Protein AF-A0A7Y3N8P9-F1 (afdb_monomer_lite)

Secondary structure (DSSP, 8-state):
-HHHHHHHHHHHHHHHHHHHHHHHHTSBPPBPPPP-TTEEEEEGGG-SEE-S-SSPEE-TTSTTSEEEEEEESPPPTT---EEEEEEEEESS-EEEEEEEEEPPPPPSSTTS--SS--EEEEETT---EEE-GGGEEEEEE-SSS-EEEEESSPEEE-SEEEEEEEEE-S--TTTS-EEEEEEEEEEEETTPPPPGGG--TTS-S-TT--TTSS----HHHHHHHHHH-TT--HHHHHHHHHHHHTT-HHHHHHHHHHHHTT-TT-HHHHHHHHHHHHHTT-HHHHHHHHHHHHHH-TT-HHHHHHHHHHHHHTT-HHHHHHHHHHHHHHSTT-HHHHHHHHHHHHHTT-HHHHHHHHHHHHHT-TT-HHHHHHHHHHHHHTT-HHHHHHHHHHHHHHSTTBHHHHHHHHHHHHHTT-HHHHHHHHHHHHHHBPP-HHHHHHHHHHHHHHHHHHHHHHHHHHHHHH-TT-HHHHHHHHHHHHHTT-HHHHHHHHHHHHHHHHHHHHHHHHHHTHHHHHHHHHHHHHHHHHHHHHHHHHHHHHHHHHHHHHHHHHHHHHHHHHTS-TTS--HHHHHHHHHHHHHHHHHHHHHHHHHHHHHHHHHHHHHHHHHHHHS--HHHHHHHHHHHHHHHHHHHGGGT----HHHHHHHHHHHHHTT-HHHHHHHHHHHHHHT----PPPGGGS-HHHHHHHHHHHHHH-----SS--TT--TTHHHHHHHHHHHH--PPPPTT--SSHHHHHHHHHHHHHHHHHHHHHHHHHHHHHHHHHHHHHHHHHHHHHHHHHHHTHHHHHHHHHHHHHTT-HHHHHHHHHHHHHH-TT-HHHHHHHHHHHHHTT-HHHHHHHHHHHHHH-TTGGGHHHHHHHHHHHS--EEEEEEEEEE-SSEEEEEEEEEEEEE--S-----------------SSS--EEEEEEEEEEE-TTS-EEEEEEEEEEEEE--SS----------------SSEEEEEEEEEEE---SS-TT-PPPEEEEEEEEEEEEEE-TT-TTEEEEEEEEEEEEEEETTS-EEEEEEEEEEEEEEEETTTTEEEEEEEEEEEEEESSPPPPPTTS--SS---SSEEEEEEEEEEEEEEEEETTEEEEEEEEEEEEEEEEEEETTEEEEEEEEEEEEEEEEE-SSEEEEEEEEEEEE--TTS--EEEEEEEEEEEEPPPGGG---

Sequence (1193 aa):
MVKHSVKAWTLIGLVSLASSLSAQQNRLEPIFPPATPGLVYWEAENAVVTNFARQAILDYSASGQRELQLNTATVLPDQEKYFADYVVRVPESGQWTFWWGGTPPGPQDELAPSYASPFSISVDGGPALPIYREGINVVSSYSPLLFWNRVKEPLKLTAGIHKIRLEVLAKRRYDGRYFLYLDAFFLHRQGYQVPPETQSSVFPKDMNDRSLDTPYLSISDYQYQIHQNPQLLAPYWELAQVYTLLTDYGDALKILAAARLQAPDNPDLLLWMAKDNLWAGEVDDALRYYQIYLQRFPKSVQIWAEVAKEMAWLGRYQEALSLYDQGLAANPGNLNLQINKALTLLWAGQGDQGQNLMDQVQQHLGEKRSSWLSAAQIYNVNGYPDHAETILHQAISRFPRDVQFRLTLLEILTSNGQTADAERVRQEILAEYQPSERLKGILNAFEEEQGVRHAALEDDRAKLEQNPDNLVLRHTYIDALFWNGKKAEAVRQYEALLVDRLYRKVKEEKNASADIYRQWDEAALLTAALEKTSTALTDSSPKLSLAYAQWQQAESSVQTWAKLDPKKLTPAQKQLSQADGQKLQQAQSALALAVQTAQELSQNTERMSAQVVSVLSSSLISQEQQKAESDFTKLAGPLHWHFDRDGTFQDLDTASASGLVLADEVKLLLESLMGGVKTFPNLSSLGDEGQSVIFETKLWQNPTLPSQWPPAYLAYLPLLQEKVKEWTSVGHPAEGWASSIPASALLLLKTLPTQATLAHESAQKMGKQASQLRQLLWTKMKIQLFAYDQETVQERYQLGEYLIDLPDLPGALRQLGRVTQLDPWNHSALFRLGNVAEMLGDWSRAMSLYRKVYETDPKYANAQNLFNRLARAHPWKLSAHDQDFLDSLRYQRTTDLNVEKDFSPWFSGLADYGTMSAGLHDHHGGYEQTHAGLTLAFHPFSPQLTLSAKAGGAYWSNVWRQSVTSDAKLASQLTWSVWNLGASYDWSVLPDSQLDEGPTLQTGTAEGTASFYLPLPNSGTVRSFAGRSYGEFQNLSDGNSILTASQELSTLFHVADAPWTSFVLIGSAVWQSSAHPAPINAEGDSRYYAPAADFTVKFSPEVVSWIGLGGKTVLGLTARGAWGPYWQNFSLATQEQYWVNEVEFRAELDWGEWSAWADLYYSTTPIANQSSYWSSQATIGIKAALPDSLVSR

Foldseek 3Di:
DVVVVVVVVVVVVVVVVVVVVVLLVQFFAFDEDDDPLQKWKDWQQPFLAWDQDLHWDQQLLFPLSTKRWHKFLDDPVPPQWTKTKDKTARQAWAWWKKKFKWAQAAAPDPPFAFLAFWKWKDKQPDDTHTHHLVQWAFAAHSDLRITIIIGPGTDGDGRGMMMMMIIGNAAGPPNGIHTMMTTMIMIGGPPDDGPPVRPPPNDDPDPPHRPCSPVAHDLVVLVVVCVVPVQDLPSLQSNLSSCVSVVNLVVSLVSLVSSCVNVVQDLSSLQSNLVSCVSLQVNVSNVVSLVSNCVVVVVPLSSLLVNLVSCLVLVVLVVSLVSLVSSCVSPPLDLSSQLSSLVSCVSVVVPVSSVVSLVVLLVPLPPDLVSLVVNLSSCLSVVNNVSSLVSLVVSCVNCVSHCVSLVVNLVSCQQQVVVVVSVVSVVVCVSRHNDDPVNVSVVVSVVVSVVSSVVVLVVLVVVCVVPVPPVVSLLSSLSSCSSSNVLVVSLLSLLVSLLVLLLVLLVVLCVVCVVLLVLLLVLLLLLVLLLVLLVVLVVLLVQLVVLLVQLVVLVVQLVVVVVDDPVPDDPVRVVVNVVSVVSNVVSLVSNLLSLLQLVLSLVLLVVSLVVLVVSDDPVVLVVLLVVLVVVCCVQQVVLVDDDPLVLLLVSLVVSVVVVPLSSLQSNLQLCLLVVHDDDQDDPVSHDLSSLVSVVSSCCNVPVDDDPDDDPSDDDCVVVVVVSSCSSNDRDDDDPDDRPCSSVSSVVSSVCSNVSSVSSNVSSVSSNVVSNSSSSSSSSSSRVSVSVSLVVCLVSLCVSLVSCVVVVVLVSNLSSLVSNCSNVVQPLSSLQSNLVSCVVVVVLVSNLVSLVSNCVVPVSPPSSVVSNVVSCVVPPWDWDKDWDWDDDPWKTKIKIKIKTKDFDDDDDDDDDDDDDDDDDDDDPQAKDKDWDWAWDWDCDPPDRITITMIMIMIMIGHDDDDDDDDDWWFDDDDDDDPQKDKGKTKGKDWDDDPDDDPDDTKIKIKIKIKIKGKAADPPPQWWGIKMKMKMKMWMAIPVGKIKIKIKIKIKTWTFDDVAPTKIKIKIKMKIKMAMPDQADQPPVRDRPDGGFNMKIWIKIKIKMWDWHDPDDQKIKIKIKMKIKTKIWTNDDPPDTDIWMKIKIKIKIKIDPDQKIKMKMKIKIWTDDPPDDIDIDIDMDIDMGGRDDPPPPDD

Structure (mmCIF, N/CA/C/O backbone):
data_AF-A0A7Y3N8P9-F1
#
_entry.id   AF-A0A7Y3N8P9-F1
#
loop_
_atom_site.group_PDB
_atom_site.id
_atom_site.type_symbol
_atom_site.label_atom_id
_atom_site.label_alt_id
_atom_site.label_comp_id
_atom_site.label_asym_id
_atom_site.label_entity_id
_atom_site.label_seq_id
_atom_site.pdbx_PDB_ins_code
_atom_site.Cartn_x
_atom_site.Cartn_y
_atom_site.Cartn_z
_atom_site.occupancy
_atom_site.B_iso_or_equiv
_atom_site.auth_seq_id
_atom_site.auth_comp_id
_atom_site.auth_asym_id
_atom_site.auth_atom_id
_atom_site.pdbx_PDB_model_num
ATOM 1 N N . MET A 1 1 ? 50.488 62.067 2.621 1.00 44.03 1 MET A N 1
ATOM 2 C CA . MET A 1 1 ? 49.625 60.885 2.859 1.00 44.03 1 MET A CA 1
ATOM 3 C C . MET A 1 1 ? 48.745 60.508 1.661 1.00 44.03 1 MET A C 1
ATOM 5 O O . MET A 1 1 ? 48.666 59.326 1.370 1.00 44.03 1 MET A O 1
ATOM 9 N N . VAL A 1 2 ? 48.191 61.448 0.880 1.00 46.06 2 VAL A N 1
ATOM 10 C CA . VAL A 1 2 ? 47.304 61.130 -0.272 1.00 46.06 2 VAL A CA 1
ATOM 11 C C . VAL A 1 2 ? 48.015 60.481 -1.486 1.00 46.06 2 VAL A C 1
ATOM 13 O O . VAL A 1 2 ? 47.418 59.691 -2.205 1.00 46.06 2 VAL A O 1
ATOM 16 N N . LYS A 1 3 ? 49.320 60.717 -1.703 1.00 43.12 3 LYS A N 1
ATOM 17 C CA . LYS A 1 3 ? 50.083 60.099 -2.819 1.00 43.12 3 LYS A CA 1
ATOM 18 C C . LYS A 1 3 ? 50.548 58.651 -2.573 1.00 43.12 3 LYS A C 1
ATOM 20 O O . LYS A 1 3 ? 50.997 58.001 -3.514 1.00 43.12 3 LYS A O 1
ATOM 25 N N . HIS A 1 4 ? 50.472 58.146 -1.339 1.00 47.38 4 HIS A N 1
ATOM 26 C CA . HIS A 1 4 ? 50.859 56.763 -1.010 1.00 47.38 4 HIS A CA 1
ATOM 27 C C . HIS A 1 4 ? 49.650 55.829 -0.896 1.00 47.38 4 HIS A C 1
ATOM 29 O O . HIS A 1 4 ? 49.758 54.670 -1.281 1.00 47.38 4 HIS A O 1
ATOM 35 N N . SER A 1 5 ? 48.479 56.343 -0.511 1.00 44.66 5 SER A N 1
ATOM 36 C CA . SER A 1 5 ? 47.224 55.588 -0.563 1.00 44.66 5 SER A CA 1
ATOM 37 C C . SER A 1 5 ? 46.794 55.294 -2.003 1.00 44.66 5 SER A C 1
ATOM 39 O O . SER A 1 5 ? 46.486 54.151 -2.312 1.00 44.66 5 SER A O 1
ATOM 41 N N . VAL A 1 6 ? 46.872 56.261 -2.925 1.00 48.69 6 VAL A N 1
ATOM 42 C CA . VAL A 1 6 ? 46.488 56.030 -4.334 1.00 48.69 6 VAL A CA 1
ATOM 43 C C . VAL A 1 6 ? 47.363 54.963 -5.002 1.00 48.69 6 VAL A C 1
ATOM 45 O O . VAL A 1 6 ? 46.836 54.146 -5.750 1.00 48.69 6 VAL A O 1
ATOM 48 N N . LYS A 1 7 ? 48.668 54.904 -4.688 1.00 48.94 7 LYS A N 1
ATOM 49 C CA . LYS A 1 7 ? 49.581 53.853 -5.178 1.00 48.94 7 LYS A CA 1
ATOM 50 C C . LYS A 1 7 ? 49.308 52.484 -4.553 1.00 48.94 7 LYS A C 1
ATOM 52 O O . LYS A 1 7 ? 49.415 51.492 -5.254 1.00 48.94 7 LYS A O 1
ATOM 57 N N . ALA A 1 8 ? 48.921 52.419 -3.279 1.00 48.94 8 ALA A N 1
ATOM 58 C CA . ALA A 1 8 ? 48.543 51.161 -2.636 1.00 48.94 8 ALA A CA 1
ATOM 59 C C . ALA A 1 8 ? 47.215 50.612 -3.187 1.00 48.94 8 ALA A C 1
ATOM 61 O O . ALA A 1 8 ? 47.134 49.428 -3.482 1.00 48.94 8 ALA A O 1
ATOM 62 N N . TRP A 1 9 ? 46.213 51.465 -3.426 1.00 50.03 9 TRP A N 1
ATOM 63 C CA . TRP A 1 9 ? 44.938 51.058 -4.031 1.00 50.03 9 TRP A CA 1
ATOM 64 C C . TRP A 1 9 ? 45.063 50.710 -5.520 1.00 50.03 9 TRP A C 1
ATOM 66 O O . TRP A 1 9 ? 44.403 49.782 -5.974 1.00 50.03 9 TRP A O 1
ATOM 76 N N . THR A 1 10 ? 45.946 51.374 -6.278 1.00 54.72 10 THR A N 1
ATOM 77 C CA . THR A 1 10 ? 46.253 50.956 -7.662 1.00 54.72 10 THR A CA 1
ATOM 78 C C . THR A 1 10 ? 47.104 49.694 -7.718 1.00 54.72 10 THR A C 1
ATOM 80 O O . THR A 1 10 ? 46.897 48.907 -8.628 1.00 54.72 10 THR A O 1
ATOM 83 N N . LEU A 1 11 ? 48.009 49.448 -6.763 1.00 52.16 11 LEU A N 1
ATOM 84 C CA . LEU A 1 11 ? 48.773 48.197 -6.700 1.00 52.16 11 LEU A CA 1
ATOM 85 C C . LEU A 1 11 ? 47.896 47.025 -6.237 1.00 52.16 11 LEU A C 1
ATOM 87 O O . LEU A 1 11 ? 47.980 45.960 -6.823 1.00 52.16 11 LEU A O 1
ATOM 91 N N . ILE A 1 12 ? 47.013 47.222 -5.251 1.00 56.56 12 ILE A N 1
ATOM 92 C CA . ILE A 1 12 ? 46.014 46.222 -4.841 1.00 56.56 12 ILE A CA 1
ATOM 93 C C . ILE A 1 12 ? 45.023 45.981 -5.980 1.00 56.56 12 ILE A C 1
ATOM 95 O O . ILE A 1 12 ? 44.731 44.831 -6.268 1.00 56.56 12 ILE A O 1
ATOM 99 N N . GLY A 1 13 ? 44.583 47.037 -6.673 1.00 50.72 13 GLY A N 1
ATOM 100 C CA . GLY A 1 13 ? 43.746 46.950 -7.869 1.00 50.72 13 GLY A CA 1
ATOM 101 C C . GLY A 1 13 ? 44.431 46.241 -9.038 1.00 50.72 13 GLY A C 1
ATOM 102 O O . GLY A 1 13 ? 43.805 45.431 -9.698 1.00 50.72 13 GLY A O 1
ATOM 103 N N . LEU A 1 14 ? 45.723 46.482 -9.280 1.00 54.59 14 LEU A N 1
ATOM 104 C CA . LEU A 1 14 ? 46.506 45.806 -10.321 1.00 54.59 14 LEU A CA 1
ATOM 105 C C . LEU A 1 14 ? 46.879 44.377 -9.937 1.00 54.59 14 LEU A C 1
ATOM 107 O O . LEU A 1 14 ? 46.971 43.544 -10.823 1.00 54.59 14 LEU A O 1
ATOM 111 N N . VAL A 1 15 ? 47.077 44.072 -8.654 1.00 54.75 15 VAL A N 1
ATOM 112 C CA . VAL A 1 15 ? 47.324 42.710 -8.163 1.00 54.75 15 VAL A CA 1
ATOM 113 C C . VAL A 1 15 ? 46.027 41.911 -8.145 1.00 54.75 15 VAL A C 1
ATOM 115 O O . VAL A 1 15 ? 46.068 40.743 -8.506 1.00 54.75 15 VAL A O 1
ATOM 118 N N . SER A 1 16 ? 44.874 42.509 -7.827 1.00 50.50 16 SER A N 1
ATOM 119 C CA . SER A 1 16 ? 43.558 41.869 -7.952 1.00 50.50 16 SER A CA 1
ATOM 120 C C . SER A 1 16 ? 43.119 41.727 -9.412 1.00 50.50 16 SER A C 1
ATOM 122 O O . SER A 1 16 ? 42.583 40.685 -9.778 1.00 50.50 16 SER A O 1
ATOM 124 N N . LEU A 1 17 ? 43.430 42.694 -10.286 1.00 48.81 17 LEU A N 1
ATOM 125 C CA . LEU A 1 17 ? 43.295 42.540 -11.740 1.00 48.81 17 LEU A CA 1
ATOM 126 C C . LEU A 1 17 ? 44.261 41.483 -12.284 1.00 48.81 17 LEU A C 1
ATOM 128 O O . LEU A 1 17 ? 43.836 40.642 -13.054 1.00 48.81 17 LEU A O 1
ATOM 132 N N . ALA A 1 18 ? 45.527 41.452 -11.866 1.00 50.31 18 ALA A N 1
ATOM 133 C CA . ALA A 1 18 ? 46.502 40.465 -12.336 1.00 50.31 18 ALA A CA 1
ATOM 134 C C . ALA A 1 18 ? 46.227 39.051 -11.804 1.00 50.31 18 ALA A C 1
ATOM 136 O O . ALA A 1 18 ? 46.486 38.089 -12.515 1.00 50.31 18 ALA A O 1
ATOM 137 N N . SER A 1 19 ? 45.677 38.910 -10.594 1.00 49.75 19 SER A N 1
ATOM 138 C CA . SER A 1 19 ? 45.253 37.613 -10.044 1.00 49.75 19 SER A CA 1
ATOM 139 C C . SER A 1 19 ? 43.895 37.162 -10.577 1.00 49.75 19 SER A C 1
ATOM 141 O O . SER A 1 19 ? 43.706 35.966 -10.754 1.00 49.75 19 SER A O 1
ATOM 143 N N . SER A 1 20 ? 42.981 38.072 -10.934 1.00 47.41 20 SER A N 1
ATOM 144 C CA . SER A 1 20 ? 41.774 37.712 -11.697 1.00 47.41 20 SER A CA 1
ATOM 145 C C . SER A 1 20 ? 42.090 37.384 -13.159 1.00 47.41 20 SER A C 1
ATOM 147 O O . SER A 1 20 ? 41.539 36.419 -13.674 1.00 47.41 20 SER A O 1
ATOM 149 N N . LEU A 1 21 ? 43.040 38.082 -13.795 1.00 45.91 21 LEU A N 1
ATOM 150 C CA . LEU A 1 21 ? 43.566 37.766 -15.131 1.00 45.91 21 LEU A CA 1
ATOM 151 C C . LEU A 1 21 ? 44.379 36.459 -15.144 1.00 45.91 21 LEU A C 1
ATOM 153 O O . LEU A 1 21 ? 44.239 35.686 -16.089 1.00 45.91 21 LEU A O 1
ATOM 157 N N . SER A 1 22 ? 45.173 36.158 -14.105 1.00 46.81 22 SER A N 1
ATOM 158 C CA . SER A 1 22 ? 45.884 34.870 -14.002 1.00 46.81 22 SER A CA 1
ATOM 159 C C . SER A 1 22 ? 44.957 33.713 -13.604 1.00 46.81 22 SER A C 1
ATOM 161 O O . SER A 1 22 ? 45.131 32.600 -14.096 1.00 46.81 22 SER A O 1
ATOM 163 N N . ALA A 1 23 ? 43.917 33.967 -12.798 1.00 49.81 23 ALA A N 1
ATOM 164 C CA . ALA A 1 23 ? 42.854 32.997 -12.528 1.00 49.81 23 ALA A CA 1
ATOM 165 C C . ALA A 1 23 ? 41.984 32.734 -13.769 1.00 49.81 23 ALA A C 1
ATOM 167 O O . ALA A 1 23 ? 41.549 31.604 -13.966 1.00 49.81 23 ALA A O 1
ATOM 168 N N . GLN A 1 24 ? 41.772 33.729 -14.641 1.00 50.06 24 GLN A N 1
ATOM 169 C CA . GLN A 1 24 ? 41.142 33.533 -15.953 1.00 50.06 24 GLN A CA 1
ATOM 170 C C . GLN A 1 24 ? 42.033 32.732 -16.914 1.00 50.06 24 GLN A C 1
ATOM 172 O O . GLN A 1 24 ? 41.507 31.941 -17.693 1.00 50.06 24 GLN A O 1
ATOM 177 N N . GLN A 1 25 ? 43.363 32.885 -16.839 1.00 52.56 25 GLN A N 1
ATOM 178 C CA . GLN A 1 25 ? 44.320 32.138 -17.671 1.00 52.56 25 GLN A CA 1
ATOM 179 C C . GLN A 1 25 ? 44.423 30.642 -17.331 1.00 52.56 25 GLN A C 1
ATOM 181 O O . GLN A 1 25 ? 44.834 29.870 -18.193 1.00 52.56 25 GLN A O 1
ATOM 186 N N . ASN A 1 26 ? 44.025 30.219 -16.125 1.00 67.75 26 ASN A N 1
ATOM 187 C CA . ASN A 1 26 ? 44.072 28.813 -15.696 1.00 67.75 26 ASN A CA 1
ATOM 188 C C . ASN A 1 26 ? 42.754 28.039 -15.889 1.00 67.75 26 ASN A C 1
ATOM 190 O O . ASN A 1 26 ? 42.709 26.847 -15.585 1.00 67.75 26 ASN A O 1
ATOM 194 N N . ARG A 1 27 ? 41.685 28.677 -16.387 1.00 84.44 27 ARG A N 1
ATOM 195 C CA . ARG A 1 27 ? 40.411 27.993 -16.664 1.00 84.44 27 ARG A CA 1
ATOM 196 C C . ARG A 1 27 ? 40.480 27.178 -17.952 1.00 84.44 27 ARG A C 1
ATOM 198 O O . ARG A 1 27 ? 41.093 27.596 -18.937 1.00 84.44 27 ARG A O 1
ATOM 205 N N . LEU A 1 28 ? 39.809 26.031 -17.958 1.00 89.06 28 LEU A N 1
ATOM 206 C CA . LEU A 1 28 ? 39.755 25.115 -19.091 1.00 89.06 28 LEU A CA 1
ATOM 207 C C . LEU A 1 28 ? 38.882 25.686 -20.212 1.00 89.06 28 LEU A C 1
ATOM 209 O O . LEU A 1 28 ? 37.785 26.184 -19.970 1.00 89.06 28 LEU A O 1
ATOM 213 N N . GLU A 1 29 ? 39.346 25.588 -21.454 1.00 89.44 29 GLU A N 1
ATOM 214 C CA . GLU A 1 29 ? 38.503 25.862 -22.617 1.00 89.44 29 GLU A CA 1
ATOM 215 C C . GLU A 1 29 ? 37.474 24.722 -22.768 1.00 89.44 29 GLU A C 1
ATOM 217 O O . GLU A 1 29 ? 37.888 23.564 -22.907 1.00 89.44 29 GLU A O 1
ATOM 222 N N . PRO A 1 30 ? 36.157 25.008 -22.689 1.00 90.38 30 PRO A N 1
ATOM 223 C CA . PRO A 1 30 ? 35.130 23.974 -22.739 1.00 90.38 30 PRO A CA 1
ATOM 224 C C . PRO A 1 30 ? 34.989 23.400 -24.151 1.00 90.38 30 PRO A C 1
ATOM 226 O O . PRO A 1 30 ? 34.739 24.121 -25.118 1.00 90.38 30 PRO A O 1
ATOM 229 N N . ILE A 1 31 ? 35.072 22.077 -24.258 1.00 89.25 31 ILE A N 1
ATOM 230 C CA . ILE A 1 31 ? 34.694 21.328 -25.453 1.00 89.25 31 ILE A CA 1
ATOM 231 C C . ILE A 1 31 ? 33.211 20.996 -25.325 1.00 89.25 31 ILE A C 1
ATOM 233 O O . ILE A 1 31 ? 32.802 20.251 -24.437 1.00 89.25 31 ILE A O 1
ATOM 237 N N . PHE A 1 32 ? 32.410 21.571 -26.216 1.00 82.75 32 PHE A N 1
ATOM 238 C CA . PHE A 1 32 ? 30.980 21.297 -26.305 1.00 82.75 32 PHE A CA 1
ATOM 239 C C . PHE A 1 32 ? 30.693 20.142 -27.267 1.00 82.75 32 PHE A C 1
ATOM 241 O O . PHE A 1 32 ? 31.473 19.918 -28.198 1.00 82.75 32 PHE A O 1
ATOM 248 N N . PRO A 1 33 ? 29.527 19.483 -27.142 1.00 71.31 33 PRO A N 1
ATOM 249 C CA . PRO A 1 33 ? 29.027 18.632 -28.214 1.00 71.31 33 PRO A CA 1
ATOM 250 C C . PRO A 1 33 ? 28.919 19.417 -29.542 1.00 71.31 33 PRO A C 1
ATOM 252 O O . PRO A 1 33 ? 28.737 20.646 -29.527 1.00 71.31 33 PRO A O 1
ATOM 255 N N . PRO A 1 34 ? 29.033 18.743 -30.702 1.00 69.31 34 PRO A N 1
ATOM 256 C CA . PRO A 1 34 ? 28.862 19.382 -32.006 1.00 69.31 34 PRO A CA 1
ATOM 257 C C . PRO A 1 34 ? 27.523 20.131 -32.061 1.00 69.31 34 PRO A C 1
ATOM 259 O O . PRO A 1 34 ? 26.496 19.620 -31.625 1.00 69.31 34 PRO A O 1
ATOM 262 N N . ALA A 1 35 ? 27.547 21.385 -32.518 1.00 63.44 35 ALA A N 1
ATOM 263 C CA . ALA A 1 35 ? 26.340 22.201 -32.606 1.00 63.44 35 ALA A CA 1
ATOM 264 C C . ALA A 1 35 ? 25.550 21.833 -33.867 1.00 63.44 35 ALA A C 1
ATOM 266 O O . ALA A 1 35 ? 26.106 21.841 -34.963 1.00 63.44 35 ALA A O 1
ATOM 267 N N . THR A 1 36 ? 24.250 21.587 -33.721 1.00 71.94 36 THR A N 1
ATOM 268 C CA . THR A 1 36 ? 23.309 21.390 -34.832 1.00 71.94 36 THR A CA 1
ATOM 269 C C . THR A 1 36 ? 22.329 22.564 -34.875 1.00 71.94 36 THR A C 1
ATOM 271 O O . THR A 1 36 ? 21.200 22.430 -34.419 1.00 71.94 36 THR A O 1
ATOM 274 N N . PRO A 1 37 ? 22.735 23.750 -35.364 1.00 69.56 37 PRO A N 1
ATOM 275 C CA . PRO A 1 37 ? 21.959 24.983 -35.205 1.00 69.56 37 PRO A CA 1
ATOM 276 C C . PRO A 1 37 ? 20.542 24.934 -35.792 1.00 69.56 37 PRO A C 1
ATOM 278 O O . PRO A 1 37 ? 19.688 25.663 -35.308 1.00 69.56 37 PRO A O 1
ATOM 281 N N . GLY A 1 38 ? 20.260 24.060 -36.766 1.00 83.81 38 GLY A N 1
ATOM 282 C CA . GLY A 1 38 ? 18.909 23.857 -37.303 1.00 83.81 38 GLY A CA 1
ATOM 283 C C . GLY A 1 38 ? 18.130 22.672 -36.721 1.00 83.81 38 GLY A C 1
ATOM 284 O O . GLY A 1 38 ? 17.118 22.286 -37.308 1.00 83.81 38 GLY A O 1
ATOM 285 N N . LEU A 1 39 ? 18.586 22.092 -35.606 1.00 86.44 39 LEU A N 1
ATOM 286 C CA . LEU A 1 39 ? 17.895 21.035 -34.867 1.00 86.44 39 LEU A CA 1
ATOM 287 C C . LEU A 1 39 ? 17.887 21.329 -33.365 1.00 86.44 39 LEU A C 1
ATOM 289 O O . LEU A 1 39 ? 18.937 21.557 -32.764 1.00 86.44 39 LEU A O 1
ATOM 293 N N . VAL A 1 40 ? 16.708 21.251 -32.756 1.00 87.19 40 VAL A N 1
ATOM 294 C CA . VAL A 1 40 ? 16.534 21.253 -31.296 1.00 87.19 40 VAL A CA 1
ATOM 295 C C . VAL A 1 40 ? 15.846 19.953 -30.919 1.00 87.19 40 VAL A C 1
ATOM 297 O O . VAL A 1 40 ? 14.808 19.668 -31.495 1.00 87.19 40 VAL A O 1
ATOM 300 N N . TYR A 1 41 ? 16.407 19.176 -29.997 1.00 86.12 41 TYR A N 1
ATOM 301 C CA . TYR A 1 41 ? 15.896 17.864 -29.587 1.00 86.12 41 TYR A CA 1
ATOM 302 C C . TYR A 1 41 ? 15.642 17.847 -28.081 1.00 86.12 41 TYR A C 1
ATOM 304 O O . TYR A 1 41 ? 16.441 18.416 -27.333 1.00 86.12 41 TYR A O 1
ATOM 312 N N . TRP A 1 42 ? 14.562 17.199 -27.656 1.00 87.81 42 TRP A N 1
ATOM 313 C CA . TRP A 1 42 ? 14.289 16.896 -26.254 1.00 87.81 42 TRP A CA 1
ATOM 314 C C . TRP A 1 42 ? 13.398 15.656 -26.137 1.00 87.81 42 TRP A C 1
ATOM 316 O O . TRP A 1 42 ? 12.627 15.353 -27.047 1.00 87.81 42 TRP A O 1
ATOM 326 N N . GLU A 1 43 ? 13.503 14.955 -25.013 1.00 87.50 43 GLU A N 1
ATOM 327 C CA . GLU A 1 43 ? 12.681 13.778 -24.714 1.00 87.50 43 GLU A CA 1
ATOM 328 C C . GLU A 1 43 ? 11.285 14.192 -24.215 1.00 87.50 43 GLU A C 1
ATOM 330 O O . GLU A 1 43 ? 11.119 15.247 -23.587 1.00 87.50 43 GLU A O 1
ATOM 335 N N . ALA A 1 44 ? 10.264 13.381 -24.485 1.00 89.88 44 ALA A N 1
ATOM 336 C CA . ALA A 1 44 ? 8.885 13.683 -24.112 1.00 89.88 44 ALA A CA 1
ATOM 337 C C . ALA A 1 44 ? 8.626 13.521 -22.613 1.00 89.88 44 ALA A C 1
ATOM 339 O O . ALA A 1 44 ? 7.773 14.223 -22.063 1.00 89.88 44 ALA A O 1
ATOM 340 N N . GLU A 1 45 ? 9.378 12.658 -21.936 1.00 86.06 45 GLU A N 1
ATOM 341 C CA . GLU A 1 45 ? 9.345 12.501 -20.485 1.00 86.06 45 GLU A CA 1
ATOM 342 C C . GLU A 1 45 ? 9.955 13.683 -19.723 1.00 86.06 45 GLU A C 1
ATOM 344 O O . GLU A 1 45 ? 9.698 13.831 -18.530 1.00 86.06 45 GLU A O 1
ATOM 349 N N . ASN A 1 46 ? 10.685 14.577 -20.399 1.00 83.56 46 ASN A N 1
ATOM 350 C CA . ASN A 1 46 ? 11.271 15.774 -19.789 1.00 83.56 46 ASN A CA 1
ATOM 351 C C . ASN A 1 46 ? 10.267 16.936 -19.662 1.00 83.56 46 ASN A C 1
ATOM 353 O O . ASN A 1 46 ? 10.656 18.106 -19.620 1.00 83.56 46 ASN A O 1
ATOM 357 N N . ALA A 1 47 ? 8.967 16.638 -19.579 1.00 86.19 47 ALA A N 1
ATOM 358 C CA . ALA A 1 47 ? 7.943 17.640 -19.310 1.00 86.19 47 ALA A CA 1
ATOM 359 C C . ALA A 1 47 ? 8.231 18.379 -17.986 1.00 86.19 47 ALA A C 1
ATOM 361 O O . ALA A 1 47 ? 8.673 17.798 -16.991 1.00 86.19 47 ALA A O 1
ATOM 362 N N . VAL A 1 48 ? 7.983 19.686 -17.974 1.00 80.69 48 VAL A N 1
ATOM 363 C CA . VAL A 1 48 ? 8.045 20.547 -16.785 1.00 80.69 48 VAL A CA 1
ATOM 364 C C . VAL A 1 48 ? 6.909 20.191 -15.829 1.00 80.69 48 VAL A C 1
ATOM 366 O O . VAL A 1 48 ? 7.129 19.993 -14.635 1.00 80.69 48 VAL A O 1
ATOM 369 N N . VAL A 1 49 ? 5.696 20.091 -16.370 1.00 80.19 49 VAL A N 1
ATOM 370 C CA . VAL A 1 49 ? 4.488 19.670 -15.658 1.00 80.19 49 VAL A CA 1
ATOM 371 C C . VAL A 1 49 ? 3.632 18.865 -16.624 1.00 80.19 49 VAL A C 1
ATOM 373 O O . VAL A 1 49 ? 3.467 19.249 -17.782 1.00 80.19 49 VAL A O 1
ATOM 376 N N . THR A 1 50 ? 3.078 17.750 -16.163 1.00 85.94 50 THR A N 1
ATOM 377 C CA . THR A 1 50 ? 2.130 16.951 -16.938 1.00 85.94 50 THR A CA 1
ATOM 378 C C . THR A 1 50 ? 1.196 16.176 -16.016 1.00 85.94 50 THR A C 1
ATOM 380 O O . THR A 1 50 ? 1.536 15.896 -14.870 1.00 85.94 50 THR A O 1
ATOM 383 N N . ASN A 1 51 ? 0.022 15.825 -16.537 1.00 81.06 51 ASN A N 1
ATOM 384 C CA . ASN A 1 51 ? -0.946 14.929 -15.903 1.00 81.06 51 ASN A CA 1
ATOM 385 C C . ASN A 1 51 ? -1.268 13.694 -16.779 1.00 81.06 51 ASN A C 1
ATOM 387 O O . ASN A 1 51 ? -2.323 13.087 -16.615 1.00 81.06 51 ASN A O 1
ATOM 391 N N . PHE A 1 52 ? -0.398 13.341 -17.741 1.00 84.50 52 PHE A N 1
ATOM 392 C CA . PHE A 1 52 ? -0.599 12.209 -18.668 1.00 84.50 52 PHE A CA 1
ATOM 393 C C . PHE A 1 52 ? -0.490 10.839 -17.981 1.00 84.50 52 PHE A C 1
ATOM 395 O O . PHE A 1 52 ? -1.393 10.008 -18.075 1.00 84.50 52 PHE A O 1
ATOM 402 N N . ALA A 1 53 ? 0.621 10.632 -17.280 1.00 76.38 53 ALA A N 1
ATOM 403 C CA . ALA A 1 53 ? 0.903 9.495 -16.406 1.00 76.38 53 ALA A CA 1
ATOM 404 C C . ALA A 1 53 ? 1.482 10.039 -15.094 1.00 76.38 53 ALA A C 1
ATOM 406 O O . ALA A 1 53 ? 1.575 11.249 -14.945 1.00 76.38 53 ALA A O 1
ATOM 407 N N . ARG A 1 54 ? 1.869 9.185 -14.140 1.00 70.00 54 ARG A N 1
ATOM 408 C CA . ARG A 1 54 ? 2.536 9.616 -12.888 1.00 70.00 54 ARG A CA 1
ATOM 409 C C . ARG A 1 54 ? 4.056 9.688 -13.006 1.00 70.00 54 ARG A C 1
ATOM 411 O O . ARG A 1 54 ? 4.707 10.419 -12.276 1.00 70.00 54 ARG A O 1
ATOM 418 N N . GLN A 1 55 ? 4.608 8.881 -13.901 1.00 72.31 55 GLN A N 1
ATOM 419 C CA . GLN A 1 55 ? 6.017 8.858 -14.250 1.00 72.31 55 GLN A CA 1
ATOM 420 C C . GLN A 1 55 ? 6.151 8.399 -15.696 1.00 72.31 55 GLN A C 1
ATOM 422 O O . GLN A 1 55 ? 5.211 7.839 -16.272 1.00 72.31 55 GLN A O 1
ATOM 427 N N . ALA A 1 56 ? 7.330 8.616 -16.262 1.00 80.69 56 ALA A N 1
ATOM 428 C CA . ALA A 1 56 ? 7.672 8.091 -17.568 1.00 80.69 56 ALA A CA 1
ATOM 429 C C . ALA A 1 56 ? 7.614 6.559 -17.541 1.00 80.69 56 ALA A C 1
ATOM 431 O O . ALA A 1 56 ? 8.094 5.928 -16.593 1.00 80.69 56 ALA A O 1
ATOM 432 N N . ILE A 1 57 ? 7.014 5.965 -18.565 1.00 79.69 57 ILE A N 1
ATOM 433 C CA . ILE A 1 57 ? 6.892 4.516 -18.683 1.00 79.69 57 ILE A CA 1
ATOM 434 C C . ILE A 1 57 ? 8.120 4.006 -19.415 1.00 79.69 57 ILE A C 1
ATOM 436 O O . ILE A 1 57 ? 8.512 4.565 -20.429 1.00 79.69 57 ILE A O 1
ATOM 440 N N . LEU A 1 58 ? 8.763 2.974 -18.877 1.00 72.56 58 LEU A N 1
ATOM 441 C CA . LEU A 1 58 ? 9.946 2.405 -19.508 1.00 72.56 58 LEU A CA 1
ATOM 442 C C . LEU A 1 58 ? 9.548 1.660 -20.789 1.00 72.56 58 LEU A C 1
ATOM 444 O O . LEU A 1 58 ? 8.767 0.713 -20.732 1.00 72.56 58 LEU A O 1
ATOM 448 N N . ASP A 1 59 ? 10.146 2.052 -21.908 1.00 75.31 59 ASP A N 1
ATOM 449 C CA . ASP A 1 59 ? 10.049 1.378 -23.203 1.00 75.31 59 ASP A CA 1
ATOM 450 C C . ASP A 1 59 ? 11.456 1.321 -23.808 1.00 75.31 59 ASP A C 1
ATOM 452 O O . ASP A 1 59 ? 12.027 2.338 -24.181 1.00 75.31 59 ASP A O 1
ATOM 456 N N . TYR A 1 60 ? 12.054 0.133 -23.923 1.00 70.31 60 TYR A N 1
ATOM 457 C CA . TYR A 1 60 ? 13.414 0.001 -24.467 1.00 70.31 60 TYR A CA 1
ATOM 458 C C . TYR A 1 60 ? 13.516 0.257 -25.961 1.00 70.31 60 TYR A C 1
ATOM 460 O O . TYR A 1 60 ? 14.634 0.337 -26.474 1.00 70.31 60 TYR A O 1
ATOM 468 N N . SER A 1 61 ? 12.391 0.362 -26.661 1.00 69.81 61 SER A N 1
ATOM 469 C CA . SER A 1 61 ? 12.353 0.769 -28.059 1.00 69.81 61 SER A CA 1
ATOM 470 C C . SER A 1 61 ? 12.362 2.293 -28.244 1.00 69.81 61 SER A C 1
ATOM 472 O O . SER A 1 61 ? 12.631 2.745 -29.356 1.00 69.81 61 SER A O 1
ATOM 474 N N . ALA A 1 62 ? 12.166 3.059 -27.164 1.00 79.12 62 ALA A N 1
ATOM 475 C CA . ALA A 1 62 ? 12.209 4.521 -27.120 1.00 79.12 62 ALA A CA 1
ATOM 476 C C . ALA A 1 62 ? 13.634 5.100 -26.949 1.00 79.12 62 ALA A C 1
ATOM 478 O O . ALA A 1 62 ? 14.564 4.410 -26.511 1.00 79.12 62 ALA A O 1
ATOM 479 N N . SER A 1 63 ? 13.825 6.380 -27.287 1.00 76.00 63 SER A N 1
ATOM 480 C CA . SER A 1 63 ? 15.135 7.052 -27.376 1.00 76.00 63 SER A CA 1
ATOM 481 C C . SER A 1 63 ? 15.816 7.264 -26.035 1.00 76.00 63 SER A C 1
ATOM 483 O O . SER A 1 63 ? 17.034 7.081 -25.929 1.00 76.00 63 SER A O 1
ATOM 485 N N . GLY A 1 64 ? 15.023 7.575 -25.011 1.00 74.31 64 GLY A N 1
ATOM 486 C CA . GLY A 1 64 ? 15.430 7.660 -23.608 1.00 74.31 64 GLY A CA 1
ATOM 487 C C . GLY A 1 64 ? 15.239 6.355 -22.829 1.00 74.31 64 GLY A C 1
ATOM 488 O O . GLY A 1 64 ? 15.465 6.315 -21.619 1.00 74.31 64 GLY A O 1
ATOM 489 N N . GLN A 1 65 ? 14.824 5.275 -23.507 1.00 77.25 65 GLN A N 1
ATOM 490 C CA . GLN A 1 65 ? 14.283 4.046 -22.903 1.00 77.25 65 GLN A CA 1
ATOM 491 C C . GLN A 1 65 ? 13.038 4.291 -22.029 1.00 77.25 65 GLN A C 1
ATOM 493 O O . GLN A 1 65 ? 12.716 3.496 -21.138 1.00 77.25 65 GLN A O 1
ATOM 498 N N . ARG A 1 66 ? 12.373 5.425 -22.243 1.00 82.75 66 ARG A N 1
ATOM 499 C CA . ARG A 1 66 ? 11.213 5.916 -21.513 1.00 82.75 66 ARG A CA 1
ATOM 500 C C . ARG A 1 66 ? 10.315 6.650 -22.495 1.00 82.75 66 ARG A C 1
ATOM 502 O O . ARG A 1 66 ? 10.812 7.236 -23.438 1.00 82.75 66 ARG A O 1
ATOM 509 N N . GLU A 1 67 ? 9.018 6.626 -22.249 1.00 87.75 67 GLU A N 1
ATOM 510 C CA . GLU A 1 67 ? 8.042 7.400 -23.000 1.00 87.75 67 GLU A CA 1
ATOM 511 C C . GLU A 1 67 ? 6.974 7.979 -22.064 1.00 87.75 67 GLU A C 1
ATOM 513 O O . GLU A 1 67 ? 6.687 7.464 -20.975 1.00 87.75 67 GLU A O 1
ATOM 518 N N . LEU A 1 68 ? 6.366 9.078 -22.491 1.00 90.81 68 LEU A N 1
ATOM 519 C CA . LEU A 1 68 ? 5.218 9.685 -21.846 1.00 90.81 68 LEU A CA 1
ATOM 520 C C . LEU A 1 68 ? 3.933 9.112 -22.454 1.00 90.81 68 LEU A C 1
ATOM 522 O O . LEU A 1 68 ? 3.594 9.375 -23.609 1.00 90.81 68 LEU A O 1
ATOM 526 N N . GLN A 1 69 ? 3.184 8.358 -21.654 1.00 90.75 69 GLN A N 1
ATOM 527 C CA . GLN A 1 69 ? 1.937 7.733 -22.086 1.00 90.75 69 GLN A CA 1
ATOM 528 C C . GLN A 1 69 ? 0.713 8.390 -21.446 1.00 90.75 69 GLN A C 1
ATOM 530 O O . GLN A 1 69 ? 0.688 8.660 -20.250 1.00 90.75 69 GLN A O 1
ATOM 535 N N . LEU A 1 70 ? -0.347 8.551 -22.231 1.00 90.19 70 LEU A N 1
ATOM 536 C CA . LEU A 1 70 ? -1.706 8.798 -21.766 1.00 90.19 70 LEU A CA 1
ATOM 537 C C . LEU A 1 70 ? -2.584 7.633 -22.225 1.00 90.19 70 LEU A C 1
ATOM 539 O O . LEU A 1 70 ? -2.725 7.422 -23.426 1.00 90.19 70 LEU A O 1
ATOM 543 N N . ASN A 1 71 ? -3.180 6.888 -21.293 1.00 87.62 71 ASN A N 1
ATOM 544 C CA . ASN A 1 71 ? -4.130 5.812 -21.597 1.00 87.62 71 ASN A CA 1
ATOM 545 C C . ASN A 1 71 ? -5.147 5.632 -20.460 1.00 87.62 71 ASN A C 1
ATOM 547 O O . ASN A 1 71 ? -4.919 4.876 -19.518 1.00 87.62 71 ASN A O 1
ATOM 551 N N . THR A 1 72 ? -6.293 6.307 -20.547 1.00 80.81 72 THR A N 1
ATOM 552 C CA . THR A 1 72 ? -7.315 6.280 -19.485 1.00 80.81 72 THR A CA 1
ATOM 553 C C . THR A 1 72 ? -8.734 6.473 -20.021 1.00 80.81 72 THR A C 1
ATOM 555 O O . THR A 1 72 ? -8.965 7.203 -20.985 1.00 80.81 72 THR A O 1
ATOM 558 N N . ALA A 1 73 ? -9.707 5.793 -19.408 1.00 68.38 73 ALA A N 1
ATOM 559 C CA . ALA A 1 73 ? -11.132 5.916 -19.736 1.00 68.38 73 ALA A CA 1
ATOM 560 C C . ALA A 1 73 ? -11.832 7.031 -18.936 1.00 68.38 73 ALA A C 1
ATOM 562 O O . ALA A 1 73 ? -12.813 7.627 -19.404 1.00 68.38 73 ALA A O 1
ATOM 563 N N . THR A 1 74 ? -11.319 7.311 -17.739 1.00 60.38 74 THR A N 1
ATOM 564 C CA . THR A 1 74 ? -11.848 8.269 -16.771 1.00 60.38 74 THR A CA 1
ATOM 565 C C . THR A 1 74 ? -11.107 9.590 -16.864 1.00 60.38 74 THR A C 1
ATOM 567 O O . THR A 1 74 ? -9.885 9.626 -16.959 1.00 60.38 74 THR A O 1
ATOM 570 N N . VAL A 1 75 ? -11.881 10.667 -16.804 1.00 58.88 75 VAL A N 1
ATOM 571 C CA . VAL A 1 75 ? -11.409 12.014 -16.485 1.00 58.88 75 VAL A CA 1
ATOM 572 C C . VAL A 1 75 ? -11.681 12.200 -14.998 1.00 58.88 75 VAL A C 1
ATOM 574 O O . VAL A 1 75 ? -12.744 11.769 -14.538 1.00 58.88 75 VAL A O 1
ATOM 577 N N . LEU A 1 76 ? -10.751 12.779 -14.236 1.00 53.72 76 LEU A N 1
ATOM 578 C CA . LEU A 1 76 ? -11.059 13.132 -12.849 1.00 53.72 76 LEU A CA 1
ATOM 579 C C . LEU A 1 76 ? -12.267 14.090 -12.843 1.00 53.72 76 LEU A C 1
ATOM 581 O O . LEU A 1 76 ? -12.363 14.929 -13.744 1.00 53.72 76 LEU A O 1
ATOM 585 N N . PRO A 1 77 ? -13.202 13.975 -11.882 1.00 40.59 77 PRO A N 1
ATOM 586 C CA . PRO A 1 77 ? -14.277 14.954 -11.735 1.00 40.59 77 PRO A CA 1
ATOM 587 C C . PRO A 1 77 ? -13.655 16.359 -11.716 1.00 40.59 77 PRO A C 1
ATOM 589 O O . PRO A 1 77 ? -12.735 16.586 -10.946 1.00 40.59 77 PRO A O 1
ATOM 592 N N . ASP A 1 78 ? -14.082 17.234 -12.629 1.00 46.31 78 ASP A N 1
ATOM 593 C CA . ASP A 1 78 ? -13.627 18.623 -12.847 1.00 46.31 78 ASP A CA 1
ATOM 594 C C . ASP A 1 78 ? -12.215 18.859 -13.446 1.00 46.31 78 ASP A C 1
ATOM 596 O O . ASP A 1 78 ? -11.772 20.004 -13.550 1.00 46.31 78 ASP A O 1
ATOM 600 N N . GLN A 1 79 ? -11.528 17.824 -13.947 1.00 58.22 79 GLN A N 1
ATOM 601 C CA . GLN A 1 79 ? -10.360 17.993 -14.827 1.00 58.22 79 GLN A CA 1
ATOM 602 C C . GLN A 1 79 ? -10.832 18.196 -16.277 1.00 58.22 79 GLN A C 1
ATOM 604 O O . GLN A 1 79 ? -11.342 17.276 -16.899 1.00 58.22 79 GLN A O 1
ATOM 609 N N . GLU A 1 80 ? -10.673 19.384 -16.866 1.00 56.34 80 GLU A N 1
ATOM 610 C CA . GLU A 1 80 ? -11.194 19.611 -18.229 1.00 56.34 80 GLU A CA 1
ATOM 611 C C . GLU A 1 80 ? -10.344 18.944 -19.331 1.00 56.34 80 GLU A C 1
ATOM 613 O O . GLU A 1 80 ? -10.880 18.592 -20.385 1.00 56.34 80 GLU A O 1
ATOM 618 N N . LYS A 1 81 ? -9.021 18.789 -19.126 1.00 77.56 81 LYS A N 1
ATOM 619 C CA . LYS A 1 81 ? -8.064 18.342 -20.162 1.00 77.56 81 LYS A CA 1
ATOM 620 C C . LYS A 1 81 ? -6.816 17.650 -19.594 1.00 77.56 81 LYS A C 1
ATOM 622 O O . LYS A 1 81 ? -6.371 17.944 -18.481 1.00 77.56 81 LYS A O 1
ATOM 627 N N . TYR A 1 82 ? -6.196 16.804 -20.416 1.00 87.19 82 TYR A N 1
ATOM 628 C CA . TYR A 1 82 ? -4.825 16.328 -20.198 1.00 87.19 82 TYR A CA 1
ATOM 629 C C . TYR A 1 82 ? -3.827 17.263 -20.873 1.00 87.19 82 TYR A C 1
ATOM 631 O O . TYR A 1 82 ? -4.084 17.713 -21.990 1.00 87.19 82 TYR A O 1
ATOM 639 N N . PHE A 1 83 ? -2.690 17.535 -20.234 1.00 89.38 83 PHE A N 1
ATOM 640 C CA . PHE A 1 83 ? -1.644 18.385 -20.789 1.00 89.38 83 PHE A CA 1
ATOM 641 C C . PHE A 1 83 ? -0.220 17.943 -20.423 1.00 89.38 83 PHE A C 1
ATOM 643 O O . PHE A 1 83 ? 0.006 17.198 -19.465 1.00 89.38 83 PHE A O 1
ATOM 650 N N . ALA A 1 84 ? 0.743 18.435 -21.197 1.00 90.88 84 ALA A N 1
ATOM 651 C CA . ALA A 1 84 ? 2.169 18.357 -20.911 1.00 90.88 84 ALA A CA 1
ATOM 652 C C . ALA A 1 84 ? 2.852 19.662 -21.345 1.00 90.88 84 ALA A C 1
ATOM 654 O O . ALA A 1 84 ? 2.706 20.093 -22.492 1.00 90.88 84 ALA A O 1
ATOM 655 N N . ASP A 1 85 ? 3.574 20.287 -20.419 1.00 88.31 85 ASP A N 1
ATOM 656 C CA . ASP A 1 85 ? 4.284 21.547 -20.625 1.00 88.31 85 ASP A CA 1
ATOM 657 C C . ASP A 1 85 ? 5.780 21.307 -20.786 1.00 88.31 85 ASP A C 1
ATOM 659 O O . ASP A 1 85 ? 6.396 20.600 -19.995 1.00 88.31 85 ASP A O 1
ATOM 663 N N . TYR A 1 86 ? 6.378 21.958 -21.775 1.00 89.12 86 TYR A N 1
ATOM 664 C CA . TYR A 1 86 ? 7.793 21.859 -22.107 1.00 89.12 86 TYR A CA 1
ATOM 665 C C . TYR A 1 86 ? 8.421 23.245 -22.182 1.00 89.12 86 TYR A C 1
ATOM 667 O O . TYR A 1 86 ? 7.777 24.224 -22.570 1.00 89.12 86 TYR A O 1
ATOM 675 N N . VAL A 1 87 ? 9.709 23.320 -21.858 1.00 86.31 87 VAL A N 1
ATOM 676 C CA . VAL A 1 87 ? 10.534 24.516 -22.041 1.00 86.31 87 VAL A CA 1
ATOM 677 C C . VAL A 1 87 ? 11.618 24.176 -23.050 1.00 86.31 87 VAL A C 1
ATOM 679 O O . VAL A 1 87 ? 12.389 23.243 -22.856 1.00 86.31 87 VAL A O 1
ATOM 682 N N . VAL A 1 88 ? 11.660 24.920 -24.153 1.00 87.19 88 VAL A N 1
ATOM 683 C CA . VAL A 1 88 ? 12.552 24.634 -25.279 1.00 87.19 88 VAL A CA 1
ATOM 684 C C . VAL A 1 88 ? 13.348 25.879 -25.636 1.00 87.19 88 VAL A C 1
ATOM 686 O O . VAL A 1 88 ? 12.790 26.957 -25.838 1.00 87.19 88 VAL A O 1
ATOM 689 N N . ARG A 1 89 ? 14.672 25.734 -25.756 1.00 85.06 89 ARG A N 1
ATOM 690 C CA . ARG A 1 89 ? 15.553 26.815 -26.204 1.00 85.06 89 ARG A CA 1
ATOM 691 C C . ARG A 1 89 ? 15.776 26.755 -27.708 1.00 85.06 89 ARG A C 1
ATOM 693 O O . ARG A 1 89 ? 16.398 25.832 -28.227 1.00 85.06 89 ARG A O 1
ATOM 700 N N . VAL A 1 90 ? 15.373 27.818 -28.385 1.00 87.69 90 VAL A N 1
ATOM 701 C CA . VAL A 1 90 ? 15.587 28.028 -29.812 1.00 87.69 90 VAL A CA 1
ATOM 702 C C . VAL A 1 90 ? 16.827 28.911 -30.008 1.00 87.69 90 VAL A C 1
ATOM 704 O O . VAL A 1 90 ? 16.868 30.039 -29.511 1.00 87.69 90 VAL A O 1
ATOM 707 N N . PRO A 1 91 ? 17.873 28.433 -30.708 1.00 81.88 91 PRO A N 1
ATOM 708 C CA . PRO A 1 91 ? 19.138 29.161 -30.820 1.00 81.88 91 PRO A CA 1
ATOM 709 C C . PRO A 1 91 ? 19.046 30.406 -31.711 1.00 81.88 91 PRO A C 1
ATOM 711 O O . PRO A 1 91 ? 19.847 31.326 -31.557 1.00 81.88 91 PRO A O 1
ATOM 714 N N . GLU A 1 92 ? 18.091 30.441 -32.639 1.00 85.44 92 GLU A N 1
ATOM 715 C CA . GLU A 1 92 ? 17.949 31.504 -33.630 1.00 85.44 92 GLU A CA 1
ATOM 716 C C . GLU A 1 92 ? 16.500 31.661 -34.110 1.00 85.44 92 GLU A C 1
ATOM 718 O O . GLU A 1 92 ? 15.758 30.688 -34.249 1.00 85.44 92 GLU A O 1
ATOM 723 N N . SER A 1 93 ? 16.103 32.898 -34.416 1.00 91.19 93 SER A N 1
ATOM 724 C CA . SER A 1 93 ? 14.764 33.185 -34.931 1.00 91.19 93 SER A CA 1
ATOM 725 C C . SER A 1 93 ? 14.549 32.547 -36.309 1.00 91.19 93 SER A C 1
ATOM 727 O O . SER A 1 93 ? 15.414 32.618 -37.191 1.00 91.19 93 SER A O 1
ATOM 729 N N . GLY A 1 94 ? 13.375 31.960 -36.538 1.00 93.44 94 GLY A N 1
ATOM 730 C CA . GLY A 1 94 ? 13.063 31.331 -37.818 1.00 93.44 94 GLY A CA 1
ATOM 731 C C . GLY A 1 94 ? 11.731 30.591 -37.868 1.00 93.44 94 GLY A C 1
ATOM 732 O O . GLY A 1 94 ? 10.918 30.653 -36.947 1.00 93.44 94 GLY A O 1
ATOM 733 N N . GLN A 1 95 ? 11.521 29.892 -38.986 1.00 95.00 95 GLN A N 1
ATOM 734 C CA . GLN A 1 95 ? 10.430 28.937 -39.153 1.00 95.00 95 GLN A CA 1
ATOM 735 C C . GLN A 1 95 ? 10.925 27.535 -38.810 1.00 95.00 95 GLN A C 1
ATOM 737 O O . GLN A 1 95 ? 11.864 27.024 -39.427 1.00 95.00 95 GLN A O 1
ATOM 742 N N . TRP A 1 96 ? 10.277 26.933 -37.824 1.00 95.00 96 TRP A N 1
ATOM 743 C CA . TRP A 1 96 ? 10.651 25.663 -37.227 1.00 95.00 96 TRP A CA 1
ATOM 744 C C . TRP A 1 96 ? 9.507 24.678 -37.379 1.00 95.00 96 TRP A C 1
ATOM 746 O O . TRP A 1 96 ? 8.376 24.952 -36.994 1.00 95.00 96 TRP A O 1
ATOM 756 N N . THR A 1 97 ? 9.793 23.522 -37.951 1.00 94.38 97 THR A N 1
ATOM 757 C CA . THR A 1 97 ? 8.801 22.461 -38.087 1.00 94.38 97 THR A CA 1
ATOM 758 C C . THR A 1 97 ? 8.828 21.609 -36.829 1.00 94.38 97 THR A C 1
ATOM 760 O O . THR A 1 97 ? 9.909 21.186 -36.419 1.00 94.38 97 THR A O 1
ATOM 763 N 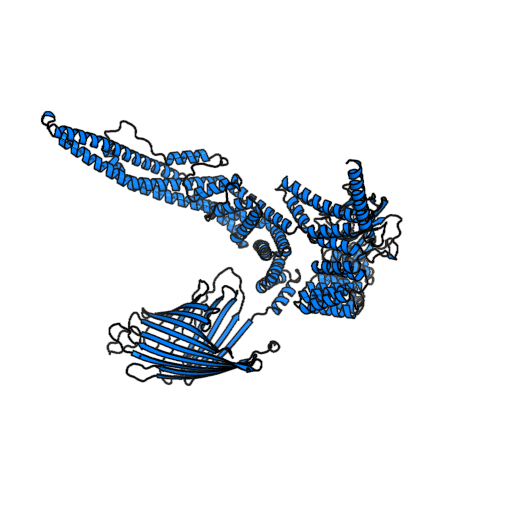N . PHE A 1 98 ? 7.665 21.374 -36.222 1.00 95.19 98 PHE A N 1
ATOM 764 C CA . PHE A 1 98 ? 7.534 20.542 -35.028 1.00 95.19 98 PHE A CA 1
ATOM 765 C C . PHE A 1 98 ? 7.410 19.069 -35.409 1.00 95.19 98 PHE A C 1
ATOM 767 O O . PHE A 1 98 ? 6.555 18.706 -36.226 1.00 95.19 98 PHE A O 1
ATOM 774 N N . TRP A 1 99 ? 8.258 18.240 -34.812 1.00 94.25 99 TRP A N 1
ATOM 775 C CA . TRP A 1 99 ? 8.280 16.797 -34.986 1.00 94.25 99 TRP A CA 1
ATOM 776 C C . TRP A 1 99 ? 8.143 16.087 -33.650 1.00 94.25 99 TRP A C 1
ATOM 778 O O . TRP A 1 99 ? 8.659 16.566 -32.638 1.00 94.25 99 TRP A O 1
ATOM 788 N N . TRP A 1 100 ? 7.510 14.917 -33.675 1.00 94.12 100 TRP A N 1
ATOM 789 C CA . TRP A 1 100 ? 7.484 14.023 -32.526 1.00 94.12 100 TRP A CA 1
ATOM 790 C C . TRP A 1 100 ? 7.497 12.552 -32.929 1.00 94.12 100 TRP A C 1
ATOM 792 O O . TRP A 1 100 ? 6.919 12.165 -33.949 1.00 94.12 100 TRP A O 1
ATOM 802 N N . GLY A 1 101 ? 8.160 11.749 -32.107 1.00 92.50 101 GLY A N 1
ATOM 803 C CA . GLY A 1 101 ? 8.088 10.300 -32.090 1.00 92.50 101 GLY A CA 1
ATOM 804 C C . GLY A 1 101 ? 6.912 9.921 -31.207 1.00 92.50 101 GLY A C 1
ATOM 805 O O . GLY A 1 101 ? 6.869 10.297 -30.037 1.00 92.50 101 GLY A O 1
ATOM 806 N N . GLY A 1 102 ? 5.905 9.266 -31.769 1.00 92.69 102 GLY A N 1
ATOM 807 C CA . GLY A 1 102 ? 4.698 8.959 -31.013 1.00 92.69 102 GLY A CA 1
ATOM 808 C C . GLY A 1 102 ? 3.571 8.389 -31.852 1.00 92.69 102 GLY A C 1
ATOM 809 O O . GLY A 1 102 ? 3.693 8.197 -33.066 1.00 92.69 102 GLY A O 1
ATOM 810 N N . THR A 1 103 ? 2.431 8.162 -31.211 1.00 92.75 103 THR A N 1
ATOM 811 C CA . THR A 1 103 ? 1.222 7.719 -31.910 1.00 92.75 103 THR A CA 1
ATOM 812 C C . THR A 1 103 ? 0.682 8.843 -32.808 1.00 92.75 103 THR A C 1
ATOM 814 O O . THR A 1 103 ? 0.515 9.970 -32.329 1.00 92.75 103 THR A O 1
ATOM 817 N N . PRO A 1 104 ? 0.363 8.572 -34.088 1.00 92.38 104 PRO A N 1
ATOM 818 C CA . PRO A 1 104 ? -0.280 9.546 -34.964 1.00 92.38 104 PRO A CA 1
ATOM 819 C C . PRO A 1 104 ? -1.647 9.964 -34.392 1.00 92.38 104 PRO A C 1
ATOM 821 O O . PRO A 1 104 ? -2.441 9.089 -34.034 1.00 92.38 104 PRO A O 1
ATOM 824 N N . PRO A 1 105 ? -1.990 11.264 -34.360 1.00 92.81 105 PRO A N 1
ATOM 825 C CA . PRO A 1 105 ? -3.141 11.771 -33.623 1.00 92.81 105 PRO A CA 1
ATOM 826 C C . PRO A 1 105 ? -4.454 11.326 -34.267 1.00 92.81 105 PRO A C 1
ATOM 828 O O . PRO A 1 105 ? -4.478 10.880 -35.421 1.00 92.81 105 PRO A O 1
ATOM 831 N N . GLY A 1 106 ? -5.551 11.463 -33.524 1.00 91.56 106 GLY A N 1
ATOM 832 C CA . GLY A 1 106 ? -6.895 11.192 -34.034 1.00 91.56 106 GLY A CA 1
ATOM 833 C C . GLY A 1 106 ? -7.252 12.049 -35.263 1.00 91.56 106 GLY A C 1
ATOM 834 O O . GLY A 1 106 ? -6.760 13.176 -35.383 1.00 91.56 106 GLY A O 1
ATOM 835 N N . PRO A 1 107 ? -8.094 11.549 -36.188 1.00 91.75 107 PRO A N 1
ATOM 836 C CA . PRO A 1 107 ? -8.522 12.320 -37.351 1.00 91.75 107 PRO A CA 1
ATOM 837 C C . PRO A 1 107 ? -9.566 13.380 -36.995 1.00 91.75 107 PRO A C 1
ATOM 839 O O . PRO A 1 107 ? -10.361 13.190 -36.064 1.00 91.75 107 PRO A O 1
ATOM 842 N N . GLN A 1 108 ? -9.600 14.453 -37.783 1.00 91.19 108 GLN A N 1
ATOM 843 C CA . GLN A 1 108 ? -10.660 15.456 -37.757 1.00 91.19 108 GLN A CA 1
ATOM 844 C C . GLN A 1 108 ? -11.954 14.901 -38.358 1.00 91.19 108 GLN A C 1
ATOM 846 O O . GLN A 1 108 ? -13.028 15.178 -37.830 1.00 91.19 108 GLN A O 1
ATOM 851 N N . ASP A 1 109 ? -11.853 14.106 -39.428 1.00 88.81 109 ASP A N 1
ATOM 852 C CA . ASP A 1 109 ? -13.009 13.454 -40.044 1.00 88.81 109 ASP A CA 1
ATOM 853 C C . ASP A 1 109 ? -13.628 12.425 -39.087 1.00 88.81 109 ASP A C 1
ATOM 855 O O . ASP A 1 109 ? -12.986 11.448 -38.695 1.00 88.81 109 ASP A O 1
ATOM 859 N N . GLU A 1 110 ? -14.889 12.637 -38.711 1.00 84.50 110 GLU A N 1
ATOM 860 C CA . GLU A 1 110 ? -15.634 11.765 -37.801 1.00 84.50 110 GLU A CA 1
ATOM 861 C C . GLU A 1 110 ? -15.798 10.339 -38.339 1.00 84.50 110 GLU A C 1
ATOM 863 O O . GLU A 1 110 ? -15.864 9.401 -37.544 1.00 84.50 110 GLU A O 1
ATOM 868 N N . LEU A 1 111 ? -15.812 10.170 -39.666 1.00 83.94 111 LEU A N 1
ATOM 869 C CA . LEU A 1 111 ? -15.955 8.874 -40.331 1.00 83.94 111 LEU A CA 1
ATOM 870 C C . LEU A 1 111 ? -14.622 8.127 -40.471 1.00 83.94 111 LEU A C 1
ATOM 872 O O . LEU A 1 111 ? -14.620 6.931 -40.764 1.00 83.94 111 LEU A O 1
ATOM 876 N N . ALA A 1 112 ? -13.492 8.805 -40.257 1.00 85.12 112 ALA A N 1
ATOM 877 C CA . ALA A 1 112 ? -12.178 8.189 -40.351 1.00 85.12 112 ALA A CA 1
ATOM 878 C C . ALA A 1 112 ? -11.826 7.379 -39.080 1.00 85.12 112 ALA A C 1
ATOM 880 O O . ALA A 1 112 ? -12.172 7.790 -37.962 1.00 85.12 112 ALA A O 1
ATOM 881 N N . PRO A 1 113 ? -11.083 6.260 -39.214 1.00 84.81 113 PRO A N 1
ATOM 882 C CA . PRO A 1 113 ? -10.662 5.431 -38.083 1.00 84.81 113 PRO A CA 1
ATOM 883 C C . PRO A 1 113 ? -9.839 6.207 -37.045 1.00 84.81 113 PRO A C 1
ATOM 885 O O . PRO A 1 113 ? -8.829 6.834 -37.369 1.00 84.81 113 PRO A O 1
ATOM 888 N N . SER A 1 114 ? -10.243 6.141 -35.774 1.00 88.94 114 SER A N 1
ATOM 889 C CA . SER A 1 114 ? -9.623 6.879 -34.664 1.00 88.94 114 SER A CA 1
ATOM 890 C C . SER A 1 114 ? -9.087 5.927 -33.596 1.00 88.94 114 SER A C 1
ATOM 892 O O . SER A 1 114 ? -9.820 5.503 -32.705 1.00 88.94 114 SER A O 1
ATOM 894 N N . TYR A 1 115 ? -7.788 5.628 -33.670 1.00 90.19 115 TYR A N 1
ATOM 895 C CA . TYR A 1 115 ? -7.097 4.734 -32.724 1.00 90.19 115 TYR A CA 1
ATOM 896 C C . TYR A 1 115 ? -6.275 5.474 -31.650 1.00 90.19 115 TYR A C 1
ATOM 898 O O . TYR A 1 115 ? -5.853 4.864 -30.669 1.00 90.19 115 TYR A O 1
ATOM 906 N N . ALA A 1 116 ? -6.112 6.793 -31.793 1.00 92.19 116 ALA A N 1
ATOM 907 C CA . ALA A 1 116 ? -5.478 7.686 -30.822 1.00 92.19 116 ALA A CA 1
ATOM 908 C C . ALA A 1 116 ? -6.268 9.000 -30.694 1.00 92.19 116 ALA A C 1
ATOM 910 O O . ALA A 1 116 ? -7.073 9.346 -31.568 1.00 92.19 116 ALA A O 1
ATOM 911 N N . SER A 1 117 ? -6.040 9.724 -29.603 1.00 93.50 117 SER A N 1
ATOM 912 C CA . SER A 1 117 ? -6.637 11.027 -29.323 1.00 93.50 117 SER A CA 1
ATOM 913 C C . SER A 1 117 ? -6.004 12.139 -30.173 1.00 93.50 117 SER A C 1
ATOM 915 O O . SER A 1 117 ? -4.799 12.112 -30.432 1.00 93.50 117 SER A O 1
ATOM 917 N N . PRO A 1 118 ? -6.780 13.140 -30.627 1.00 93.56 118 PRO A N 1
ATOM 918 C CA . PRO A 1 118 ? -6.221 14.383 -31.147 1.00 93.56 118 PRO A CA 1
ATOM 919 C C . PRO A 1 118 ? -5.720 15.271 -29.999 1.00 93.56 118 PRO A C 1
ATOM 921 O O . PRO A 1 118 ? -6.226 15.209 -28.873 1.00 93.56 118 PRO A O 1
ATOM 924 N N . PHE A 1 119 ? -4.754 16.135 -30.292 1.00 94.94 119 PHE A N 1
ATOM 925 C CA . PHE A 1 119 ? -4.196 17.080 -29.323 1.00 94.94 119 PHE A CA 1
ATOM 926 C C . PHE A 1 119 ? -3.984 18.453 -29.963 1.00 94.94 119 PHE A C 1
ATOM 928 O O . PHE A 1 119 ? -4.164 18.612 -31.165 1.00 94.94 119 PHE A O 1
ATOM 935 N N . SER A 1 120 ? -3.621 19.463 -29.183 1.00 94.75 120 SER A N 1
ATOM 936 C CA . SER A 1 120 ? -3.220 20.780 -29.681 1.00 94.75 120 SER A CA 1
ATOM 937 C C . SER A 1 120 ? -1.884 21.219 -29.117 1.00 94.75 120 SER A C 1
ATOM 939 O O . SER A 1 120 ? -1.520 20.816 -28.017 1.00 94.75 120 SER A O 1
ATOM 941 N N . ILE A 1 121 ? -1.196 22.084 -29.859 1.00 94.81 121 ILE A N 1
ATOM 942 C CA . ILE A 1 121 ? 0.074 22.697 -29.469 1.00 94.81 121 ILE A CA 1
ATOM 943 C C . ILE A 1 121 ? -0.149 24.195 -29.278 1.00 94.81 121 ILE A C 1
ATOM 945 O O . ILE A 1 121 ? -0.633 24.859 -30.192 1.00 94.81 121 ILE A O 1
ATOM 949 N N . SER A 1 122 ? 0.235 24.757 -28.138 1.00 94.25 122 SER A N 1
ATOM 950 C CA . SER A 1 122 ? 0.356 26.209 -27.965 1.00 94.25 122 SER A CA 1
ATOM 951 C C . SER A 1 122 ? 1.791 26.589 -27.613 1.00 94.25 122 SER A C 1
ATOM 953 O O . SER A 1 122 ? 2.519 25.822 -26.986 1.00 94.25 122 SER A O 1
ATOM 955 N N . VAL A 1 123 ? 2.212 27.771 -28.065 1.00 94.12 123 VAL A N 1
ATOM 956 C CA . VAL A 1 123 ? 3.556 28.313 -27.830 1.00 94.12 123 VAL A CA 1
ATOM 957 C C . VAL A 1 123 ? 3.422 29.643 -27.099 1.00 94.12 123 VAL A C 1
ATOM 959 O O . VAL A 1 123 ? 2.663 30.504 -27.540 1.00 94.12 123 VAL A O 1
ATOM 962 N N . ASP A 1 124 ? 4.130 29.798 -25.982 1.00 91.25 124 ASP A N 1
ATOM 963 C CA . ASP A 1 124 ? 4.172 30.997 -25.129 1.00 91.25 124 ASP A CA 1
ATOM 964 C C . ASP A 1 124 ? 2.793 31.530 -24.707 1.00 91.25 124 ASP A C 1
ATOM 966 O O . ASP A 1 124 ? 2.574 32.737 -24.610 1.00 91.25 124 ASP A O 1
ATOM 970 N N . GLY A 1 125 ? 1.830 30.629 -24.481 1.00 86.31 125 GLY A N 1
ATOM 971 C CA . GLY A 1 125 ? 0.449 31.000 -24.147 1.00 86.31 125 GLY A CA 1
ATOM 972 C C . GLY A 1 125 ? -0.336 31.620 -25.311 1.00 86.31 125 GLY A C 1
ATOM 973 O O . GLY A 1 125 ? -1.411 32.180 -25.102 1.00 86.31 125 GLY A O 1
ATOM 974 N N . GLY A 1 126 ? 0.190 31.532 -26.535 1.00 91.44 126 GLY A N 1
ATOM 975 C CA . GLY A 1 126 ? -0.510 31.891 -27.762 1.00 91.44 126 GLY A CA 1
ATOM 976 C C . GLY A 1 126 ? -1.679 30.949 -28.092 1.00 91.44 126 GLY A C 1
ATOM 977 O O . GLY A 1 126 ? -1.956 29.997 -27.359 1.00 91.44 126 GLY A O 1
ATOM 978 N N . PRO A 1 127 ? -2.386 31.192 -29.211 1.00 91.25 127 PRO A N 1
ATOM 979 C CA . PRO A 1 127 ? -3.523 30.370 -29.614 1.00 91.25 127 PRO A CA 1
ATOM 980 C C . PRO A 1 127 ? -3.106 28.912 -29.844 1.00 91.25 127 PRO A C 1
ATOM 982 O O . PRO A 1 127 ? -2.078 28.641 -30.466 1.00 91.25 127 PRO A O 1
ATOM 985 N N . ALA A 1 128 ? -3.925 27.978 -29.359 1.00 90.94 128 ALA A N 1
ATOM 986 C CA . ALA A 1 128 ? -3.700 26.552 -29.546 1.00 90.94 128 ALA A CA 1
ATOM 987 C C . ALA A 1 128 ? -3.931 26.149 -31.012 1.00 90.94 128 ALA A C 1
ATOM 989 O O . ALA A 1 128 ? -4.997 26.397 -31.578 1.00 90.94 128 ALA A O 1
ATOM 990 N N . LEU A 1 129 ? -2.931 25.509 -31.614 1.00 92.81 129 LEU A N 1
ATOM 991 C CA . LEU A 1 129 ? -2.991 24.893 -32.933 1.00 92.81 129 LEU A CA 1
ATOM 992 C C . LEU A 1 129 ? -3.503 23.452 -32.779 1.00 92.81 129 LEU A C 1
ATOM 994 O O . LEU A 1 129 ? -2.776 22.622 -32.227 1.00 92.81 129 LEU A O 1
ATOM 998 N N . PRO A 1 130 ? -4.727 23.122 -33.228 1.00 93.81 130 PRO A N 1
ATOM 999 C CA . PRO A 1 130 ? -5.225 21.756 -33.161 1.00 93.81 130 PRO A CA 1
ATOM 1000 C C . PRO A 1 130 ? -4.478 20.857 -34.152 1.00 93.81 130 PRO A C 1
ATOM 1002 O O . PRO A 1 130 ? -4.330 21.187 -35.329 1.00 93.81 130 PRO A O 1
ATOM 1005 N N . ILE A 1 131 ? -4.029 19.704 -33.670 1.00 94.12 131 ILE A N 1
ATOM 1006 C CA . ILE A 1 131 ? -3.282 18.702 -34.421 1.00 94.12 131 ILE A CA 1
ATOM 1007 C C . ILE A 1 131 ? -4.159 17.463 -34.597 1.00 94.12 131 ILE A C 1
ATOM 1009 O O . ILE A 1 131 ? -4.349 16.652 -33.687 1.00 94.12 131 ILE A O 1
ATOM 1013 N N . TYR A 1 132 ? -4.664 17.321 -35.816 1.00 93.56 132 TYR A N 1
ATOM 1014 C CA . TYR A 1 132 ? -5.351 16.129 -36.297 1.00 93.56 132 TYR A CA 1
ATOM 1015 C C . TYR A 1 132 ? -4.471 15.366 -37.283 1.00 93.56 132 TYR A C 1
ATOM 1017 O O . TYR A 1 132 ? -3.480 15.901 -37.793 1.00 93.56 132 TYR A O 1
ATOM 1025 N N . ARG A 1 133 ? -4.855 14.125 -37.594 1.00 91.06 133 ARG A N 1
ATOM 1026 C CA . ARG A 1 133 ? -4.165 13.278 -38.580 1.00 91.06 133 ARG A CA 1
ATOM 1027 C C . ARG A 1 133 ? -3.914 13.999 -39.910 1.00 91.06 133 ARG A C 1
ATOM 1029 O O . ARG A 1 133 ? -2.839 13.895 -40.488 1.00 91.06 133 ARG A O 1
ATOM 1036 N N . GLU A 1 134 ? -4.890 14.760 -40.382 1.00 91.12 134 GLU A N 1
ATOM 1037 C CA . GLU A 1 134 ? -4.876 15.474 -41.656 1.00 91.12 134 GLU A CA 1
ATOM 1038 C C . GLU A 1 134 ? -3.905 16.667 -41.647 1.00 91.12 134 GLU A C 1
ATOM 1040 O O . GLU A 1 134 ? -3.440 17.098 -42.705 1.00 91.12 134 GLU A O 1
ATOM 1045 N N . GLY A 1 135 ? -3.557 17.187 -40.466 1.00 91.38 135 GLY A N 1
ATOM 1046 C CA . GLY A 1 135 ? -2.639 18.313 -40.278 1.00 91.38 135 GLY A CA 1
ATOM 1047 C C . GLY A 1 135 ? -1.158 17.927 -40.269 1.00 91.38 135 GLY A C 1
ATOM 1048 O O . GLY A 1 135 ? -0.299 18.806 -40.157 1.00 91.38 135 GLY A O 1
ATOM 1049 N N . ILE A 1 136 ? -0.836 16.633 -40.382 1.00 93.75 136 ILE A N 1
ATOM 1050 C CA . ILE A 1 136 ? 0.526 16.122 -40.185 1.00 93.75 136 ILE A CA 1
ATOM 1051 C C . ILE A 1 136 ? 1.002 15.254 -41.350 1.00 93.75 136 ILE A C 1
ATOM 1053 O O . ILE A 1 136 ? 0.225 14.853 -42.218 1.00 93.75 136 ILE A O 1
ATOM 1057 N N . ASN A 1 137 ? 2.303 14.985 -41.368 1.00 93.75 137 ASN A N 1
ATOM 1058 C CA . ASN A 1 137 ? 2.921 13.944 -42.173 1.00 93.75 137 ASN A CA 1
ATOM 1059 C C . ASN A 1 137 ? 3.442 12.838 -41.275 1.00 93.75 137 ASN A C 1
ATOM 1061 O O . ASN A 1 137 ? 4.072 13.130 -40.259 1.00 93.75 137 ASN A O 1
ATOM 1065 N N . VAL A 1 138 ? 3.195 11.598 -41.679 1.00 92.06 138 VAL A N 1
ATOM 1066 C CA . VAL A 1 138 ? 3.720 10.410 -41.007 1.00 92.06 138 VAL A CA 1
ATOM 1067 C C . VAL A 1 138 ? 4.847 9.893 -41.883 1.00 92.06 138 VAL A C 1
ATOM 1069 O O . VAL A 1 138 ? 4.625 9.494 -43.025 1.00 92.06 138 VAL A O 1
ATOM 1072 N N . VAL A 1 139 ? 6.070 10.015 -41.377 1.00 90.06 139 VAL A N 1
ATOM 1073 C CA . VAL A 1 139 ? 7.278 9.940 -42.202 1.00 90.06 139 VAL A CA 1
ATOM 1074 C C . VAL A 1 139 ? 7.847 8.532 -42.204 1.00 90.06 139 VAL A C 1
ATOM 1076 O O . VAL A 1 139 ? 7.994 7.933 -43.259 1.00 90.06 139 VAL A O 1
ATOM 1079 N N . SER A 1 140 ? 8.122 7.974 -41.028 1.00 86.81 140 SER A N 1
ATOM 1080 C CA . SER A 1 140 ? 8.638 6.613 -40.900 1.00 86.81 140 SER A CA 1
ATOM 1081 C C . SER A 1 140 ? 8.176 5.976 -39.596 1.00 86.81 140 SER A C 1
ATOM 1083 O O . SER A 1 140 ? 7.960 6.678 -38.603 1.00 86.81 140 SER A O 1
ATOM 1085 N N . SER A 1 141 ? 8.095 4.647 -39.567 1.00 80.06 141 SER A N 1
ATOM 1086 C CA . SER A 1 141 ? 7.994 3.904 -38.310 1.00 80.06 141 SER A CA 1
ATOM 1087 C C . SER A 1 141 ? 9.232 4.176 -37.457 1.00 80.06 141 SER A C 1
ATOM 1089 O O . SER A 1 141 ? 10.357 4.197 -37.962 1.00 80.06 141 SER A O 1
ATOM 1091 N N . TYR A 1 142 ? 9.003 4.434 -36.178 1.00 73.31 142 TYR A N 1
ATOM 1092 C CA . TYR A 1 142 ? 10.035 4.734 -35.196 1.00 73.31 142 TYR A CA 1
ATOM 1093 C C . TYR A 1 142 ? 10.263 3.530 -34.278 1.00 73.31 142 TYR A C 1
ATOM 1095 O O . TYR A 1 142 ? 11.372 3.009 -34.188 1.00 73.31 142 TYR A O 1
ATOM 1103 N N . SER A 1 143 ? 9.172 3.024 -33.709 1.00 72.56 143 SER A N 1
ATOM 1104 C CA . SER A 1 143 ? 9.084 1.744 -33.016 1.00 72.56 143 SER A CA 1
ATOM 1105 C C . SER A 1 143 ? 7.797 1.033 -33.476 1.00 72.56 143 SER A C 1
ATOM 1107 O O . SER A 1 143 ? 7.046 1.606 -34.269 1.00 72.56 143 SER A O 1
ATOM 1109 N N . PRO A 1 144 ? 7.516 -0.207 -33.041 1.00 67.69 144 PRO A N 1
ATOM 1110 C CA . PRO A 1 144 ? 6.330 -0.947 -33.475 1.00 67.69 144 PRO A CA 1
ATOM 1111 C C . PRO A 1 144 ? 5.004 -0.153 -33.371 1.00 67.69 144 PRO A C 1
ATOM 1113 O O . PRO A 1 144 ? 4.170 -0.255 -34.263 1.00 67.69 144 PRO A O 1
ATOM 1116 N N . LEU A 1 145 ? 4.816 0.680 -32.338 1.00 73.44 145 LEU A N 1
ATOM 1117 C CA . LEU A 1 145 ? 3.589 1.479 -32.137 1.00 73.44 145 LEU A CA 1
ATOM 1118 C C . LEU A 1 145 ? 3.771 2.989 -32.364 1.00 73.44 145 LEU A C 1
ATOM 1120 O O . LEU A 1 145 ? 2.795 3.746 -32.348 1.00 73.44 145 LEU A O 1
ATOM 1124 N N . LEU A 1 146 ? 5.008 3.439 -32.569 1.00 86.19 146 LEU A N 1
ATOM 1125 C CA . LEU A 1 146 ? 5.364 4.852 -32.614 1.00 86.19 146 LEU A CA 1
ATOM 1126 C C . LEU A 1 146 ? 5.886 5.231 -33.997 1.00 86.19 146 LEU A C 1
ATOM 1128 O O . LEU A 1 146 ? 6.600 4.479 -34.661 1.00 86.19 146 LEU A O 1
ATOM 1132 N N . PHE A 1 147 ? 5.564 6.445 -34.421 1.00 89.62 147 PHE A N 1
ATOM 1133 C CA . PHE A 1 147 ? 5.916 6.972 -35.730 1.00 89.62 147 PHE A CA 1
ATOM 1134 C C . PHE A 1 147 ? 6.619 8.309 -35.576 1.00 89.62 147 PHE A C 1
ATOM 1136 O O . PHE A 1 147 ? 6.324 9.070 -34.655 1.00 89.62 147 PHE A O 1
ATOM 1143 N N . TRP A 1 148 ? 7.496 8.629 -36.522 1.00 92.38 148 TRP A N 1
ATOM 1144 C CA . TRP A 1 148 ? 7.936 10.003 -36.702 1.00 92.38 148 TRP A CA 1
ATOM 1145 C C . TRP A 1 148 ? 6.846 10.795 -37.411 1.00 92.38 148 TRP A C 1
ATOM 1147 O O . TRP A 1 148 ? 6.553 10.580 -38.590 1.00 92.38 148 TRP A O 1
ATOM 1157 N N . ASN A 1 149 ? 6.262 11.732 -36.676 1.00 93.75 149 ASN A N 1
ATOM 1158 C CA . ASN A 1 149 ? 5.211 12.617 -37.139 1.00 93.75 149 ASN A CA 1
ATOM 1159 C C . ASN A 1 149 ? 5.749 14.042 -37.260 1.00 93.75 149 ASN A C 1
ATOM 1161 O O . ASN A 1 149 ? 6.567 14.486 -36.452 1.00 93.75 149 ASN A O 1
ATOM 1165 N N . ARG A 1 150 ? 5.252 14.783 -38.250 1.00 93.38 150 ARG A N 1
ATOM 1166 C CA . ARG A 1 150 ? 5.634 16.174 -38.501 1.00 93.38 150 ARG A CA 1
ATOM 1167 C C . ARG A 1 150 ? 4.422 17.047 -38.763 1.00 93.38 150 ARG A C 1
ATOM 1169 O O . ARG A 1 150 ? 3.639 16.753 -39.663 1.00 93.38 150 ARG A O 1
ATOM 1176 N N . VAL A 1 151 ? 4.319 18.175 -38.069 1.00 95.00 151 VAL A N 1
ATOM 1177 C CA . VAL A 1 151 ? 3.281 19.181 -38.338 1.00 95.00 151 VAL A CA 1
ATOM 1178 C C . VAL A 1 151 ? 3.528 19.836 -39.704 1.00 95.00 151 VAL A C 1
ATOM 1180 O O . VAL A 1 151 ? 4.652 20.229 -40.014 1.00 95.00 151 VAL A O 1
ATOM 1183 N N . LYS A 1 152 ? 2.491 19.950 -40.548 1.00 92.31 152 LYS A N 1
ATOM 1184 C CA . LYS A 1 152 ? 2.613 20.566 -41.886 1.00 92.31 152 LYS A CA 1
ATOM 1185 C C . LYS A 1 152 ? 2.916 22.062 -41.818 1.00 92.31 152 LYS A C 1
ATOM 1187 O O . LYS A 1 152 ? 3.668 22.578 -42.644 1.00 92.31 152 LYS A O 1
ATOM 1192 N N . GLU A 1 153 ? 2.325 22.752 -40.849 1.00 89.88 153 GLU A N 1
ATOM 1193 C CA . GLU A 1 153 ? 2.514 24.186 -40.644 1.00 89.88 153 GLU A CA 1
ATOM 1194 C C . GLU A 1 153 ? 3.706 24.452 -39.706 1.00 89.88 153 GLU A C 1
ATOM 1196 O O . GLU A 1 153 ? 3.732 23.936 -38.587 1.00 89.88 153 GLU A O 1
ATOM 1201 N N . PRO A 1 154 ? 4.712 25.243 -40.127 1.00 91.62 154 PRO A N 1
ATOM 1202 C CA . PRO A 1 154 ? 5.853 25.556 -39.277 1.00 91.62 154 PRO A CA 1
ATOM 1203 C C . PRO A 1 154 ? 5.492 26.589 -38.202 1.00 91.62 154 PRO A C 1
ATOM 1205 O O . PRO A 1 154 ? 4.817 27.588 -38.462 1.00 91.62 154 PRO A O 1
ATOM 1208 N N . LEU A 1 155 ? 6.055 26.407 -37.013 1.00 93.06 155 LEU A N 1
ATOM 1209 C CA . LEU A 1 155 ? 6.015 27.359 -35.912 1.00 93.06 155 LEU A CA 1
ATOM 1210 C C . LEU A 1 155 ? 6.981 28.519 -36.188 1.00 93.06 155 LEU A C 1
ATOM 1212 O O . LEU A 1 155 ? 8.123 28.319 -36.610 1.00 93.06 155 LEU A O 1
ATOM 1216 N N . LYS A 1 156 ? 6.541 29.756 -35.947 1.00 93.25 156 LYS A N 1
ATOM 1217 C CA . LYS A 1 156 ? 7.415 30.938 -35.984 1.00 93.25 156 LYS A CA 1
ATOM 1218 C C . LYS A 1 156 ? 7.958 31.180 -34.584 1.00 93.25 156 LYS A C 1
ATOM 1220 O O . LYS A 1 156 ? 7.206 31.615 -33.720 1.00 93.25 156 LYS A O 1
ATOM 1225 N N . LEU A 1 157 ? 9.245 30.911 -34.382 1.00 94.06 157 LEU A N 1
ATOM 1226 C CA . LEU A 1 157 ? 9.905 31.031 -33.081 1.00 94.06 157 LEU A CA 1
ATOM 1227 C C . LEU A 1 157 ? 11.026 32.067 -33.157 1.00 94.06 157 LEU A C 1
ATOM 1229 O O . LEU A 1 157 ? 11.685 32.216 -34.192 1.00 94.06 157 LEU A O 1
ATOM 1233 N N . THR A 1 158 ? 11.229 32.799 -32.069 1.00 92.75 158 THR A N 1
ATOM 1234 C CA . THR A 1 158 ? 12.336 33.748 -31.918 1.00 92.75 158 THR A CA 1
ATOM 1235 C C . THR A 1 158 ? 13.558 33.058 -31.313 1.00 92.75 158 THR A C 1
ATOM 1237 O O . THR A 1 158 ? 13.463 31.970 -30.765 1.00 92.75 158 THR A O 1
ATOM 1240 N N . ALA A 1 159 ? 14.736 33.670 -31.408 1.00 87.88 159 ALA A N 1
ATOM 1241 C CA . ALA A 1 159 ? 15.883 33.223 -30.626 1.00 87.88 159 ALA A CA 1
ATOM 1242 C C . ALA A 1 159 ? 15.582 33.436 -29.135 1.00 87.88 159 ALA A C 1
ATOM 1244 O O . ALA A 1 159 ? 15.285 34.562 -28.734 1.00 87.88 159 ALA A O 1
ATOM 1245 N N . GLY A 1 160 ? 15.666 32.387 -28.323 1.00 83.25 160 GLY A N 1
ATOM 1246 C CA . GLY A 1 160 ? 15.320 32.457 -26.907 1.00 83.25 160 GLY A CA 1
ATOM 1247 C C . GLY A 1 160 ? 14.635 31.197 -26.402 1.00 83.25 160 GLY A C 1
ATOM 1248 O O . GLY A 1 160 ? 14.707 30.139 -27.023 1.00 83.25 160 GLY A O 1
ATOM 1249 N N . ILE A 1 161 ? 14.012 31.314 -25.238 1.00 84.38 161 ILE A N 1
ATOM 1250 C CA . ILE A 1 161 ? 13.315 30.220 -24.569 1.00 84.38 161 ILE A CA 1
ATOM 1251 C C . ILE A 1 161 ? 11.820 30.352 -24.833 1.00 84.38 161 ILE A C 1
ATOM 1253 O O . ILE A 1 161 ? 11.265 31.446 -24.752 1.00 84.38 161 ILE A O 1
ATOM 1257 N N . HIS A 1 162 ? 11.202 29.228 -25.177 1.00 88.12 162 HIS A N 1
ATOM 1258 C CA . HIS A 1 162 ? 9.796 29.115 -25.526 1.00 88.12 162 HIS A CA 1
ATOM 1259 C C . HIS A 1 162 ? 9.120 28.066 -24.643 1.00 88.12 162 HIS A C 1
ATOM 1261 O O . HIS A 1 162 ? 9.682 26.993 -24.406 1.00 88.12 162 HIS A O 1
ATOM 1267 N N . LYS A 1 163 ? 7.902 28.357 -24.182 1.00 88.69 163 LYS A N 1
ATOM 1268 C CA . LYS A 1 163 ? 7.037 27.388 -23.500 1.00 88.69 163 LYS A CA 1
ATOM 1269 C C . LYS A 1 163 ? 6.135 26.721 -24.526 1.00 88.69 163 LYS A C 1
ATOM 1271 O O . LYS A 1 163 ? 5.400 27.414 -25.223 1.00 88.69 163 LYS A O 1
ATOM 1276 N N . ILE A 1 164 ? 6.173 25.398 -24.614 1.00 92.19 164 ILE A N 1
ATOM 1277 C CA . ILE A 1 164 ? 5.321 24.617 -25.513 1.00 92.19 164 ILE A CA 1
ATOM 1278 C C . ILE A 1 164 ? 4.373 23.783 -24.660 1.00 92.19 164 ILE A C 1
ATOM 1280 O O . ILE A 1 164 ? 4.831 22.980 -23.855 1.00 92.19 164 ILE A O 1
ATOM 1284 N N . ARG A 1 165 ? 3.065 23.952 -24.846 1.00 92.31 165 ARG A N 1
ATOM 1285 C CA . ARG A 1 165 ? 2.042 23.144 -24.177 1.00 92.31 165 ARG A CA 1
ATOM 1286 C C . ARG A 1 165 ? 1.366 22.221 -25.179 1.00 92.31 165 ARG A C 1
ATOM 1288 O O . ARG A 1 165 ? 0.896 22.675 -26.222 1.00 92.31 165 ARG A O 1
ATOM 1295 N N . LEU A 1 166 ? 1.281 20.944 -24.825 1.00 94.88 166 LEU A N 1
ATOM 1296 C CA . LEU A 1 166 ? 0.439 19.953 -25.486 1.00 94.88 166 LEU A CA 1
ATOM 1297 C C . LEU A 1 166 ? -0.842 19.771 -24.677 1.00 94.88 166 LEU A C 1
ATOM 1299 O O . LEU A 1 166 ? -0.757 19.565 -23.473 1.00 94.88 166 LEU A O 1
ATOM 1303 N N . GLU A 1 167 ? -2.012 19.813 -25.314 1.00 93.25 167 GLU A N 1
ATOM 1304 C CA . GLU A 1 167 ? -3.301 19.523 -24.662 1.00 93.25 167 GLU A CA 1
ATOM 1305 C C . GLU A 1 167 ? -4.063 18.448 -25.432 1.00 93.25 167 GLU A C 1
ATOM 1307 O O . GLU A 1 167 ? -4.271 18.585 -26.635 1.00 93.25 167 GLU A O 1
ATOM 1312 N N . VAL A 1 168 ? -4.525 17.396 -24.759 1.00 93.12 168 VAL A N 1
ATOM 1313 C CA . VAL A 1 168 ? -5.342 16.347 -25.382 1.00 93.12 168 VAL A CA 1
ATOM 1314 C C . VAL A 1 168 ? -6.809 16.729 -25.271 1.00 93.12 168 VAL A C 1
ATOM 1316 O O . VAL A 1 168 ? -7.373 16.812 -24.180 1.00 93.12 168 VAL A O 1
ATOM 1319 N N . LEU A 1 169 ? -7.415 16.989 -26.428 1.00 78.06 169 LEU A N 1
ATOM 1320 C CA . LEU A 1 169 ? -8.699 17.684 -26.529 1.00 78.06 169 LEU A CA 1
ATOM 1321 C C . LEU A 1 169 ? -9.903 16.745 -26.491 1.00 78.06 169 LEU A C 1
ATOM 1323 O O . LEU A 1 169 ? -10.999 17.164 -26.128 1.00 78.06 169 LEU A O 1
ATOM 1327 N N . ALA A 1 170 ? -9.719 15.491 -26.900 1.00 87.94 170 ALA A N 1
ATOM 1328 C CA . ALA A 1 170 ? -10.810 14.538 -27.014 1.00 87.94 170 ALA A CA 1
ATOM 1329 C C . ALA A 1 170 ? -10.342 13.097 -26.810 1.00 87.94 170 ALA A C 1
ATOM 1331 O O . ALA A 1 170 ? -9.183 12.736 -27.031 1.00 87.94 170 ALA A O 1
ATOM 1332 N N . LYS A 1 171 ? -11.299 12.254 -26.438 1.00 88.69 171 LYS A N 1
ATOM 1333 C CA . LYS A 1 171 ? -11.155 10.800 -26.439 1.00 88.69 171 LYS A CA 1
ATOM 1334 C C . LYS A 1 171 ? -10.990 10.292 -27.875 1.00 88.69 171 LYS A C 1
ATOM 1336 O O . LYS A 1 171 ? -11.579 10.852 -28.803 1.00 88.69 171 LYS A O 1
ATOM 1341 N N . ARG A 1 172 ? -10.229 9.213 -28.067 1.00 89.81 172 ARG A N 1
ATOM 1342 C CA . ARG A 1 172 ? -10.263 8.455 -29.323 1.00 89.81 172 ARG A CA 1
ATOM 1343 C C . ARG A 1 172 ? -11.676 7.912 -29.532 1.00 89.81 172 ARG A C 1
ATOM 1345 O O . ARG A 1 172 ? -12.322 7.467 -28.580 1.00 89.81 172 ARG A O 1
ATOM 1352 N N . ARG A 1 173 ? -12.175 7.958 -30.768 1.00 86.25 173 ARG A N 1
ATOM 1353 C CA . ARG A 1 173 ? -13.588 7.644 -31.048 1.00 86.25 173 ARG A CA 1
ATOM 1354 C C . ARG A 1 173 ? -13.912 6.151 -30.991 1.00 86.25 173 ARG A C 1
ATOM 1356 O O . ARG A 1 173 ? -15.083 5.815 -30.889 1.00 86.25 173 ARG A O 1
ATOM 1363 N N . TYR A 1 174 ? -12.907 5.276 -31.040 1.00 85.06 174 TYR A N 1
ATOM 1364 C CA . TYR A 1 174 ? -13.134 3.831 -31.078 1.00 85.06 174 TYR A CA 1
ATOM 1365 C C . TYR A 1 174 ? -13.772 3.278 -29.791 1.00 85.06 174 TYR A C 1
ATOM 1367 O O . TYR A 1 174 ? -14.784 2.591 -29.860 1.00 85.06 174 TYR A O 1
ATOM 1375 N N . ASP A 1 175 ? -13.213 3.596 -28.621 1.00 82.94 175 ASP A N 1
ATOM 1376 C CA . ASP A 1 175 ? -13.663 3.077 -27.316 1.00 82.94 175 ASP A CA 1
ATOM 1377 C C . ASP A 1 175 ? -13.875 4.171 -26.252 1.00 82.94 175 ASP A C 1
ATOM 1379 O O . ASP A 1 175 ? -14.145 3.875 -25.089 1.00 82.94 175 ASP A O 1
ATOM 1383 N N . GLY A 1 176 ? -13.748 5.449 -26.625 1.00 84.38 176 GLY A N 1
ATOM 1384 C CA . GLY A 1 176 ? -13.973 6.562 -25.707 1.00 84.38 176 GLY A CA 1
ATOM 1385 C C . GLY A 1 176 ? -12.889 6.732 -24.634 1.00 84.38 176 GLY A C 1
ATOM 1386 O O . GLY A 1 176 ? -13.183 7.268 -23.559 1.00 84.38 176 GLY A O 1
ATOM 1387 N N . ARG A 1 177 ? -11.645 6.315 -24.902 1.00 87.69 177 ARG A N 1
ATOM 1388 C CA . ARG A 1 177 ? -10.481 6.543 -24.022 1.00 87.69 177 ARG A CA 1
ATOM 1389 C C . ARG A 1 177 ? -9.643 7.743 -24.461 1.00 87.69 177 ARG A C 1
ATOM 1391 O O . ARG A 1 177 ? -9.561 8.051 -25.645 1.00 87.69 177 ARG A O 1
ATOM 1398 N N . TYR A 1 178 ? -8.986 8.412 -23.523 1.00 89.38 178 TYR A N 1
ATOM 1399 C CA . TYR A 1 178 ? -7.854 9.283 -23.840 1.00 89.38 178 TYR A CA 1
ATOM 1400 C C . TYR A 1 178 ? -6.640 8.403 -24.116 1.00 89.38 178 TYR A C 1
ATOM 1402 O O . TYR A 1 178 ? -6.295 7.581 -23.268 1.00 89.38 178 TYR A O 1
ATOM 1410 N N . PHE A 1 179 ? -6.037 8.544 -25.298 1.00 91.56 179 PHE A N 1
ATOM 1411 C CA . PHE A 1 179 ? -4.928 7.694 -25.732 1.00 91.56 179 PHE A CA 1
ATOM 1412 C C . PHE A 1 179 ? -3.899 8.482 -26.552 1.00 91.56 179 PHE A C 1
ATOM 1414 O O . PHE A 1 179 ? -4.217 8.919 -27.659 1.00 91.56 179 PHE A O 1
ATOM 1421 N N . LEU A 1 180 ? -2.683 8.666 -26.040 1.00 92.56 180 LEU A N 1
ATOM 1422 C CA . LEU A 1 180 ? -1.585 9.333 -26.750 1.00 92.56 180 LEU A CA 1
ATOM 1423 C C . LEU A 1 180 ? -0.238 8.918 -26.148 1.00 92.56 180 LEU A C 1
ATOM 1425 O O . LEU A 1 180 ? -0.018 9.171 -24.966 1.00 92.56 180 LEU A O 1
ATOM 1429 N N . TYR A 1 181 ? 0.656 8.323 -26.942 1.00 92.69 181 TYR A N 1
ATOM 1430 C CA . TYR A 1 181 ? 2.023 7.979 -26.514 1.00 92.69 181 TYR A CA 1
ATOM 1431 C C . TYR A 1 181 ? 3.041 8.866 -27.229 1.00 92.69 181 TYR A C 1
ATOM 1433 O O . TYR A 1 181 ? 2.910 9.127 -28.433 1.00 92.69 181 TYR A O 1
ATOM 1441 N N . LEU A 1 182 ? 4.020 9.358 -26.472 1.00 93.31 182 LEU A N 1
ATOM 1442 C CA . LEU A 1 182 ? 5.028 10.325 -26.892 1.00 93.31 182 LEU A CA 1
ATOM 1443 C C . LEU A 1 182 ? 6.391 9.875 -26.369 1.00 93.31 182 LEU A C 1
ATOM 1445 O O . LEU A 1 182 ? 6.545 9.714 -25.165 1.00 93.31 182 LEU A O 1
ATOM 1449 N N . ASP A 1 183 ? 7.373 9.735 -27.250 1.00 90.94 183 ASP A N 1
ATOM 1450 C CA . ASP A 1 183 ? 8.744 9.372 -26.871 1.00 90.94 183 ASP A CA 1
ATOM 1451 C C . ASP A 1 183 ? 9.680 10.579 -26.940 1.00 90.94 183 ASP A C 1
ATOM 1453 O O . ASP A 1 183 ? 10.202 11.031 -25.932 1.00 90.94 183 ASP A O 1
ATOM 1457 N N . ALA A 1 184 ? 9.813 11.192 -28.115 1.00 91.50 184 ALA A N 1
ATOM 1458 C CA . ALA A 1 184 ? 10.758 12.285 -28.308 1.00 91.50 184 ALA A CA 1
ATOM 1459 C C . ALA A 1 184 ? 10.219 13.385 -29.206 1.00 91.50 184 ALA A C 1
ATOM 1461 O O . ALA A 1 184 ? 9.333 13.181 -30.037 1.00 91.50 184 ALA A O 1
ATOM 1462 N N . PHE A 1 185 ? 10.822 14.561 -29.087 1.00 92.69 185 PHE A N 1
ATOM 1463 C CA . PHE A 1 185 ? 10.494 15.735 -29.870 1.00 92.69 185 PHE A CA 1
ATOM 1464 C C . PHE A 1 185 ? 11.725 16.328 -30.532 1.00 92.69 185 PHE A C 1
ATOM 1466 O O . PHE A 1 185 ? 12.830 16.333 -29.983 1.00 92.69 185 PHE A O 1
ATOM 1473 N N . PHE A 1 186 ? 11.517 16.922 -31.706 1.00 91.75 186 PHE A N 1
ATOM 1474 C CA . PHE A 1 186 ? 12.497 17.855 -32.231 1.00 91.75 186 PHE A CA 1
ATOM 1475 C C . PHE A 1 186 ? 11.889 18.975 -33.075 1.00 91.75 186 PHE A C 1
ATOM 1477 O O . PHE A 1 186 ? 10.854 18.834 -33.725 1.00 91.75 186 PHE A O 1
ATOM 1484 N N . LEU A 1 187 ? 12.576 20.116 -33.094 1.00 92.94 187 LEU A N 1
ATOM 1485 C CA . LEU A 1 187 ? 12.324 21.214 -34.016 1.00 92.94 187 LEU A CA 1
ATOM 1486 C C . LEU A 1 187 ? 13.349 21.168 -35.139 1.00 92.94 187 LEU A C 1
ATOM 1488 O O . LEU A 1 187 ? 14.554 21.145 -34.892 1.00 92.94 187 LEU A O 1
ATOM 1492 N N . HIS A 1 188 ? 12.869 21.223 -36.378 1.00 91.94 188 HIS A N 1
ATOM 1493 C CA . HIS A 1 188 ? 13.712 21.272 -37.570 1.00 91.94 188 HIS A CA 1
ATOM 1494 C C . HIS A 1 188 ? 13.541 22.602 -38.299 1.00 91.94 188 HIS A C 1
ATOM 1496 O O . HIS A 1 188 ? 12.434 22.958 -38.717 1.00 91.94 188 HIS A O 1
ATOM 1502 N N . ARG A 1 189 ? 14.634 23.358 -38.444 1.00 91.69 189 ARG A N 1
ATOM 1503 C CA . ARG A 1 189 ? 14.609 24.661 -39.115 1.00 91.69 189 ARG A CA 1
ATOM 1504 C C . ARG A 1 189 ? 14.385 24.474 -40.611 1.00 91.69 189 ARG A C 1
ATOM 1506 O O . ARG A 1 189 ? 15.125 23.747 -41.276 1.00 91.69 189 ARG A O 1
ATOM 1513 N N . GLN A 1 190 ? 13.405 25.182 -41.167 1.00 89.44 190 GLN A N 1
ATOM 1514 C CA . GLN A 1 190 ? 13.166 25.132 -42.606 1.00 89.44 190 GLN A CA 1
ATOM 1515 C C . GLN A 1 190 ? 14.407 25.570 -43.396 1.00 89.44 190 GLN A C 1
ATOM 1517 O O . GLN A 1 190 ? 15.029 26.587 -43.096 1.00 89.44 190 GLN A O 1
ATOM 1522 N N . GLY A 1 191 ? 14.761 24.781 -44.414 1.00 83.62 191 GLY A N 1
ATOM 1523 C CA . GLY A 1 191 ? 15.936 25.010 -45.258 1.00 83.62 191 GLY A CA 1
ATOM 1524 C C . GLY A 1 191 ? 17.263 24.514 -44.674 1.00 83.62 191 GLY A C 1
ATOM 1525 O O . GLY A 1 191 ? 18.265 24.533 -45.384 1.00 83.62 191 GLY A O 1
ATOM 1526 N N . TYR A 1 192 ? 17.291 24.032 -43.427 1.00 85.00 192 TYR A N 1
ATOM 1527 C CA . TYR A 1 192 ? 18.484 23.414 -42.851 1.00 85.00 192 TYR A CA 1
ATOM 1528 C C . TYR A 1 192 ? 18.572 21.938 -43.248 1.00 85.00 192 TYR A C 1
ATOM 1530 O O . TYR A 1 192 ? 17.666 21.154 -42.966 1.00 85.00 192 TYR A O 1
ATOM 1538 N N . GLN A 1 193 ? 19.670 21.540 -43.883 1.00 80.00 193 GLN A N 1
ATOM 1539 C CA . GLN A 1 193 ? 19.968 20.128 -44.114 1.00 80.00 193 GLN A CA 1
ATOM 1540 C C . GLN A 1 193 ? 20.733 19.584 -42.916 1.00 80.00 193 GLN A C 1
ATOM 1542 O O . GLN A 1 193 ? 21.767 20.136 -42.551 1.00 80.00 193 GLN A O 1
ATOM 1547 N N . VAL A 1 194 ? 20.218 18.515 -42.311 1.00 74.31 194 VAL A N 1
ATOM 1548 C CA . VAL A 1 194 ? 20.890 17.822 -41.211 1.00 74.31 194 VAL A CA 1
ATOM 1549 C C . VAL A 1 194 ? 22.112 17.099 -41.784 1.00 74.31 194 VAL A C 1
ATOM 1551 O O . VAL A 1 194 ? 21.932 16.231 -42.640 1.00 74.31 194 VAL A O 1
ATOM 1554 N N . PRO A 1 195 ? 23.346 17.443 -41.371 1.00 70.88 195 PRO A N 1
ATOM 1555 C CA . PRO A 1 195 ? 24.528 16.717 -41.820 1.00 70.88 195 PRO A CA 1
ATOM 1556 C C . PRO A 1 195 ? 24.415 15.226 -41.457 1.00 70.88 195 PRO A C 1
ATOM 1558 O O . PRO A 1 195 ? 24.102 14.932 -40.296 1.00 70.88 195 PRO A O 1
ATOM 1561 N N . PRO A 1 196 ? 24.703 14.288 -42.380 1.00 65.88 196 PRO A N 1
ATOM 1562 C CA . PRO A 1 196 ? 24.613 12.852 -42.111 1.00 65.88 196 PRO A CA 1
ATOM 1563 C C . PRO A 1 196 ? 25.436 12.412 -40.892 1.00 65.88 196 PRO A C 1
ATOM 1565 O O . PRO A 1 196 ? 24.972 11.599 -40.101 1.00 65.88 196 PRO A O 1
ATOM 1568 N N . GLU A 1 197 ? 26.620 12.999 -40.676 1.00 59.03 197 GLU A N 1
ATOM 1569 C CA . GLU A 1 197 ? 27.457 12.738 -39.492 1.00 59.03 197 GLU A CA 1
ATOM 1570 C C . GLU A 1 197 ? 26.856 13.202 -38.149 1.00 59.03 197 GLU A C 1
ATOM 1572 O O . GLU A 1 197 ? 27.317 12.776 -37.091 1.00 59.03 197 GLU A O 1
ATOM 1577 N N . THR A 1 198 ? 25.841 14.070 -38.177 1.00 55.47 198 THR A N 1
ATOM 1578 C CA . THR A 1 198 ? 25.124 14.576 -36.988 1.00 55.47 198 THR A CA 1
ATOM 1579 C C . THR A 1 198 ? 23.723 13.988 -36.829 1.00 55.47 198 THR A C 1
ATOM 1581 O O . THR A 1 198 ? 23.087 14.194 -35.794 1.00 55.47 198 THR A O 1
ATOM 1584 N N . GLN A 1 199 ? 23.239 13.248 -37.830 1.00 59.81 199 GLN A N 1
ATOM 1585 C CA . GLN A 1 199 ? 21.950 12.572 -37.794 1.00 59.81 199 GLN A CA 1
ATOM 1586 C C . GLN A 1 199 ? 22.090 11.332 -36.909 1.00 59.81 199 GLN A C 1
ATOM 1588 O O . GLN A 1 199 ? 22.479 10.251 -37.349 1.00 59.81 199 GLN A O 1
ATOM 1593 N N . SER A 1 200 ? 21.843 11.528 -35.614 1.00 61.94 200 SER A N 1
ATOM 1594 C CA . SER A 1 200 ? 21.763 10.442 -34.641 1.00 61.94 200 SER A CA 1
ATOM 1595 C C . SER A 1 200 ? 20.762 9.373 -35.096 1.00 61.94 200 SER A C 1
ATOM 1597 O O . SER A 1 200 ? 19.817 9.678 -35.825 1.00 61.94 200 SER A O 1
ATOM 1599 N N . SER A 1 201 ? 20.926 8.134 -34.619 1.00 62.31 201 SER A N 1
ATOM 1600 C CA . SER A 1 201 ? 20.008 7.017 -34.896 1.00 62.31 201 SER A CA 1
ATOM 1601 C C . SER A 1 201 ? 18.561 7.293 -34.489 1.00 62.31 201 SER A C 1
ATOM 1603 O O . SER A 1 201 ? 17.670 6.573 -34.922 1.00 62.31 201 SER A O 1
ATOM 1605 N N . VAL A 1 202 ? 18.343 8.318 -33.664 1.00 67.94 202 VAL A N 1
ATOM 1606 C CA . VAL A 1 202 ? 17.021 8.745 -33.219 1.00 67.94 202 VAL A CA 1
ATOM 1607 C C . VAL A 1 202 ? 16.225 9.437 -34.325 1.00 67.94 202 VAL A C 1
ATOM 1609 O O . VAL A 1 202 ? 15.017 9.285 -34.377 1.00 67.94 202 VAL A O 1
ATOM 1612 N N . PHE A 1 203 ? 16.855 10.163 -35.253 1.00 79.69 203 PHE A N 1
ATOM 1613 C CA . PHE A 1 203 ? 16.116 10.908 -36.281 1.00 79.69 203 PHE A CA 1
ATOM 1614 C C . PHE A 1 203 ? 15.626 10.001 -37.427 1.00 79.69 203 PHE A C 1
ATOM 1616 O O . PHE A 1 203 ? 16.284 9.005 -37.747 1.00 79.69 203 PHE A O 1
ATOM 1623 N N . PRO A 1 204 ? 14.525 10.362 -38.121 1.00 82.75 204 PRO A N 1
ATOM 1624 C CA . PRO A 1 204 ? 14.099 9.646 -39.320 1.00 82.75 204 PRO A CA 1
ATOM 1625 C C . PRO A 1 204 ? 15.230 9.619 -40.349 1.00 82.75 204 PRO A C 1
ATOM 1627 O O . PRO A 1 204 ? 15.829 10.660 -40.621 1.00 82.75 204 PRO A O 1
ATOM 1630 N N . LYS A 1 205 ? 15.510 8.450 -40.942 1.00 78.62 205 LYS A N 1
ATOM 1631 C CA . LYS A 1 205 ? 16.567 8.297 -41.962 1.00 78.62 205 LYS A CA 1
AT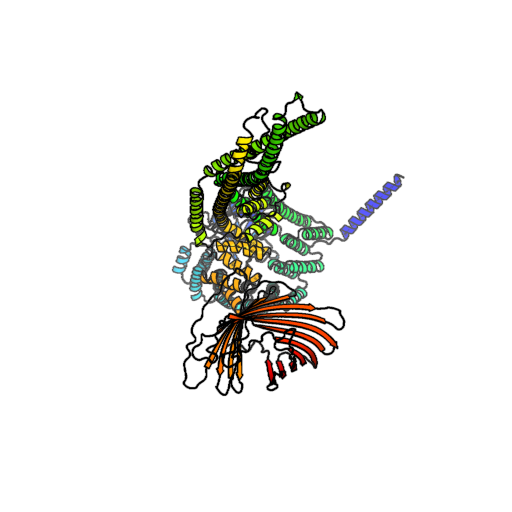OM 1632 C C . LYS A 1 205 ? 16.302 9.174 -43.184 1.00 78.62 205 LYS A C 1
ATOM 1634 O O . LYS A 1 205 ? 17.212 9.845 -43.662 1.00 78.62 205 LYS A O 1
ATOM 1639 N N . ASP A 1 206 ? 15.055 9.182 -43.648 1.00 85.00 206 ASP A N 1
ATOM 1640 C CA . ASP A 1 206 ? 14.568 10.086 -44.684 1.00 85.00 206 ASP A CA 1
ATOM 1641 C C . ASP A 1 206 ? 13.486 10.995 -44.098 1.00 85.00 206 ASP A C 1
ATOM 1643 O O . ASP A 1 206 ? 12.366 10.571 -43.832 1.00 85.00 206 ASP A O 1
ATOM 1647 N N . MET A 1 207 ? 13.823 12.269 -43.898 1.00 83.25 207 MET A N 1
ATOM 1648 C CA . MET A 1 207 ? 12.897 13.273 -43.362 1.00 83.25 207 MET A CA 1
ATOM 1649 C C . MET A 1 207 ? 11.819 13.715 -44.372 1.00 83.25 207 MET A C 1
ATOM 1651 O O . MET A 1 207 ? 10.951 14.525 -44.034 1.00 83.25 207 MET A O 1
ATOM 1655 N N . ASN A 1 208 ? 11.887 13.238 -45.617 1.00 83.50 208 ASN A N 1
ATOM 1656 C CA . ASN A 1 208 ? 10.937 13.548 -46.681 1.00 83.50 208 ASN A CA 1
ATOM 1657 C C . ASN A 1 208 ? 10.062 12.356 -47.077 1.00 83.50 208 ASN A C 1
ATOM 1659 O O . ASN A 1 208 ? 9.275 12.506 -48.013 1.00 83.50 208 ASN A O 1
ATOM 1663 N N . ASP A 1 209 ? 10.169 11.214 -46.395 1.00 84.19 209 ASP A N 1
ATOM 1664 C CA . ASP A 1 209 ? 9.289 10.074 -46.640 1.00 84.19 209 ASP A CA 1
ATOM 1665 C C . ASP A 1 209 ? 7.826 10.451 -46.334 1.00 84.19 209 ASP A C 1
ATOM 1667 O O . ASP A 1 209 ? 7.517 11.197 -45.401 1.00 84.19 209 ASP A O 1
ATOM 1671 N N . ARG A 1 210 ? 6.927 10.006 -47.211 1.00 83.31 210 ARG A N 1
ATOM 1672 C CA . ARG A 1 210 ? 5.478 10.264 -47.193 1.00 83.31 210 ARG A CA 1
ATOM 1673 C C . ARG A 1 210 ? 4.674 8.999 -47.491 1.00 83.31 210 ARG A C 1
ATOM 1675 O O . ARG A 1 210 ? 3.474 9.086 -47.738 1.00 83.31 210 ARG A O 1
ATOM 1682 N N . SER A 1 211 ? 5.326 7.837 -47.505 1.00 81.94 211 SER A N 1
ATOM 1683 C CA . SER A 1 211 ? 4.707 6.546 -47.816 1.00 81.94 211 SER A CA 1
ATOM 1684 C C . SER A 1 211 ? 3.682 6.099 -46.766 1.00 81.94 211 SER A C 1
ATOM 1686 O O . SER A 1 211 ? 2.791 5.320 -47.095 1.00 81.94 211 SER A O 1
ATOM 1688 N N . LEU A 1 212 ? 3.762 6.636 -45.541 1.00 82.00 212 LEU A N 1
ATOM 1689 C CA . LEU A 1 212 ? 2.936 6.257 -44.391 1.00 82.00 212 LEU A CA 1
ATOM 1690 C C . LEU A 1 212 ? 1.897 7.310 -43.975 1.00 82.00 212 LEU A C 1
ATOM 1692 O O . LEU A 1 212 ? 1.286 7.137 -42.926 1.00 82.00 212 LEU A O 1
ATOM 1696 N N . ASP A 1 213 ? 1.664 8.381 -44.755 1.00 82.56 213 ASP A N 1
ATOM 1697 C CA . ASP A 1 213 ? 0.762 9.503 -44.391 1.00 82.56 213 ASP A CA 1
ATOM 1698 C C . ASP A 1 213 ? -0.635 9.038 -43.890 1.00 82.56 213 ASP A C 1
ATOM 1700 O O . ASP A 1 213 ? -1.276 9.730 -43.096 1.00 82.56 213 ASP A O 1
ATOM 1704 N N . THR A 1 214 ? -1.088 7.848 -44.301 1.00 76.38 214 THR A N 1
ATOM 1705 C CA . THR A 1 214 ? -2.250 7.128 -43.753 1.00 76.38 214 THR A CA 1
ATOM 1706 C C . THR A 1 214 ? -1.816 5.829 -43.052 1.00 76.38 214 THR A C 1
ATOM 1708 O O . THR A 1 214 ? -1.941 4.760 -43.648 1.00 76.38 214 THR A O 1
ATOM 1711 N N . PRO A 1 215 ? -1.320 5.880 -41.800 1.00 74.69 215 PRO A N 1
ATOM 1712 C CA . PRO A 1 215 ? -0.684 4.721 -41.167 1.00 74.69 215 PRO A CA 1
ATOM 1713 C C . PRO A 1 215 ? -1.676 3.650 -40.700 1.00 74.69 215 PRO A C 1
ATOM 1715 O O . PRO A 1 215 ? -1.265 2.533 -40.418 1.00 74.69 215 PRO A O 1
ATOM 1718 N N . TYR A 1 216 ? -2.971 3.982 -40.601 1.00 84.94 216 TYR A N 1
ATOM 1719 C CA . TYR A 1 216 ? -4.008 3.044 -40.170 1.00 84.94 216 TYR A CA 1
ATOM 1720 C C . TYR A 1 216 ? -5.246 3.136 -41.063 1.00 84.94 216 TYR A C 1
ATOM 1722 O O . TYR A 1 216 ? -5.775 4.232 -41.275 1.00 84.94 216 TYR A O 1
ATOM 1730 N N . LEU A 1 217 ? -5.737 1.986 -41.521 1.00 88.50 217 LEU A N 1
ATOM 1731 C CA . LEU A 1 217 ? -7.041 1.821 -42.171 1.00 88.50 217 LEU A CA 1
ATOM 1732 C C . LEU A 1 217 ? -8.120 1.393 -41.163 1.00 88.50 217 LEU A C 1
ATOM 1734 O O . LEU A 1 217 ? -7.841 1.154 -39.981 1.00 88.50 217 LEU A O 1
ATOM 1738 N N . SER A 1 218 ? -9.380 1.311 -41.604 1.00 89.50 218 SER A N 1
ATOM 1739 C CA . SER A 1 218 ? -10.419 0.716 -40.761 1.00 89.50 218 SER A CA 1
ATOM 1740 C C . SER A 1 218 ? -10.165 -0.786 -40.607 1.00 89.50 218 SER A C 1
ATOM 1742 O O . SER A 1 218 ? -9.615 -1.428 -41.504 1.00 89.50 218 SER A O 1
ATOM 1744 N N . ILE A 1 219 ? -10.594 -1.369 -39.485 1.00 91.81 219 ILE A N 1
ATOM 1745 C CA . ILE A 1 219 ? -10.533 -2.826 -39.282 1.00 91.81 219 ILE A CA 1
ATOM 1746 C C . ILE A 1 219 ? -11.201 -3.560 -40.458 1.00 91.81 219 ILE A C 1
ATOM 1748 O O . ILE A 1 219 ? -10.656 -4.538 -40.965 1.00 91.81 219 ILE A O 1
ATOM 1752 N N . SER A 1 220 ? -12.339 -3.054 -40.945 1.00 91.50 220 SER A N 1
ATOM 1753 C CA . SER A 1 220 ? -13.052 -3.625 -42.091 1.00 91.50 220 SER A CA 1
ATOM 1754 C C . SER A 1 220 ? -12.274 -3.514 -43.403 1.00 91.50 220 SER A C 1
ATOM 1756 O O . SER A 1 220 ? -12.311 -4.450 -44.199 1.00 91.50 220 SER A O 1
ATOM 1758 N N . ASP A 1 221 ? -11.539 -2.424 -43.629 1.00 92.81 221 ASP A N 1
ATOM 1759 C CA . ASP A 1 221 ? -10.691 -2.272 -44.817 1.00 92.81 221 ASP A CA 1
ATOM 1760 C C . ASP A 1 221 ? -9.503 -3.232 -44.780 1.00 92.81 221 ASP A C 1
ATOM 1762 O O . ASP A 1 221 ? -9.185 -3.851 -45.795 1.00 92.81 221 ASP A O 1
ATOM 1766 N N . TYR A 1 222 ? -8.877 -3.414 -43.613 1.00 93.94 222 TYR A N 1
ATOM 1767 C CA . TYR A 1 222 ? -7.823 -4.413 -43.444 1.00 93.94 222 TYR A CA 1
ATOM 1768 C C . TYR A 1 222 ? -8.344 -5.826 -43.683 1.00 93.94 222 TYR A C 1
ATOM 1770 O O . TYR A 1 222 ? -7.764 -6.572 -44.470 1.00 93.94 222 TYR A O 1
ATOM 1778 N N . GLN A 1 223 ? -9.477 -6.178 -43.071 1.00 93.31 223 GLN A N 1
ATOM 1779 C CA . GLN A 1 223 ? -10.140 -7.459 -43.306 1.00 93.31 223 GLN A CA 1
ATOM 1780 C C . GLN A 1 223 ? -10.471 -7.642 -44.791 1.00 93.31 223 GLN A C 1
ATOM 1782 O O . GLN A 1 223 ? -10.210 -8.703 -45.352 1.00 93.31 223 GLN A O 1
ATOM 1787 N N . TYR A 1 224 ? -10.978 -6.605 -45.461 1.00 95.00 224 TYR A N 1
ATOM 1788 C CA . TYR A 1 224 ? -11.246 -6.639 -46.895 1.00 95.00 224 TYR A CA 1
ATOM 1789 C C . TYR A 1 224 ? -9.970 -6.870 -47.715 1.00 95.00 224 TYR A C 1
ATOM 1791 O O . TYR A 1 224 ? -9.970 -7.739 -48.584 1.00 95.00 224 TYR A O 1
ATOM 1799 N N . GLN A 1 225 ? -8.870 -6.164 -47.436 1.00 94.50 225 GLN A N 1
ATOM 1800 C CA . GLN A 1 225 ? -7.594 -6.371 -48.133 1.00 94.50 225 GLN A CA 1
ATOM 1801 C C . GLN A 1 225 ? -7.054 -7.789 -47.937 1.00 94.50 225 GLN A C 1
ATOM 1803 O O . GLN A 1 225 ? -6.634 -8.419 -48.908 1.00 94.50 225 GLN A O 1
ATOM 1808 N N . ILE A 1 226 ? -7.138 -8.311 -46.711 1.00 92.62 226 ILE A N 1
ATOM 1809 C CA . ILE A 1 226 ? -6.789 -9.695 -46.381 1.00 92.62 226 ILE A CA 1
ATOM 1810 C C . ILE A 1 226 ? -7.669 -10.673 -47.169 1.00 92.62 226 ILE A C 1
ATOM 1812 O O . ILE A 1 226 ? -7.163 -11.633 -47.741 1.00 92.62 226 ILE A O 1
ATOM 1816 N N . HIS A 1 227 ? -8.977 -10.426 -47.262 1.00 92.94 227 HIS A N 1
ATOM 1817 C CA . HIS A 1 227 ? -9.887 -11.265 -48.043 1.00 92.94 227 HIS A CA 1
ATOM 1818 C C . HIS A 1 227 ? -9.604 -11.217 -49.552 1.00 92.94 227 HIS A C 1
ATOM 1820 O O . HIS A 1 227 ? -9.689 -12.251 -50.213 1.00 92.94 227 HIS A O 1
ATOM 1826 N N . GLN A 1 228 ? -9.272 -10.044 -50.103 1.00 95.06 228 GLN A N 1
ATOM 1827 C CA . GLN A 1 228 ? -8.972 -9.871 -51.529 1.00 95.06 228 GLN A CA 1
ATOM 1828 C C . GLN A 1 228 ? -7.633 -10.493 -51.922 1.00 95.06 228 GLN A C 1
ATOM 1830 O O . GLN A 1 228 ? -7.518 -11.102 -52.985 1.00 95.06 228 GLN A O 1
ATOM 1835 N N . ASN A 1 229 ? -6.617 -10.341 -51.075 1.00 91.75 229 ASN A N 1
ATOM 1836 C CA . ASN A 1 229 ? -5.307 -10.926 -51.295 1.00 91.75 229 ASN A CA 1
ATOM 1837 C C . ASN A 1 229 ? -4.749 -11.512 -49.993 1.00 91.75 229 ASN A C 1
ATOM 1839 O O . ASN A 1 229 ? -3.940 -10.865 -49.323 1.00 91.75 229 ASN A O 1
ATOM 1843 N N . PRO A 1 230 ? -5.107 -12.768 -49.667 1.00 88.56 230 PRO A N 1
ATOM 1844 C CA . PRO A 1 230 ? -4.653 -13.402 -48.439 1.00 88.56 230 PRO A CA 1
ATOM 1845 C C . PRO A 1 230 ? -3.137 -13.523 -48.324 1.00 88.56 230 PRO A C 1
ATOM 1847 O O . PRO A 1 230 ? -2.684 -13.650 -47.196 1.00 88.56 230 PRO A O 1
ATOM 1850 N N . GLN A 1 231 ? -2.389 -13.479 -49.439 1.00 86.12 231 GLN A N 1
ATOM 1851 C CA . GLN A 1 231 ? -0.921 -13.579 -49.482 1.00 86.12 231 GLN A CA 1
ATOM 1852 C C . GLN A 1 231 ? -0.196 -12.265 -49.172 1.00 86.12 231 GLN A C 1
ATOM 1854 O O . GLN A 1 231 ? 1.022 -12.256 -48.980 1.00 86.12 231 GLN A O 1
ATOM 1859 N N . LEU A 1 232 ? -0.913 -11.140 -49.158 1.00 88.56 232 LEU A N 1
ATOM 1860 C CA . LEU A 1 232 ? -0.333 -9.854 -48.806 1.00 88.56 232 LEU A CA 1
ATOM 1861 C C . LEU A 1 232 ? -0.190 -9.779 -47.281 1.00 88.56 232 LEU A C 1
ATOM 1863 O O . LEU A 1 232 ? -1.186 -9.699 -46.572 1.00 88.56 232 LEU A O 1
ATOM 1867 N N . LEU A 1 233 ? 1.047 -9.804 -46.777 1.00 86.44 233 LEU A N 1
ATOM 1868 C CA . LEU A 1 233 ? 1.315 -9.863 -45.332 1.00 86.44 233 LEU A CA 1
ATOM 1869 C C . LEU A 1 233 ? 1.094 -8.529 -44.606 1.00 86.44 233 LEU A C 1
ATOM 1871 O O . LEU A 1 233 ? 0.715 -8.545 -43.439 1.00 86.44 233 LEU A O 1
ATOM 1875 N N . ALA A 1 234 ? 1.305 -7.395 -45.285 1.00 85.94 234 ALA A N 1
ATOM 1876 C CA . ALA A 1 234 ? 1.260 -6.074 -44.653 1.00 85.94 234 ALA A CA 1
ATOM 1877 C C . ALA A 1 234 ? -0.063 -5.771 -43.914 1.00 85.94 234 ALA A C 1
ATOM 1879 O O . ALA A 1 234 ? -0.009 -5.430 -42.733 1.00 85.94 234 ALA A O 1
ATOM 1880 N N . PRO A 1 235 ? -1.248 -6.028 -44.507 1.00 90.19 235 PRO A N 1
ATOM 1881 C CA . PRO A 1 235 ? -2.528 -5.869 -43.820 1.00 90.19 235 PRO A CA 1
ATOM 1882 C C . PRO A 1 235 ? -2.666 -6.661 -42.518 1.00 90.19 235 PRO A C 1
ATOM 1884 O O . PRO A 1 235 ? -3.404 -6.235 -41.638 1.00 90.19 235 PRO A O 1
ATOM 1887 N N . TYR A 1 236 ? -1.987 -7.803 -42.369 1.00 89.00 236 TYR A N 1
ATOM 1888 C CA . TYR A 1 236 ? -2.108 -8.610 -41.156 1.00 89.00 236 TYR A CA 1
ATOM 1889 C C . TYR A 1 236 ? -1.381 -7.977 -39.971 1.00 89.00 236 TYR A C 1
ATOM 1891 O O . TYR A 1 236 ? -1.972 -7.849 -38.904 1.00 89.00 236 TYR A O 1
ATOM 1899 N N . TRP A 1 237 ? -0.114 -7.576 -40.120 1.00 85.12 237 TRP A N 1
ATOM 1900 C CA . TRP A 1 237 ? 0.593 -6.950 -38.997 1.00 85.12 237 TRP A CA 1
ATOM 1901 C C . TRP A 1 237 ? 0.104 -5.523 -38.732 1.00 85.12 237 TRP A C 1
ATOM 1903 O O . TRP A 1 237 ? 0.175 -5.074 -37.595 1.00 85.12 237 TRP A O 1
ATOM 1913 N N . GLU A 1 238 ? -0.402 -4.806 -39.742 1.00 87.81 238 GLU A N 1
ATOM 1914 C CA . GLU A 1 238 ? -0.996 -3.476 -39.550 1.00 87.81 238 GLU A CA 1
ATOM 1915 C C . GLU A 1 238 ? -2.333 -3.577 -38.806 1.00 87.81 238 GLU A C 1
ATOM 1917 O O . GLU A 1 238 ? -2.615 -2.785 -37.909 1.00 87.81 238 GLU A O 1
ATOM 1922 N N . LEU A 1 239 ? -3.134 -4.602 -39.109 1.00 90.88 239 LEU A N 1
ATOM 1923 C CA . LEU A 1 239 ? -4.331 -4.906 -38.333 1.00 90.88 239 LEU A CA 1
ATOM 1924 C C . LEU A 1 239 ? -3.987 -5.368 -36.911 1.00 90.88 239 LEU A C 1
ATOM 1926 O O . LEU A 1 239 ? -4.658 -4.965 -35.965 1.00 90.88 239 LEU A O 1
ATOM 1930 N N . ALA A 1 240 ? -2.934 -6.172 -36.741 1.00 89.50 240 ALA A N 1
ATOM 1931 C CA . ALA A 1 240 ? -2.452 -6.558 -35.418 1.00 89.50 240 ALA A CA 1
ATOM 1932 C C . ALA A 1 240 ? -2.018 -5.334 -34.600 1.00 89.50 240 ALA A C 1
ATOM 1934 O O . ALA A 1 240 ? -2.499 -5.172 -33.489 1.00 89.50 240 ALA A O 1
ATOM 1935 N N . GLN A 1 241 ? -1.244 -4.414 -35.187 1.00 87.25 241 GLN A N 1
ATOM 1936 C CA . GLN A 1 241 ? -0.901 -3.114 -34.594 1.00 87.25 241 GLN A CA 1
ATOM 1937 C C . GLN A 1 241 ? -2.131 -2.340 -34.119 1.00 87.25 241 GLN A C 1
ATOM 1939 O O . GLN A 1 241 ? -2.143 -1.809 -33.009 1.00 87.25 241 GLN A O 1
ATOM 1944 N N . VAL A 1 242 ? -3.180 -2.283 -34.946 1.00 90.00 242 VAL A N 1
ATOM 1945 C CA . VAL A 1 242 ? -4.449 -1.652 -34.566 1.00 90.00 242 VAL A CA 1
ATOM 1946 C C . VAL A 1 242 ? -5.057 -2.350 -33.350 1.00 90.00 242 VAL A C 1
ATOM 1948 O O . VAL A 1 242 ? -5.416 -1.673 -32.390 1.00 90.00 242 VAL A O 1
ATOM 1951 N N . TYR A 1 243 ? -5.134 -3.680 -33.340 1.00 89.25 243 TYR A N 1
ATOM 1952 C CA . TYR A 1 243 ? -5.628 -4.426 -32.181 1.00 89.25 243 TYR A CA 1
ATOM 1953 C C . TYR A 1 243 ? -4.766 -4.208 -30.925 1.00 89.25 243 TYR A C 1
ATOM 1955 O O . TYR A 1 243 ? -5.314 -3.987 -29.846 1.00 89.25 243 TYR A O 1
ATOM 1963 N N . THR A 1 244 ? -3.441 -4.139 -31.056 1.00 86.38 244 THR A N 1
ATOM 1964 C CA . THR A 1 244 ? -2.517 -3.803 -29.965 1.00 86.38 244 THR A CA 1
ATOM 1965 C C . THR A 1 244 ? -2.778 -2.400 -29.404 1.00 86.38 244 THR A C 1
ATOM 1967 O O . THR A 1 244 ? -2.862 -2.237 -28.187 1.00 86.38 244 THR A O 1
ATOM 1970 N N . LEU A 1 245 ? -2.975 -1.378 -30.252 1.00 85.69 245 LEU A N 1
ATOM 1971 C CA . LEU A 1 245 ? -3.356 -0.022 -29.809 1.00 85.69 245 LEU A CA 1
ATOM 1972 C C . LEU A 1 245 ? -4.685 -0.027 -29.050 1.00 85.69 245 LEU A C 1
ATOM 1974 O O . LEU A 1 245 ? -4.897 0.756 -28.121 1.00 85.69 245 LEU A O 1
ATOM 1978 N N . LEU A 1 246 ? -5.594 -0.912 -29.447 1.00 85.88 246 LEU A N 1
ATOM 1979 C CA . LEU A 1 246 ? -6.875 -1.135 -28.787 1.00 85.88 246 LEU A CA 1
ATOM 1980 C C . LEU A 1 246 ? -6.762 -1.996 -27.525 1.00 85.88 246 LEU A C 1
ATOM 1982 O O . LEU A 1 246 ? -7.770 -2.209 -26.857 1.00 85.88 246 LEU A O 1
ATOM 1986 N N . THR A 1 247 ? -5.554 -2.435 -27.160 1.00 82.25 247 THR A N 1
ATOM 1987 C CA . THR A 1 247 ? -5.268 -3.360 -26.052 1.00 82.25 247 THR A CA 1
ATOM 1988 C C . THR A 1 247 ? -5.960 -4.724 -26.195 1.00 82.25 247 THR A C 1
ATOM 1990 O O . THR A 1 247 ? -6.127 -5.449 -25.218 1.00 82.25 247 THR A O 1
ATOM 1993 N N . ASP A 1 248 ? -6.340 -5.097 -27.422 1.00 83.31 248 ASP A N 1
ATOM 1994 C CA . ASP A 1 248 ? -6.915 -6.397 -27.773 1.00 83.31 248 ASP A CA 1
ATOM 1995 C C . ASP A 1 248 ? -5.826 -7.337 -28.305 1.00 83.31 248 ASP A C 1
ATOM 1997 O O . ASP A 1 248 ? -5.745 -7.675 -29.488 1.00 83.31 248 ASP A O 1
ATOM 2001 N N . TYR A 1 249 ? -4.943 -7.760 -27.403 1.00 83.50 249 TYR A N 1
ATOM 2002 C CA . TYR A 1 249 ? -3.837 -8.655 -27.749 1.00 83.50 249 TYR A CA 1
ATOM 2003 C C . TYR A 1 249 ? -4.328 -10.019 -28.262 1.00 83.50 249 TYR A C 1
ATOM 2005 O O . TYR A 1 249 ? -3.633 -10.696 -29.017 1.00 83.50 249 TYR A O 1
ATOM 2013 N N . GLY A 1 250 ? -5.542 -10.434 -27.881 1.00 80.62 250 GLY A N 1
ATOM 2014 C CA . GLY A 1 250 ? -6.126 -11.701 -28.310 1.00 80.62 250 GLY A CA 1
ATOM 2015 C C . GLY A 1 250 ? -6.407 -11.726 -29.809 1.00 80.62 250 GLY A C 1
ATOM 2016 O O . GLY A 1 250 ? -6.001 -12.668 -30.495 1.00 80.62 250 GLY A O 1
ATOM 2017 N N . ASP A 1 251 ? -7.079 -10.699 -30.328 1.00 85.88 251 ASP A N 1
ATOM 2018 C CA . ASP A 1 251 ? -7.328 -10.588 -31.765 1.00 85.88 251 ASP A CA 1
ATOM 2019 C C . ASP A 1 251 ? -6.054 -10.238 -32.546 1.00 85.88 251 ASP A C 1
ATOM 2021 O O . ASP A 1 251 ? -5.840 -10.814 -33.618 1.00 85.88 251 ASP A O 1
ATOM 2025 N N . ALA A 1 252 ? -5.145 -9.431 -31.981 1.00 89.56 252 ALA A N 1
ATOM 2026 C CA . ALA A 1 252 ? -3.822 -9.192 -32.569 1.00 89.56 252 ALA A CA 1
ATOM 2027 C C . ALA A 1 252 ? -3.078 -10.516 -32.842 1.00 89.56 252 ALA A C 1
ATOM 2029 O O . ALA A 1 252 ? -2.685 -10.805 -33.978 1.00 89.56 252 ALA A O 1
ATOM 2030 N N . LEU A 1 253 ? -2.991 -11.393 -31.834 1.00 88.25 253 LEU A N 1
ATOM 2031 C CA . LEU A 1 253 ? -2.328 -12.693 -31.947 1.00 88.25 253 LEU A CA 1
ATOM 2032 C C . LEU A 1 253 ? -3.014 -13.642 -32.937 1.00 88.25 253 LEU A C 1
ATOM 2034 O O . LEU A 1 253 ? -2.321 -14.378 -33.645 1.00 88.25 253 LEU A O 1
ATOM 2038 N N . LYS A 1 254 ? -4.350 -13.626 -33.040 1.00 87.00 254 LYS A N 1
ATOM 2039 C CA . LYS A 1 254 ? -5.079 -14.431 -34.041 1.00 87.00 254 LYS A CA 1
ATOM 2040 C C . LYS A 1 254 ? -4.713 -14.018 -35.465 1.00 87.00 254 LYS A C 1
ATOM 2042 O O . LYS A 1 254 ? -4.460 -14.884 -36.306 1.00 87.00 254 LYS A O 1
ATOM 2047 N N . ILE A 1 255 ? -4.670 -12.713 -35.735 1.00 92.50 255 ILE A N 1
ATOM 2048 C CA . ILE A 1 255 ? -4.319 -12.182 -37.056 1.00 92.50 255 ILE A CA 1
ATOM 2049 C C . ILE A 1 255 ? -2.857 -12.494 -37.393 1.00 92.50 255 ILE A C 1
ATOM 2051 O O . ILE A 1 255 ? -2.570 -12.992 -38.485 1.00 92.50 255 ILE A O 1
ATOM 2055 N N . LEU A 1 256 ? -1.937 -12.296 -36.446 1.00 90.69 256 LEU A N 1
ATOM 2056 C CA . LEU A 1 256 ? -0.522 -12.631 -36.631 1.00 90.69 256 LEU A CA 1
ATOM 2057 C C . LEU A 1 256 ? -0.308 -14.131 -36.867 1.00 90.69 256 LEU A C 1
ATOM 2059 O O . LEU A 1 256 ? 0.474 -14.514 -37.739 1.00 90.69 256 LEU A O 1
ATOM 2063 N N . ALA A 1 257 ? -1.034 -14.994 -36.149 1.00 89.88 257 ALA A N 1
ATOM 2064 C CA . ALA A 1 257 ? -0.979 -16.438 -36.354 1.00 89.88 257 ALA A CA 1
ATOM 2065 C C . ALA A 1 257 ? -1.428 -16.834 -37.771 1.00 89.88 257 ALA A C 1
ATOM 2067 O O . ALA A 1 257 ? -0.784 -17.677 -38.399 1.00 89.88 257 ALA A O 1
ATOM 2068 N N . ALA A 1 258 ? -2.476 -16.197 -38.306 1.00 88.88 258 ALA A N 1
ATOM 2069 C CA . ALA A 1 258 ? -2.936 -16.427 -39.674 1.00 88.88 258 ALA A CA 1
ATOM 2070 C C . ALA A 1 258 ? -1.883 -16.015 -40.721 1.00 88.88 258 ALA A C 1
ATOM 2072 O O . ALA A 1 258 ? -1.608 -16.780 -41.647 1.00 88.88 258 ALA A O 1
ATOM 2073 N N . ALA A 1 259 ? -1.243 -14.855 -40.545 1.00 90.75 259 ALA A N 1
ATOM 2074 C CA . ALA A 1 259 ? -0.167 -14.387 -41.422 1.00 90.75 259 ALA A CA 1
ATOM 2075 C C . ALA A 1 259 ? 1.054 -15.315 -41.385 1.00 90.75 259 ALA A C 1
ATOM 2077 O O . ALA A 1 259 ? 1.670 -15.627 -42.409 1.00 90.75 259 ALA A O 1
ATOM 2078 N N . ARG A 1 260 ? 1.387 -15.814 -40.192 1.00 88.62 260 ARG A N 1
ATOM 2079 C CA . ARG A 1 260 ? 2.545 -16.678 -39.982 1.00 88.62 260 ARG A CA 1
ATOM 2080 C C . ARG A 1 260 ? 2.410 -18.042 -40.654 1.00 88.62 260 ARG A C 1
ATOM 2082 O O . ARG A 1 260 ? 3.425 -18.617 -41.032 1.00 88.62 260 ARG A O 1
ATOM 2089 N N . LEU A 1 261 ? 1.195 -18.550 -40.878 1.00 87.44 261 LEU A N 1
ATOM 2090 C CA . LEU A 1 261 ? 1.001 -19.768 -41.682 1.00 87.44 261 LEU A CA 1
ATOM 2091 C C . LEU A 1 261 ? 1.573 -19.629 -43.102 1.00 87.44 261 LEU A C 1
ATOM 2093 O O . LEU A 1 261 ? 1.935 -20.627 -43.718 1.00 87.44 261 LEU A O 1
ATOM 2097 N N . GLN A 1 262 ? 1.661 -18.401 -43.612 1.00 86.56 262 GLN A N 1
ATOM 2098 C CA . GLN A 1 262 ? 2.127 -18.101 -44.963 1.00 86.56 262 GLN A CA 1
ATOM 2099 C C . GLN A 1 262 ? 3.585 -17.643 -44.987 1.00 86.56 262 GLN A C 1
ATOM 2101 O O . GLN A 1 262 ? 4.324 -17.974 -45.913 1.00 86.56 262 GLN A O 1
ATOM 2106 N N . ALA A 1 263 ? 4.008 -16.916 -43.951 1.00 86.81 263 ALA A N 1
ATOM 2107 C CA . ALA A 1 263 ? 5.388 -16.496 -43.758 1.00 86.81 263 ALA A CA 1
ATOM 2108 C C . ALA A 1 263 ? 5.875 -16.848 -42.342 1.00 86.81 263 ALA A C 1
ATOM 2110 O O . ALA A 1 263 ? 5.976 -15.963 -41.489 1.00 86.81 263 ALA A O 1
ATOM 2111 N N . PRO A 1 264 ? 6.219 -18.128 -42.087 1.00 84.69 264 PRO A N 1
ATOM 2112 C CA . PRO A 1 264 ? 6.585 -18.631 -40.753 1.00 84.69 264 PRO A CA 1
ATOM 2113 C C . PRO A 1 264 ? 7.772 -17.919 -40.096 1.00 84.69 264 PRO A C 1
ATOM 2115 O O . PRO A 1 264 ? 7.940 -17.965 -38.874 1.00 84.69 264 PRO A O 1
ATOM 2118 N N . ASP A 1 265 ? 8.567 -17.272 -40.945 1.00 82.50 265 ASP A N 1
ATOM 2119 C CA . ASP A 1 265 ? 9.934 -16.832 -40.720 1.00 82.50 265 ASP A CA 1
ATOM 2120 C C . ASP A 1 265 ? 10.107 -15.313 -40.872 1.00 82.50 265 ASP A C 1
ATOM 2122 O O . ASP A 1 265 ? 11.230 -14.810 -40.805 1.00 82.50 265 ASP A O 1
ATOM 2126 N N . ASN A 1 266 ? 9.014 -14.582 -41.120 1.00 85.69 266 ASN A N 1
ATOM 2127 C CA . ASN A 1 266 ? 9.063 -13.133 -41.266 1.00 85.69 266 ASN A CA 1
ATOM 2128 C C . ASN A 1 266 ? 9.458 -12.477 -39.918 1.00 85.69 266 ASN A C 1
ATOM 2130 O O . ASN A 1 266 ? 8.829 -12.780 -38.899 1.00 85.69 266 ASN A O 1
ATOM 2134 N N . PRO A 1 267 ? 10.485 -11.602 -39.895 1.00 83.31 267 PRO A N 1
ATOM 2135 C CA . PRO A 1 267 ? 10.993 -10.991 -38.665 1.00 83.31 267 PRO A CA 1
ATOM 2136 C C . PRO A 1 267 ? 9.940 -10.171 -37.924 1.00 83.31 267 PRO A C 1
ATOM 2138 O O . PRO A 1 267 ? 9.827 -10.299 -36.707 1.00 83.31 267 PRO A O 1
ATOM 2141 N N . ASP A 1 268 ? 9.163 -9.369 -38.651 1.00 80.31 268 ASP A N 1
ATOM 2142 C CA . ASP A 1 268 ? 8.174 -8.467 -38.070 1.00 80.31 268 ASP A CA 1
ATOM 2143 C C . ASP A 1 268 ? 7.049 -9.271 -37.414 1.00 80.31 268 ASP A C 1
ATOM 2145 O O . ASP A 1 268 ? 6.701 -9.011 -36.268 1.00 80.31 268 ASP A O 1
ATOM 2149 N N . LEU A 1 269 ? 6.550 -10.322 -38.078 1.00 86.56 269 LEU A N 1
ATOM 2150 C CA . LEU A 1 269 ? 5.535 -11.213 -37.501 1.00 86.56 269 LEU A CA 1
ATOM 2151 C C . LEU A 1 269 ? 6.023 -11.893 -36.219 1.00 86.56 269 LEU A C 1
ATOM 2153 O O . LEU A 1 269 ? 5.282 -11.957 -35.243 1.00 86.56 269 LEU A O 1
ATOM 2157 N N . LEU A 1 270 ? 7.260 -12.399 -36.201 1.00 88.06 270 LEU A N 1
ATOM 2158 C CA . LEU A 1 270 ? 7.824 -13.044 -35.012 1.00 88.06 270 LEU A CA 1
ATOM 2159 C C . LEU A 1 270 ? 7.974 -12.059 -33.850 1.00 88.06 270 LEU A C 1
ATOM 2161 O O . LEU A 1 270 ? 7.662 -12.414 -32.715 1.00 88.06 270 LEU A O 1
ATOM 2165 N N . LEU A 1 271 ? 8.427 -10.835 -34.131 1.00 86.19 271 LEU A N 1
ATOM 2166 C CA . LEU A 1 271 ? 8.608 -9.804 -33.116 1.00 86.19 271 LEU A CA 1
ATOM 2167 C C . LEU A 1 271 ? 7.264 -9.303 -32.567 1.00 86.19 271 LEU A C 1
ATOM 2169 O O . LEU A 1 271 ? 7.116 -9.187 -31.355 1.00 86.19 271 LEU A O 1
ATOM 2173 N N . TRP A 1 272 ? 6.270 -9.079 -33.432 1.00 86.50 272 TRP A N 1
ATOM 2174 C CA . TRP A 1 272 ? 4.910 -8.714 -33.025 1.00 86.50 272 TRP A CA 1
ATOM 2175 C C . TRP A 1 272 ? 4.246 -9.806 -32.196 1.00 86.50 272 TRP A C 1
ATOM 2177 O O . TRP A 1 272 ? 3.707 -9.523 -31.133 1.00 86.50 272 TRP A O 1
ATOM 2187 N N . MET A 1 273 ? 4.360 -11.071 -32.617 1.00 89.44 273 MET A N 1
ATOM 2188 C CA . MET A 1 273 ? 3.855 -12.183 -31.816 1.00 89.44 273 MET A CA 1
ATOM 2189 C C . MET A 1 273 ? 4.545 -12.241 -30.455 1.00 89.44 273 MET A C 1
ATOM 2191 O O . MET A 1 273 ? 3.874 -12.495 -29.463 1.00 89.44 273 MET A O 1
ATOM 2195 N N . ALA A 1 274 ? 5.856 -12.006 -30.383 1.00 90.19 274 ALA A N 1
ATOM 2196 C CA . ALA A 1 274 ? 6.565 -11.988 -29.111 1.00 90.19 274 ALA A CA 1
ATOM 2197 C C . ALA A 1 274 ? 6.044 -10.880 -28.178 1.00 90.19 274 ALA A C 1
ATOM 2199 O O . ALA A 1 274 ? 5.666 -11.170 -27.044 1.00 90.19 274 ALA A O 1
ATOM 2200 N N . LYS A 1 275 ? 5.947 -9.643 -28.681 1.00 86.75 275 LYS A N 1
ATOM 2201 C CA . LYS A 1 275 ? 5.477 -8.472 -27.925 1.00 86.75 275 LYS A CA 1
ATOM 2202 C C . LYS A 1 275 ? 4.018 -8.591 -27.490 1.00 86.75 275 LYS A C 1
ATOM 2204 O O . LYS A 1 275 ? 3.726 -8.401 -26.316 1.00 86.75 275 LYS A O 1
ATOM 2209 N N . ASP A 1 276 ? 3.113 -8.982 -28.386 1.00 85.44 276 ASP A N 1
ATOM 2210 C CA . ASP A 1 276 ? 1.694 -9.141 -28.044 1.00 85.44 276 ASP A CA 1
ATOM 2211 C C . ASP A 1 276 ? 1.461 -10.306 -27.074 1.00 85.44 276 ASP A C 1
ATOM 2213 O O . ASP A 1 276 ? 0.620 -10.186 -26.189 1.00 85.44 276 ASP A O 1
ATOM 2217 N N . ASN A 1 277 ? 2.216 -11.414 -27.174 1.00 83.31 277 ASN A N 1
ATOM 2218 C CA . ASN A 1 277 ? 2.159 -12.468 -26.152 1.00 83.31 277 ASN A CA 1
ATOM 2219 C C . ASN A 1 277 ? 2.646 -11.939 -24.802 1.00 83.31 277 ASN A C 1
ATOM 2221 O O . ASN A 1 277 ? 2.029 -12.226 -23.781 1.00 83.31 277 ASN A O 1
ATOM 2225 N N . LEU A 1 278 ? 3.709 -11.132 -24.785 1.00 82.69 278 LEU A N 1
ATOM 2226 C CA . LEU A 1 278 ? 4.224 -10.558 -23.548 1.00 82.69 278 LEU A CA 1
ATOM 2227 C C . LEU A 1 278 ? 3.212 -9.603 -22.906 1.00 82.69 278 LEU A C 1
ATOM 2229 O O . LEU A 1 278 ? 2.922 -9.734 -21.719 1.00 82.69 278 LEU A O 1
ATOM 2233 N N . TRP A 1 279 ? 2.644 -8.679 -23.684 1.00 77.88 279 TRP A N 1
ATOM 2234 C CA . TRP A 1 279 ? 1.622 -7.744 -23.212 1.00 77.88 279 TRP A CA 1
ATOM 2235 C C . TRP A 1 279 ? 0.309 -8.442 -22.833 1.00 77.88 279 TRP A C 1
ATOM 2237 O O . TRP A 1 279 ? -0.381 -7.984 -21.925 1.00 77.88 279 TRP A O 1
ATOM 2247 N N . ALA A 1 280 ? -0.005 -9.584 -23.453 1.00 72.56 280 ALA A N 1
ATOM 2248 C CA . ALA A 1 280 ? -1.104 -10.461 -23.047 1.00 72.56 280 ALA A CA 1
ATOM 2249 C C . ALA A 1 280 ? -0.827 -11.257 -21.755 1.00 72.56 280 ALA A C 1
ATOM 2251 O O . ALA A 1 280 ? -1.739 -11.919 -21.257 1.00 72.56 280 ALA A O 1
ATOM 2252 N N . GLY A 1 281 ? 0.404 -11.222 -21.230 1.00 73.19 281 GLY A N 1
ATOM 2253 C CA . GLY A 1 281 ? 0.842 -11.990 -20.060 1.00 73.19 281 GLY A CA 1
ATOM 2254 C C . GLY A 1 281 ? 1.310 -13.421 -20.365 1.00 73.19 281 GLY A C 1
ATOM 2255 O O . GLY A 1 281 ? 1.707 -14.143 -19.454 1.00 73.19 281 GLY A O 1
ATOM 2256 N N . GLU A 1 282 ? 1.328 -13.833 -21.632 1.00 79.62 282 GLU A N 1
ATOM 2257 C CA . GLU A 1 282 ? 1.738 -15.163 -22.105 1.00 79.62 282 GLU A CA 1
ATOM 2258 C C . GLU A 1 282 ? 3.273 -15.233 -22.271 1.00 79.62 282 GLU A C 1
ATOM 2260 O O . GLU A 1 282 ? 3.826 -15.370 -23.367 1.00 79.62 282 GLU A O 1
ATOM 2265 N N . VAL A 1 283 ? 3.991 -15.094 -21.152 1.00 79.81 283 VAL A N 1
ATOM 2266 C CA . VAL A 1 283 ? 5.452 -14.878 -21.117 1.00 79.81 283 VAL A CA 1
ATOM 2267 C C . VAL A 1 283 ? 6.251 -16.000 -21.797 1.00 79.81 283 VAL A C 1
ATOM 2269 O O . VAL A 1 283 ? 7.241 -15.728 -22.475 1.00 79.81 283 VAL A O 1
ATOM 2272 N N . ASP A 1 284 ? 5.853 -17.263 -21.632 1.00 82.56 284 ASP A N 1
ATOM 2273 C CA . ASP A 1 284 ? 6.575 -18.399 -22.227 1.00 82.56 284 ASP A CA 1
ATOM 2274 C C . ASP A 1 284 ? 6.466 -18.421 -23.755 1.00 82.56 284 ASP A C 1
ATOM 2276 O O . ASP A 1 284 ? 7.447 -18.694 -24.456 1.00 82.56 284 ASP A O 1
ATOM 2280 N N . ASP A 1 285 ? 5.291 -18.081 -24.285 1.00 83.56 285 ASP A N 1
ATOM 2281 C CA . ASP A 1 285 ? 5.086 -17.959 -25.724 1.00 83.56 285 ASP A CA 1
ATOM 2282 C C . ASP A 1 285 ? 5.839 -16.759 -26.292 1.00 83.56 285 ASP A C 1
ATOM 2284 O O . ASP A 1 285 ? 6.488 -16.887 -27.337 1.00 83.56 285 ASP A O 1
ATOM 2288 N N . ALA A 1 286 ? 5.838 -15.634 -25.572 1.00 88.25 286 ALA A N 1
ATOM 2289 C CA . ALA A 1 286 ? 6.648 -14.471 -25.911 1.00 88.25 286 ALA A CA 1
ATOM 2290 C C . ALA A 1 286 ? 8.134 -14.836 -26.014 1.00 88.25 286 ALA A C 1
ATOM 2292 O O . ALA A 1 286 ? 8.767 -14.608 -27.048 1.00 88.25 286 ALA A O 1
ATOM 2293 N N . LEU A 1 287 ? 8.679 -15.481 -24.977 1.00 90.25 287 LEU A N 1
ATOM 2294 C CA . LEU A 1 287 ? 10.080 -15.888 -24.926 1.00 90.25 287 LEU A CA 1
ATOM 2295 C C . LEU A 1 287 ? 10.433 -16.857 -26.059 1.00 90.25 287 LEU A C 1
ATOM 2297 O O . LEU A 1 287 ? 11.478 -16.708 -26.694 1.00 90.25 287 LEU A O 1
ATOM 2301 N N . ARG A 1 288 ? 9.554 -17.815 -26.370 1.00 90.81 288 ARG A N 1
ATOM 2302 C CA . ARG A 1 288 ? 9.735 -18.726 -27.507 1.00 90.81 288 ARG A CA 1
ATOM 2303 C C . ARG A 1 288 ? 9.840 -17.962 -28.828 1.00 90.81 288 ARG A C 1
ATOM 2305 O O . ARG A 1 288 ? 10.719 -18.266 -29.637 1.00 90.81 288 ARG A O 1
ATOM 2312 N N . TYR A 1 289 ? 8.976 -16.975 -29.064 1.00 91.62 289 TYR A N 1
ATOM 2313 C CA . TYR A 1 289 ? 9.032 -16.169 -30.287 1.00 91.62 289 TYR A CA 1
ATOM 2314 C C . TYR A 1 289 ? 10.268 -15.280 -30.354 1.00 91.62 289 TYR A C 1
ATOM 2316 O O . TYR A 1 289 ? 10.929 -15.245 -31.396 1.00 91.62 289 TYR A O 1
ATOM 2324 N N . TYR A 1 290 ? 10.651 -14.665 -29.236 1.00 93.25 290 TYR A N 1
ATOM 2325 C CA . TYR A 1 290 ? 11.902 -13.927 -29.133 1.00 93.25 290 TYR A CA 1
ATOM 2326 C C . TYR A 1 290 ? 13.122 -14.806 -29.419 1.00 93.25 290 TYR A C 1
ATOM 2328 O O . TYR A 1 290 ? 14.000 -14.398 -30.174 1.00 93.25 290 TYR A O 1
ATOM 2336 N N . GLN A 1 291 ? 13.171 -16.037 -28.908 1.00 91.94 291 GLN A N 1
ATOM 2337 C CA . GLN A 1 291 ? 14.261 -16.974 -29.195 1.00 91.94 291 GLN A CA 1
ATOM 2338 C C . GLN A 1 291 ? 14.336 -17.333 -30.685 1.00 91.94 291 GLN A C 1
ATOM 2340 O O . GLN A 1 291 ? 15.425 -17.321 -31.260 1.00 91.94 291 GLN A O 1
ATOM 2345 N N . ILE A 1 292 ? 13.198 -17.605 -31.337 1.00 91.38 292 ILE A N 1
ATOM 2346 C CA . ILE A 1 292 ? 13.160 -17.884 -32.785 1.00 91.38 292 ILE A CA 1
ATOM 2347 C C . ILE A 1 292 ? 13.670 -16.673 -33.579 1.00 91.38 292 ILE A C 1
ATOM 2349 O O . ILE A 1 292 ? 14.445 -16.841 -34.525 1.00 91.38 292 ILE A O 1
ATOM 2353 N N . TYR A 1 293 ? 13.258 -15.462 -33.195 1.00 92.25 293 TYR A N 1
ATOM 2354 C CA . TYR A 1 293 ? 13.725 -14.223 -33.811 1.00 92.25 293 TYR A CA 1
ATOM 2355 C C . TYR A 1 293 ? 15.242 -14.052 -33.626 1.00 92.25 293 TYR A C 1
ATOM 2357 O O . TYR A 1 293 ? 15.985 -13.912 -34.598 1.00 92.25 293 TYR A O 1
ATOM 2365 N N . LEU A 1 294 ? 15.731 -14.136 -32.390 1.00 92.88 294 LEU A N 1
ATOM 2366 C CA . LEU A 1 294 ? 17.125 -13.871 -32.033 1.00 92.88 294 LEU A CA 1
ATOM 2367 C C . LEU A 1 294 ? 18.107 -14.925 -32.571 1.00 92.88 294 LEU A C 1
ATOM 2369 O O . LEU A 1 294 ? 19.250 -14.588 -32.876 1.00 92.88 294 LEU A O 1
ATOM 2373 N N . GLN A 1 295 ? 17.669 -16.170 -32.787 1.00 90.00 295 GLN A N 1
ATOM 2374 C CA . GLN A 1 295 ? 18.458 -17.185 -33.501 1.00 90.00 295 GLN A CA 1
ATOM 2375 C C . GLN A 1 295 ? 18.748 -16.791 -34.957 1.00 90.00 295 GLN A C 1
ATOM 2377 O O . GLN A 1 295 ? 19.806 -17.119 -35.494 1.00 90.00 295 GLN A O 1
ATOM 2382 N N . ARG A 1 296 ? 17.816 -16.085 -35.606 1.00 87.88 296 ARG A N 1
ATOM 2383 C CA . ARG A 1 296 ? 17.925 -15.656 -37.011 1.00 87.88 296 ARG A CA 1
ATOM 2384 C C . ARG A 1 296 ? 18.579 -14.287 -37.145 1.00 87.88 296 ARG A C 1
ATOM 2386 O O . ARG A 1 296 ? 19.313 -14.046 -38.102 1.00 87.88 296 ARG A O 1
ATOM 2393 N N . PHE A 1 297 ? 18.345 -13.415 -36.167 1.00 87.50 297 PHE A N 1
ATOM 2394 C CA . PHE A 1 297 ? 18.835 -12.040 -36.129 1.00 87.50 297 PHE A CA 1
ATOM 2395 C C . PHE A 1 297 ? 19.721 -11.793 -34.892 1.00 87.50 297 PHE A C 1
ATOM 2397 O O . PHE A 1 297 ? 19.442 -10.903 -34.089 1.00 87.50 297 PHE A O 1
ATOM 2404 N N . PRO A 1 298 ? 20.842 -12.526 -34.729 1.00 88.94 298 PRO A N 1
ATOM 2405 C CA . PRO A 1 298 ? 21.649 -12.483 -33.503 1.00 88.94 298 PRO A CA 1
ATOM 2406 C C . PRO A 1 298 ? 22.322 -11.125 -33.247 1.00 88.94 298 PRO A C 1
ATOM 2408 O O . PRO A 1 298 ? 22.745 -10.842 -32.127 1.00 88.94 298 PRO A O 1
ATOM 2411 N N . LYS A 1 299 ? 22.403 -10.260 -34.266 1.00 85.56 299 LYS A N 1
ATOM 2412 C CA . LYS A 1 299 ? 22.967 -8.903 -34.169 1.00 85.56 299 LYS A CA 1
ATOM 2413 C C . LYS A 1 299 ? 21.968 -7.846 -33.682 1.00 85.56 299 LYS A C 1
ATOM 2415 O O . LYS A 1 299 ? 22.340 -6.683 -33.550 1.00 85.56 299 LYS A O 1
ATOM 2420 N N . SER A 1 300 ? 20.711 -8.210 -33.423 1.00 83.44 300 SER A N 1
ATOM 2421 C CA . SER A 1 300 ? 19.688 -7.296 -32.903 1.00 83.44 300 SER A CA 1
ATOM 2422 C C . SER A 1 300 ? 19.881 -7.047 -31.404 1.00 83.44 300 SER A C 1
ATOM 2424 O O . SER A 1 300 ? 19.109 -7.526 -30.579 1.00 83.44 300 SER A O 1
ATOM 2426 N N . VAL A 1 301 ? 20.930 -6.299 -31.045 1.00 84.44 301 VAL A N 1
ATOM 2427 C CA . VAL A 1 301 ? 21.334 -6.068 -29.643 1.00 84.44 301 VAL A CA 1
ATOM 2428 C C . VAL A 1 301 ? 20.216 -5.487 -28.786 1.00 84.44 301 VAL A C 1
ATOM 2430 O O . VAL A 1 301 ? 20.072 -5.866 -27.628 1.00 84.44 301 VAL A O 1
ATOM 2433 N N . GLN A 1 302 ? 19.415 -4.592 -29.363 1.00 80.38 302 GLN A N 1
ATOM 2434 C CA . GLN A 1 302 ? 18.304 -3.958 -28.662 1.00 80.38 302 GLN A CA 1
ATOM 2435 C C . GLN A 1 302 ? 17.249 -4.977 -28.231 1.00 80.38 302 GLN A C 1
ATOM 2437 O O . GLN A 1 302 ? 16.808 -4.929 -27.092 1.00 80.38 302 GLN A O 1
ATOM 2442 N N . ILE A 1 303 ? 16.955 -5.966 -29.081 1.00 87.38 303 ILE A N 1
ATOM 2443 C CA . ILE A 1 303 ? 16.007 -7.039 -28.761 1.00 87.38 303 ILE A CA 1
ATOM 2444 C C . ILE A 1 303 ? 16.593 -7.991 -27.708 1.00 87.38 303 ILE A C 1
ATOM 2446 O O . ILE A 1 303 ? 15.884 -8.397 -26.798 1.00 87.38 303 ILE A O 1
ATOM 2450 N N . TRP A 1 304 ? 17.895 -8.307 -27.753 1.00 91.12 304 TRP A N 1
ATOM 2451 C CA . TRP A 1 304 ? 18.532 -9.072 -26.667 1.00 91.12 304 TRP A CA 1
ATOM 2452 C C . TRP A 1 304 ? 18.392 -8.373 -25.310 1.00 91.12 304 TRP A C 1
ATOM 2454 O O . TRP A 1 304 ? 18.084 -9.028 -24.317 1.00 91.12 304 TRP A O 1
ATOM 2464 N N . ALA A 1 305 ? 18.628 -7.057 -25.272 1.00 86.56 305 ALA A N 1
ATOM 2465 C CA . ALA A 1 305 ? 18.534 -6.264 -24.051 1.00 86.56 305 ALA A CA 1
ATOM 2466 C C . ALA A 1 305 ? 17.086 -6.156 -23.551 1.00 86.56 305 ALA A C 1
ATOM 2468 O O . ALA A 1 305 ? 16.851 -6.351 -22.363 1.00 86.56 305 ALA A O 1
ATOM 2469 N N . GLU A 1 306 ? 16.140 -5.890 -24.456 1.00 85.94 306 GLU A N 1
ATOM 2470 C CA . GLU A 1 306 ? 14.702 -5.794 -24.179 1.00 85.94 306 GLU A CA 1
ATOM 2471 C C . GLU A 1 306 ? 14.187 -7.079 -23.518 1.00 85.94 306 GLU A C 1
ATOM 2473 O O . GLU A 1 306 ? 13.778 -7.053 -22.360 1.00 85.94 306 GLU A O 1
ATOM 2478 N N . VAL A 1 307 ? 14.344 -8.229 -24.180 1.00 90.12 307 VAL A N 1
ATOM 2479 C CA . VAL A 1 307 ? 13.793 -9.509 -23.702 1.00 90.12 307 VAL A CA 1
ATOM 2480 C C . VAL A 1 307 ? 14.449 -9.958 -22.401 1.00 90.12 307 VAL A C 1
ATOM 2482 O O . VAL A 1 307 ? 13.767 -10.393 -21.475 1.00 90.12 307 VAL A O 1
ATOM 2485 N N . ALA A 1 308 ? 15.779 -9.856 -22.297 1.00 92.06 308 ALA A N 1
ATOM 2486 C CA . ALA A 1 308 ? 16.487 -10.242 -21.079 1.00 92.06 308 ALA A CA 1
ATOM 2487 C C . ALA A 1 308 ? 16.015 -9.418 -19.874 1.00 92.06 308 ALA A C 1
ATOM 2489 O O . ALA A 1 308 ? 15.867 -9.940 -18.769 1.00 92.06 308 ALA A O 1
ATOM 2490 N N . LYS A 1 309 ? 15.736 -8.133 -20.085 1.00 85.56 309 LYS A N 1
ATOM 2491 C CA . LYS A 1 309 ? 15.289 -7.235 -19.029 1.00 85.56 309 LYS A CA 1
ATOM 2492 C C . LYS A 1 309 ? 13.828 -7.422 -18.661 1.00 85.56 309 LYS A C 1
ATOM 2494 O O . LYS A 1 309 ? 13.516 -7.437 -17.474 1.00 85.56 309 LYS A O 1
ATOM 2499 N N . GLU A 1 310 ? 12.962 -7.647 -19.642 1.00 83.88 310 GLU A N 1
ATOM 2500 C CA . GLU A 1 310 ? 11.575 -8.048 -19.406 1.00 83.88 310 GLU A CA 1
ATOM 2501 C C . GLU A 1 310 ? 11.523 -9.319 -18.550 1.00 83.88 310 GLU A C 1
ATOM 2503 O O . GLU A 1 310 ? 10.819 -9.358 -17.543 1.00 83.88 310 GLU A O 1
ATOM 2508 N N . MET A 1 311 ? 12.353 -10.325 -18.857 1.00 87.75 311 MET A N 1
ATOM 2509 C CA . MET A 1 311 ? 12.467 -11.521 -18.015 1.00 87.75 311 MET A CA 1
ATOM 2510 C C . MET A 1 311 ? 12.950 -11.190 -16.596 1.00 87.75 311 MET A C 1
ATOM 2512 O O . MET A 1 311 ? 12.434 -11.756 -15.631 1.00 87.75 311 MET A O 1
ATOM 2516 N N . ALA A 1 312 ? 13.905 -10.267 -16.439 1.00 82.00 312 ALA A N 1
ATOM 2517 C CA . ALA A 1 312 ? 14.387 -9.844 -15.125 1.00 82.00 312 ALA A CA 1
ATOM 2518 C C . ALA A 1 312 ? 13.281 -9.168 -14.296 1.00 82.00 312 ALA A C 1
ATOM 2520 O O . ALA A 1 312 ? 13.104 -9.510 -13.130 1.00 82.00 312 ALA A O 1
ATOM 2521 N N . TRP A 1 313 ? 12.491 -8.273 -14.895 1.00 74.94 313 TRP A N 1
ATOM 2522 C CA . TRP A 1 313 ? 11.356 -7.615 -14.233 1.00 74.94 313 TRP A CA 1
ATOM 2523 C C . TRP A 1 313 ? 10.224 -8.564 -13.869 1.00 74.94 313 TRP A C 1
ATOM 2525 O O . TRP A 1 313 ? 9.574 -8.390 -12.843 1.00 74.94 313 TRP A O 1
ATOM 2535 N N . LEU A 1 314 ? 10.028 -9.610 -14.667 1.00 72.38 314 LEU A N 1
ATOM 2536 C CA . LEU A 1 314 ? 9.100 -10.693 -14.355 1.00 72.38 314 LEU A CA 1
ATOM 2537 C C . LEU A 1 314 ? 9.660 -11.665 -13.295 1.00 72.38 314 LEU A C 1
ATOM 2539 O O . LEU A 1 314 ? 9.024 -12.673 -12.988 1.00 72.38 314 LEU A O 1
ATOM 2543 N N . GLY A 1 315 ? 10.848 -11.392 -12.740 1.00 74.88 315 GLY A N 1
ATOM 2544 C CA . GLY A 1 315 ? 11.508 -12.201 -11.715 1.00 74.88 315 GLY A CA 1
ATOM 2545 C C . GLY A 1 315 ? 12.158 -13.485 -12.240 1.00 74.88 315 GLY A C 1
ATOM 2546 O O . GLY A 1 315 ? 12.615 -14.311 -11.447 1.00 74.88 315 GLY A O 1
ATOM 2547 N N . ARG A 1 316 ? 12.226 -13.678 -13.564 1.00 81.44 316 ARG A N 1
ATOM 2548 C CA . ARG A 1 316 ? 12.839 -14.839 -14.235 1.00 81.44 316 ARG A CA 1
ATOM 2549 C C . ARG A 1 316 ? 14.341 -14.622 -14.425 1.00 81.44 316 ARG A C 1
ATOM 2551 O O . ARG A 1 316 ? 14.868 -14.664 -15.536 1.00 81.44 316 ARG A O 1
ATOM 2558 N N . TYR A 1 317 ? 15.050 -14.387 -13.321 1.00 85.25 317 TYR A N 1
ATOM 2559 C CA . TYR A 1 317 ? 16.447 -13.945 -13.348 1.00 85.25 317 TYR A CA 1
ATOM 2560 C C . TYR A 1 317 ? 17.391 -14.904 -14.076 1.00 85.25 317 TYR A C 1
ATOM 2562 O O . TYR A 1 317 ? 18.261 -14.454 -14.808 1.00 85.25 317 TYR A O 1
ATOM 2570 N N . GLN A 1 318 ? 17.224 -16.220 -13.932 1.00 87.56 318 GLN A N 1
ATOM 2571 C CA . GLN A 1 318 ? 18.107 -17.180 -14.610 1.00 87.56 318 GLN A CA 1
ATOM 2572 C C . GLN A 1 318 ? 17.975 -17.123 -16.135 1.00 87.56 318 GLN A C 1
ATOM 2574 O O . GLN A 1 318 ? 18.964 -17.209 -16.861 1.00 87.56 318 GLN A O 1
ATOM 2579 N N . GLU A 1 319 ? 16.757 -16.929 -16.629 1.00 89.56 319 GLU A N 1
ATOM 2580 C CA . GLU A 1 319 ? 16.494 -16.810 -18.061 1.00 89.56 319 GLU A CA 1
ATOM 2581 C C . GLU A 1 319 ? 16.991 -15.473 -18.593 1.00 89.56 319 GLU A C 1
ATOM 2583 O O . GLU A 1 319 ? 17.649 -15.441 -19.629 1.00 89.56 319 GLU A O 1
ATOM 2588 N N . ALA A 1 320 ? 16.779 -14.394 -17.834 1.00 94.00 320 ALA A N 1
ATOM 2589 C CA . ALA A 1 320 ? 17.374 -13.093 -18.108 1.00 94.00 320 ALA A CA 1
ATOM 2590 C C . ALA A 1 320 ? 18.904 -13.180 -18.231 1.00 94.00 320 ALA A C 1
ATOM 2592 O O . ALA A 1 320 ? 19.471 -12.749 -19.231 1.00 94.00 320 ALA A O 1
ATOM 2593 N N . LEU A 1 321 ? 19.579 -13.793 -17.252 1.00 95.62 321 LEU A N 1
ATOM 2594 C CA . LEU A 1 321 ? 21.034 -13.971 -17.257 1.00 95.62 321 LEU A CA 1
ATOM 2595 C C . LEU A 1 321 ? 21.504 -14.803 -18.456 1.00 95.62 321 LEU A C 1
ATOM 2597 O O . LEU A 1 321 ? 22.466 -14.414 -19.117 1.00 95.62 321 LEU A O 1
ATOM 2601 N N . SER A 1 322 ? 20.790 -15.881 -18.797 1.00 94.94 322 SER A N 1
ATOM 2602 C CA . SER A 1 322 ? 21.086 -16.682 -19.989 1.00 94.94 322 SER A CA 1
ATOM 2603 C C . SER A 1 322 ? 20.933 -15.882 -21.285 1.00 94.94 322 SER A C 1
ATOM 2605 O O . SER A 1 322 ? 21.780 -15.980 -22.173 1.00 94.94 322 SER A O 1
ATOM 2607 N N . LEU A 1 323 ? 19.882 -15.066 -21.403 1.00 94.69 323 LEU A N 1
ATOM 2608 C CA . LEU A 1 323 ? 19.674 -14.190 -22.555 1.00 94.69 323 LEU A CA 1
ATOM 2609 C C . LEU A 1 323 ? 20.768 -13.123 -22.654 1.00 94.69 323 LEU A C 1
ATOM 2611 O O . LEU A 1 323 ? 21.268 -12.877 -23.751 1.00 94.69 323 LEU A O 1
ATOM 2615 N N . TYR A 1 324 ? 21.197 -12.536 -21.531 1.00 95.56 324 TYR A N 1
ATOM 2616 C CA . TYR A 1 324 ? 22.341 -11.624 -21.523 1.00 95.56 324 TYR A CA 1
ATOM 2617 C C . TYR A 1 324 ? 23.624 -12.324 -21.975 1.00 95.56 324 TYR A C 1
ATOM 2619 O O . TYR A 1 324 ? 24.362 -11.761 -22.780 1.00 95.56 324 TYR A O 1
ATOM 2627 N N . ASP A 1 325 ? 23.885 -13.551 -21.518 1.00 95.38 325 ASP A N 1
ATOM 2628 C CA . ASP A 1 325 ? 25.057 -14.328 -21.936 1.00 95.38 325 ASP A CA 1
ATOM 2629 C C . ASP A 1 325 ? 25.051 -14.638 -23.434 1.00 95.38 325 ASP A C 1
ATOM 2631 O O . ASP A 1 325 ? 26.056 -14.434 -24.119 1.00 95.38 325 ASP A O 1
ATOM 2635 N N . GLN A 1 326 ? 23.907 -15.063 -23.968 1.00 94.19 326 GLN A N 1
ATOM 2636 C CA . GLN A 1 326 ? 23.734 -15.313 -25.400 1.00 94.19 326 GLN A CA 1
ATOM 2637 C C . GLN A 1 326 ? 23.877 -14.024 -26.222 1.00 94.19 326 GLN A C 1
ATOM 2639 O O . GLN A 1 326 ? 24.593 -13.998 -27.227 1.00 94.19 326 GLN A O 1
ATOM 2644 N N . GLY A 1 327 ? 23.260 -12.933 -25.765 1.00 94.12 327 GLY A N 1
ATOM 2645 C CA . GLY A 1 327 ? 23.362 -11.621 -26.394 1.00 94.12 327 GLY A CA 1
ATOM 2646 C C . GLY A 1 327 ? 24.793 -11.085 -26.407 1.00 94.12 327 GLY A C 1
ATOM 2647 O O . GLY A 1 327 ? 25.230 -10.550 -27.428 1.00 94.12 327 GLY A O 1
ATOM 2648 N N . LEU A 1 328 ? 25.545 -11.276 -25.318 1.00 94.12 328 LEU A N 1
ATOM 2649 C CA . LEU A 1 328 ? 26.957 -10.895 -25.198 1.00 94.12 328 LEU A CA 1
ATOM 2650 C C . LEU A 1 328 ? 27.877 -11.782 -26.039 1.00 94.12 328 LEU A C 1
ATOM 2652 O O . LEU A 1 328 ? 28.851 -11.277 -26.594 1.00 94.12 328 LEU A O 1
ATOM 2656 N N . ALA A 1 329 ? 27.566 -13.071 -26.187 1.00 93.56 329 ALA A N 1
ATOM 2657 C CA . ALA A 1 329 ? 28.289 -13.955 -27.097 1.00 93.56 329 ALA A CA 1
ATOM 2658 C C . ALA A 1 329 ? 28.114 -13.520 -28.563 1.00 93.56 329 ALA A C 1
ATOM 2660 O O . ALA A 1 329 ? 29.076 -13.522 -29.332 1.00 93.56 329 ALA A O 1
ATOM 2661 N N . ALA A 1 330 ? 26.903 -13.100 -28.943 1.00 89.94 330 ALA A N 1
ATOM 2662 C CA . ALA A 1 330 ? 26.617 -12.579 -30.278 1.00 89.94 330 ALA A CA 1
ATOM 2663 C C . ALA A 1 330 ? 27.138 -11.145 -30.495 1.00 89.94 330 ALA A C 1
ATOM 2665 O O . ALA A 1 330 ? 27.466 -10.774 -31.624 1.00 89.94 330 ALA A O 1
ATOM 2666 N N . ASN A 1 331 ? 27.231 -10.344 -29.427 1.00 89.62 331 ASN A N 1
ATOM 2667 C CA . ASN A 1 331 ? 27.601 -8.927 -29.470 1.00 89.62 331 ASN A CA 1
ATOM 2668 C C . ASN A 1 331 ? 28.614 -8.577 -28.359 1.00 89.62 331 ASN A C 1
ATOM 2670 O O . ASN A 1 331 ? 28.265 -7.891 -27.389 1.00 89.62 331 ASN A O 1
ATOM 2674 N N . PRO A 1 332 ? 29.879 -9.028 -28.488 1.00 87.94 332 PRO A N 1
ATOM 2675 C CA . PRO A 1 332 ? 30.884 -8.847 -27.445 1.00 87.94 332 PRO A CA 1
ATOM 2676 C C . PRO A 1 332 ? 31.145 -7.368 -27.132 1.00 87.94 332 PRO A C 1
ATOM 2678 O O . PRO A 1 332 ? 31.355 -6.560 -28.037 1.00 87.94 332 PRO A O 1
ATOM 2681 N N . GLY A 1 333 ? 31.169 -7.016 -25.842 1.00 84.75 333 GLY A N 1
ATOM 2682 C CA . GLY A 1 333 ? 31.505 -5.665 -25.369 1.00 84.75 333 GLY A CA 1
ATOM 2683 C C . GLY A 1 333 ? 30.366 -4.641 -25.430 1.00 84.75 333 GLY A C 1
ATOM 2684 O O . GLY A 1 333 ? 30.617 -3.442 -25.317 1.00 84.75 333 GLY A O 1
ATOM 2685 N N . ASN A 1 334 ? 29.116 -5.074 -25.618 1.00 89.31 334 ASN A N 1
ATOM 2686 C CA . ASN A 1 334 ? 27.976 -4.168 -25.529 1.00 89.31 334 ASN A CA 1
ATOM 2687 C C . ASN A 1 334 ? 27.691 -3.767 -24.066 1.00 89.31 334 ASN A C 1
ATOM 2689 O O . ASN A 1 334 ? 27.249 -4.592 -23.268 1.00 89.31 334 ASN A O 1
ATOM 2693 N N . LEU A 1 335 ? 27.898 -2.487 -23.738 1.00 88.88 335 LEU A N 1
ATOM 2694 C CA . LEU A 1 335 ? 27.732 -1.958 -22.376 1.00 88.88 335 LEU A CA 1
ATOM 2695 C C . LEU A 1 335 ? 26.306 -2.107 -21.835 1.00 88.88 335 LEU A C 1
ATOM 2697 O O . LEU A 1 335 ? 26.138 -2.379 -20.652 1.00 88.88 335 LEU A O 1
ATOM 2701 N N . ASN A 1 336 ? 25.288 -1.963 -22.688 1.00 86.88 336 ASN A N 1
ATOM 2702 C CA . ASN A 1 336 ? 23.889 -2.098 -22.283 1.00 86.88 336 ASN A CA 1
ATOM 2703 C C . ASN A 1 336 ? 23.608 -3.525 -21.779 1.00 86.88 336 ASN A C 1
ATOM 2705 O O . ASN A 1 336 ? 23.097 -3.694 -20.673 1.00 86.88 336 ASN A O 1
ATOM 2709 N N . LEU A 1 337 ? 24.049 -4.550 -22.513 1.00 91.62 337 LEU A N 1
ATOM 2710 C CA . LEU A 1 337 ? 23.924 -5.941 -22.070 1.00 91.62 337 LEU A CA 1
ATOM 2711 C C . LEU A 1 337 ? 24.765 -6.244 -20.818 1.00 91.62 337 LEU A C 1
ATOM 2713 O O . LEU A 1 337 ? 24.280 -6.916 -19.913 1.00 91.62 337 LEU A O 1
ATOM 2717 N N . GLN A 1 338 ? 26.006 -5.750 -20.732 1.00 93.75 338 GLN A N 1
ATOM 2718 C CA . GLN A 1 338 ? 26.881 -6.021 -19.580 1.00 93.75 338 GLN A CA 1
ATOM 2719 C C . GLN A 1 338 ? 26.361 -5.386 -18.285 1.00 93.75 338 GLN A C 1
ATOM 2721 O O . GLN A 1 338 ? 26.301 -6.058 -17.256 1.00 93.75 338 GLN A O 1
ATOM 2726 N N . ILE A 1 339 ? 25.966 -4.110 -18.339 1.00 93.25 339 ILE A N 1
ATOM 2727 C CA . ILE A 1 339 ? 25.461 -3.381 -17.172 1.00 93.25 339 ILE A CA 1
ATOM 2728 C C . ILE A 1 339 ? 24.129 -3.976 -16.724 1.00 93.25 339 ILE A C 1
ATOM 2730 O O . ILE A 1 339 ? 23.990 -4.316 -15.554 1.00 93.25 339 ILE A O 1
ATOM 2734 N N . ASN A 1 340 ? 23.165 -4.181 -17.629 1.00 91.38 340 ASN A N 1
ATOM 2735 C CA . ASN A 1 340 ? 21.876 -4.750 -17.226 1.00 91.38 340 ASN A CA 1
ATOM 2736 C C . ASN A 1 340 ? 22.002 -6.200 -16.726 1.00 91.38 340 ASN A C 1
ATOM 2738 O O . ASN A 1 340 ? 21.275 -6.579 -15.807 1.00 91.38 340 ASN A O 1
ATOM 2742 N N . LYS A 1 341 ? 22.967 -6.989 -17.224 1.00 95.56 341 LYS A N 1
ATOM 2743 C CA . LYS A 1 341 ? 23.318 -8.283 -16.618 1.00 95.56 341 LYS A CA 1
ATOM 2744 C C . LYS A 1 341 ? 23.812 -8.117 -15.180 1.00 95.56 341 LYS A C 1
ATOM 2746 O O . LYS A 1 341 ? 23.360 -8.842 -14.299 1.00 95.56 341 LYS A O 1
ATOM 2751 N N . ALA A 1 342 ? 24.713 -7.168 -14.934 1.00 94.00 342 ALA A N 1
ATOM 2752 C CA . ALA A 1 342 ? 25.245 -6.902 -13.600 1.00 94.00 342 ALA A CA 1
ATOM 2753 C C . ALA A 1 342 ? 24.147 -6.463 -12.618 1.00 94.00 342 ALA A C 1
ATOM 2755 O O . ALA A 1 342 ? 24.066 -6.985 -11.510 1.00 94.00 342 ALA A O 1
ATOM 2756 N N . LEU A 1 343 ? 23.247 -5.579 -13.056 1.00 90.62 343 LEU A N 1
ATOM 2757 C CA . LEU A 1 343 ? 22.079 -5.151 -12.281 1.00 90.62 343 LEU A CA 1
ATOM 2758 C C . LEU A 1 343 ? 21.128 -6.321 -11.999 1.00 90.62 343 LEU A C 1
ATOM 2760 O O . LEU A 1 343 ? 20.667 -6.492 -10.875 1.00 90.62 343 LEU A O 1
ATOM 2764 N N . THR A 1 344 ? 20.907 -7.189 -12.990 1.00 89.25 344 THR A N 1
ATOM 2765 C CA . THR A 1 344 ? 20.088 -8.399 -12.824 1.00 89.25 344 THR A CA 1
ATOM 2766 C C . THR A 1 344 ? 20.709 -9.372 -11.818 1.00 89.25 344 THR A C 1
ATOM 2768 O O . THR A 1 344 ? 19.979 -9.991 -11.052 1.00 89.25 344 THR A O 1
ATOM 2771 N N . LEU A 1 345 ? 22.042 -9.493 -11.762 1.00 88.69 345 LEU A N 1
ATOM 2772 C CA . LEU A 1 345 ? 22.726 -10.287 -10.731 1.00 88.69 345 LEU A CA 1
ATOM 2773 C C . LEU A 1 345 ? 22.479 -9.725 -9.325 1.00 88.69 345 LEU A C 1
ATOM 2775 O O . LEU A 1 345 ? 22.244 -10.507 -8.404 1.00 88.69 345 LEU A O 1
ATOM 2779 N N . LEU A 1 346 ? 22.461 -8.396 -9.163 1.00 82.00 346 LEU A N 1
ATOM 2780 C CA . LEU A 1 346 ? 22.090 -7.769 -7.890 1.00 82.00 346 LEU A CA 1
ATOM 2781 C C . LEU A 1 346 ? 20.637 -8.094 -7.514 1.00 82.00 346 LEU A C 1
ATOM 2783 O O . LEU A 1 346 ? 20.386 -8.545 -6.398 1.00 82.00 346 LEU A O 1
ATOM 2787 N N . TRP A 1 347 ? 19.692 -7.939 -8.450 1.00 78.44 347 TRP A N 1
ATOM 2788 C CA . TRP A 1 347 ? 18.276 -8.285 -8.235 1.00 78.44 347 TRP A CA 1
ATOM 2789 C C . TRP A 1 347 ? 18.057 -9.773 -7.935 1.00 78.44 347 TRP A C 1
ATOM 2791 O O . TRP A 1 347 ? 17.152 -10.129 -7.185 1.00 78.44 347 TRP A O 1
ATOM 2801 N N . ALA A 1 348 ? 18.912 -10.644 -8.471 1.00 78.12 348 ALA A N 1
ATOM 2802 C CA . ALA A 1 348 ? 18.900 -12.081 -8.215 1.00 78.12 348 ALA A CA 1
ATOM 2803 C C . ALA A 1 348 ? 19.546 -12.485 -6.873 1.00 78.12 348 ALA A C 1
ATOM 2805 O O . ALA A 1 348 ? 19.699 -13.681 -6.618 1.00 78.12 348 ALA A O 1
ATOM 2806 N N . GLY A 1 349 ? 19.974 -11.526 -6.041 1.00 76.69 349 GLY A N 1
ATOM 2807 C CA . GLY A 1 349 ? 20.649 -11.778 -4.762 1.00 76.69 349 GLY A CA 1
ATOM 2808 C C . GLY A 1 349 ? 22.119 -12.198 -4.890 1.00 76.69 349 GLY A C 1
ATOM 2809 O O . GLY A 1 349 ? 22.747 -12.564 -3.900 1.00 76.69 349 GLY A O 1
ATOM 2810 N N . GLN A 1 350 ? 22.699 -12.135 -6.091 1.00 83.94 350 GLN A N 1
ATOM 2811 C CA . GLN A 1 350 ? 24.091 -12.499 -6.375 1.00 83.94 350 GLN A CA 1
ATOM 2812 C C . GLN A 1 350 ? 24.988 -11.253 -6.340 1.00 83.94 350 GLN A C 1
ATOM 2814 O O . GLN A 1 350 ? 25.665 -10.923 -7.318 1.00 83.94 350 GLN A O 1
ATOM 2819 N N . GLY A 1 351 ? 24.974 -10.560 -5.196 1.00 82.62 351 GLY A N 1
ATOM 2820 C CA . GLY A 1 351 ? 25.619 -9.259 -4.988 1.00 82.62 351 GLY A CA 1
ATOM 2821 C C . GLY A 1 351 ? 27.085 -9.219 -5.422 1.00 82.62 351 GLY A C 1
ATOM 2822 O O . GLY A 1 351 ? 27.465 -8.380 -6.234 1.00 82.62 351 GLY A O 1
ATOM 2823 N N . ASP A 1 352 ? 27.884 -10.187 -4.967 1.00 84.62 352 ASP A N 1
ATOM 2824 C CA . ASP A 1 352 ? 29.319 -10.244 -5.269 1.00 84.62 352 ASP A CA 1
ATOM 2825 C C . ASP A 1 352 ? 29.598 -10.393 -6.771 1.00 84.62 352 ASP A C 1
ATOM 2827 O O . ASP A 1 352 ? 30.525 -9.788 -7.305 1.00 84.62 352 ASP A O 1
ATOM 2831 N N . GLN A 1 353 ? 28.800 -11.192 -7.486 1.00 88.75 353 GLN A N 1
ATOM 2832 C CA . GLN A 1 353 ? 28.975 -11.376 -8.929 1.00 88.75 353 GLN A CA 1
ATOM 2833 C C . GLN A 1 353 ? 28.535 -10.138 -9.708 1.00 88.75 353 GLN A C 1
ATOM 2835 O O . GLN A 1 353 ? 29.214 -9.739 -10.656 1.00 88.75 353 GLN A O 1
ATOM 2840 N N . GLY A 1 354 ? 27.417 -9.529 -9.300 1.00 90.25 354 GLY A N 1
ATOM 2841 C CA . GLY A 1 354 ? 26.928 -8.282 -9.878 1.00 90.25 354 GLY A CA 1
ATOM 2842 C C . GLY A 1 354 ? 27.955 -7.166 -9.729 1.00 90.25 354 GLY A C 1
ATOM 2843 O O . GLY A 1 354 ? 28.346 -6.574 -10.733 1.00 90.25 354 GLY A O 1
ATOM 2844 N N . GLN A 1 355 ? 28.471 -6.956 -8.516 1.00 87.31 355 GLN A N 1
ATOM 2845 C CA . GLN A 1 355 ? 29.482 -5.934 -8.245 1.00 87.31 355 GLN A CA 1
ATOM 2846 C C . GLN A 1 355 ? 30.765 -6.177 -9.043 1.00 87.31 355 GLN A C 1
ATOM 2848 O O . GLN A 1 355 ? 31.241 -5.277 -9.729 1.00 87.31 355 GLN A O 1
ATOM 2853 N N . ASN A 1 356 ? 31.278 -7.412 -9.050 1.00 91.31 356 ASN A N 1
ATOM 2854 C CA . ASN A 1 356 ? 32.462 -7.752 -9.838 1.00 91.31 356 ASN A CA 1
ATOM 2855 C C . ASN A 1 356 ? 32.270 -7.458 -11.336 1.00 91.31 356 ASN A C 1
ATOM 2857 O O . ASN A 1 356 ? 33.199 -6.996 -11.998 1.00 91.31 356 ASN A O 1
ATOM 2861 N N . LEU A 1 357 ? 31.081 -7.719 -11.891 1.00 92.06 357 LEU A N 1
ATOM 2862 C CA . LEU A 1 357 ? 30.796 -7.419 -13.293 1.00 92.06 357 LEU A CA 1
ATOM 2863 C C . LEU A 1 357 ? 30.698 -5.907 -13.549 1.00 92.06 357 LEU A C 1
ATOM 2865 O O . LEU A 1 357 ? 31.180 -5.443 -14.581 1.00 92.06 357 LEU A O 1
ATOM 2869 N N . MET A 1 358 ? 30.134 -5.128 -12.621 1.00 91.00 358 MET A N 1
ATOM 2870 C CA . MET A 1 358 ? 30.135 -3.661 -12.715 1.00 91.00 358 MET A CA 1
ATOM 2871 C C . MET A 1 358 ? 31.555 -3.097 -12.698 1.00 91.00 358 MET A C 1
ATOM 2873 O O . MET A 1 358 ? 31.897 -2.285 -13.561 1.00 91.00 358 MET A O 1
ATOM 2877 N N . ASP A 1 359 ? 32.399 -3.586 -11.788 1.00 88.94 359 ASP A N 1
ATOM 2878 C CA . ASP A 1 359 ? 33.801 -3.180 -11.679 1.00 88.94 359 ASP A CA 1
ATOM 2879 C C . ASP A 1 359 ? 34.571 -3.511 -12.972 1.00 88.94 359 ASP A C 1
ATOM 2881 O O . ASP A 1 359 ? 35.365 -2.703 -13.459 1.00 88.94 359 ASP A O 1
ATOM 2885 N N . GLN A 1 360 ? 34.301 -4.669 -13.588 1.00 88.75 360 GLN A N 1
ATOM 2886 C CA . GLN A 1 360 ? 34.872 -5.042 -14.888 1.00 88.75 360 GLN A CA 1
ATOM 2887 C C . GLN A 1 360 ? 34.423 -4.103 -16.010 1.00 88.75 360 GLN A C 1
ATOM 2889 O O . GLN A 1 360 ? 35.255 -3.641 -16.793 1.00 88.75 360 GLN A O 1
ATOM 2894 N N . VAL A 1 361 ? 33.122 -3.800 -16.098 1.00 89.12 361 VAL A N 1
ATOM 2895 C CA . VAL A 1 361 ? 32.600 -2.846 -17.090 1.00 89.12 361 VAL A CA 1
ATOM 2896 C C . VAL A 1 361 ? 33.312 -1.507 -16.941 1.00 89.12 361 VAL A C 1
ATOM 2898 O O . VAL A 1 361 ? 33.800 -0.955 -17.927 1.00 89.12 361 VAL A O 1
ATOM 2901 N N . GLN A 1 362 ? 33.433 -1.025 -15.706 1.00 85.88 362 GLN A N 1
ATOM 2902 C CA . GLN A 1 362 ? 34.068 0.241 -15.370 1.00 85.88 362 GLN A CA 1
ATOM 2903 C C . GLN A 1 362 ? 35.553 0.280 -15.758 1.00 85.88 362 GLN A C 1
ATOM 2905 O O . GLN A 1 362 ? 35.999 1.244 -16.382 1.00 85.88 362 GLN A O 1
ATOM 2910 N N . GLN A 1 363 ? 36.313 -0.781 -15.474 1.00 83.69 363 GLN A N 1
ATOM 2911 C CA . GLN A 1 363 ? 37.727 -0.895 -15.860 1.00 83.69 363 GLN A CA 1
ATOM 2912 C C . GLN A 1 363 ? 37.937 -0.888 -17.385 1.00 83.69 363 GLN A C 1
ATOM 2914 O O . GLN A 1 363 ? 39.006 -0.500 -17.865 1.00 83.69 363 GLN A O 1
ATOM 2919 N N . HIS A 1 364 ? 36.922 -1.284 -18.157 1.00 82.62 364 HIS A N 1
ATOM 2920 C CA . HIS A 1 364 ? 37.004 -1.459 -19.606 1.00 82.62 364 HIS A CA 1
ATOM 2921 C C . HIS A 1 364 ? 36.241 -0.412 -20.436 1.00 82.62 364 HIS A C 1
ATOM 2923 O O . HIS A 1 364 ? 36.189 -0.542 -21.661 1.00 82.62 364 HIS A O 1
ATOM 2929 N N . LEU A 1 365 ? 35.732 0.673 -19.833 1.00 85.69 365 LEU A N 1
ATOM 2930 C CA . LEU A 1 365 ? 35.085 1.774 -20.576 1.00 85.69 365 LEU A CA 1
ATOM 2931 C C . LEU A 1 365 ? 36.018 2.437 -21.615 1.00 85.69 365 LEU A C 1
ATOM 2933 O O . LEU A 1 365 ? 35.552 2.969 -22.629 1.00 85.69 365 LEU A O 1
ATOM 2937 N N . GLY A 1 366 ? 37.338 2.343 -21.410 1.00 77.50 366 GLY A N 1
ATOM 2938 C CA . GLY A 1 366 ? 38.366 2.757 -22.367 1.00 77.50 366 GLY A CA 1
ATOM 2939 C C . GLY A 1 366 ? 38.456 4.275 -22.575 1.00 77.50 366 GLY A C 1
ATOM 2940 O O . GLY A 1 366 ? 37.982 5.071 -21.766 1.00 77.50 366 GLY A O 1
ATOM 2941 N N . GLU A 1 367 ? 39.086 4.701 -23.676 1.00 80.06 367 GLU A N 1
ATOM 2942 C CA . GLU A 1 367 ? 39.300 6.128 -23.999 1.00 80.06 367 GLU A CA 1
ATOM 2943 C C . GLU A 1 367 ? 38.146 6.775 -24.787 1.00 80.06 367 GLU A C 1
ATOM 2945 O O . GLU A 1 367 ? 38.193 7.960 -25.118 1.00 80.06 367 GLU A O 1
ATOM 2950 N N . LYS A 1 368 ? 37.093 6.016 -25.114 1.00 84.56 368 LYS A N 1
ATOM 2951 C CA . LYS A 1 368 ? 35.971 6.523 -25.912 1.00 84.56 368 LYS A CA 1
ATOM 2952 C C . LYS A 1 368 ? 34.992 7.296 -25.031 1.00 84.56 368 LYS A C 1
ATOM 2954 O O . LYS A 1 368 ? 34.271 6.697 -24.241 1.00 84.56 368 LYS A O 1
ATOM 2959 N N . ARG A 1 369 ? 34.886 8.609 -25.254 1.00 86.25 369 ARG A N 1
ATOM 2960 C CA . ARG A 1 369 ? 33.898 9.505 -24.618 1.00 86.25 369 ARG A CA 1
ATOM 2961 C C . ARG A 1 369 ? 32.480 8.916 -24.559 1.00 86.25 369 ARG A C 1
ATOM 2963 O O . ARG A 1 369 ? 31.835 8.982 -23.519 1.00 86.25 369 ARG A O 1
ATOM 2970 N N . SER A 1 370 ? 31.994 8.347 -25.666 1.00 84.31 370 SER A N 1
ATOM 2971 C CA . SER A 1 370 ? 30.626 7.818 -25.771 1.00 84.31 370 SER A CA 1
ATOM 2972 C C . SER A 1 370 ? 30.345 6.684 -24.783 1.00 84.31 370 SER A C 1
ATOM 2974 O O . SER A 1 370 ? 29.246 6.623 -24.253 1.00 84.31 370 SER A O 1
ATOM 2976 N N . SER A 1 371 ? 31.333 5.832 -24.485 1.00 89.19 371 SER A N 1
ATOM 2977 C CA . SER A 1 371 ? 31.181 4.714 -23.544 1.00 89.19 371 SER A CA 1
ATOM 2978 C C . SER A 1 371 ? 30.822 5.190 -22.135 1.00 89.19 371 SER A C 1
ATOM 2980 O O . SER A 1 371 ? 29.954 4.609 -21.492 1.00 89.19 371 SER A O 1
ATOM 2982 N N . TRP A 1 372 ? 31.463 6.268 -21.675 1.00 92.50 372 TRP A N 1
ATOM 2983 C CA . TRP A 1 372 ? 31.244 6.843 -20.347 1.00 92.50 372 TRP A CA 1
ATOM 2984 C C . TRP A 1 372 ? 29.856 7.476 -20.217 1.00 92.50 372 TRP A C 1
ATOM 2986 O O . TRP A 1 372 ? 29.156 7.214 -19.243 1.00 92.50 372 TRP A O 1
ATOM 2996 N N . LEU A 1 373 ? 29.431 8.255 -21.222 1.00 87.88 373 LEU A N 1
ATOM 2997 C CA . LEU A 1 373 ? 28.086 8.844 -21.248 1.00 87.88 373 LEU A CA 1
ATOM 2998 C C . LEU A 1 373 ? 27.004 7.762 -21.300 1.00 87.88 373 LEU A C 1
ATOM 3000 O O . LEU A 1 373 ? 26.056 7.817 -20.523 1.00 87.88 373 LEU A O 1
ATOM 3004 N N . SER A 1 374 ? 27.175 6.752 -22.159 1.00 88.00 374 SER A N 1
ATOM 3005 C CA . SER A 1 374 ? 26.225 5.643 -22.253 1.00 88.00 374 SER A CA 1
ATOM 3006 C C . SER A 1 374 ? 26.135 4.860 -20.945 1.00 88.00 374 SER A C 1
ATOM 3008 O O . SER A 1 374 ? 25.031 4.551 -20.515 1.00 88.00 374 SER A O 1
ATOM 3010 N N . ALA A 1 375 ? 27.256 4.567 -20.279 1.00 91.19 375 ALA A N 1
ATOM 3011 C CA . ALA A 1 375 ? 27.238 3.867 -18.996 1.00 91.19 375 ALA A CA 1
ATOM 3012 C C . ALA A 1 375 ? 26.489 4.666 -17.916 1.00 91.19 375 ALA A C 1
ATOM 3014 O O . ALA A 1 375 ? 25.617 4.110 -17.251 1.00 91.19 375 ALA A O 1
ATOM 3015 N N . ALA A 1 376 ? 26.771 5.968 -17.787 1.00 91.81 376 ALA A N 1
ATOM 3016 C CA . ALA A 1 376 ? 26.070 6.835 -16.842 1.00 91.81 376 ALA A CA 1
ATOM 3017 C C . ALA A 1 376 ? 24.557 6.884 -17.118 1.00 91.81 376 ALA A C 1
ATOM 3019 O O . ALA A 1 376 ? 23.758 6.717 -16.200 1.00 91.81 376 ALA A O 1
ATOM 3020 N N . GLN A 1 377 ? 24.157 7.030 -18.385 1.00 86.31 377 GLN A N 1
ATOM 3021 C CA . GLN A 1 377 ? 22.747 7.013 -18.783 1.00 86.31 377 GLN A CA 1
ATOM 3022 C C . GLN A 1 377 ? 22.074 5.672 -18.469 1.00 86.31 377 GLN A C 1
ATOM 3024 O O . GLN A 1 377 ? 20.995 5.663 -17.885 1.00 86.31 377 GLN A O 1
ATOM 3029 N N . ILE A 1 378 ? 22.717 4.542 -18.789 1.00 87.44 378 ILE A N 1
ATOM 3030 C CA . ILE A 1 378 ? 22.166 3.207 -18.513 1.00 87.44 378 ILE A CA 1
ATOM 3031 C C . ILE A 1 378 ? 21.965 3.009 -17.006 1.00 87.44 378 ILE A C 1
ATOM 3033 O O . ILE A 1 378 ? 20.907 2.527 -16.607 1.00 87.44 378 ILE A O 1
ATOM 3037 N N . TYR A 1 379 ? 22.932 3.388 -16.163 1.00 89.38 379 TYR A N 1
ATOM 3038 C CA . TYR A 1 379 ? 22.772 3.303 -14.707 1.00 89.38 379 TYR A CA 1
ATOM 3039 C C . TYR A 1 379 ? 21.636 4.202 -14.200 1.00 89.38 379 TYR A C 1
ATOM 3041 O O . TYR A 1 379 ? 20.798 3.742 -13.425 1.00 89.38 379 TYR A O 1
ATOM 3049 N N . ASN A 1 380 ? 21.550 5.444 -14.684 1.00 86.50 380 ASN A N 1
ATOM 3050 C CA . ASN A 1 380 ? 20.513 6.387 -14.265 1.00 86.50 380 ASN A CA 1
ATOM 3051 C C . ASN A 1 380 ? 19.101 5.915 -14.647 1.00 86.50 380 ASN A C 1
ATOM 3053 O O . ASN A 1 380 ? 18.207 5.875 -13.803 1.00 86.50 380 ASN A O 1
ATOM 3057 N N . VAL A 1 381 ? 18.904 5.489 -15.900 1.00 80.56 381 VAL A N 1
ATOM 3058 C CA . VAL A 1 381 ? 17.609 4.984 -16.391 1.00 80.56 381 VAL A CA 1
ATOM 3059 C C . VAL A 1 381 ? 17.133 3.787 -15.570 1.00 80.56 381 VAL A C 1
ATOM 3061 O O . VAL A 1 381 ? 15.937 3.669 -15.299 1.00 80.56 381 VAL A O 1
ATOM 3064 N N . ASN A 1 382 ? 18.068 2.939 -15.138 1.00 81.12 382 ASN A N 1
ATOM 3065 C CA . ASN A 1 382 ? 17.811 1.759 -14.319 1.00 81.12 382 ASN A CA 1
ATOM 3066 C C . ASN A 1 382 ? 17.554 2.039 -12.832 1.00 81.12 382 ASN A C 1
ATOM 3068 O O . ASN A 1 382 ? 17.345 1.089 -12.082 1.00 81.12 382 ASN A O 1
ATOM 3072 N N . GLY A 1 383 ? 17.584 3.299 -12.391 1.00 81.50 383 GLY A N 1
ATOM 3073 C CA . GLY A 1 383 ? 17.378 3.648 -10.984 1.00 81.50 383 GLY A CA 1
ATOM 3074 C C . GLY A 1 383 ? 18.621 3.471 -10.109 1.00 81.50 383 GLY A C 1
ATOM 3075 O O . GLY A 1 383 ? 18.491 3.332 -8.898 1.00 81.50 383 GLY A O 1
ATOM 3076 N N . TYR A 1 384 ? 19.821 3.506 -10.698 1.00 86.00 384 TYR A N 1
ATOM 3077 C CA . TYR A 1 384 ? 21.105 3.469 -9.986 1.00 86.00 384 TYR A CA 1
ATOM 3078 C C . TYR A 1 384 ? 21.876 4.790 -10.168 1.00 86.00 384 TYR A C 1
ATOM 3080 O O . TYR A 1 384 ? 22.979 4.793 -10.728 1.00 86.00 384 TYR A O 1
ATOM 3088 N N . PRO A 1 385 ? 21.315 5.935 -9.732 1.00 85.56 385 PRO A N 1
ATOM 3089 C CA . PRO A 1 385 ? 21.912 7.247 -9.966 1.00 85.56 385 PRO A CA 1
ATOM 3090 C C . PRO A 1 385 ? 23.272 7.425 -9.285 1.00 85.56 385 PRO A C 1
ATOM 3092 O O . PRO A 1 385 ? 24.146 8.059 -9.865 1.00 85.56 385 PRO A O 1
ATOM 3095 N N . ASP A 1 386 ? 23.508 6.792 -8.135 1.00 88.31 386 ASP A N 1
ATOM 3096 C CA . ASP A 1 386 ? 24.799 6.859 -7.431 1.00 88.31 386 ASP A CA 1
ATOM 3097 C C . ASP A 1 386 ? 25.940 6.244 -8.262 1.00 88.31 386 ASP A C 1
ATOM 3099 O O . ASP A 1 386 ? 27.072 6.741 -8.304 1.00 88.31 386 ASP A O 1
ATOM 3103 N N . HIS A 1 387 ? 25.636 5.160 -8.986 1.00 89.31 387 HIS A N 1
ATOM 3104 C CA . HIS A 1 387 ? 26.586 4.544 -9.912 1.00 89.31 387 HIS A CA 1
ATOM 3105 C C . HIS A 1 387 ? 26.794 5.440 -11.135 1.00 89.31 387 HIS A C 1
ATOM 3107 O O . HIS A 1 387 ? 27.929 5.612 -11.580 1.00 89.31 387 HIS A O 1
ATOM 3113 N N . ALA A 1 388 ? 25.729 6.064 -11.650 1.00 92.56 388 ALA A N 1
ATOM 3114 C CA . ALA A 1 388 ? 25.838 7.037 -12.733 1.00 92.56 388 ALA A CA 1
ATOM 3115 C C . ALA A 1 388 ? 26.721 8.235 -12.339 1.00 92.56 388 ALA A C 1
ATOM 3117 O O . ALA A 1 388 ? 27.618 8.602 -13.097 1.00 92.56 388 ALA A O 1
ATOM 3118 N N . GLU A 1 389 ? 26.535 8.791 -11.140 1.00 93.75 389 GLU A N 1
ATOM 3119 C CA . GLU A 1 389 ? 27.365 9.862 -10.585 1.00 93.75 389 GLU A CA 1
ATOM 3120 C C . GLU A 1 389 ? 28.834 9.431 -10.474 1.00 93.75 389 GLU A C 1
ATOM 3122 O O . GLU A 1 389 ? 29.730 10.148 -10.926 1.00 93.75 389 GLU A O 1
ATOM 3127 N N . THR A 1 390 ? 29.093 8.232 -9.944 1.00 92.12 390 THR A N 1
ATOM 3128 C CA . THR A 1 390 ? 30.454 7.685 -9.818 1.00 92.12 390 THR A CA 1
ATOM 3129 C C . THR A 1 390 ? 31.153 7.601 -11.178 1.00 92.12 390 THR A C 1
ATOM 3131 O O . THR A 1 390 ? 32.300 8.037 -11.325 1.00 92.12 390 THR A O 1
ATOM 3134 N N . ILE A 1 391 ? 30.452 7.089 -12.196 1.00 93.75 391 ILE A N 1
ATOM 3135 C CA . ILE A 1 391 ? 30.952 7.032 -13.576 1.00 93.75 391 ILE A CA 1
ATOM 3136 C C . ILE A 1 391 ? 31.228 8.441 -14.119 1.00 93.75 391 ILE A C 1
ATOM 3138 O O . ILE A 1 391 ? 32.254 8.654 -14.769 1.00 93.75 391 ILE A O 1
ATOM 3142 N N . LEU A 1 392 ? 30.364 9.418 -13.835 1.00 95.12 392 LEU A N 1
ATOM 3143 C CA . LEU A 1 392 ? 30.532 10.796 -14.300 1.00 95.12 392 LEU A CA 1
ATOM 3144 C C . LEU A 1 392 ? 31.714 11.507 -13.635 1.00 95.12 392 LEU A C 1
ATOM 3146 O O . LEU A 1 392 ? 32.497 12.127 -14.350 1.00 95.12 392 LEU A O 1
ATOM 3150 N N . HIS A 1 393 ? 31.931 11.376 -12.324 1.00 94.62 393 HIS A N 1
ATOM 3151 C CA . HIS A 1 393 ? 33.105 11.961 -11.647 1.00 94.62 393 HIS A CA 1
ATOM 3152 C C . HIS A 1 393 ? 34.429 11.434 -12.208 1.00 94.62 393 HIS A C 1
ATOM 3154 O O . HIS A 1 393 ? 35.396 12.181 -12.410 1.00 94.62 393 HIS A O 1
ATOM 3160 N N . GLN A 1 394 ? 34.473 10.142 -12.523 1.00 91.69 394 GLN A N 1
ATOM 3161 C CA . GLN A 1 394 ? 35.633 9.534 -13.167 1.00 91.69 394 GLN A CA 1
ATOM 3162 C C . GLN A 1 394 ? 35.808 10.022 -14.606 1.00 91.69 394 GLN A C 1
ATOM 3164 O O . GLN A 1 394 ? 36.926 10.355 -15.013 1.00 91.69 394 GLN A O 1
ATOM 3169 N N . ALA A 1 395 ? 34.713 10.135 -15.362 1.00 93.50 395 ALA A N 1
ATOM 3170 C CA . ALA A 1 395 ? 34.740 10.690 -16.708 1.00 93.50 395 ALA A CA 1
ATOM 3171 C C . ALA A 1 395 ? 35.224 12.149 -16.715 1.00 93.50 395 ALA A C 1
ATOM 3173 O O . ALA A 1 395 ? 36.057 12.501 -17.547 1.00 93.50 395 ALA A O 1
ATOM 3174 N N . ILE A 1 396 ? 34.791 12.974 -15.755 1.00 94.19 396 ILE A N 1
ATOM 3175 C CA . ILE A 1 396 ? 35.250 14.361 -15.567 1.00 94.19 396 ILE A CA 1
ATOM 3176 C C . ILE A 1 396 ? 36.758 14.395 -15.310 1.00 94.19 396 ILE A C 1
ATOM 3178 O O . ILE A 1 396 ? 37.476 15.177 -15.930 1.00 94.19 396 ILE A O 1
ATOM 3182 N N . SER A 1 397 ? 37.265 13.501 -14.457 1.00 91.69 397 SER A N 1
ATOM 3183 C CA . SER A 1 397 ? 38.703 13.397 -14.175 1.00 91.69 397 SER A CA 1
ATOM 3184 C C . SER A 1 397 ? 39.514 13.012 -15.419 1.00 91.69 397 SER A C 1
ATOM 3186 O O . SER A 1 397 ? 40.641 13.474 -15.607 1.00 91.69 397 SER A O 1
ATOM 3188 N N . ARG A 1 398 ? 38.945 12.170 -16.293 1.00 90.50 398 ARG A N 1
ATOM 3189 C CA . ARG A 1 398 ? 39.601 11.686 -17.517 1.00 90.50 398 ARG A CA 1
ATOM 3190 C C . ARG A 1 398 ? 39.512 12.670 -18.684 1.00 90.50 398 ARG A C 1
ATOM 3192 O O . ARG A 1 398 ? 40.475 12.796 -19.442 1.00 90.50 398 ARG A O 1
ATOM 3199 N N . PHE A 1 399 ? 38.381 13.354 -18.822 1.00 91.75 399 PHE A N 1
ATOM 3200 C CA . PHE A 1 399 ? 38.056 14.295 -19.894 1.00 91.75 399 PHE A CA 1
ATOM 3201 C C . PHE A 1 399 ? 37.716 15.681 -19.319 1.00 91.75 399 PHE A C 1
ATOM 3203 O O . PHE A 1 399 ? 36.628 16.202 -19.564 1.00 91.75 399 PHE A O 1
ATOM 3210 N N . PRO A 1 400 ? 38.643 16.340 -18.600 1.00 91.12 400 PRO A N 1
ATOM 3211 C CA . PRO A 1 400 ? 38.328 17.538 -17.815 1.00 91.12 400 PRO A CA 1
ATOM 3212 C C . PRO A 1 400 ? 37.840 18.722 -18.659 1.00 91.12 400 PRO A C 1
ATOM 3214 O O . PRO A 1 400 ? 37.135 19.595 -18.164 1.00 91.12 400 PRO A O 1
ATOM 3217 N N . ARG A 1 401 ? 38.180 18.762 -19.953 1.00 90.88 401 ARG A N 1
ATOM 3218 C CA . ARG A 1 401 ? 37.728 19.817 -20.876 1.00 90.88 401 ARG A CA 1
ATOM 3219 C C . ARG A 1 401 ? 36.340 19.571 -21.470 1.00 90.88 401 ARG A C 1
ATOM 3221 O O . ARG A 1 401 ? 35.774 20.497 -22.040 1.00 90.88 401 ARG A O 1
ATOM 3228 N N . ASP A 1 402 ? 35.805 18.359 -21.377 1.00 91.56 402 ASP A N 1
ATOM 3229 C CA . ASP A 1 402 ? 34.502 18.016 -21.941 1.00 91.56 402 ASP A CA 1
ATOM 3230 C C . ASP A 1 402 ? 33.394 18.387 -20.961 1.00 91.56 402 ASP A C 1
ATOM 3232 O O . ASP A 1 402 ? 33.155 17.712 -19.959 1.00 91.56 402 ASP A O 1
ATOM 3236 N N . VAL A 1 403 ? 32.716 19.493 -21.254 1.00 91.56 403 VAL A N 1
ATOM 3237 C CA . VAL A 1 403 ? 31.718 20.057 -20.342 1.00 91.56 403 VAL A CA 1
ATOM 3238 C C . VAL A 1 403 ? 30.470 19.173 -20.231 1.00 91.56 403 VAL A C 1
ATOM 3240 O O . VAL A 1 403 ? 29.734 19.280 -19.251 1.00 91.56 403 VAL A O 1
ATOM 3243 N N . GLN A 1 404 ? 30.237 18.262 -21.188 1.00 89.94 404 GLN A N 1
ATOM 3244 C CA . GLN A 1 404 ? 29.039 17.423 -21.204 1.00 89.94 404 GLN A CA 1
ATOM 3245 C C . GLN A 1 404 ? 28.928 16.543 -19.960 1.00 89.94 404 GLN A C 1
ATOM 3247 O O . GLN A 1 404 ? 27.826 16.378 -19.456 1.00 89.94 404 GLN A O 1
ATOM 3252 N N . PHE A 1 405 ? 30.031 15.999 -19.439 1.00 94.06 405 PHE A N 1
ATOM 3253 C CA . PHE A 1 405 ? 29.964 15.123 -18.264 1.00 94.06 405 PHE A CA 1
ATOM 3254 C C . PHE A 1 405 ? 29.448 15.857 -17.024 1.00 94.06 405 PHE A C 1
ATOM 3256 O O . PHE A 1 405 ? 28.639 15.310 -16.280 1.00 94.06 405 PHE A O 1
ATOM 3263 N N . ARG A 1 406 ? 29.851 17.120 -16.834 1.00 93.81 406 ARG A N 1
ATOM 3264 C CA . ARG A 1 406 ? 29.338 17.955 -15.740 1.00 93.81 406 ARG A CA 1
ATOM 3265 C C . ARG A 1 406 ? 27.905 18.411 -15.979 1.00 93.81 406 ARG A C 1
ATOM 3267 O O . ARG A 1 406 ? 27.153 18.496 -15.020 1.00 93.81 406 ARG A O 1
ATOM 3274 N N . LEU A 1 407 ? 27.518 18.674 -17.230 1.00 90.94 407 LEU A N 1
ATOM 3275 C CA . LEU A 1 407 ? 26.127 18.994 -17.569 1.00 90.94 407 LEU A CA 1
ATOM 3276 C C . LEU A 1 407 ? 25.196 17.797 -17.336 1.00 90.94 407 LEU A C 1
ATOM 3278 O O . LEU A 1 407 ? 24.139 17.967 -16.747 1.00 90.94 407 LEU A O 1
ATOM 3282 N N . THR A 1 408 ? 25.606 16.588 -17.722 1.00 91.38 408 THR A N 1
ATOM 3283 C CA . THR A 1 408 ? 24.848 15.360 -17.446 1.00 91.38 408 THR A CA 1
ATOM 3284 C C . THR A 1 408 ? 24.810 15.050 -15.949 1.00 91.38 408 THR A C 1
ATOM 3286 O O . THR A 1 408 ? 23.779 14.620 -15.449 1.00 91.38 408 THR A O 1
ATOM 3289 N N . LEU A 1 409 ? 25.890 15.316 -15.204 1.00 94.44 409 LEU A N 1
ATOM 3290 C CA . LEU A 1 409 ? 25.868 15.206 -13.743 1.00 94.44 409 LEU A CA 1
ATOM 3291 C C . LEU A 1 409 ? 24.880 16.206 -13.129 1.00 94.44 409 LEU A C 1
ATOM 3293 O O . LEU A 1 409 ? 24.055 15.820 -12.312 1.00 94.44 409 LEU A O 1
ATOM 3297 N N . LEU A 1 410 ? 24.925 17.468 -13.560 1.00 92.06 410 LEU A N 1
ATOM 3298 C CA . LEU A 1 410 ? 23.990 18.509 -13.133 1.00 92.06 410 LEU A CA 1
ATOM 3299 C C . LEU A 1 410 ? 22.527 18.103 -13.388 1.00 92.06 410 LEU A C 1
ATOM 3301 O O . LEU A 1 410 ? 21.684 18.271 -12.508 1.00 92.06 410 LEU A O 1
ATOM 3305 N N . GLU A 1 411 ? 22.240 17.542 -14.564 1.00 86.75 411 GLU A N 1
ATOM 3306 C CA . GLU A 1 411 ? 20.919 17.036 -14.950 1.00 86.75 411 GLU A CA 1
ATOM 3307 C C . GLU A 1 411 ? 20.457 15.886 -14.043 1.00 86.75 411 GLU A C 1
ATOM 3309 O O . GLU A 1 411 ? 19.375 15.978 -13.468 1.00 86.75 411 GLU A O 1
ATOM 3314 N N . ILE A 1 412 ? 21.296 14.862 -13.833 1.00 87.69 412 ILE A N 1
ATOM 3315 C CA . ILE A 1 412 ? 20.983 13.702 -12.977 1.00 87.69 412 ILE A CA 1
ATOM 3316 C C . ILE A 1 412 ? 20.742 14.123 -11.522 1.00 87.69 412 ILE A C 1
ATOM 3318 O O . ILE A 1 412 ? 19.752 13.714 -10.914 1.00 87.69 412 ILE A O 1
ATOM 3322 N N . LEU A 1 413 ? 21.616 14.959 -10.954 1.00 87.69 413 LEU A N 1
ATOM 3323 C CA . LEU A 1 413 ? 21.461 15.452 -9.579 1.00 87.69 413 LEU A CA 1
ATOM 3324 C C . LEU A 1 413 ? 20.142 16.223 -9.426 1.00 87.69 413 LEU A C 1
ATOM 3326 O O . LEU A 1 413 ? 19.422 16.061 -8.442 1.00 87.69 413 LEU A O 1
ATOM 3330 N N . THR A 1 414 ? 19.787 17.020 -10.433 1.00 82.38 414 THR A N 1
ATOM 3331 C CA . THR A 1 414 ? 18.552 17.810 -10.425 1.00 82.38 414 THR A CA 1
ATOM 3332 C C . THR A 1 414 ? 17.311 16.937 -10.577 1.00 82.38 414 THR A C 1
ATOM 3334 O O . THR A 1 414 ? 16.374 17.094 -9.795 1.00 82.38 414 THR A O 1
ATOM 3337 N N . SER A 1 415 ? 17.308 15.968 -11.501 1.00 75.56 415 SER A N 1
ATOM 3338 C CA . SER A 1 415 ? 16.185 15.034 -11.672 1.00 75.56 415 SER A CA 1
ATOM 3339 C C . SER A 1 415 ? 15.951 14.159 -10.438 1.00 75.56 415 SER A C 1
ATOM 3341 O O . SER A 1 415 ? 14.825 13.742 -10.182 1.00 75.56 415 SER A O 1
ATOM 3343 N N . ASN A 1 416 ? 16.999 13.914 -9.645 1.00 75.69 416 ASN A N 1
ATOM 3344 C CA . ASN A 1 416 ? 16.926 13.155 -8.396 1.00 75.69 416 ASN A CA 1
ATOM 3345 C C . ASN A 1 416 ? 16.643 14.031 -7.161 1.00 75.69 416 ASN A C 1
ATOM 3347 O O . ASN A 1 416 ? 16.681 13.539 -6.034 1.00 75.69 416 ASN A O 1
ATOM 3351 N N . GLY A 1 417 ? 16.370 15.328 -7.344 1.00 75.06 417 GLY A N 1
ATOM 3352 C CA . GLY A 1 417 ? 16.036 16.258 -6.261 1.00 75.06 417 GLY A CA 1
ATOM 3353 C C . GLY A 1 417 ? 17.227 16.727 -5.413 1.00 75.06 417 GLY A C 1
ATOM 3354 O O . GLY A 1 417 ? 17.036 17.467 -4.445 1.00 75.06 417 GLY A O 1
ATOM 3355 N N . GLN A 1 418 ? 18.463 16.370 -5.777 1.00 83.19 418 GLN A N 1
ATOM 3356 C CA . GLN A 1 418 ? 19.702 16.747 -5.083 1.00 83.19 418 GLN A CA 1
ATOM 3357 C C . GLN A 1 418 ? 20.129 18.180 -5.450 1.00 83.19 418 GLN A C 1
ATOM 3359 O O . GLN A 1 418 ? 21.204 18.439 -5.988 1.00 83.19 418 GLN A O 1
ATOM 3364 N N . THR A 1 419 ? 19.260 19.145 -5.139 1.00 80.31 419 THR A N 1
ATOM 3365 C CA . THR A 1 419 ? 19.367 20.550 -5.584 1.00 80.31 419 THR A CA 1
ATOM 3366 C C . THR A 1 419 ? 20.643 21.240 -5.084 1.00 80.31 419 THR A C 1
ATOM 3368 O O . THR A 1 419 ? 21.240 22.044 -5.797 1.00 80.31 419 THR A O 1
ATOM 3371 N N . ALA A 1 420 ? 21.091 20.922 -3.865 1.00 84.94 420 ALA A N 1
ATOM 3372 C CA . ALA A 1 420 ? 22.308 21.503 -3.297 1.00 84.94 420 ALA A CA 1
ATOM 3373 C C . ALA A 1 420 ? 23.575 21.027 -4.030 1.00 84.94 420 ALA A C 1
ATOM 3375 O O . ALA A 1 420 ? 24.459 21.834 -4.324 1.00 84.94 420 ALA A O 1
ATOM 3376 N N . ASP A 1 421 ? 23.646 19.736 -4.362 1.00 88.69 421 ASP A N 1
ATOM 3377 C CA . ASP A 1 421 ? 24.755 19.172 -5.131 1.00 88.69 421 ASP A CA 1
ATOM 3378 C C . ASP A 1 421 ? 24.720 19.617 -6.590 1.00 88.69 421 ASP A C 1
ATOM 3380 O O . ASP A 1 421 ? 25.766 19.943 -7.152 1.00 88.69 421 ASP A O 1
ATOM 3384 N N . ALA A 1 422 ? 23.529 19.725 -7.182 1.00 89.25 422 ALA A N 1
ATOM 3385 C CA . ALA A 1 422 ? 23.347 20.321 -8.499 1.00 89.25 422 ALA A CA 1
ATOM 3386 C C . ALA A 1 422 ? 23.910 21.754 -8.544 1.00 89.25 422 ALA A C 1
ATOM 3388 O O . ALA A 1 422 ? 24.733 22.073 -9.405 1.00 89.25 422 ALA A O 1
ATOM 3389 N N . GLU A 1 423 ? 23.561 22.606 -7.575 1.00 89.94 423 GLU A N 1
ATOM 3390 C CA . GLU A 1 423 ? 24.092 23.972 -7.524 1.00 89.94 423 GLU A CA 1
ATOM 3391 C C . GLU A 1 423 ? 25.609 23.990 -7.299 1.00 89.94 423 GLU A C 1
ATOM 3393 O O . GLU A 1 423 ? 26.319 24.772 -7.931 1.00 89.94 423 GLU A O 1
ATOM 3398 N N . ARG A 1 424 ? 26.146 23.084 -6.474 1.00 93.06 424 ARG A N 1
ATOM 3399 C CA . ARG A 1 424 ? 27.598 22.928 -6.316 1.00 93.06 424 ARG A CA 1
ATOM 3400 C C . ARG A 1 424 ? 28.274 22.592 -7.648 1.00 93.06 424 ARG A C 1
ATOM 3402 O O . ARG A 1 424 ? 29.226 23.276 -8.022 1.00 93.06 424 ARG A O 1
ATOM 3409 N N . VAL A 1 425 ? 27.770 21.608 -8.393 1.00 94.38 425 VAL A N 1
ATOM 3410 C CA . VAL A 1 425 ? 28.304 21.236 -9.716 1.00 94.38 425 VAL A CA 1
ATOM 3411 C C . VAL A 1 425 ? 28.199 22.402 -10.699 1.00 94.38 425 VAL A C 1
ATOM 3413 O O . VAL A 1 425 ? 29.134 22.655 -11.460 1.00 94.38 425 VAL A O 1
ATOM 3416 N N . ARG A 1 426 ? 27.113 23.178 -10.661 1.00 93.19 426 ARG A N 1
ATOM 3417 C CA . ARG A 1 426 ? 26.980 24.398 -11.467 1.00 93.19 426 ARG A CA 1
ATOM 3418 C C . ARG A 1 426 ? 28.055 25.432 -11.121 1.00 93.19 426 ARG A C 1
ATOM 3420 O O . ARG A 1 426 ? 28.677 25.991 -12.029 1.00 93.19 426 ARG A O 1
ATOM 3427 N N . GLN A 1 427 ? 28.315 25.670 -9.837 1.00 92.94 427 GLN A N 1
ATOM 3428 C CA . GLN A 1 427 ? 29.385 26.572 -9.400 1.00 92.94 427 GLN A CA 1
ATOM 3429 C C . GLN A 1 427 ? 30.769 26.063 -9.822 1.00 92.94 427 GLN A C 1
ATOM 3431 O O . GLN A 1 427 ? 31.601 26.856 -10.266 1.00 92.94 427 GLN A O 1
ATOM 3436 N N . GLU A 1 428 ? 31.004 24.750 -9.778 1.00 93.00 428 GLU A N 1
ATOM 3437 C CA . GLU A 1 428 ? 32.226 24.131 -10.305 1.00 93.00 428 GLU A CA 1
ATOM 3438 C C . GLU A 1 428 ? 32.382 24.381 -11.814 1.00 93.00 428 GLU A C 1
ATOM 3440 O O . GLU A 1 428 ? 33.457 24.789 -12.256 1.00 93.00 428 GLU A O 1
ATOM 3445 N N . ILE A 1 429 ? 31.310 24.248 -12.610 1.00 93.56 429 ILE A N 1
ATOM 3446 C CA . ILE A 1 429 ? 31.334 24.578 -14.046 1.00 93.56 429 ILE A CA 1
ATOM 3447 C C . ILE A 1 429 ? 31.739 26.050 -14.257 1.00 93.56 429 ILE A C 1
ATOM 3449 O O . ILE A 1 429 ? 32.597 26.354 -15.090 1.00 93.56 429 ILE A O 1
ATOM 3453 N N . LEU A 1 430 ? 31.154 26.979 -13.497 1.00 91.31 430 LEU A N 1
ATOM 3454 C CA . LEU A 1 430 ? 31.452 28.413 -13.609 1.00 91.31 430 LEU A CA 1
ATOM 3455 C C . LEU A 1 430 ? 32.865 28.785 -13.128 1.00 91.31 430 LEU A C 1
ATOM 3457 O O . LEU A 1 430 ? 33.426 29.791 -13.584 1.00 91.31 430 LEU A O 1
ATOM 3461 N N . ALA A 1 431 ? 33.436 28.009 -12.206 1.00 90.00 431 ALA A N 1
ATOM 3462 C CA . ALA A 1 431 ? 34.776 28.216 -11.668 1.00 90.00 431 ALA A CA 1
ATOM 3463 C C . ALA A 1 431 ? 35.871 27.643 -12.581 1.00 90.00 431 ALA A C 1
ATOM 3465 O O . ALA A 1 431 ? 36.894 28.301 -12.786 1.00 90.00 431 ALA A O 1
ATOM 3466 N N . GLU A 1 432 ? 35.655 26.449 -13.137 1.00 90.69 432 GLU A N 1
ATOM 3467 C CA . GLU A 1 432 ? 36.675 25.689 -13.863 1.00 90.69 432 GLU A CA 1
ATOM 3468 C C . GLU A 1 432 ? 36.753 26.010 -15.357 1.00 90.69 432 GLU A C 1
ATOM 3470 O O . GLU A 1 432 ? 37.855 26.004 -15.913 1.00 90.69 432 GLU A O 1
ATOM 3475 N N . TYR A 1 433 ? 35.631 26.319 -16.019 1.00 92.69 433 TYR A N 1
ATOM 3476 C CA . TYR A 1 433 ? 35.620 26.592 -17.461 1.00 92.69 433 TYR A CA 1
ATOM 3477 C C . TYR A 1 433 ? 35.696 28.080 -17.791 1.00 92.69 433 TYR A C 1
ATOM 3479 O O . TYR A 1 433 ? 35.213 28.958 -17.067 1.00 92.69 433 TYR A O 1
ATOM 3487 N N . GLN A 1 434 ? 36.297 28.377 -18.942 1.00 90.50 434 GLN A N 1
ATOM 3488 C CA . GLN A 1 434 ? 36.293 29.719 -19.506 1.00 90.50 434 GLN A CA 1
ATOM 3489 C C . GLN A 1 434 ? 34.854 30.142 -19.856 1.00 90.50 434 GLN A C 1
ATOM 3491 O O . GLN A 1 434 ? 34.144 29.397 -20.541 1.00 90.50 434 GLN A O 1
ATOM 3496 N N . PRO A 1 435 ? 34.408 31.337 -19.423 1.00 87.44 435 PRO A N 1
ATOM 3497 C CA . PRO A 1 435 ? 33.096 31.853 -19.791 1.00 87.44 435 PRO A CA 1
ATOM 3498 C C . PRO A 1 435 ? 32.958 31.995 -21.311 1.00 87.44 435 PRO A C 1
ATOM 3500 O O . PRO A 1 435 ? 33.825 32.558 -21.975 1.00 87.44 435 PRO A O 1
ATOM 3503 N N . SER A 1 436 ? 31.840 31.526 -21.860 1.00 85.75 436 SER A N 1
ATOM 3504 C CA . SER A 1 436 ? 31.456 31.732 -23.259 1.00 85.75 436 SER A CA 1
ATOM 3505 C C . SER A 1 436 ? 29.951 31.969 -23.349 1.00 85.75 436 SER A C 1
ATOM 3507 O O . SER A 1 436 ? 29.198 31.481 -22.504 1.00 85.75 436 SER A O 1
ATOM 3509 N N . GLU A 1 437 ? 29.495 32.672 -24.389 1.00 81.38 437 GLU A N 1
ATOM 3510 C CA . GLU A 1 437 ? 28.057 32.891 -24.624 1.00 81.38 437 GLU A CA 1
ATOM 3511 C C . GLU A 1 437 ? 27.290 31.568 -24.753 1.00 81.38 437 GLU A C 1
ATOM 3513 O O . GLU A 1 437 ? 26.152 31.454 -24.300 1.00 81.38 437 GLU A O 1
ATOM 3518 N N . ARG A 1 438 ? 27.936 30.527 -25.295 1.00 81.88 438 ARG A N 1
ATOM 3519 C CA . ARG A 1 438 ? 27.356 29.184 -25.387 1.00 81.88 438 ARG A CA 1
ATOM 3520 C C . ARG A 1 438 ? 27.185 28.530 -24.013 1.00 81.88 438 ARG A C 1
ATOM 3522 O O . ARG A 1 438 ? 26.097 28.036 -23.738 1.00 81.88 438 ARG A O 1
ATOM 3529 N N . LEU A 1 439 ? 28.213 28.545 -23.153 1.00 85.81 439 LEU A N 1
ATOM 3530 C CA . LEU A 1 439 ? 28.125 27.969 -21.800 1.00 85.81 439 LEU A CA 1
ATOM 3531 C C . LEU A 1 439 ? 27.089 28.707 -20.954 1.00 85.81 439 LEU A C 1
ATOM 3533 O O . LEU A 1 439 ? 26.230 28.083 -20.339 1.00 85.81 439 LEU A O 1
ATOM 3537 N N . LYS A 1 440 ? 27.148 30.041 -20.975 1.00 84.50 440 LYS A N 1
ATOM 3538 C CA . LYS A 1 440 ? 26.200 30.905 -20.274 1.00 84.50 440 LYS A CA 1
ATOM 3539 C C . LYS A 1 440 ? 24.771 30.646 -20.748 1.00 84.50 440 LYS A C 1
ATOM 3541 O O . LYS A 1 440 ? 23.878 30.506 -19.930 1.00 84.50 440 LYS A O 1
ATOM 3546 N N . GLY A 1 441 ? 24.563 30.519 -22.059 1.00 77.94 441 GLY A N 1
ATOM 3547 C CA . GLY A 1 441 ? 23.257 30.202 -22.629 1.00 77.94 441 GLY A CA 1
ATOM 3548 C C . GLY A 1 441 ? 22.700 28.843 -22.193 1.00 77.94 441 GLY A C 1
ATOM 3549 O O . GLY A 1 441 ? 21.500 28.754 -21.971 1.00 77.94 441 GLY A O 1
ATOM 3550 N N . ILE A 1 442 ? 23.543 27.811 -22.059 1.00 81.81 442 ILE A N 1
ATOM 3551 C CA . ILE A 1 442 ? 23.128 26.478 -21.581 1.00 81.81 442 ILE A CA 1
ATOM 3552 C C . ILE A 1 442 ? 22.751 26.527 -20.096 1.00 81.81 442 ILE A C 1
ATOM 3554 O O . ILE A 1 442 ? 21.678 26.061 -19.730 1.00 81.81 442 ILE A O 1
ATOM 3558 N N . LEU A 1 443 ? 23.597 27.129 -19.254 1.00 86.56 443 LEU A N 1
ATOM 3559 C CA . LEU A 1 443 ? 23.335 27.222 -17.814 1.00 86.56 443 LEU A CA 1
ATOM 3560 C C . LEU A 1 443 ? 22.118 28.102 -17.505 1.00 86.56 443 LEU A C 1
ATOM 3562 O O . LEU A 1 443 ? 21.309 27.729 -16.666 1.00 86.56 443 LEU A O 1
ATOM 3566 N N . ASN A 1 444 ? 21.944 29.217 -18.221 1.00 82.88 444 ASN A N 1
ATOM 3567 C CA . ASN A 1 444 ? 20.753 30.053 -18.084 1.00 82.88 444 ASN A CA 1
ATOM 3568 C C . ASN A 1 444 ? 19.482 29.297 -18.491 1.00 82.88 444 ASN A C 1
ATOM 3570 O O . ASN A 1 444 ? 18.461 29.437 -17.834 1.00 82.88 444 ASN A O 1
ATOM 3574 N N . ALA A 1 445 ? 19.532 28.499 -19.564 1.00 74.88 445 ALA A N 1
ATOM 3575 C CA . ALA A 1 445 ? 18.380 27.707 -19.993 1.00 74.88 445 ALA A CA 1
ATOM 3576 C C . ALA A 1 445 ? 17.990 26.660 -18.954 1.00 74.88 445 ALA A C 1
ATOM 3578 O O . ALA A 1 445 ? 16.810 26.489 -18.670 1.00 74.88 445 ALA A O 1
ATOM 3579 N N . PHE A 1 446 ? 18.994 26.021 -18.357 1.00 81.25 446 PHE A N 1
ATOM 3580 C CA . PHE A 1 446 ? 18.799 25.103 -17.249 1.00 81.25 446 PHE A CA 1
ATOM 3581 C C . PHE A 1 446 ? 18.156 25.804 -16.041 1.00 81.25 446 PHE A C 1
ATOM 3583 O O . PHE A 1 446 ? 17.170 25.318 -15.498 1.00 81.25 446 PHE A O 1
ATOM 3590 N N . GLU A 1 447 ? 18.652 26.984 -15.650 1.00 81.69 447 GLU A N 1
ATOM 3591 C CA . GLU A 1 447 ? 18.068 27.784 -14.562 1.00 81.69 447 GLU A CA 1
ATOM 3592 C C . GLU A 1 447 ? 16.639 28.241 -14.858 1.00 81.69 447 GLU A C 1
ATOM 3594 O O . GLU A 1 447 ? 15.788 28.198 -13.973 1.00 81.69 447 GLU A O 1
ATOM 3599 N N . GLU A 1 448 ? 16.356 28.673 -16.086 1.00 78.00 448 GLU A N 1
ATOM 3600 C CA . GLU A 1 448 ? 15.006 29.056 -16.494 1.00 78.00 448 GLU A CA 1
ATOM 3601 C C . GLU A 1 448 ? 14.056 27.860 -16.461 1.00 78.00 448 GLU A C 1
ATOM 3603 O O . GLU A 1 448 ? 12.937 28.002 -15.979 1.00 78.00 448 GLU A O 1
ATOM 3608 N N . GLU A 1 449 ? 14.490 26.674 -16.891 1.00 77.94 449 GLU A N 1
ATOM 3609 C CA . GLU A 1 449 ? 13.691 25.453 -16.780 1.00 77.94 449 GLU A CA 1
ATOM 3610 C C . GLU A 1 449 ? 13.352 25.135 -15.317 1.00 77.94 449 GLU A C 1
ATOM 3612 O O . GLU A 1 449 ? 12.180 24.947 -14.983 1.00 77.94 449 GLU A O 1
ATOM 3617 N N . GLN A 1 450 ? 14.348 25.158 -14.423 1.00 79.75 450 GLN A N 1
ATOM 3618 C CA . GLN A 1 450 ? 14.123 24.956 -12.987 1.00 79.75 450 GLN A CA 1
ATOM 3619 C C . GLN A 1 450 ? 13.231 26.051 -12.389 1.00 79.75 450 GLN A C 1
ATOM 3621 O O . GLN A 1 450 ? 12.348 25.769 -11.578 1.00 79.75 450 GLN A O 1
ATOM 3626 N N . GLY A 1 451 ? 13.404 27.296 -12.833 1.00 82.75 451 GLY A N 1
ATOM 3627 C CA . GLY A 1 451 ? 12.559 28.421 -12.456 1.00 82.75 451 GLY A CA 1
ATOM 3628 C C . GLY A 1 451 ? 11.109 28.242 -12.905 1.00 82.75 451 GLY A C 1
ATOM 3629 O O . GLY A 1 451 ? 10.201 28.546 -12.139 1.00 82.75 451 GLY A O 1
ATOM 3630 N N . VAL A 1 452 ? 10.866 27.707 -14.106 1.00 78.62 452 VAL A N 1
ATOM 3631 C CA . VAL A 1 452 ? 9.514 27.416 -14.607 1.00 78.62 452 VAL A CA 1
ATOM 3632 C C . VAL A 1 452 ? 8.886 26.246 -13.848 1.00 78.62 452 VAL A C 1
ATOM 3634 O O . VAL A 1 452 ? 7.721 26.362 -13.472 1.00 78.62 452 VAL A O 1
ATOM 3637 N N . ARG A 1 453 ? 9.640 25.173 -13.559 1.00 79.44 453 ARG A N 1
ATOM 3638 C CA . ARG A 1 453 ? 9.180 24.057 -12.706 1.00 79.44 453 ARG A CA 1
ATOM 3639 C C . ARG A 1 453 ? 8.772 24.565 -11.323 1.00 79.44 453 ARG A C 1
ATOM 3641 O O . ARG A 1 453 ? 7.666 24.299 -10.861 1.00 79.44 453 ARG A O 1
ATOM 3648 N N . HIS A 1 454 ? 9.624 25.372 -10.692 1.00 81.38 454 HIS A N 1
ATOM 3649 C CA . HIS A 1 454 ? 9.336 25.965 -9.388 1.00 81.38 454 HIS A CA 1
ATOM 3650 C C . HIS A 1 454 ? 8.149 26.935 -9.442 1.00 81.38 454 HIS A C 1
ATOM 3652 O O . HIS A 1 454 ? 7.300 26.909 -8.556 1.00 81.38 454 HIS A O 1
ATOM 3658 N N . ALA A 1 455 ? 8.071 27.795 -10.458 1.00 82.75 455 ALA A N 1
ATOM 3659 C CA . ALA A 1 455 ? 6.983 28.757 -10.596 1.00 82.75 455 ALA A CA 1
ATOM 3660 C C . ALA A 1 455 ? 5.632 28.069 -10.823 1.00 82.75 455 ALA A C 1
ATOM 3662 O O . ALA A 1 455 ? 4.638 28.529 -10.277 1.00 82.75 455 ALA A O 1
ATOM 3663 N N . ALA A 1 456 ? 5.595 26.974 -11.589 1.00 76.88 456 ALA A N 1
ATOM 3664 C CA . ALA A 1 456 ? 4.374 26.204 -11.800 1.00 76.88 456 ALA A CA 1
ATOM 3665 C C . ALA A 1 456 ? 3.874 25.569 -10.492 1.00 76.88 456 ALA A C 1
ATOM 3667 O O . ALA A 1 456 ? 2.706 25.718 -10.148 1.00 76.88 456 ALA A O 1
ATOM 3668 N N . LEU A 1 457 ? 4.775 24.954 -9.717 1.00 83.69 457 LEU A N 1
ATOM 3669 C CA . LEU A 1 457 ? 4.432 24.391 -8.408 1.00 83.69 457 LEU A CA 1
ATOM 3670 C C . LEU A 1 457 ? 3.976 25.471 -7.413 1.00 83.69 457 LEU A C 1
ATOM 3672 O O . LEU A 1 457 ? 3.013 25.262 -6.684 1.00 83.69 457 LEU A O 1
ATOM 3676 N N . GLU A 1 458 ? 4.630 26.635 -7.384 1.00 85.31 458 GLU A N 1
ATOM 3677 C CA . GLU A 1 458 ? 4.217 27.736 -6.502 1.00 85.31 458 GLU A CA 1
ATOM 3678 C C . GLU A 1 458 ? 2.896 28.380 -6.927 1.00 85.31 458 GLU A C 1
ATOM 3680 O O . GLU A 1 458 ? 2.134 28.799 -6.063 1.00 85.31 458 GLU A O 1
ATOM 3685 N N . ASP A 1 459 ? 2.602 28.455 -8.226 1.00 83.06 459 ASP A N 1
ATOM 3686 C CA . ASP A 1 459 ? 1.314 28.944 -8.726 1.00 83.06 459 ASP A CA 1
ATOM 3687 C C . ASP A 1 459 ? 0.174 28.005 -8.307 1.00 83.06 459 ASP A C 1
ATOM 3689 O O . ASP A 1 459 ? -0.831 28.460 -7.757 1.00 83.06 459 ASP A O 1
ATOM 3693 N N . ASP A 1 460 ? 0.351 26.692 -8.472 1.00 81.94 460 ASP A N 1
ATOM 3694 C CA . ASP A 1 460 ? -0.619 25.695 -8.009 1.00 81.94 460 ASP A CA 1
ATOM 3695 C C . ASP A 1 460 ? -0.784 25.728 -6.484 1.00 81.94 460 ASP A C 1
ATOM 3697 O O . ASP A 1 460 ? -1.913 25.738 -5.982 1.00 81.94 460 ASP A O 1
ATOM 3701 N N . ARG A 1 461 ? 0.319 25.853 -5.734 1.00 86.94 461 ARG A N 1
ATOM 3702 C CA . ARG A 1 461 ? 0.285 26.039 -4.278 1.00 86.94 461 ARG A CA 1
ATOM 3703 C C . ARG A 1 461 ? -0.455 27.320 -3.883 1.00 86.94 461 ARG A C 1
ATOM 3705 O O . ARG A 1 461 ? -1.317 27.269 -3.012 1.00 86.94 461 ARG A O 1
ATOM 3712 N N . ALA A 1 462 ? -0.170 28.456 -4.517 1.00 86.50 462 ALA A N 1
ATOM 3713 C CA . ALA A 1 462 ? -0.808 29.737 -4.210 1.00 86.50 462 ALA A CA 1
ATOM 3714 C C . ALA A 1 462 ? -2.310 29.727 -4.536 1.00 86.50 462 ALA A C 1
ATOM 3716 O O . ALA A 1 462 ? -3.120 30.280 -3.789 1.00 86.50 462 ALA A O 1
ATOM 3717 N N . LYS A 1 463 ? -2.710 29.068 -5.628 1.00 82.31 463 LYS A N 1
ATOM 3718 C CA . LYS A 1 463 ? -4.123 28.844 -5.957 1.00 82.31 463 LYS A CA 1
ATOM 3719 C C . LYS A 1 463 ? -4.807 27.941 -4.924 1.00 82.31 463 LYS A C 1
ATOM 3721 O O . LYS A 1 463 ? -5.958 28.200 -4.578 1.00 82.31 463 LYS A O 1
ATOM 3726 N N . LEU A 1 464 ? -4.110 26.931 -4.394 1.00 80.19 464 LEU A N 1
ATOM 3727 C CA . LEU A 1 464 ? -4.610 26.105 -3.289 1.00 80.19 464 LEU A CA 1
ATOM 3728 C C . LEU A 1 464 ? -4.688 26.875 -1.974 1.00 80.19 464 LEU A C 1
ATOM 3730 O O . LEU A 1 464 ? -5.626 26.669 -1.223 1.00 80.19 464 LEU A O 1
ATOM 3734 N N . GLU A 1 465 ? -3.769 27.792 -1.689 1.00 80.12 465 GLU A N 1
ATOM 3735 C CA . GLU A 1 465 ? -3.876 28.664 -0.511 1.00 80.12 465 GLU A CA 1
ATOM 3736 C C . GLU A 1 465 ? -5.126 29.565 -0.592 1.00 80.12 465 GLU A C 1
ATOM 3738 O O . GLU A 1 465 ? -5.771 29.824 0.422 1.00 80.12 465 GLU A O 1
ATOM 3743 N N . GLN A 1 466 ? -5.507 30.007 -1.798 1.00 78.25 466 GLN A N 1
ATOM 3744 C CA . GLN A 1 466 ? -6.724 30.799 -2.032 1.00 78.25 466 GLN A CA 1
ATOM 3745 C C . GLN A 1 466 ? -8.006 29.961 -2.023 1.00 78.25 466 GLN A C 1
ATOM 3747 O O . GLN A 1 466 ? -9.061 30.456 -1.625 1.00 78.25 466 GLN A O 1
ATOM 3752 N N . ASN A 1 467 ? -7.930 28.711 -2.481 1.00 74.00 467 ASN A N 1
ATOM 3753 C CA . ASN A 1 467 ? -9.044 27.772 -2.493 1.00 74.00 467 ASN A CA 1
ATOM 3754 C C . ASN A 1 467 ? -8.585 26.379 -2.014 1.00 74.00 467 ASN A C 1
ATOM 3756 O O . ASN A 1 467 ? -8.409 25.477 -2.842 1.00 74.00 467 ASN A O 1
ATOM 3760 N N . PRO A 1 468 ? -8.397 26.188 -0.689 1.00 70.56 468 PRO A N 1
ATOM 3761 C CA . PRO A 1 468 ? -7.870 24.939 -0.116 1.00 70.56 468 PRO A CA 1
ATOM 3762 C C . PRO A 1 468 ? -8.739 23.715 -0.407 1.00 70.56 468 PRO A C 1
ATOM 3764 O O . PRO A 1 468 ? -8.248 22.582 -0.399 1.00 70.56 468 PRO A O 1
ATOM 3767 N N . ASP A 1 469 ? -10.005 23.985 -0.711 1.00 65.94 469 ASP A N 1
ATOM 3768 C CA . ASP A 1 469 ? -11.080 23.040 -0.965 1.00 65.94 469 ASP A CA 1
ATOM 3769 C C . ASP A 1 469 ? -11.151 22.587 -2.429 1.00 65.94 469 ASP A C 1
ATOM 3771 O O . ASP A 1 469 ? -11.979 21.743 -2.777 1.00 65.94 469 ASP A O 1
ATOM 3775 N N . ASN A 1 470 ? -10.300 23.133 -3.305 1.00 76.19 470 ASN A N 1
ATOM 3776 C CA . ASN A 1 470 ? -10.227 22.724 -4.702 1.00 76.19 470 ASN A CA 1
ATOM 3777 C C . ASN A 1 470 ? -9.485 21.383 -4.832 1.00 76.19 470 ASN A C 1
ATOM 3779 O O . ASN A 1 470 ? -8.275 21.335 -5.063 1.00 76.19 470 ASN A O 1
ATOM 3783 N N . LEU A 1 471 ? -10.229 20.285 -4.681 1.00 73.69 471 LEU A N 1
ATOM 3784 C CA . LEU A 1 471 ? -9.687 18.922 -4.708 1.00 73.69 471 LEU A CA 1
ATOM 3785 C C . LEU A 1 471 ? -9.007 18.590 -6.047 1.00 73.69 471 LEU A C 1
ATOM 3787 O O . LEU A 1 471 ? -7.987 17.905 -6.059 1.00 73.69 471 LEU A O 1
ATOM 3791 N N . VAL A 1 472 ? -9.513 19.119 -7.166 1.00 72.62 472 VAL A N 1
ATOM 3792 C CA . VAL A 1 472 ? -8.924 18.910 -8.502 1.00 72.62 472 VAL A CA 1
ATOM 3793 C C . VAL A 1 472 ? -7.571 19.577 -8.635 1.00 72.62 472 VAL A C 1
ATOM 3795 O O . VAL A 1 472 ? -6.606 18.968 -9.101 1.00 72.62 472 VAL A O 1
ATOM 3798 N N . LEU A 1 473 ? -7.484 20.830 -8.195 1.00 77.75 473 LEU A N 1
ATOM 3799 C CA . LEU A 1 473 ? -6.219 21.541 -8.161 1.00 77.75 473 LEU A CA 1
ATOM 3800 C C . LEU A 1 473 ? -5.237 20.845 -7.213 1.00 77.75 473 LEU A C 1
ATOM 3802 O O . LEU A 1 473 ? -4.055 20.758 -7.528 1.00 77.75 473 LEU A O 1
ATOM 3806 N N . ARG A 1 474 ? -5.719 20.288 -6.094 1.00 83.31 474 ARG A N 1
ATOM 3807 C CA . ARG A 1 474 ? -4.876 19.556 -5.142 1.00 83.31 474 ARG A CA 1
ATOM 3808 C C . ARG A 1 474 ? -4.315 18.282 -5.764 1.00 83.31 474 ARG A C 1
ATOM 3810 O O . ARG A 1 474 ? -3.123 18.038 -5.634 1.00 83.31 474 ARG A O 1
ATOM 3817 N N . HIS A 1 475 ? -5.133 17.524 -6.490 1.00 77.19 475 HIS A N 1
ATOM 3818 C CA . HIS A 1 475 ? -4.674 16.374 -7.271 1.00 77.19 475 HIS A CA 1
ATOM 3819 C C . HIS A 1 475 ? -3.651 16.761 -8.338 1.00 77.19 475 HIS A C 1
ATOM 3821 O O . HIS A 1 475 ? -2.591 16.151 -8.420 1.00 77.19 475 HIS A O 1
ATOM 3827 N N . THR A 1 476 ? -3.929 17.815 -9.106 1.00 76.69 476 THR A N 1
ATOM 3828 C CA . THR A 1 476 ? -2.998 18.304 -10.136 1.00 76.69 476 THR A CA 1
ATOM 3829 C C . THR A 1 476 ? -1.663 18.719 -9.515 1.00 76.69 476 THR A C 1
ATOM 3831 O O . THR A 1 476 ? -0.603 18.367 -10.029 1.00 76.69 476 THR A O 1
ATOM 3834 N N . TYR A 1 477 ? -1.706 19.400 -8.367 1.00 84.38 477 TYR A N 1
ATOM 3835 C CA . TYR A 1 477 ? -0.519 19.783 -7.611 1.00 84.38 477 TYR A CA 1
ATOM 3836 C C . TYR A 1 477 ? 0.255 18.563 -7.097 1.00 84.38 477 TYR A C 1
ATOM 3838 O O . TYR A 1 477 ? 1.476 18.526 -7.205 1.00 84.38 477 TYR A O 1
ATOM 3846 N N . ILE A 1 478 ? -0.433 17.540 -6.584 1.00 84.94 478 ILE A N 1
ATOM 3847 C CA . ILE A 1 478 ? 0.171 16.271 -6.153 1.00 84.94 478 ILE A CA 1
ATOM 3848 C C . ILE A 1 478 ? 0.910 15.583 -7.307 1.00 84.94 478 ILE A C 1
ATOM 3850 O O . ILE A 1 478 ? 2.061 15.173 -7.136 1.00 84.94 478 ILE A O 1
ATOM 3854 N N . ASP A 1 479 ? 0.276 15.473 -8.476 1.00 78.56 479 ASP A N 1
ATOM 3855 C CA . ASP A 1 479 ? 0.886 14.866 -9.661 1.00 78.56 479 ASP A CA 1
ATOM 3856 C C . ASP A 1 479 ? 2.109 15.673 -10.109 1.00 78.56 479 ASP A C 1
ATOM 3858 O O . ASP A 1 479 ? 3.181 15.109 -10.339 1.00 78.56 479 ASP A O 1
ATOM 3862 N N . ALA A 1 480 ? 1.995 17.004 -10.139 1.00 80.19 480 ALA A N 1
ATOM 3863 C CA . ALA A 1 480 ? 3.098 17.896 -10.475 1.00 80.19 480 ALA A CA 1
ATOM 3864 C C . ALA A 1 480 ? 4.268 17.783 -9.481 1.00 80.19 480 ALA A C 1
ATOM 3866 O O . ALA A 1 480 ? 5.429 17.743 -9.900 1.00 80.19 480 ALA A O 1
ATOM 3867 N N . LEU A 1 481 ? 3.990 17.701 -8.175 1.00 83.88 481 LEU A N 1
ATOM 3868 C CA . LEU A 1 481 ? 4.999 17.486 -7.135 1.00 83.88 481 LEU A CA 1
ATOM 3869 C C . LEU A 1 481 ? 5.742 16.170 -7.358 1.00 83.88 481 LEU A C 1
ATOM 3871 O O . LEU A 1 481 ? 6.970 16.132 -7.277 1.00 83.88 481 LEU A O 1
ATOM 3875 N N . PHE A 1 482 ? 5.011 15.101 -7.661 1.00 78.75 482 PHE A N 1
ATOM 3876 C CA . PHE A 1 482 ? 5.594 13.785 -7.875 1.00 78.75 482 PHE A CA 1
ATOM 3877 C C . PHE A 1 482 ? 6.478 13.735 -9.126 1.00 78.75 482 PHE A C 1
ATOM 3879 O O . PHE A 1 482 ? 7.628 13.302 -9.032 1.00 78.75 482 PHE A O 1
ATOM 3886 N N . TRP A 1 483 ? 5.996 14.264 -10.258 1.00 77.38 483 TRP A N 1
ATOM 3887 C CA . TRP A 1 483 ? 6.769 14.390 -11.502 1.00 77.38 483 TRP A CA 1
ATOM 3888 C C . TRP A 1 483 ? 8.060 15.189 -11.342 1.00 77.38 483 TRP A C 1
ATOM 3890 O O . TRP A 1 483 ? 9.047 14.914 -12.016 1.00 77.38 483 TRP A O 1
ATOM 3900 N N . ASN A 1 484 ? 8.068 16.163 -10.433 1.00 78.31 484 ASN A N 1
ATOM 3901 C CA . ASN A 1 484 ? 9.241 16.980 -10.135 1.00 78.31 484 ASN A CA 1
ATOM 3902 C C . ASN A 1 484 ? 10.069 16.428 -8.957 1.00 78.31 484 ASN A C 1
ATOM 3904 O O . ASN A 1 484 ? 10.817 17.168 -8.320 1.00 78.31 484 ASN A O 1
ATOM 3908 N N . GLY A 1 485 ? 9.925 15.138 -8.629 1.00 76.19 485 GLY A N 1
ATOM 3909 C CA . GLY A 1 485 ? 10.735 14.444 -7.622 1.00 76.19 485 GLY A CA 1
ATOM 3910 C C . GLY A 1 485 ? 10.402 14.791 -6.165 1.00 76.19 485 GLY A C 1
ATOM 3911 O O . GLY A 1 485 ? 10.981 14.211 -5.246 1.00 76.19 485 GLY A O 1
ATOM 3912 N N . LYS A 1 486 ? 9.425 15.670 -5.905 1.00 81.81 486 LYS A N 1
ATOM 3913 C CA . LYS A 1 486 ? 8.975 16.067 -4.557 1.00 81.81 486 LYS A CA 1
ATOM 3914 C C . LYS A 1 486 ? 7.983 15.056 -3.962 1.00 81.81 486 LYS A C 1
ATOM 3916 O O . LYS A 1 486 ? 6.940 15.421 -3.419 1.00 81.81 486 LYS A O 1
ATOM 3921 N N . LYS A 1 487 ? 8.324 13.766 -4.029 1.00 82.06 487 LYS A N 1
ATOM 3922 C CA . LYS A 1 487 ? 7.451 12.636 -3.655 1.00 82.06 487 LYS A CA 1
ATOM 3923 C C . LYS A 1 487 ? 6.904 12.733 -2.224 1.00 82.06 487 LYS A C 1
ATOM 3925 O O . LYS A 1 487 ? 5.715 12.529 -2.005 1.00 82.06 487 LYS A O 1
ATOM 3930 N N . ALA A 1 488 ? 7.744 13.112 -1.258 1.00 84.25 488 ALA A N 1
ATOM 3931 C CA . ALA A 1 488 ? 7.328 13.267 0.140 1.00 84.25 488 ALA A CA 1
ATOM 3932 C C . ALA A 1 488 ? 6.304 14.394 0.336 1.00 84.25 488 ALA A C 1
ATOM 3934 O O . ALA A 1 488 ? 5.417 14.292 1.178 1.00 84.25 488 ALA A O 1
ATOM 3935 N N . GLU A 1 489 ? 6.410 15.476 -0.437 1.00 86.25 489 GLU A N 1
ATOM 3936 C CA . GLU A 1 489 ? 5.419 16.550 -0.401 1.00 86.25 489 GLU A CA 1
ATOM 3937 C C . GLU A 1 489 ? 4.108 16.112 -1.058 1.00 86.25 489 GLU A C 1
ATOM 3939 O O . GLU A 1 489 ? 3.045 16.390 -0.511 1.00 86.25 489 GLU A O 1
ATOM 3944 N N . ALA A 1 490 ? 4.178 15.361 -2.163 1.00 87.62 490 ALA A N 1
ATOM 3945 C CA . ALA A 1 490 ? 3.005 14.783 -2.816 1.00 87.62 490 ALA A CA 1
ATOM 3946 C C . ALA A 1 490 ? 2.205 13.878 -1.857 1.00 87.62 490 ALA A C 1
ATOM 3948 O O . ALA A 1 490 ? 0.987 14.013 -1.757 1.00 87.62 490 ALA A O 1
ATOM 3949 N N . VAL A 1 491 ? 2.887 13.022 -1.084 1.00 88.75 491 VAL A N 1
ATOM 3950 C CA . VAL A 1 491 ? 2.251 12.183 -0.051 1.00 88.75 491 VAL A CA 1
ATOM 3951 C C . VAL A 1 491 ? 1.586 13.023 1.039 1.00 88.75 491 VAL A C 1
ATOM 3953 O O . VAL A 1 491 ? 0.411 12.802 1.326 1.00 88.75 491 VAL A O 1
ATOM 3956 N N . ARG A 1 492 ? 2.262 14.053 1.570 1.00 86.12 492 ARG A N 1
ATOM 3957 C CA . ARG A 1 492 ? 1.650 14.965 2.558 1.00 86.12 492 ARG A CA 1
ATOM 3958 C C . ARG A 1 492 ? 0.388 15.646 2.026 1.00 86.12 492 ARG A C 1
ATOM 3960 O O . ARG A 1 492 ? -0.568 15.849 2.769 1.00 86.12 492 ARG A O 1
ATOM 3967 N N . GLN A 1 493 ? 0.367 16.014 0.745 1.00 87.31 493 GLN A N 1
ATOM 3968 C CA . GLN A 1 493 ? -0.811 16.621 0.123 1.00 87.31 493 GLN A CA 1
ATOM 3969 C C . GLN A 1 493 ? -1.963 15.617 -0.063 1.00 87.31 493 GLN A C 1
ATOM 3971 O O . GLN A 1 493 ? -3.122 16.005 0.091 1.00 87.31 493 GLN A O 1
ATOM 3976 N N . TYR A 1 494 ? -1.670 14.337 -0.326 1.00 87.88 494 TYR A N 1
ATOM 3977 C CA . TYR A 1 494 ? -2.673 13.264 -0.313 1.00 87.88 494 TYR A CA 1
ATOM 3978 C C . TYR A 1 494 ? -3.247 13.025 1.089 1.00 87.88 494 TYR A C 1
ATOM 3980 O O . TYR A 1 494 ? -4.460 12.905 1.244 1.00 87.88 494 TYR A O 1
ATOM 3988 N N . GLU A 1 495 ? -2.403 12.993 2.121 1.00 87.25 495 GLU A N 1
ATOM 3989 C CA . GLU A 1 495 ? -2.854 12.876 3.513 1.00 87.25 495 GLU A CA 1
ATOM 3990 C C . GLU A 1 495 ? -3.755 14.058 3.896 1.00 87.25 495 GLU A C 1
ATOM 3992 O O . GLU A 1 495 ? -4.842 13.862 4.438 1.00 87.25 495 GLU A O 1
ATOM 3997 N N . ALA A 1 496 ? -3.363 15.281 3.524 1.00 84.94 496 ALA A N 1
ATOM 3998 C CA . ALA A 1 496 ? -4.171 16.482 3.721 1.00 84.94 496 ALA A CA 1
ATOM 3999 C C . ALA A 1 496 ? -5.545 16.386 3.036 1.00 84.94 496 ALA A C 1
ATOM 4001 O O . ALA A 1 496 ? -6.558 16.749 3.631 1.00 84.94 496 ALA A O 1
ATOM 4002 N N . LEU A 1 497 ? -5.587 15.870 1.802 1.00 86.56 497 LEU A N 1
ATOM 4003 C CA . LEU A 1 497 ? -6.822 15.645 1.046 1.00 86.56 497 LEU A CA 1
ATOM 4004 C C . LEU A 1 497 ? -7.756 14.658 1.767 1.00 86.56 497 LEU A C 1
ATOM 4006 O O . LEU A 1 497 ? -8.959 14.902 1.880 1.00 86.56 497 LEU A O 1
ATOM 4010 N N . LEU A 1 498 ? -7.204 13.549 2.270 1.00 89.25 498 LEU A N 1
ATOM 4011 C CA . LEU A 1 498 ? -7.962 12.541 3.009 1.00 89.25 498 LEU A CA 1
ATOM 4012 C C . LEU A 1 498 ? -8.502 13.088 4.336 1.00 89.25 498 LEU A C 1
ATOM 4014 O O . LEU A 1 498 ? -9.642 12.775 4.688 1.00 89.25 498 LEU A O 1
ATOM 4018 N N . VAL A 1 499 ? -7.724 13.907 5.050 1.00 89.19 499 VAL A N 1
ATOM 4019 C CA . VAL A 1 499 ? -8.157 14.560 6.296 1.00 89.19 499 VAL A CA 1
ATOM 4020 C C . VAL A 1 499 ? -9.247 15.595 6.035 1.00 89.19 499 VAL A C 1
ATOM 4022 O O . VAL A 1 499 ? -10.229 15.610 6.772 1.00 89.19 499 VAL A O 1
ATOM 4025 N N . ASP A 1 500 ? -9.131 16.412 4.984 1.00 85.38 500 ASP A N 1
ATOM 4026 C CA . ASP A 1 500 ? -10.158 17.405 4.637 1.00 85.38 500 ASP A CA 1
ATOM 4027 C C . ASP A 1 500 ? -11.510 16.739 4.339 1.00 85.38 500 ASP A C 1
ATOM 4029 O O . ASP A 1 500 ? -12.541 17.106 4.907 1.00 85.38 500 ASP A O 1
ATOM 4033 N N . ARG A 1 501 ? -11.508 15.678 3.520 1.00 87.62 501 ARG A N 1
ATOM 4034 C CA . ARG A 1 501 ? -12.720 14.894 3.235 1.00 87.62 501 ARG A CA 1
ATOM 4035 C C . ARG A 1 501 ? -13.328 14.292 4.503 1.00 87.62 501 ARG A C 1
ATOM 4037 O O . ARG A 1 501 ? -14.545 14.348 4.682 1.00 87.62 501 ARG A O 1
ATOM 4044 N N . LEU A 1 502 ? -12.498 13.741 5.389 1.00 91.94 502 LEU A N 1
ATOM 4045 C CA . LEU A 1 502 ? -12.971 13.175 6.650 1.00 91.94 502 LEU A CA 1
ATOM 4046 C C . LEU A 1 502 ? -13.570 14.255 7.557 1.00 91.94 502 LEU A C 1
ATOM 4048 O O . LEU A 1 502 ? -14.658 14.070 8.101 1.00 91.94 502 LEU A O 1
ATOM 4052 N N . TYR A 1 503 ? -12.897 15.399 7.677 1.00 88.56 503 TYR A N 1
ATOM 4053 C CA . TYR A 1 503 ? -13.376 16.542 8.445 1.00 88.56 503 TYR A CA 1
ATOM 4054 C C . TYR A 1 503 ? -14.742 17.022 7.945 1.00 88.56 503 TYR A C 1
ATOM 4056 O O . TYR A 1 503 ? -15.649 17.213 8.755 1.00 88.56 503 TYR A O 1
ATOM 4064 N N . ARG A 1 504 ? -14.947 17.121 6.623 1.00 87.69 504 ARG A N 1
ATOM 4065 C CA . ARG A 1 504 ? -16.255 17.467 6.040 1.00 87.69 504 ARG A CA 1
ATOM 4066 C C . ARG A 1 504 ? -17.347 16.484 6.442 1.00 87.69 504 ARG A C 1
ATOM 4068 O O . ARG A 1 504 ? -18.388 16.926 6.913 1.00 87.69 504 ARG A O 1
ATOM 4075 N N . LYS A 1 505 ? -17.104 15.174 6.338 1.00 92.56 505 LYS A N 1
ATOM 4076 C CA . LYS A 1 505 ? -18.081 14.139 6.733 1.00 92.56 505 LYS A CA 1
ATOM 4077 C C . LYS A 1 505 ? -18.437 14.215 8.211 1.00 92.56 505 LYS A C 1
ATOM 4079 O O . LYS A 1 505 ? -19.606 14.157 8.589 1.00 92.56 505 LYS A O 1
ATOM 4084 N N . VAL A 1 506 ? -17.424 14.403 9.049 1.00 91.12 506 VAL A N 1
ATOM 4085 C CA . VAL A 1 506 ? -17.592 14.561 10.494 1.00 91.12 506 VAL A CA 1
ATOM 4086 C C . VAL A 1 506 ? -18.396 15.826 10.820 1.00 91.12 506 VAL A C 1
ATOM 4088 O O . VAL A 1 506 ? -19.300 15.789 11.657 1.00 91.12 506 VAL A O 1
ATOM 4091 N N . LYS A 1 507 ? -18.122 16.935 10.128 1.00 87.50 507 LYS A N 1
ATOM 4092 C CA . LYS A 1 507 ? -18.824 18.212 10.295 1.00 87.50 507 LYS A CA 1
ATOM 4093 C C . LYS A 1 507 ? -20.267 18.166 9.797 1.00 87.50 507 LYS A C 1
ATOM 4095 O O . LYS A 1 507 ? -21.166 18.660 10.475 1.00 87.50 507 LYS A O 1
ATOM 4100 N N . GLU A 1 508 ? -20.503 17.559 8.637 1.00 90.25 508 GLU A N 1
ATOM 4101 C CA . GLU A 1 508 ? -21.837 17.315 8.082 1.00 90.25 508 GLU A CA 1
ATOM 4102 C C . GLU A 1 508 ? -22.702 16.533 9.074 1.00 90.25 508 GLU A C 1
ATOM 4104 O O . GLU A 1 508 ? -23.832 16.939 9.353 1.00 90.25 508 GLU A O 1
ATOM 4109 N N . GLU A 1 509 ? -22.153 15.482 9.688 1.00 92.94 509 GLU A N 1
ATOM 4110 C CA . GLU A 1 509 ? -22.860 14.701 10.704 1.00 92.94 509 GLU A CA 1
ATOM 4111 C C . GLU A 1 509 ? -23.114 15.488 11.986 1.00 92.94 509 GLU A C 1
ATOM 4113 O O . GLU A 1 509 ? -24.224 15.455 12.520 1.00 92.94 509 GLU A O 1
ATOM 4118 N N . LYS A 1 510 ? -22.115 16.235 12.477 1.00 87.56 510 LYS A N 1
ATOM 4119 C CA . LYS A 1 510 ? -22.278 17.073 13.672 1.00 87.56 510 LYS A CA 1
ATOM 4120 C C . LYS A 1 510 ? -23.401 18.096 13.475 1.00 87.56 510 LYS A C 1
ATOM 4122 O O . LYS A 1 510 ? -24.226 18.275 14.371 1.00 87.56 510 LYS A O 1
ATOM 4127 N N . ASN A 1 511 ? -23.488 18.699 12.290 1.00 87.94 511 ASN A N 1
ATOM 4128 C CA . ASN A 1 511 ? -24.561 19.625 11.932 1.00 87.94 511 ASN A CA 1
ATOM 4129 C C . ASN A 1 511 ? -25.920 18.922 11.790 1.00 87.94 511 ASN A C 1
ATOM 4131 O O . ASN A 1 511 ? -26.918 19.414 12.317 1.00 87.94 511 ASN A O 1
ATOM 4135 N N . ALA A 1 512 ? -25.970 17.764 11.125 1.00 89.69 512 ALA A N 1
ATOM 4136 C CA . ALA A 1 512 ? -27.199 16.985 10.951 1.00 89.69 512 ALA A CA 1
ATOM 4137 C C . ALA A 1 512 ? -27.766 16.461 12.283 1.00 89.69 512 ALA A C 1
ATOM 4139 O O . ALA A 1 512 ? -28.982 16.328 12.435 1.00 89.69 512 ALA A O 1
ATOM 4140 N N . SER A 1 513 ? -26.893 16.201 13.259 1.00 90.00 513 SER A N 1
ATOM 4141 C CA . SER A 1 513 ? -27.234 15.676 14.582 1.00 90.00 513 SER A CA 1
ATOM 4142 C C . SER A 1 513 ? -27.166 16.728 15.702 1.00 90.00 513 SER A C 1
ATOM 4144 O O . SER A 1 513 ? -27.160 16.365 16.881 1.00 90.00 513 SER A O 1
ATOM 4146 N N . ALA A 1 514 ? -27.164 18.027 15.373 1.00 86.50 514 ALA A N 1
ATOM 4147 C CA . ALA A 1 514 ? -26.982 19.120 16.338 1.00 86.50 514 ALA A CA 1
ATOM 4148 C C . ALA A 1 514 ? -27.965 19.071 17.527 1.00 86.50 514 ALA A C 1
ATOM 4150 O O . ALA A 1 514 ? -27.574 19.278 18.677 1.00 86.50 514 ALA A O 1
ATOM 4151 N N . ASP A 1 515 ? -29.233 18.725 17.280 1.00 83.31 515 ASP A N 1
ATOM 4152 C CA . ASP A 1 515 ? -30.242 18.580 18.339 1.00 83.31 515 ASP A CA 1
ATOM 4153 C C . ASP A 1 515 ? -29.977 17.398 19.283 1.00 83.31 515 ASP A C 1
ATOM 4155 O O . ASP A 1 515 ? -30.355 17.451 20.455 1.00 83.31 515 ASP A O 1
ATOM 4159 N N . ILE A 1 516 ? -29.341 16.330 18.795 1.00 87.44 516 ILE A N 1
ATOM 4160 C CA . ILE A 1 516 ? -28.987 15.148 19.594 1.00 87.44 516 ILE A CA 1
ATOM 4161 C C . ILE A 1 516 ? -27.774 15.471 20.476 1.00 87.44 516 ILE A C 1
ATOM 4163 O O . ILE A 1 516 ? -27.787 15.133 21.660 1.00 87.44 516 ILE A O 1
ATOM 4167 N N . TYR A 1 517 ? -26.776 16.185 19.940 1.00 86.44 517 TYR A N 1
ATOM 4168 C CA . TYR A 1 517 ? -25.649 16.708 20.724 1.00 86.44 517 TYR A CA 1
ATOM 4169 C C . TYR A 1 517 ? -26.132 17.618 21.861 1.00 86.44 517 TYR A C 1
ATOM 4171 O O . TYR A 1 517 ? -25.811 17.3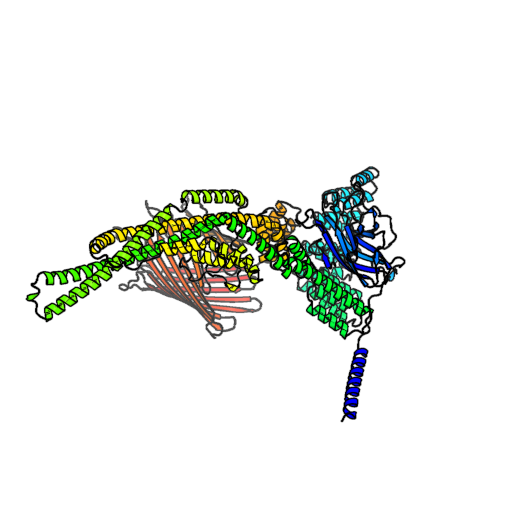61 23.018 1.00 86.44 517 TYR A O 1
ATOM 4179 N N . ARG A 1 518 ? -27.019 18.583 21.568 1.00 83.69 518 ARG A N 1
ATOM 4180 C CA . ARG A 1 518 ? -27.615 19.462 22.591 1.00 83.69 518 ARG A CA 1
ATOM 4181 C C . ARG A 1 518 ? -28.296 18.677 23.717 1.00 83.69 518 ARG A C 1
ATOM 4183 O O . ARG A 1 518 ? -28.164 19.017 24.890 1.00 83.69 518 ARG A O 1
ATOM 4190 N N . GLN A 1 519 ? -29.056 17.638 23.377 1.00 83.38 519 GLN A N 1
ATOM 4191 C CA . GLN A 1 519 ? -29.722 16.802 24.381 1.00 83.38 519 GLN A CA 1
ATOM 4192 C C . GLN A 1 519 ? -28.739 15.986 25.215 1.00 83.38 519 GLN A C 1
ATOM 4194 O O . GLN A 1 519 ? -28.989 15.755 26.398 1.00 83.38 519 GLN A O 1
ATOM 4199 N N . TRP A 1 520 ? -27.637 15.539 24.616 1.00 87.12 520 TRP A N 1
ATOM 4200 C CA . TRP A 1 520 ? -26.585 14.842 25.339 1.00 87.12 520 TRP A CA 1
ATOM 4201 C C . TRP A 1 520 ? -25.886 15.776 26.337 1.00 87.12 520 TRP A C 1
ATOM 4203 O O . TRP A 1 520 ? -25.709 15.390 27.495 1.00 87.12 520 TRP A O 1
ATOM 4213 N N . ASP A 1 521 ? -25.611 17.024 25.946 1.00 82.62 521 ASP A N 1
ATOM 4214 C CA . ASP A 1 521 ? -25.085 18.067 26.838 1.00 82.62 521 ASP A CA 1
ATOM 4215 C C . ASP A 1 521 ? -26.027 18.334 28.022 1.00 82.62 521 ASP A C 1
ATOM 4217 O O . ASP A 1 521 ? -25.606 18.325 29.183 1.00 82.62 521 ASP A O 1
ATOM 4221 N N . GLU A 1 522 ? -27.325 18.518 27.745 1.00 81.31 522 GLU A N 1
ATOM 4222 C CA . GLU A 1 522 ? -28.361 18.697 28.771 1.00 81.31 522 GLU A CA 1
ATOM 4223 C C . GLU A 1 522 ? -28.423 17.497 29.730 1.00 81.31 522 GLU A C 1
ATOM 4225 O O . GLU A 1 522 ? -28.501 17.675 30.949 1.00 81.31 522 GLU A O 1
ATOM 4230 N N . ALA A 1 523 ? -28.342 16.275 29.198 1.00 84.69 523 ALA A N 1
ATOM 4231 C CA . ALA A 1 523 ? -28.353 15.045 29.980 1.00 84.69 523 ALA A CA 1
ATOM 4232 C C . ALA A 1 523 ? -27.134 14.917 30.902 1.00 84.69 523 ALA A C 1
ATOM 4234 O O . ALA A 1 523 ? -27.286 14.547 32.071 1.00 84.69 523 ALA A O 1
ATOM 4235 N N . ALA A 1 524 ? -25.937 15.236 30.403 1.00 83.44 524 ALA A N 1
ATOM 4236 C CA . ALA A 1 524 ? -24.702 15.195 31.181 1.00 83.44 524 ALA A CA 1
ATOM 4237 C C . ALA A 1 524 ? -24.740 16.201 32.344 1.00 83.44 524 ALA A C 1
ATOM 4239 O O . ALA A 1 524 ? -24.444 15.847 33.487 1.00 83.44 524 ALA A O 1
ATOM 4240 N N . LEU A 1 525 ? -25.197 17.430 32.078 1.00 80.25 525 LEU A N 1
ATOM 4241 C CA . LEU A 1 525 ? -25.355 18.476 33.092 1.00 80.25 525 LEU A CA 1
ATOM 4242 C C . LEU A 1 525 ? -26.384 18.116 34.168 1.00 80.25 525 LEU A C 1
ATOM 4244 O O . LEU A 1 525 ? -26.114 18.285 35.359 1.00 80.25 525 LEU A O 1
ATOM 4248 N N . LEU A 1 526 ? -27.553 17.609 33.764 1.00 82.94 526 LEU A N 1
ATOM 4249 C CA . LEU A 1 526 ? -28.602 17.179 34.693 1.00 82.94 526 LEU A CA 1
ATOM 4250 C C . LEU A 1 526 ? -28.128 16.036 35.591 1.00 82.94 526 LEU A C 1
ATOM 4252 O O . LEU A 1 526 ? -28.372 16.067 36.796 1.00 82.94 526 LEU A O 1
ATOM 4256 N N . THR A 1 527 ? -27.422 15.057 35.018 1.00 86.81 527 THR A N 1
ATOM 4257 C CA . THR A 1 527 ? -26.847 13.928 35.768 1.00 86.81 527 THR A CA 1
ATOM 4258 C C . THR A 1 527 ? -25.935 14.441 36.883 1.00 86.81 527 THR A C 1
ATOM 4260 O O . THR A 1 527 ? -26.140 14.124 38.053 1.00 86.81 527 THR A O 1
ATOM 4263 N N . ALA A 1 528 ? -25.007 15.334 36.541 1.00 83.69 528 ALA A N 1
ATOM 4264 C CA . ALA A 1 528 ? -24.069 15.932 37.486 1.00 83.69 528 ALA A CA 1
ATOM 4265 C C . ALA A 1 528 ? -24.744 16.740 38.598 1.00 83.69 528 ALA A C 1
ATOM 4267 O O . ALA A 1 528 ? -24.378 16.648 39.772 1.00 83.69 528 ALA A O 1
ATOM 4268 N N . ALA A 1 529 ? -25.734 17.557 38.227 1.00 82.81 529 ALA A N 1
ATOM 4269 C CA . ALA A 1 529 ? -26.475 18.382 39.169 1.00 82.81 529 ALA A CA 1
ATOM 4270 C C . ALA A 1 529 ? -27.265 17.518 40.164 1.00 82.81 529 ALA A C 1
ATOM 4272 O O . ALA A 1 529 ? -27.266 17.806 41.363 1.00 82.81 529 ALA A O 1
ATOM 4273 N N . LEU A 1 530 ? -27.886 16.433 39.692 1.00 86.50 530 LEU A N 1
ATOM 4274 C CA . LEU A 1 530 ? -28.617 15.480 40.525 1.00 86.50 530 LEU A CA 1
ATOM 4275 C C . LEU A 1 530 ? -27.687 14.684 41.455 1.00 86.50 530 LEU A C 1
ATOM 4277 O O . LEU A 1 530 ? -28.006 14.543 42.634 1.00 86.50 530 LEU A O 1
ATOM 4281 N N . GLU A 1 531 ? -26.515 14.236 40.993 1.00 87.69 531 GLU A N 1
ATOM 4282 C CA . GLU A 1 531 ? -25.517 13.555 41.841 1.00 87.69 531 GLU A CA 1
ATOM 4283 C C . GLU A 1 531 ? -24.980 14.469 42.946 1.00 87.69 531 GLU A C 1
ATOM 4285 O O . GLU A 1 531 ? -24.899 14.084 44.120 1.00 87.69 531 GLU A O 1
ATOM 4290 N N . LYS A 1 532 ? -24.665 15.719 42.588 1.00 85.38 532 LYS A N 1
ATOM 4291 C CA . LYS A 1 532 ? -24.214 16.728 43.546 1.00 85.38 532 LYS A CA 1
ATOM 4292 C C . LYS A 1 532 ? -25.300 17.030 44.578 1.00 85.38 532 LYS A C 1
ATOM 4294 O O . LYS A 1 532 ? -25.004 17.080 45.771 1.00 85.38 532 LYS A O 1
ATOM 4299 N N . THR A 1 533 ? -26.549 17.190 44.141 1.00 85.12 533 THR A N 1
ATOM 4300 C CA . THR A 1 533 ? -27.696 17.442 45.028 1.00 85.12 533 THR A CA 1
ATOM 4301 C C . THR A 1 533 ? -28.001 16.235 45.916 1.00 85.12 533 THR A C 1
ATOM 4303 O O . THR A 1 533 ? -28.222 16.414 47.109 1.00 85.12 533 THR A O 1
ATOM 4306 N N . SER A 1 534 ? -27.914 15.008 45.396 1.00 89.06 534 SER A N 1
ATOM 4307 C CA . SER A 1 534 ? -28.028 13.765 46.175 1.00 89.06 534 SER A CA 1
ATOM 4308 C C . SER A 1 534 ? -26.990 13.703 47.299 1.00 89.06 534 SER A C 1
ATOM 4310 O O . SER A 1 534 ? -27.319 13.422 48.456 1.00 89.06 534 SER A O 1
ATOM 4312 N N . THR A 1 535 ? -25.733 14.019 46.979 1.00 87.50 535 THR A N 1
ATOM 4313 C CA . THR A 1 535 ? -24.642 14.070 47.963 1.00 87.50 535 THR A CA 1
ATOM 4314 C C . THR A 1 535 ? -24.904 15.157 49.008 1.00 87.50 535 THR A C 1
ATOM 4316 O O . THR A 1 535 ? -24.869 14.893 50.208 1.00 87.50 535 THR A O 1
ATOM 4319 N N . ALA A 1 536 ? -25.284 16.361 48.567 1.00 86.25 536 ALA A N 1
ATOM 4320 C CA . ALA A 1 536 ? -25.602 17.473 49.459 1.00 86.25 536 ALA A CA 1
ATOM 4321 C C . ALA A 1 536 ? -26.806 17.187 50.379 1.00 86.25 536 ALA A C 1
ATOM 4323 O O . ALA A 1 536 ? -26.787 17.583 51.545 1.00 86.25 536 ALA A O 1
ATOM 4324 N N . LEU A 1 537 ? -27.839 16.492 49.893 1.00 86.38 537 LEU A N 1
ATOM 4325 C CA . LEU A 1 537 ? -28.996 16.052 50.683 1.00 86.38 537 LEU A CA 1
ATOM 4326 C C . LEU A 1 537 ? -28.594 15.022 51.744 1.00 86.38 537 LEU A C 1
ATOM 4328 O O . LEU A 1 537 ? -29.007 15.136 52.902 1.00 86.38 537 LEU A O 1
ATOM 4332 N N . THR A 1 538 ? -27.742 14.067 51.365 1.00 87.88 538 THR A N 1
ATOM 4333 C CA . THR A 1 538 ? -27.189 13.051 52.273 1.00 87.88 538 THR A CA 1
ATOM 4334 C C . THR A 1 538 ? -26.392 13.708 53.403 1.00 87.88 538 THR A C 1
ATOM 4336 O O . THR A 1 538 ? -26.609 13.392 54.573 1.00 87.88 538 THR A O 1
ATOM 4339 N N . ASP A 1 539 ? -25.567 14.707 53.077 1.00 86.50 539 ASP A N 1
ATOM 4340 C CA . ASP A 1 539 ? -24.780 15.481 54.045 1.00 86.50 539 ASP A CA 1
ATOM 4341 C C . ASP A 1 539 ? -25.624 16.444 54.898 1.00 86.50 539 ASP A C 1
ATOM 4343 O O . ASP A 1 539 ? -25.247 16.793 56.022 1.00 86.50 539 ASP A O 1
ATOM 4347 N N . SER A 1 540 ? -26.759 16.913 54.374 1.00 85.94 540 SER A N 1
ATOM 4348 C CA . SER A 1 540 ? -27.643 17.861 55.066 1.00 85.94 540 SER A CA 1
ATOM 4349 C C . SER A 1 540 ? -28.471 17.195 56.161 1.00 85.94 540 SER A C 1
ATOM 4351 O O . SER A 1 540 ? -28.766 17.836 57.168 1.00 85.94 540 SER A O 1
ATOM 4353 N N . SER A 1 541 ? -28.797 15.908 56.017 1.00 84.19 541 SER A N 1
ATOM 4354 C CA . SER A 1 541 ? -29.558 15.138 57.011 1.00 84.19 541 SER A CA 1
ATOM 4355 C C . SER A 1 541 ? -28.924 15.138 58.421 1.00 84.19 541 SER A C 1
ATOM 4357 O O . SER A 1 541 ? -29.581 15.581 59.372 1.00 84.19 541 SER A O 1
ATOM 4359 N N . PRO A 1 542 ? -27.638 14.764 58.609 1.00 87.69 542 PRO A N 1
ATOM 4360 C CA . PRO A 1 542 ? -26.993 14.818 59.923 1.00 87.69 542 PRO A CA 1
ATOM 4361 C C . PRO A 1 542 ? -26.810 16.252 60.441 1.00 87.69 542 PRO A C 1
ATOM 4363 O O . PRO A 1 542 ? -26.919 16.479 61.646 1.00 87.69 542 PRO A O 1
ATOM 4366 N N . LYS A 1 543 ? -26.591 17.239 59.558 1.00 88.62 543 LYS A N 1
ATOM 4367 C CA . LYS A 1 543 ? -26.472 18.660 59.942 1.00 88.62 543 LYS A CA 1
ATOM 4368 C C . LYS A 1 543 ? -27.795 19.219 60.469 1.00 88.62 543 LYS A C 1
ATOM 4370 O O . LYS A 1 543 ? -27.804 19.879 61.506 1.00 88.62 543 LYS A O 1
ATOM 4375 N N . LEU A 1 544 ? -28.907 18.912 59.800 1.00 89.25 544 LEU A N 1
ATOM 4376 C CA . LEU A 1 544 ? -30.251 19.277 60.244 1.00 89.25 544 LEU A CA 1
ATOM 4377 C C . LEU A 1 544 ? -30.608 18.571 61.558 1.00 89.25 544 LEU A C 1
ATOM 4379 O O . LEU A 1 544 ? -31.132 19.210 62.468 1.00 89.25 544 LEU A O 1
ATOM 4383 N N . SER A 1 545 ? -30.265 17.285 61.694 1.00 89.81 545 SER A N 1
ATOM 4384 C CA . SER A 1 545 ? -30.488 16.524 62.929 1.00 89.81 545 SER A CA 1
ATOM 4385 C C . SER A 1 545 ? -29.707 17.108 64.109 1.00 89.81 545 SER A C 1
ATOM 4387 O O . SER A 1 545 ? -30.244 17.213 65.212 1.00 89.81 545 SER A O 1
ATOM 4389 N N . LEU A 1 546 ? -28.450 17.506 63.890 1.00 91.12 546 LEU A N 1
ATOM 4390 C CA . LEU A 1 546 ? -27.614 18.135 64.910 1.00 91.12 546 LEU A CA 1
ATOM 4391 C C . LEU A 1 546 ? -28.162 19.511 65.310 1.00 91.12 546 LEU A C 1
ATOM 4393 O O . LEU A 1 546 ? -28.311 19.779 66.502 1.00 91.12 546 LEU A O 1
ATOM 4397 N N . ALA A 1 547 ? -28.505 20.355 64.332 1.00 87.88 547 ALA A N 1
ATOM 4398 C CA . ALA A 1 547 ? -29.088 21.673 64.582 1.00 87.88 547 ALA A CA 1
ATOM 4399 C C . ALA A 1 547 ? -30.423 21.569 65.342 1.00 87.88 547 ALA A C 1
ATOM 4401 O O . ALA A 1 547 ? -30.681 22.349 66.259 1.00 87.88 547 ALA A O 1
ATOM 4402 N N . TYR A 1 548 ? -31.245 20.565 65.017 1.00 90.50 548 TYR A N 1
ATOM 4403 C CA . TYR A 1 548 ? -32.509 20.298 65.701 1.00 90.50 548 TYR A CA 1
ATOM 4404 C C . TYR A 1 548 ? -32.298 19.839 67.151 1.00 90.50 548 TYR A C 1
ATOM 4406 O O . TYR A 1 548 ? -32.945 20.359 68.059 1.00 90.50 548 TYR A O 1
ATOM 4414 N N . ALA A 1 549 ? -31.347 18.931 67.397 1.00 88.94 549 ALA A N 1
ATOM 4415 C CA . ALA A 1 549 ? -31.007 18.476 68.747 1.00 88.94 549 ALA A CA 1
ATOM 4416 C C . ALA A 1 549 ? -30.445 19.611 69.625 1.00 88.94 549 ALA A C 1
ATOM 4418 O O . ALA A 1 549 ? -30.828 19.748 70.787 1.00 88.94 549 ALA A O 1
ATOM 4419 N N . GLN A 1 550 ? -29.576 20.460 69.062 1.00 89.06 550 GLN A N 1
ATOM 4420 C CA . GLN A 1 550 ? -29.027 21.638 69.743 1.00 89.06 550 GLN A CA 1
ATOM 4421 C C . GLN A 1 550 ? -30.117 22.662 70.084 1.00 89.06 550 GLN A C 1
ATOM 4423 O O . GLN A 1 550 ? -30.124 23.210 71.188 1.00 89.06 550 GLN A O 1
ATOM 4428 N N . TRP A 1 551 ? -31.064 22.886 69.167 1.00 91.50 551 TRP A N 1
ATOM 4429 C CA . TRP A 1 551 ? -32.236 23.719 69.419 1.00 91.50 551 TRP A CA 1
ATOM 4430 C C . TRP A 1 551 ? -33.115 23.147 70.539 1.00 91.50 551 TRP A C 1
ATOM 4432 O O . TRP A 1 551 ? -33.434 23.874 71.476 1.00 91.50 551 TRP A O 1
ATOM 4442 N N . GLN A 1 552 ? -33.428 21.849 70.506 1.00 89.38 552 GLN A N 1
ATOM 4443 C CA . GLN A 1 552 ? -34.248 21.181 71.523 1.00 89.38 552 GLN A CA 1
ATOM 4444 C C . GLN A 1 552 ? -33.599 21.251 72.916 1.00 89.38 552 GLN A C 1
ATOM 4446 O O . GLN A 1 552 ? -34.271 21.505 73.919 1.00 89.38 552 GLN A O 1
ATOM 4451 N N . GLN A 1 553 ? -32.276 21.078 72.985 1.00 87.12 553 GLN A N 1
ATOM 4452 C CA . GLN A 1 553 ? -31.518 21.231 74.223 1.00 87.12 553 GLN A CA 1
ATOM 4453 C C . GLN A 1 553 ? -31.591 22.675 74.743 1.00 87.12 553 GLN A C 1
ATOM 4455 O O . GLN A 1 553 ? -31.920 22.882 75.911 1.00 87.12 553 GLN A O 1
ATOM 4460 N N . ALA A 1 554 ? -31.343 23.673 73.889 1.00 85.31 554 ALA A N 1
ATOM 4461 C CA . ALA A 1 554 ? -31.405 25.085 74.268 1.00 85.31 554 ALA A CA 1
ATOM 4462 C C . ALA A 1 554 ? -32.824 25.526 74.681 1.00 85.31 554 ALA A C 1
ATOM 4464 O O . ALA A 1 554 ? -32.979 26.263 75.656 1.00 85.31 554 ALA A O 1
ATOM 4465 N N . GLU A 1 555 ? -33.862 25.035 73.998 1.00 86.31 555 GLU A N 1
ATOM 4466 C CA . G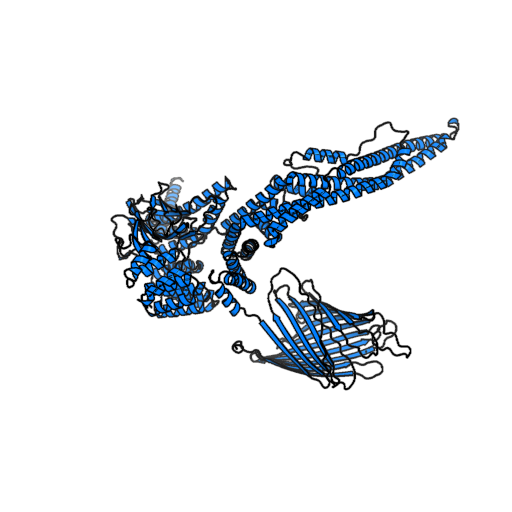LU A 1 555 ? -35.265 25.299 74.330 1.00 86.31 555 GLU A CA 1
ATOM 4467 C C . GLU A 1 555 ? -35.620 24.720 75.704 1.00 86.31 555 GLU A C 1
ATOM 4469 O O . GLU A 1 555 ? -36.202 25.419 76.536 1.00 86.31 555 GLU A O 1
ATOM 4474 N N . SER A 1 556 ? -35.206 23.480 75.986 1.00 84.12 556 SER A N 1
ATOM 4475 C CA . SER A 1 556 ? -35.444 22.839 77.284 1.00 84.12 556 SER A CA 1
ATOM 4476 C C . SER A 1 556 ? -34.802 23.610 78.447 1.00 84.12 556 SER A C 1
ATOM 4478 O O . SER A 1 556 ? -35.460 23.825 79.469 1.00 84.12 556 SER A O 1
ATOM 4480 N N . SER A 1 557 ? -33.574 24.116 78.260 1.00 83.25 557 SER A N 1
ATOM 4481 C CA . SER A 1 557 ? -32.860 24.946 79.240 1.00 83.25 557 SER A CA 1
ATOM 4482 C C . SER A 1 557 ? -33.582 26.272 79.506 1.00 83.25 557 SER A C 1
ATOM 4484 O O . SER A 1 557 ? -33.750 26.677 80.658 1.00 83.25 557 SER A O 1
ATOM 4486 N N . VAL A 1 558 ? -34.086 26.940 78.463 1.00 83.69 558 VAL A N 1
ATOM 4487 C CA . VAL A 1 558 ? -34.874 28.176 78.616 1.00 83.69 558 VAL A CA 1
ATOM 4488 C C . VAL A 1 558 ? -36.229 27.899 79.285 1.00 83.69 558 VAL A C 1
ATOM 4490 O O . VAL A 1 558 ? -36.646 28.660 80.162 1.00 83.69 558 VAL A O 1
ATOM 4493 N N . GLN A 1 559 ? -36.893 26.781 78.969 1.00 81.75 559 GLN A N 1
ATOM 4494 C CA . GLN A 1 559 ? -38.150 26.384 79.616 1.00 81.75 559 GLN A CA 1
ATOM 4495 C C . GLN A 1 559 ? -37.988 26.064 81.109 1.00 81.75 559 GLN A C 1
ATOM 4497 O O . GLN A 1 559 ? -38.905 26.333 81.890 1.00 81.75 559 GLN A O 1
ATOM 4502 N N . THR A 1 560 ? -36.843 25.524 81.545 1.00 82.81 560 THR A N 1
ATOM 4503 C CA . THR A 1 560 ? -36.559 25.347 82.981 1.00 82.81 560 THR A CA 1
ATOM 4504 C C . THR A 1 560 ? -36.506 26.676 83.732 1.00 82.81 560 THR A C 1
ATOM 4506 O O . THR A 1 560 ? -37.023 26.753 84.847 1.00 82.81 560 THR A O 1
ATOM 4509 N N . TRP A 1 561 ? -35.980 27.740 83.113 1.00 80.00 561 TRP A N 1
ATOM 4510 C CA . TRP A 1 561 ? -36.012 29.090 83.686 1.00 80.00 561 TRP A CA 1
ATOM 4511 C C . TRP A 1 561 ? -37.424 29.692 83.682 1.00 80.00 561 TRP A C 1
ATOM 4513 O O . TRP A 1 561 ? -37.812 30.325 84.661 1.00 80.00 561 TRP A O 1
ATOM 4523 N N . ALA A 1 562 ? -38.223 29.445 82.637 1.00 73.50 562 ALA A N 1
ATOM 4524 C CA . ALA A 1 562 ? -39.596 29.952 82.514 1.00 73.50 562 ALA A CA 1
ATOM 4525 C C . ALA A 1 562 ? -40.572 29.413 83.586 1.00 73.50 562 ALA A C 1
ATOM 4527 O O . ALA A 1 562 ? -41.603 30.032 83.845 1.00 73.50 562 ALA A O 1
ATOM 4528 N N . LYS A 1 563 ? -40.253 28.277 84.226 1.00 79.94 563 LYS A N 1
ATOM 4529 C CA . LYS A 1 563 ? -41.029 27.685 85.337 1.00 79.94 563 LYS A CA 1
ATOM 4530 C C . LYS A 1 563 ? -40.722 28.309 86.708 1.00 79.94 563 LYS A C 1
ATOM 4532 O O . LYS A 1 563 ? -41.419 28.012 87.677 1.00 79.94 563 LYS A O 1
ATOM 4537 N N . LEU A 1 564 ? -39.683 29.139 86.809 1.00 76.06 564 LEU A N 1
ATOM 4538 C CA . LEU A 1 564 ? -39.252 29.803 88.042 1.00 76.06 564 LEU A CA 1
ATOM 4539 C C . LEU A 1 564 ? -39.736 31.264 88.066 1.00 76.06 564 LEU A C 1
ATOM 4541 O O . LEU A 1 564 ? -39.798 31.917 87.029 1.00 76.06 564 LEU A O 1
ATOM 4545 N N . ASP A 1 565 ? -40.055 31.804 89.250 1.00 74.50 565 ASP A N 1
ATOM 4546 C CA . ASP A 1 565 ? -40.466 33.212 89.398 1.00 74.50 565 ASP A CA 1
ATOM 4547 C C . ASP A 1 565 ? -39.279 34.157 89.097 1.00 74.50 565 ASP A C 1
ATOM 4549 O O . ASP A 1 565 ? -38.308 34.179 89.868 1.00 74.50 565 ASP A O 1
ATOM 4553 N N . PRO A 1 566 ? -39.340 34.987 88.035 1.00 66.88 566 PRO A N 1
ATOM 4554 C CA . PRO A 1 566 ? -38.223 35.830 87.600 1.00 66.88 566 PRO A CA 1
ATOM 4555 C C . PRO A 1 566 ? -37.753 36.836 88.659 1.00 66.88 566 PRO A C 1
ATOM 4557 O O . PRO A 1 566 ? -36.609 37.304 88.627 1.00 66.88 566 PRO A O 1
ATOM 4560 N N . LYS A 1 567 ? -38.630 37.181 89.613 1.00 69.88 567 LYS A N 1
ATOM 4561 C CA . LYS A 1 567 ? -38.331 38.117 90.704 1.00 69.88 567 LYS A CA 1
ATOM 4562 C C . LYS A 1 567 ? -37.518 37.479 91.837 1.00 69.88 567 LYS A C 1
ATOM 4564 O O . LYS A 1 567 ? -36.939 38.221 92.626 1.00 69.88 567 LYS A O 1
ATOM 4569 N N . LYS A 1 568 ? -37.435 36.141 91.902 1.00 70.12 568 LYS A N 1
ATOM 4570 C CA . LYS A 1 568 ? -36.721 35.375 92.947 1.00 70.12 568 LYS A CA 1
ATOM 4571 C C . LYS A 1 568 ? -35.374 34.789 92.498 1.00 70.12 568 LYS A C 1
ATOM 4573 O O . LYS A 1 568 ? -34.695 34.161 93.305 1.00 70.12 568 LYS A O 1
ATOM 4578 N N . LEU A 1 569 ? -34.977 34.993 91.240 1.00 76.88 569 LEU A N 1
ATOM 4579 C CA . LEU A 1 569 ? -33.696 34.516 90.705 1.00 76.88 569 LEU A CA 1
ATOM 4580 C C . LEU A 1 569 ? -32.518 35.345 91.240 1.00 76.88 569 LEU A C 1
ATOM 4582 O O . LEU A 1 569 ? -32.553 36.581 91.213 1.00 76.88 569 LEU A O 1
ATOM 4586 N N . THR A 1 570 ? -31.450 34.668 91.672 1.00 79.75 570 THR A N 1
ATOM 4587 C CA . THR A 1 570 ? -30.192 35.315 92.079 1.00 79.75 570 THR A CA 1
ATOM 4588 C C . THR A 1 570 ? -29.501 35.989 90.879 1.00 79.75 570 THR A C 1
ATOM 4590 O O . THR A 1 570 ? -29.751 35.610 89.731 1.00 79.75 570 THR A O 1
ATOM 4593 N N . PRO A 1 571 ? -28.607 36.976 91.090 1.00 77.25 571 PRO A N 1
ATOM 4594 C CA . PRO A 1 571 ? -27.879 37.631 89.997 1.00 77.25 571 PRO A CA 1
ATOM 4595 C C . PRO A 1 571 ? -27.133 36.651 89.074 1.00 77.25 571 PRO A C 1
ATOM 4597 O O . PRO A 1 571 ? -27.190 36.799 87.855 1.00 77.25 571 PRO A O 1
ATOM 4600 N N . ALA A 1 572 ? -26.524 35.603 89.642 1.00 75.31 572 ALA A N 1
ATOM 4601 C CA . ALA A 1 572 ? -25.870 34.538 88.881 1.00 75.31 572 ALA A CA 1
ATOM 4602 C C . ALA A 1 572 ? -26.868 33.735 88.021 1.00 75.31 572 ALA A C 1
ATOM 4604 O O . ALA A 1 572 ? -26.597 33.443 86.859 1.00 75.31 572 ALA A O 1
ATOM 4605 N N . GLN A 1 573 ? -28.057 33.433 88.555 1.00 78.50 573 GLN A N 1
ATOM 4606 C CA . GLN A 1 573 ? -29.116 32.735 87.816 1.00 78.50 573 GLN A CA 1
ATOM 4607 C C . GLN A 1 573 ? -29.712 33.589 86.685 1.00 78.50 573 GLN A C 1
ATOM 4609 O O . GLN A 1 573 ? -30.044 33.052 85.633 1.00 78.50 573 GLN A O 1
ATOM 4614 N N . LYS A 1 574 ? -29.808 34.917 86.851 1.00 78.00 574 LYS A N 1
ATOM 4615 C CA . LYS A 1 574 ? -30.240 35.827 85.772 1.00 78.00 574 LYS A CA 1
ATOM 4616 C C . LYS A 1 574 ? -29.242 35.872 84.610 1.00 78.00 574 LYS A C 1
ATOM 4618 O O . LYS A 1 574 ? -29.673 35.860 83.461 1.00 78.00 574 LYS A O 1
ATOM 4623 N N . GLN A 1 575 ? -27.936 35.878 84.895 1.00 80.19 575 GLN A N 1
ATOM 4624 C CA . GLN A 1 575 ? -26.893 35.784 83.863 1.00 80.19 575 GLN A CA 1
ATOM 4625 C C . GLN A 1 575 ? -26.941 34.447 83.112 1.00 80.19 575 GLN A C 1
ATOM 4627 O O . GLN A 1 575 ? -26.881 34.444 81.886 1.00 80.19 575 GLN A O 1
ATOM 4632 N N . LEU A 1 576 ? -27.105 33.328 83.825 1.00 80.94 576 LEU A N 1
ATOM 4633 C CA . LEU A 1 576 ? -27.277 32.002 83.216 1.00 80.94 576 LEU A CA 1
ATOM 4634 C C . LEU A 1 576 ? -28.535 31.935 82.333 1.00 80.94 576 LEU A C 1
ATOM 4636 O O . LEU A 1 576 ? -28.454 31.478 81.198 1.00 80.94 576 LEU A O 1
ATOM 4640 N N . SER A 1 577 ? -29.665 32.471 82.805 1.00 81.25 577 SER A N 1
ATOM 4641 C CA . SER A 1 577 ? -30.913 32.542 82.032 1.00 81.25 577 SER A CA 1
ATOM 4642 C C . SER A 1 577 ? -30.784 33.400 80.762 1.00 81.25 577 SER A C 1
ATOM 4644 O O . SER A 1 577 ? -31.264 32.994 79.704 1.00 81.25 577 SER A O 1
ATOM 4646 N N . GLN A 1 578 ? -30.094 34.547 80.822 1.00 81.44 578 GLN A N 1
ATOM 4647 C CA . GLN A 1 578 ? -29.786 35.355 79.632 1.00 81.44 578 GLN A CA 1
ATOM 4648 C C . GLN A 1 578 ? -28.841 34.635 78.660 1.00 81.44 578 GLN A C 1
ATOM 4650 O O . GLN A 1 578 ? -29.067 34.688 77.451 1.00 81.44 578 GLN A O 1
ATOM 4655 N N . ALA A 1 579 ? -27.811 33.952 79.166 1.00 80.56 579 ALA A N 1
ATOM 4656 C CA . ALA A 1 579 ? -26.878 33.186 78.344 1.00 80.56 579 ALA A CA 1
ATOM 4657 C C . ALA A 1 579 ? -27.570 32.007 77.634 1.00 80.56 579 ALA A C 1
ATOM 4659 O O . ALA A 1 579 ? -27.329 31.780 76.450 1.00 80.56 579 ALA A O 1
ATOM 4660 N N . ASP A 1 580 ? -28.470 31.293 78.315 1.00 82.38 580 ASP A N 1
ATOM 4661 C CA . ASP A 1 580 ? -29.279 30.232 77.702 1.00 82.38 580 ASP A CA 1
ATOM 4662 C C . ASP A 1 580 ? -30.289 30.795 76.686 1.00 82.38 580 ASP A C 1
ATOM 4664 O O . ASP A 1 580 ? -30.503 30.189 75.637 1.00 82.38 580 ASP A O 1
ATOM 4668 N N . GLY A 1 581 ? -30.837 31.994 76.928 1.00 81.00 581 GLY A N 1
ATOM 4669 C CA . GLY A 1 581 ? -31.653 32.725 75.950 1.00 81.00 581 GLY A CA 1
ATOM 4670 C C . GLY A 1 581 ? -30.884 33.098 74.674 1.00 81.00 581 GLY A C 1
ATOM 4671 O O . GLY A 1 581 ? -31.394 32.912 73.571 1.00 81.00 581 GLY A O 1
ATOM 4672 N N . GLN A 1 582 ? -29.632 33.551 74.799 1.00 83.00 582 GLN A N 1
ATOM 4673 C CA . GLN A 1 582 ? -28.758 33.809 73.645 1.00 83.00 582 GLN A CA 1
ATOM 4674 C C . GLN A 1 582 ? -28.396 32.521 72.890 1.00 83.00 582 GLN A C 1
ATOM 4676 O O . GLN A 1 582 ? -28.414 32.512 71.658 1.00 83.00 582 GLN A O 1
ATOM 4681 N N . LYS A 1 583 ? -28.122 31.418 73.601 1.00 84.25 583 LYS A N 1
ATOM 4682 C CA . LYS A 1 583 ? -27.893 30.100 72.981 1.00 84.25 583 LYS A CA 1
ATOM 4683 C C . LYS A 1 583 ? -29.115 29.604 72.213 1.00 84.25 583 LYS A C 1
ATOM 4685 O O . LYS A 1 583 ? -28.952 29.055 71.128 1.00 84.25 583 LYS A O 1
ATOM 4690 N N . LEU A 1 584 ? -30.327 29.819 72.732 1.00 84.06 584 LEU A N 1
ATOM 4691 C CA . LEU A 1 584 ? -31.563 29.485 72.022 1.00 84.06 584 LEU A CA 1
ATOM 4692 C C . LEU A 1 584 ? -31.694 30.288 70.724 1.00 84.06 584 LEU A C 1
ATOM 4694 O O . LEU A 1 584 ? -32.004 29.710 69.688 1.00 84.06 584 LEU A O 1
ATOM 4698 N N . GLN A 1 585 ? -31.395 31.588 70.749 1.00 80.94 585 GLN A N 1
ATOM 4699 C CA . GLN A 1 585 ? -31.449 32.434 69.554 1.00 80.94 585 GLN A CA 1
ATOM 4700 C C . GLN A 1 585 ? -30.412 32.015 68.491 1.00 80.94 585 GLN A C 1
ATOM 4702 O O . GLN A 1 585 ? -30.714 31.981 67.295 1.00 80.94 585 GLN A O 1
ATOM 4707 N N . GLN A 1 586 ? -29.206 31.623 68.918 1.00 82.44 586 GLN A N 1
ATOM 4708 C CA . GLN A 1 586 ? -28.175 31.059 68.037 1.00 82.44 586 GLN A CA 1
ATOM 4709 C C . GLN A 1 586 ? -28.599 29.703 67.453 1.00 82.44 586 GLN A C 1
ATOM 4711 O O . GLN A 1 586 ? -28.493 29.498 66.244 1.00 82.44 586 GLN A O 1
ATOM 4716 N N . ALA A 1 587 ? -29.136 28.801 68.280 1.00 82.81 587 ALA A N 1
ATOM 4717 C CA . ALA A 1 587 ? -29.610 27.489 67.841 1.00 82.81 587 ALA A CA 1
ATOM 4718 C C . ALA A 1 587 ? -30.830 27.588 66.906 1.00 82.81 587 ALA A C 1
ATOM 4720 O O . ALA A 1 587 ? -30.915 26.845 65.933 1.00 82.81 587 ALA A O 1
ATOM 4721 N N . GLN A 1 588 ? -31.738 28.543 67.138 1.00 83.12 588 GLN A N 1
ATOM 4722 C CA . GLN A 1 588 ? -32.849 28.854 66.230 1.00 83.12 588 GLN A CA 1
ATOM 4723 C C . GLN A 1 588 ? -32.352 29.342 64.868 1.00 83.12 588 GLN A C 1
ATOM 4725 O O . GLN A 1 588 ? -32.859 28.893 63.845 1.00 83.12 588 GLN A O 1
ATOM 4730 N N . SER A 1 589 ? -31.345 30.219 64.842 1.00 81.81 589 SER A N 1
ATOM 4731 C CA . SER A 1 589 ? -30.766 30.732 63.592 1.00 81.81 589 SER A CA 1
ATOM 4732 C C . SER A 1 589 ? -30.059 29.624 62.801 1.00 81.81 589 SER A C 1
ATOM 4734 O O . SER A 1 589 ? -30.233 29.517 61.588 1.00 81.81 589 SER A O 1
ATOM 4736 N N . ALA A 1 590 ? -29.315 28.752 63.491 1.00 83.06 590 ALA A N 1
ATOM 4737 C CA . ALA A 1 590 ? -28.665 27.592 62.884 1.00 83.06 590 ALA A CA 1
ATOM 4738 C C . ALA A 1 590 ? -29.683 26.568 62.346 1.00 83.06 590 ALA A C 1
ATOM 4740 O O . ALA A 1 590 ? -29.518 26.059 61.237 1.00 83.06 590 ALA A O 1
ATOM 4741 N N . LEU A 1 591 ? -30.760 26.302 63.095 1.00 87.00 591 LEU A N 1
ATOM 4742 C CA . LEU A 1 591 ? -31.843 25.422 62.659 1.00 87.00 591 LEU A CA 1
ATOM 4743 C C . LEU A 1 591 ? -32.606 26.007 61.463 1.00 87.00 591 LEU A C 1
ATOM 4745 O O . LEU A 1 591 ? -32.904 25.272 60.527 1.00 87.00 591 LEU A O 1
ATOM 4749 N N . ALA A 1 592 ? -32.881 27.315 61.455 1.00 83.00 592 ALA A N 1
ATOM 4750 C CA . ALA A 1 592 ? -33.539 27.996 60.339 1.00 83.00 592 ALA A CA 1
ATOM 4751 C C . ALA A 1 592 ? -32.743 27.847 59.033 1.00 83.00 592 ALA A C 1
ATOM 4753 O O . ALA A 1 592 ? -33.301 27.456 58.009 1.00 83.00 592 ALA A O 1
ATOM 4754 N N . LEU A 1 593 ? -31.429 28.085 59.093 1.00 83.38 593 LEU A N 1
ATOM 4755 C CA . LEU A 1 593 ? -30.532 27.932 57.950 1.00 83.38 593 LEU A CA 1
ATOM 4756 C C . LEU A 1 593 ? -30.482 26.477 57.454 1.00 83.38 593 LEU A C 1
ATOM 4758 O O . LEU A 1 593 ? -30.532 26.230 56.248 1.00 83.38 593 LEU A O 1
ATOM 4762 N N . ALA A 1 594 ? -30.419 25.509 58.374 1.00 84.19 594 ALA A N 1
ATOM 4763 C CA . ALA A 1 594 ? -30.407 24.088 58.030 1.00 84.19 594 ALA A CA 1
ATOM 4764 C C . ALA A 1 594 ? -31.729 23.628 57.389 1.00 84.19 594 ALA A C 1
ATOM 4766 O O . ALA A 1 594 ? -31.704 22.881 56.411 1.00 84.19 594 ALA A O 1
ATOM 4767 N N . VAL A 1 595 ? -32.874 24.091 57.904 1.00 86.56 595 VAL A N 1
ATOM 4768 C CA . VAL A 1 595 ? -34.208 23.808 57.347 1.00 86.56 595 VAL A CA 1
ATOM 4769 C C . VAL A 1 595 ? -34.347 24.385 55.944 1.00 86.56 595 VAL A C 1
ATOM 4771 O O . VAL A 1 595 ? -34.764 23.668 55.041 1.00 86.56 595 VAL A O 1
ATOM 4774 N N . GLN A 1 596 ? -33.954 25.643 55.740 1.00 82.69 596 GLN A N 1
ATOM 4775 C CA . GLN A 1 596 ? -34.016 26.277 54.425 1.00 82.69 596 GLN A CA 1
ATOM 4776 C C . GLN A 1 596 ? -33.144 25.549 53.400 1.00 82.69 596 GLN A C 1
ATOM 4778 O O . GLN A 1 596 ? -33.629 25.200 52.328 1.00 82.69 596 GLN A O 1
ATOM 4783 N N . THR A 1 597 ? -31.890 25.260 53.758 1.00 82.75 597 THR A N 1
ATOM 4784 C CA . THR A 1 597 ? -30.959 24.540 52.877 1.00 82.75 597 THR A CA 1
ATOM 4785 C C . THR A 1 597 ? -31.540 23.184 52.463 1.00 82.75 597 THR A C 1
ATOM 4787 O O . THR A 1 597 ? -31.553 22.839 51.284 1.00 82.75 597 THR A O 1
ATOM 4790 N N . ALA A 1 598 ? -32.077 22.420 53.421 1.00 85.00 598 ALA A N 1
ATOM 4791 C CA . ALA A 1 598 ? -32.712 21.131 53.157 1.00 85.00 598 ALA A CA 1
ATOM 4792 C C . ALA A 1 598 ? -33.966 21.248 52.270 1.00 85.00 598 ALA A C 1
ATOM 4794 O O . ALA A 1 598 ? -34.198 20.406 51.403 1.00 85.00 598 ALA A O 1
ATOM 4795 N N . GLN A 1 599 ? -34.775 22.287 52.477 1.00 85.44 599 GLN A N 1
ATOM 4796 C CA . GLN A 1 599 ? -36.014 22.509 51.739 1.00 85.44 599 GLN A CA 1
ATOM 4797 C C . GLN A 1 599 ? -35.754 22.915 50.283 1.00 85.44 599 GLN A C 1
ATOM 4799 O O . GLN A 1 599 ? -36.406 22.395 49.379 1.00 85.44 599 GLN A O 1
ATOM 4804 N N . GLU A 1 600 ? -34.776 23.785 50.039 1.00 82.81 600 GLU A N 1
ATOM 4805 C CA . GLU A 1 600 ? -34.375 24.194 48.689 1.00 82.81 600 GLU A CA 1
ATOM 4806 C C . GLU A 1 600 ? -33.757 23.031 47.907 1.00 82.81 600 GLU A C 1
ATOM 4808 O O . GLU A 1 600 ? -34.157 22.781 46.771 1.00 82.81 600 GLU A O 1
ATOM 4813 N N . LEU A 1 601 ? -32.865 22.246 48.527 1.00 84.31 601 LEU A N 1
ATOM 4814 C CA . LEU A 1 601 ? -32.305 21.044 47.898 1.00 84.31 601 LEU A CA 1
ATOM 4815 C C . LEU A 1 601 ? -33.400 20.029 47.522 1.00 84.31 601 LEU A C 1
ATOM 4817 O O . LEU A 1 601 ? -33.352 19.432 46.444 1.00 84.31 601 LEU A O 1
ATOM 4821 N N . SER A 1 602 ? -34.417 19.861 48.375 1.00 84.88 602 SER A N 1
ATOM 4822 C CA . SER A 1 602 ? -35.574 19.003 48.091 1.00 84.88 602 SER A CA 1
ATOM 4823 C C . SER A 1 602 ? -36.409 19.535 46.920 1.00 84.88 602 SER A C 1
ATOM 4825 O O . SER A 1 602 ? -36.757 18.778 46.019 1.00 84.88 602 SER A O 1
ATOM 4827 N N . GLN A 1 603 ? -36.699 20.838 46.881 1.00 84.75 603 GLN A N 1
ATOM 4828 C CA . GLN A 1 603 ? -37.460 21.451 45.783 1.00 84.75 603 GLN A CA 1
ATOM 4829 C C . GLN A 1 603 ? -36.704 21.414 44.450 1.00 84.75 603 GLN A C 1
ATOM 4831 O O . GLN A 1 603 ? -37.309 21.203 43.398 1.00 84.75 603 GLN A O 1
ATOM 4836 N N . ASN A 1 604 ? -35.386 21.620 44.480 1.00 82.56 604 ASN A N 1
ATOM 4837 C CA . ASN A 1 604 ? -34.540 21.522 43.293 1.00 82.56 604 ASN A CA 1
ATOM 4838 C C . ASN A 1 604 ? -34.505 20.079 42.776 1.00 82.56 604 ASN A C 1
ATOM 4840 O O . ASN A 1 604 ? -34.582 19.865 41.568 1.00 82.56 604 ASN A O 1
ATOM 4844 N N . THR A 1 605 ? -34.473 19.092 43.677 1.00 86.25 605 THR A N 1
ATOM 4845 C CA . THR A 1 605 ? -34.568 17.669 43.318 1.00 86.25 605 THR A CA 1
ATOM 4846 C C . THR A 1 605 ? -35.867 17.361 42.589 1.00 86.25 605 THR A C 1
ATOM 4848 O O . THR A 1 605 ? -35.831 16.738 41.531 1.00 86.25 605 THR A O 1
ATOM 4851 N N . GLU A 1 606 ? -37.007 17.835 43.089 1.00 85.44 606 GLU A N 1
ATOM 4852 C CA . GLU A 1 606 ? -38.305 17.629 42.438 1.00 85.44 606 GLU A CA 1
ATOM 4853 C C . GLU A 1 606 ? -38.370 18.292 41.056 1.00 85.44 606 GLU A C 1
ATOM 4855 O O . GLU A 1 606 ? -38.801 17.658 40.090 1.00 85.44 606 GLU A O 1
ATOM 4860 N N . ARG A 1 607 ? -37.876 19.533 40.927 1.00 84.31 607 ARG A N 1
ATOM 4861 C CA . ARG A 1 607 ? -37.810 20.248 39.640 1.00 84.31 607 ARG A CA 1
ATOM 4862 C C . ARG A 1 607 ? -36.937 19.524 38.614 1.00 84.31 607 ARG A C 1
ATOM 4864 O O . ARG A 1 607 ? -37.379 19.309 37.485 1.00 84.31 607 ARG A O 1
ATOM 4871 N N . MET A 1 608 ? -35.727 19.119 39.000 1.00 85.81 608 MET A N 1
ATOM 4872 C CA . MET A 1 608 ? -34.814 18.389 38.112 1.00 85.81 608 MET A CA 1
ATOM 4873 C C . MET A 1 608 ? -35.366 17.004 37.754 1.00 85.81 608 MET A C 1
ATOM 4875 O O . MET A 1 608 ? -35.348 16.618 36.588 1.00 85.81 608 MET A O 1
ATOM 4879 N N . SER A 1 609 ? -35.930 16.275 38.720 1.00 84.06 609 SER A N 1
ATOM 4880 C CA . SER A 1 609 ? -36.516 14.947 38.483 1.00 84.06 609 SER A CA 1
ATOM 4881 C C . SER A 1 609 ? -37.732 15.017 37.551 1.00 84.06 609 SER A C 1
ATOM 4883 O O . SER A 1 609 ? -37.922 14.136 36.715 1.00 84.06 609 SER A O 1
ATOM 4885 N N . ALA A 1 610 ? -38.527 16.091 37.619 1.00 82.25 610 ALA A N 1
ATOM 4886 C CA . ALA A 1 610 ? -39.600 16.342 36.658 1.00 82.25 610 ALA A CA 1
ATOM 4887 C C . ALA A 1 610 ? -39.059 16.606 35.240 1.00 82.25 610 ALA A C 1
ATOM 4889 O O . ALA A 1 610 ? -39.626 16.117 34.261 1.00 82.25 610 ALA A O 1
ATOM 4890 N N . GLN A 1 611 ? -37.932 17.315 35.112 1.00 78.00 611 GLN A N 1
ATOM 4891 C CA . GLN A 1 611 ? -37.281 17.523 33.816 1.00 78.00 611 GLN A CA 1
ATOM 4892 C C . GLN A 1 611 ? -36.739 16.222 33.214 1.00 78.00 611 GLN A C 1
ATOM 4894 O O . GLN A 1 611 ? -36.910 16.024 32.012 1.00 78.00 611 GLN A O 1
ATOM 4899 N N . VAL A 1 612 ? -36.209 15.295 34.022 1.00 77.38 612 VAL A N 1
ATOM 4900 C CA . VAL A 1 612 ? -35.793 13.948 33.567 1.00 77.38 612 VAL A CA 1
ATOM 4901 C C . VAL A 1 612 ? -36.942 13.186 32.889 1.00 77.38 612 VAL A C 1
ATOM 4903 O O . VAL A 1 612 ? -36.713 12.363 32.007 1.00 77.38 612 VAL A O 1
ATOM 4906 N N . VAL A 1 613 ? -38.199 13.455 33.256 1.00 66.00 613 VAL A N 1
ATOM 4907 C CA . VAL A 1 613 ? -39.375 12.857 32.596 1.00 66.00 613 VAL A CA 1
ATOM 4908 C C . VAL A 1 613 ? -39.682 13.523 31.247 1.00 66.00 613 VAL A C 1
ATOM 4910 O O . VAL A 1 613 ? -40.229 12.875 30.358 1.00 66.00 613 VAL A O 1
ATOM 4913 N N . SER A 1 614 ? -39.327 14.800 31.081 1.00 66.81 614 SER A N 1
ATOM 4914 C CA . SER A 1 614 ? -39.616 15.600 29.881 1.00 66.81 614 SER A CA 1
ATOM 4915 C C . SER A 1 614 ? -38.572 15.483 28.763 1.00 66.81 614 SER A C 1
ATOM 4917 O O . SER A 1 614 ? -38.909 15.695 27.598 1.00 66.81 614 SER A O 1
ATOM 4919 N N . VAL A 1 615 ? -37.320 15.135 29.087 1.00 63.31 615 VAL A N 1
ATOM 4920 C CA . VAL A 1 615 ? -36.265 14.907 28.087 1.00 63.31 615 VAL A CA 1
ATOM 4921 C C . VAL A 1 615 ? -36.546 13.569 27.401 1.00 63.31 615 VAL A C 1
ATOM 4923 O O . VAL A 1 615 ? -36.375 12.527 28.019 1.00 63.31 615 VAL A O 1
ATOM 4926 N N . LEU A 1 616 ? -37.045 13.625 26.157 1.00 59.88 616 LEU A N 1
ATOM 4927 C CA . LEU A 1 616 ? -37.306 12.534 25.197 1.00 59.88 616 LEU A CA 1
ATOM 4928 C C . LEU A 1 616 ? -37.341 11.100 25.763 1.00 59.88 616 LEU A C 1
ATOM 4930 O O . LEU A 1 616 ? -36.328 10.547 26.179 1.00 59.88 616 LEU A O 1
ATOM 4934 N N . SER A 1 617 ? -38.499 10.437 25.687 1.00 65.56 617 SER A N 1
ATOM 4935 C CA . SER A 1 617 ? -38.672 9.069 26.193 1.00 65.56 617 SER A CA 1
ATOM 4936 C C . SER A 1 617 ? -37.597 8.110 25.663 1.00 65.56 617 SER A C 1
ATOM 4938 O O . SER A 1 617 ? -37.380 8.036 24.452 1.00 65.56 617 SER A O 1
ATOM 4940 N N . SER A 1 618 ? -36.994 7.313 26.550 1.00 68.25 618 SER A N 1
ATOM 4941 C CA . SER A 1 618 ? -35.972 6.302 26.225 1.00 68.25 618 SER A CA 1
ATOM 4942 C C . SER A 1 618 ? -36.385 5.324 25.116 1.00 68.25 618 SER A C 1
ATOM 4944 O O . SER A 1 618 ? -35.528 4.783 24.415 1.00 68.25 618 SER A O 1
ATOM 4946 N N . SER A 1 619 ? -37.691 5.124 24.912 1.00 72.00 619 SER A N 1
ATOM 4947 C CA . SER A 1 619 ? -38.253 4.357 23.798 1.00 72.00 619 SER A CA 1
ATOM 4948 C C . SER A 1 619 ? -37.957 4.975 22.429 1.00 72.00 619 SER A C 1
ATOM 4950 O O . SER A 1 619 ? -37.626 4.237 21.509 1.00 72.00 619 SER A O 1
ATOM 4952 N N . LEU A 1 620 ? -38.026 6.303 22.287 1.00 77.00 620 LEU A N 1
ATOM 4953 C CA . LEU A 1 620 ? -37.783 6.990 21.013 1.00 77.00 620 LEU A CA 1
ATOM 4954 C C . LEU A 1 620 ? -36.296 6.943 20.630 1.00 77.00 620 LEU A C 1
ATOM 4956 O O . LEU A 1 620 ? -35.959 6.638 19.492 1.00 77.00 620 LEU A O 1
ATOM 4960 N N . ILE A 1 621 ? -35.406 7.159 21.607 1.00 80.50 621 ILE A N 1
ATOM 4961 C CA . ILE A 1 621 ? -33.948 7.049 21.415 1.00 80.50 621 ILE A CA 1
ATOM 4962 C C . ILE A 1 621 ? -33.583 5.624 20.991 1.00 80.50 621 ILE A C 1
ATOM 4964 O O . ILE A 1 621 ? -32.808 5.432 20.058 1.00 80.50 621 ILE A O 1
ATOM 4968 N N . SER A 1 622 ? -34.190 4.623 21.634 1.00 79.44 622 SER A N 1
ATOM 4969 C CA . SER A 1 622 ? -33.961 3.216 21.292 1.00 79.44 622 SER A CA 1
ATOM 4970 C C . SER A 1 622 ? -34.457 2.875 19.880 1.00 79.44 622 SER A C 1
ATOM 4972 O O . SER A 1 622 ? -33.802 2.107 19.182 1.00 79.44 622 SER A O 1
ATOM 4974 N N . GLN A 1 623 ? -35.579 3.453 19.433 1.00 85.56 623 GLN A N 1
ATOM 4975 C CA . GLN A 1 623 ? -36.090 3.272 18.068 1.00 85.56 623 GLN A CA 1
ATOM 4976 C C . GLN A 1 623 ? -35.161 3.892 17.017 1.00 85.56 623 GLN A C 1
ATOM 4978 O O . GLN A 1 623 ? -34.826 3.228 16.037 1.00 85.56 623 GLN A O 1
ATOM 4983 N N . GLU A 1 624 ? -34.705 5.128 17.232 1.00 86.94 624 GLU A N 1
ATOM 4984 C CA . GLU A 1 624 ? -33.741 5.791 16.342 1.00 86.94 624 GLU A CA 1
ATOM 4985 C C . GLU A 1 624 ? -32.408 5.033 16.290 1.00 86.94 624 GLU A C 1
ATOM 4987 O O . GLU A 1 624 ? -31.848 4.834 15.213 1.00 86.94 624 GLU A O 1
ATOM 4992 N N . GLN A 1 625 ? -31.930 4.529 17.432 1.00 86.25 625 GLN A N 1
ATOM 4993 C CA . GLN A 1 625 ? -30.723 3.703 17.498 1.00 86.25 625 GLN A CA 1
ATOM 4994 C C . GLN A 1 625 ? -30.882 2.396 16.714 1.00 86.25 625 GLN A C 1
ATOM 4996 O O . GLN A 1 625 ? -30.009 2.050 15.922 1.00 86.25 625 GLN A O 1
ATOM 5001 N N . GLN A 1 626 ? -31.999 1.685 16.889 1.00 88.12 626 GLN A N 1
ATOM 5002 C CA . GLN A 1 626 ? -32.279 0.459 16.135 1.00 88.12 626 GLN A CA 1
ATOM 5003 C C . GLN A 1 626 ? -32.361 0.714 14.630 1.00 88.12 626 GLN A C 1
ATOM 5005 O O . GLN A 1 626 ? -31.853 -0.087 13.845 1.00 88.12 626 GLN A O 1
ATOM 5010 N N . LYS A 1 627 ? -32.974 1.830 14.222 1.00 90.56 627 LYS A N 1
ATOM 5011 C CA . LYS A 1 627 ? -33.042 2.230 12.817 1.00 90.56 627 LYS A CA 1
ATOM 5012 C C . LYS A 1 627 ? -31.646 2.501 12.252 1.00 90.56 627 LYS A C 1
ATOM 5014 O O . LYS A 1 627 ? -31.300 1.915 11.233 1.00 90.56 627 LYS A O 1
ATOM 5019 N N . ALA A 1 628 ? -30.835 3.307 12.938 1.00 88.62 628 ALA A N 1
ATOM 5020 C CA . ALA A 1 628 ? -29.475 3.623 12.507 1.00 88.62 628 ALA A CA 1
ATOM 5021 C C . ALA A 1 628 ? -28.585 2.370 12.412 1.00 88.62 628 ALA A C 1
ATOM 5023 O O . ALA A 1 628 ? -27.861 2.209 11.434 1.00 88.62 628 ALA A O 1
ATOM 5024 N N . GLU A 1 629 ? -28.672 1.447 13.375 1.00 89.69 629 GLU A N 1
ATOM 5025 C CA . GLU A 1 629 ? -27.900 0.197 13.338 1.00 89.69 629 GLU A CA 1
ATOM 5026 C C . GLU A 1 629 ? -28.395 -0.743 12.224 1.00 89.69 629 GLU A C 1
ATOM 5028 O O . GLU A 1 629 ? -27.594 -1.412 11.571 1.00 89.69 629 GLU A O 1
ATOM 5033 N N . SER A 1 630 ? -29.705 -0.761 11.947 1.00 91.12 630 SER A N 1
ATOM 5034 C CA . SER A 1 630 ? -30.265 -1.496 10.808 1.00 91.12 630 SER A CA 1
ATOM 5035 C C . SER A 1 630 ? -29.768 -0.939 9.475 1.00 91.12 630 SER A C 1
ATOM 5037 O O . SER A 1 630 ? -29.363 -1.715 8.609 1.00 91.12 630 SER A O 1
ATOM 5039 N N . ASP A 1 631 ? -29.773 0.384 9.313 1.00 87.00 631 ASP A N 1
ATOM 5040 C CA . ASP A 1 631 ? -29.290 1.052 8.104 1.00 87.00 631 ASP A CA 1
ATOM 5041 C C . ASP A 1 631 ? -27.783 0.818 7.922 1.00 87.00 631 ASP A C 1
ATOM 5043 O O . ASP A 1 631 ? -27.352 0.414 6.842 1.00 87.00 631 ASP A O 1
ATOM 5047 N N . PHE A 1 632 ? -26.995 0.937 8.995 1.00 88.38 632 PHE A N 1
ATOM 5048 C CA . PHE A 1 632 ? -25.569 0.610 8.986 1.00 88.38 632 PHE A CA 1
ATOM 5049 C C . PHE A 1 632 ? -25.311 -0.855 8.602 1.00 88.38 632 PHE A C 1
ATOM 5051 O O . PHE A 1 632 ? -24.496 -1.122 7.725 1.00 88.38 632 PHE A O 1
ATOM 5058 N N . THR A 1 633 ? -26.042 -1.809 9.186 1.00 89.44 633 THR A N 1
ATOM 5059 C CA . THR A 1 633 ? -25.885 -3.241 8.874 1.00 89.44 633 THR A CA 1
ATOM 5060 C C . THR A 1 633 ? -26.209 -3.542 7.409 1.00 89.44 633 THR A C 1
ATOM 5062 O O . THR A 1 633 ? -25.521 -4.343 6.782 1.00 89.44 633 THR A O 1
ATOM 5065 N N . LYS A 1 634 ? -27.232 -2.894 6.834 1.00 87.25 634 LYS A N 1
ATOM 5066 C CA . LYS A 1 634 ? -27.575 -3.054 5.411 1.00 87.25 634 LYS A CA 1
ATOM 5067 C C . LYS A 1 634 ? -26.494 -2.496 4.484 1.00 87.25 634 LYS A C 1
ATOM 5069 O O . LYS A 1 634 ? -26.257 -3.086 3.437 1.00 87.25 634 LYS A O 1
ATOM 5074 N N . LEU A 1 635 ? -25.875 -1.375 4.858 1.00 86.00 635 LEU A N 1
ATOM 5075 C CA . LEU A 1 635 ? -24.849 -0.701 4.059 1.00 86.00 635 LEU A CA 1
ATOM 5076 C C . LEU A 1 635 ? -23.480 -1.395 4.160 1.00 86.00 635 LEU A C 1
ATOM 5078 O O . LEU A 1 635 ? -22.884 -1.725 3.141 1.00 86.00 635 LEU A O 1
ATOM 5082 N N . ALA A 1 636 ? -22.996 -1.636 5.379 1.00 85.69 636 ALA A N 1
ATOM 5083 C CA . ALA A 1 636 ? -21.633 -2.096 5.656 1.00 85.69 636 ALA A CA 1
ATOM 5084 C C . ALA A 1 636 ? -21.514 -3.619 5.861 1.00 85.69 636 ALA A C 1
ATOM 5086 O O . ALA A 1 636 ? -20.434 -4.188 5.687 1.00 85.69 636 ALA A O 1
ATOM 5087 N N . GLY A 1 637 ? -22.612 -4.296 6.219 1.00 83.19 637 GLY A N 1
ATOM 5088 C CA . GLY A 1 637 ? -22.631 -5.725 6.548 1.00 83.19 637 GLY A CA 1
ATOM 5089 C C . GLY A 1 637 ? -22.146 -6.654 5.428 1.00 83.19 637 GLY A C 1
ATOM 5090 O O . GLY A 1 637 ? -21.310 -7.509 5.716 1.00 83.19 637 GLY A O 1
ATOM 5091 N N . PRO A 1 638 ? -22.590 -6.494 4.161 1.00 85.69 638 PRO A N 1
ATOM 5092 C CA . PRO A 1 638 ? -22.132 -7.333 3.047 1.00 85.69 638 PRO A CA 1
ATOM 5093 C C . PRO A 1 638 ? -20.625 -7.245 2.773 1.00 85.69 638 PRO A C 1
ATOM 5095 O O . PRO A 1 638 ? -20.046 -8.186 2.241 1.00 85.69 638 PRO A O 1
ATOM 5098 N N . LEU A 1 639 ? -20.000 -6.121 3.134 1.00 79.44 639 LEU A N 1
ATOM 5099 C CA . LEU A 1 639 ? -18.566 -5.880 2.962 1.00 79.44 639 LEU A CA 1
ATOM 5100 C C . LEU A 1 639 ? -17.749 -6.291 4.194 1.00 79.44 639 LEU A C 1
ATOM 5102 O O . LEU A 1 639 ? -16.531 -6.149 4.193 1.00 79.44 639 LEU A O 1
ATOM 5106 N N . HIS A 1 640 ? -18.405 -6.759 5.266 1.00 82.19 640 HIS A N 1
ATOM 5107 C CA . HIS A 1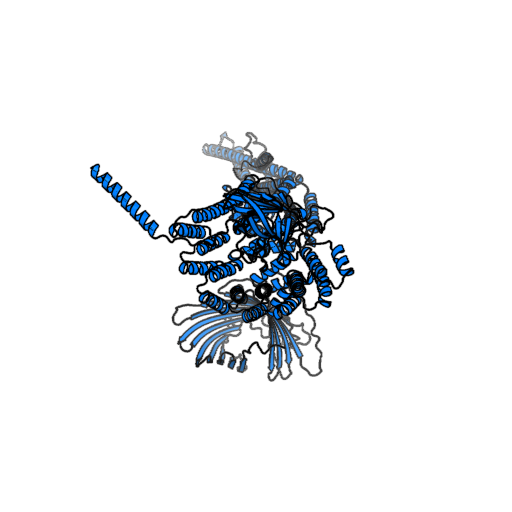 640 ? -17.782 -6.976 6.575 1.00 82.19 640 HIS A CA 1
ATOM 5108 C C . HIS A 1 640 ? -16.959 -5.762 7.046 1.00 82.19 640 HIS A C 1
ATOM 5110 O O . HIS A 1 640 ? -15.934 -5.905 7.717 1.00 82.19 640 HIS A O 1
ATOM 5116 N N . TRP A 1 641 ? -17.398 -4.554 6.675 1.00 88.56 641 TRP A N 1
ATOM 5117 C CA . TRP A 1 641 ? -16.669 -3.337 6.998 1.00 88.56 641 TRP A CA 1
ATOM 5118 C C . TRP A 1 641 ? -16.788 -3.038 8.490 1.00 88.56 641 TRP A C 1
ATOM 5120 O O . TRP A 1 641 ? -17.868 -3.098 9.086 1.00 88.56 641 TRP A O 1
ATOM 5130 N N . HIS A 1 642 ? -15.662 -2.676 9.088 1.00 87.12 642 HIS A N 1
ATOM 5131 C CA . HIS A 1 642 ? -15.586 -2.181 10.451 1.00 87.12 642 HIS A CA 1
ATOM 5132 C C . HIS A 1 642 ? -14.691 -0.950 10.474 1.00 87.12 642 HIS A C 1
ATOM 5134 O O . HIS A 1 642 ? -13.716 -0.868 9.729 1.00 87.12 642 HIS A O 1
ATOM 5140 N N . PHE A 1 643 ? -14.990 -0.013 11.371 1.00 89.12 643 PHE A N 1
ATOM 5141 C CA . PHE A 1 643 ? -14.146 1.159 11.545 1.00 89.12 643 PHE A CA 1
ATOM 5142 C C . PHE A 1 643 ? -12.750 0.740 12.029 1.00 89.12 643 PHE A C 1
ATOM 5144 O O . PHE A 1 643 ? -12.588 0.266 13.156 1.00 89.12 643 PHE A O 1
ATOM 5151 N N . ASP A 1 644 ? -11.746 0.919 11.174 1.00 88.06 644 ASP A N 1
ATOM 5152 C CA . ASP A 1 644 ? -10.333 0.766 11.513 1.00 88.06 644 ASP A CA 1
ATOM 5153 C C . ASP A 1 644 ? -9.878 1.969 12.350 1.00 88.06 644 ASP A C 1
ATOM 5155 O O . ASP A 1 644 ? -9.383 2.978 11.835 1.00 88.06 644 ASP A O 1
ATOM 5159 N N . ARG A 1 645 ? -10.112 1.878 13.663 1.00 88.81 645 ARG A N 1
ATOM 5160 C CA . ARG A 1 645 ? -9.760 2.929 14.621 1.00 88.81 645 ARG A CA 1
ATOM 5161 C C . ARG A 1 645 ? -8.267 3.233 14.590 1.00 88.81 645 ARG A C 1
ATOM 5163 O O . ARG A 1 645 ? -7.896 4.399 14.490 1.00 88.81 645 ARG A O 1
ATOM 5170 N N . ASP A 1 646 ? -7.437 2.204 14.707 1.00 88.06 646 ASP A N 1
ATOM 5171 C CA . ASP A 1 646 ? -6.003 2.379 14.917 1.00 88.06 646 ASP A CA 1
ATOM 5172 C C . ASP A 1 646 ? -5.338 2.938 13.660 1.00 88.06 646 ASP A C 1
ATOM 5174 O O . ASP A 1 646 ? -4.594 3.912 13.760 1.00 88.06 646 ASP A O 1
ATOM 5178 N N . GLY A 1 647 ? -5.685 2.428 12.472 1.00 86.12 647 GLY A N 1
ATOM 5179 C CA . GLY A 1 647 ? -5.185 2.997 11.224 1.00 86.12 647 GLY A CA 1
ATOM 5180 C C . GLY A 1 647 ? -5.698 4.415 10.976 1.00 86.12 647 GLY A C 1
ATOM 5181 O O . GLY A 1 647 ? -4.927 5.269 10.554 1.00 86.12 647 GLY A O 1
ATOM 5182 N N . THR A 1 648 ? -6.963 4.720 11.306 1.00 90.44 648 THR A N 1
ATOM 5183 C CA . THR A 1 648 ? -7.506 6.078 11.089 1.00 90.44 648 THR A CA 1
ATOM 5184 C C . THR A 1 648 ? -6.815 7.077 12.001 1.00 90.44 648 THR A C 1
ATOM 5186 O O . THR A 1 648 ? -6.500 8.187 11.587 1.00 90.44 648 THR A O 1
ATOM 5189 N N . PHE A 1 649 ? -6.566 6.693 13.249 1.00 90.25 649 PHE A N 1
ATOM 5190 C CA . PHE A 1 649 ? -5.905 7.566 14.210 1.00 90.25 649 PHE A CA 1
ATOM 5191 C C . PHE A 1 649 ? -4.425 7.723 13.900 1.00 90.25 649 PHE A C 1
ATOM 5193 O O . PHE A 1 649 ? -3.906 8.819 14.066 1.00 90.25 649 PHE A O 1
ATOM 5200 N N . GLN A 1 650 ? -3.778 6.679 13.386 1.00 87.75 650 GLN A N 1
ATOM 5201 C CA . GLN A 1 650 ? -2.420 6.779 12.874 1.00 87.75 650 GLN A CA 1
ATOM 5202 C C . GLN A 1 650 ? -2.339 7.741 11.680 1.00 87.75 650 GLN A C 1
ATOM 5204 O O . GLN A 1 650 ? -1.452 8.586 11.657 1.00 87.75 650 GLN A O 1
ATOM 5209 N N . ASP A 1 651 ? -3.274 7.664 10.728 1.00 85.31 651 ASP A N 1
ATOM 5210 C CA . ASP A 1 651 ? -3.333 8.591 9.590 1.00 85.31 651 ASP A CA 1
ATOM 5211 C C . ASP A 1 651 ? -3.547 10.047 10.066 1.00 85.31 651 ASP A C 1
ATOM 5213 O O . ASP A 1 651 ? -2.871 10.965 9.599 1.00 85.31 651 ASP A O 1
ATOM 5217 N N . LEU A 1 652 ? -4.432 10.261 11.050 1.00 89.81 652 LEU A N 1
ATOM 5218 C CA . LEU A 1 652 ? -4.659 11.575 11.667 1.00 89.81 652 LEU A CA 1
ATOM 5219 C C . LEU A 1 652 ? -3.427 12.082 12.434 1.00 89.81 652 LEU A C 1
ATOM 5221 O O . LEU A 1 652 ? -3.100 13.262 12.343 1.00 89.81 652 LEU A O 1
ATOM 5225 N N . ASP A 1 653 ? -2.717 11.210 13.150 1.00 86.12 653 ASP A N 1
ATOM 5226 C CA . ASP A 1 653 ? -1.502 11.568 13.889 1.00 86.12 653 ASP A CA 1
ATOM 5227 C C . ASP A 1 653 ? -0.357 11.954 12.945 1.00 86.12 653 ASP A C 1
ATOM 5229 O O . ASP A 1 653 ? 0.337 12.941 13.193 1.00 86.12 653 ASP A O 1
ATOM 5233 N N . THR A 1 654 ? -0.191 11.238 11.830 1.00 83.38 654 THR A N 1
ATOM 5234 C CA . THR A 1 654 ? 0.789 11.583 10.787 1.00 83.38 654 THR A CA 1
ATOM 5235 C C . THR A 1 654 ? 0.479 12.943 10.158 1.00 83.38 654 THR A C 1
ATOM 5237 O O . THR A 1 654 ? 1.376 13.778 9.989 1.00 83.38 654 THR A O 1
ATOM 5240 N N . ALA A 1 655 ? -0.797 13.213 9.868 1.00 83.31 655 ALA A N 1
ATOM 5241 C CA . ALA A 1 655 ? -1.220 14.502 9.330 1.00 83.31 655 ALA A CA 1
ATOM 5242 C C . ALA A 1 655 ? -1.035 15.644 10.347 1.00 83.31 655 ALA A C 1
ATOM 5244 O O . ALA A 1 655 ? -0.521 16.711 9.997 1.00 83.31 655 ALA A O 1
ATOM 5245 N N . SER A 1 656 ? -1.384 15.409 11.614 1.00 82.00 656 SER A N 1
ATOM 5246 C CA . SER A 1 656 ? -1.186 16.356 12.719 1.00 82.00 656 SER A CA 1
ATOM 5247 C C . SER A 1 656 ? 0.295 16.692 12.922 1.00 82.00 656 SER A C 1
ATOM 5249 O O . SER A 1 656 ? 0.669 17.867 12.969 1.00 82.00 656 SER A O 1
ATOM 5251 N N . ALA A 1 657 ? 1.173 15.681 12.916 1.00 78.25 657 ALA A N 1
ATOM 5252 C CA . ALA A 1 657 ? 2.624 15.867 12.982 1.00 78.25 657 ALA A CA 1
ATOM 5253 C C . ALA A 1 657 ? 3.176 16.687 11.799 1.00 78.25 657 ALA A C 1
ATOM 5255 O O . ALA A 1 657 ? 4.201 17.358 11.934 1.00 78.25 657 ALA A O 1
ATOM 5256 N N . SER A 1 658 ? 2.478 16.674 10.660 1.00 69.75 658 SER A N 1
ATOM 5257 C CA . SER A 1 658 ? 2.785 17.481 9.472 1.00 69.75 658 SER A CA 1
ATOM 5258 C C . SER A 1 658 ? 2.193 18.901 9.518 1.00 69.75 658 SER A C 1
ATOM 5260 O O . SER A 1 658 ? 2.355 19.662 8.563 1.00 69.75 658 SER A O 1
ATOM 5262 N N . GLY A 1 659 ? 1.531 19.281 10.617 1.00 69.94 659 GLY A N 1
ATOM 5263 C CA . GLY A 1 659 ? 0.970 20.613 10.855 1.00 69.94 659 GLY A CA 1
ATOM 5264 C C . GLY A 1 659 ? -0.500 20.786 10.457 1.00 69.94 659 GLY A C 1
ATOM 5265 O O . GLY A 1 659 ? -1.001 21.911 10.501 1.00 69.94 659 GLY A O 1
ATOM 5266 N N . LEU A 1 660 ? -1.213 19.714 10.080 1.00 78.06 660 LEU A N 1
ATOM 5267 C CA . LEU A 1 660 ? -2.653 19.783 9.801 1.00 78.06 660 LEU A CA 1
ATOM 5268 C C . LEU A 1 660 ? -3.470 19.782 11.096 1.00 78.06 660 LEU A C 1
ATOM 5270 O O . LEU A 1 660 ? -3.905 18.740 11.578 1.00 78.06 660 LEU A O 1
ATOM 5274 N N . VAL A 1 661 ? -3.760 20.981 11.600 1.00 77.62 661 VAL A N 1
ATOM 5275 C CA . VAL A 1 661 ? -4.596 21.208 12.795 1.00 77.62 661 VAL A CA 1
ATOM 5276 C C . VAL A 1 661 ? -5.966 20.518 12.707 1.00 77.62 661 VAL A C 1
ATOM 5278 O O . VAL A 1 661 ? -6.462 20.005 13.707 1.00 77.62 661 VAL A O 1
ATOM 5281 N N . LEU A 1 662 ? -6.569 20.446 11.512 1.00 81.56 662 LEU A N 1
ATOM 5282 C CA . LEU A 1 662 ? -7.863 19.777 11.300 1.00 81.56 662 LEU A CA 1
ATOM 5283 C C . LEU A 1 662 ? -7.843 18.296 11.711 1.00 81.56 662 LEU A C 1
ATOM 5285 O O . LEU A 1 662 ? -8.872 17.761 12.122 1.00 81.56 662 LEU A O 1
ATOM 5289 N N . ALA A 1 663 ? -6.685 17.634 11.636 1.00 85.69 663 ALA A N 1
ATOM 5290 C CA . ALA A 1 663 ? -6.559 16.238 12.031 1.00 85.69 663 ALA A CA 1
ATOM 5291 C C . ALA A 1 663 ? -6.796 16.048 13.540 1.00 85.69 663 ALA A C 1
ATOM 5293 O O . ALA A 1 663 ? -7.498 15.115 13.940 1.00 85.69 663 ALA A O 1
ATOM 5294 N N . ASP A 1 664 ? -6.296 16.971 14.370 1.00 84.25 664 ASP A N 1
ATOM 5295 C CA . ASP A 1 664 ? -6.506 16.956 15.821 1.00 84.25 664 ASP A CA 1
ATOM 5296 C C . ASP A 1 664 ? -7.983 17.183 16.179 1.00 84.25 664 ASP A C 1
ATOM 5298 O O . ASP A 1 664 ? -8.503 16.548 17.099 1.00 84.25 664 ASP A O 1
ATOM 5302 N N . GLU A 1 665 ? -8.677 18.057 15.438 1.00 85.12 665 GLU A N 1
ATOM 5303 C CA . GLU A 1 665 ? -10.108 18.330 15.633 1.00 85.12 665 GLU A CA 1
ATOM 5304 C C . GLU A 1 665 ? -10.963 17.088 15.352 1.00 85.12 665 GLU A C 1
ATOM 5306 O O . GLU A 1 665 ? -11.799 16.701 16.176 1.00 85.12 665 GLU A O 1
ATOM 5311 N N . VAL A 1 666 ? -10.715 16.428 14.214 1.00 89.50 666 VAL A N 1
ATOM 5312 C CA . VAL A 1 666 ? -11.388 15.176 13.836 1.00 89.50 666 VAL A CA 1
ATOM 5313 C C . VAL A 1 666 ? -11.115 14.087 14.863 1.00 89.50 666 VAL A C 1
ATOM 5315 O O . VAL A 1 666 ? -12.050 13.444 15.348 1.00 89.50 666 VAL A O 1
ATOM 5318 N N . LYS A 1 667 ? -9.839 13.881 15.211 1.00 89.69 667 LYS A N 1
ATOM 5319 C CA . LYS A 1 667 ? -9.429 12.841 16.154 1.00 89.69 667 LYS A CA 1
ATOM 5320 C C . LYS A 1 667 ? -10.130 13.015 17.494 1.00 89.69 667 LYS A C 1
ATOM 5322 O O . LYS A 1 667 ? -10.729 12.063 17.996 1.00 89.69 667 LYS A O 1
ATOM 5327 N N . LEU A 1 668 ? -10.113 14.233 18.036 1.00 85.75 668 LEU A N 1
ATOM 5328 C CA . LEU A 1 668 ? -10.733 14.534 19.317 1.00 85.75 668 LEU A CA 1
ATOM 5329 C C . LEU A 1 668 ? -12.234 14.224 19.302 1.00 85.75 668 LEU A C 1
ATOM 5331 O O . LEU A 1 668 ? -12.719 13.544 20.201 1.00 85.75 668 LEU A O 1
ATOM 5335 N N . LEU A 1 669 ? -12.969 14.659 18.275 1.00 87.81 669 LEU A N 1
ATOM 5336 C CA . LEU A 1 669 ? -14.410 14.411 18.191 1.00 87.81 669 LEU A CA 1
ATOM 5337 C C . LEU A 1 669 ? -14.742 12.911 18.126 1.00 87.81 669 LEU A C 1
ATOM 5339 O O . LEU A 1 669 ? -15.661 12.448 18.810 1.00 87.81 669 LEU A O 1
ATOM 5343 N N . LEU A 1 670 ? -13.978 12.136 17.348 1.00 91.50 670 LEU A N 1
ATOM 5344 C CA . LEU A 1 670 ? -14.141 10.682 17.274 1.00 91.50 670 LEU A CA 1
ATOM 5345 C C . LEU A 1 670 ? -13.847 10.014 18.625 1.00 91.50 670 LEU A C 1
ATOM 5347 O O . LEU A 1 670 ? -14.621 9.168 19.080 1.00 91.50 670 LEU A O 1
ATOM 5351 N N . GLU A 1 671 ? -12.768 10.407 19.305 1.00 88.56 671 GLU A N 1
ATOM 5352 C CA . GLU A 1 671 ? -12.439 9.900 20.641 1.00 88.56 671 GLU A CA 1
ATOM 5353 C C . GLU A 1 671 ? -13.527 10.206 21.677 1.00 88.56 671 GLU A C 1
ATOM 5355 O O . GLU A 1 671 ? -13.822 9.358 22.530 1.00 88.56 671 GLU A O 1
ATOM 5360 N N . SER A 1 672 ? -14.147 11.385 21.600 1.00 84.62 672 SER A N 1
ATOM 5361 C CA . SER A 1 672 ? -15.209 11.802 22.517 1.00 84.62 672 SER A CA 1
ATOM 5362 C C . SER A 1 672 ? -16.477 10.976 22.345 1.00 84.62 672 SER A C 1
ATOM 5364 O O . SER A 1 672 ? -17.063 10.534 23.337 1.00 84.62 672 SER A O 1
ATOM 5366 N N . LEU A 1 673 ? -16.863 10.678 21.102 1.00 88.75 673 LEU A N 1
ATOM 5367 C CA . LEU A 1 673 ? -17.980 9.775 20.806 1.00 88.75 673 LEU A CA 1
ATOM 5368 C C . LEU A 1 673 ? -17.709 8.342 21.284 1.00 88.75 673 LEU A C 1
ATOM 5370 O O . LEU A 1 673 ? -18.615 7.675 21.789 1.00 88.75 673 LEU A O 1
ATOM 5374 N N . MET A 1 674 ? -16.458 7.884 21.188 1.00 87.44 674 MET A N 1
ATOM 5375 C CA . MET A 1 674 ? -16.038 6.568 21.680 1.00 87.44 674 MET A CA 1
ATOM 5376 C C . MET A 1 674 ? -15.861 6.511 23.209 1.00 87.44 674 MET A C 1
ATOM 5378 O O . MET A 1 674 ? -15.813 5.423 23.781 1.00 87.44 674 MET A O 1
ATOM 5382 N N . GLY A 1 675 ? -15.802 7.660 23.893 1.00 74.44 675 GLY A N 1
ATOM 5383 C CA . GLY A 1 675 ? -15.650 7.756 25.349 1.00 74.44 675 GLY A CA 1
ATOM 5384 C C . GLY A 1 675 ? -14.224 7.512 25.862 1.00 74.44 675 GLY A C 1
ATOM 5385 O O . GLY A 1 675 ? -14.063 7.115 27.014 1.00 74.44 675 GLY A O 1
ATOM 5386 N N . GLY A 1 676 ? -13.203 7.718 25.020 1.00 68.12 676 GLY A N 1
ATOM 5387 C CA . GLY A 1 676 ? -11.811 7.330 25.288 1.00 68.12 676 GLY A CA 1
ATOM 5388 C C . GLY A 1 676 ? -10.802 8.467 25.500 1.00 68.12 676 GLY A C 1
ATOM 5389 O O . GLY A 1 676 ? -9.624 8.165 25.683 1.00 68.12 676 GLY A O 1
ATOM 5390 N N . VAL A 1 677 ? -11.214 9.742 25.474 1.00 75.69 677 VAL A N 1
ATOM 5391 C CA . VAL A 1 677 ? -10.278 10.886 25.545 1.00 75.69 677 VAL A CA 1
ATOM 5392 C C . VAL A 1 677 ? -9.538 10.904 26.886 1.00 75.69 677 VAL A C 1
ATOM 5394 O O . VAL A 1 677 ? -10.145 11.089 27.937 1.00 75.69 677 VAL A O 1
ATOM 5397 N N . LYS A 1 678 ? -8.215 10.724 26.872 1.00 65.31 678 LYS A N 1
ATOM 5398 C CA . LYS A 1 678 ? -7.372 10.807 28.085 1.00 65.31 678 LYS A CA 1
ATOM 5399 C C . LYS A 1 678 ? -6.528 12.078 28.139 1.00 65.31 678 LYS A C 1
ATOM 5401 O O . LYS A 1 678 ? -6.161 12.521 29.224 1.00 65.31 678 LYS A O 1
ATOM 5406 N N . THR A 1 679 ? -6.219 12.655 26.982 1.00 67.25 679 THR A N 1
ATOM 5407 C CA . THR A 1 679 ? -5.305 13.791 26.829 1.00 67.25 679 THR A CA 1
ATOM 5408 C C . THR A 1 679 ? -5.901 14.804 25.864 1.00 67.25 679 THR A C 1
ATOM 5410 O O . THR A 1 679 ? -6.283 14.442 24.757 1.00 67.25 679 THR A O 1
ATOM 5413 N N . PHE A 1 680 ? -5.968 16.069 26.278 1.00 70.44 680 PHE A N 1
ATOM 5414 C CA . PHE A 1 680 ? -6.467 17.155 25.436 1.00 70.44 680 PHE A CA 1
ATOM 5415 C C . PHE A 1 680 ? -5.308 17.841 24.702 1.00 70.44 680 PHE A C 1
ATOM 5417 O O . PHE A 1 680 ? -4.304 18.144 25.357 1.00 70.44 680 PHE A O 1
ATOM 5424 N N . PRO A 1 681 ? -5.440 18.131 23.394 1.00 68.56 681 PRO A N 1
ATOM 5425 C CA . PRO A 1 681 ? -4.474 18.952 22.672 1.00 68.56 681 PRO A CA 1
ATOM 5426 C C . PRO A 1 681 ? -4.386 20.366 23.264 1.00 68.56 681 PRO A C 1
ATOM 5428 O O . PRO A 1 681 ? -5.259 20.807 24.022 1.00 68.56 681 PRO A O 1
ATOM 5431 N N . ASN A 1 682 ? -3.330 21.101 22.914 1.00 66.75 682 ASN A N 1
ATOM 5432 C CA . ASN A 1 682 ? -3.180 22.483 23.355 1.00 66.75 682 ASN A CA 1
ATOM 5433 C C . ASN A 1 682 ? -4.278 23.371 22.733 1.00 66.75 682 ASN A C 1
ATOM 5435 O O . ASN A 1 682 ? -4.463 23.399 21.523 1.00 66.75 682 ASN A O 1
ATOM 5439 N N . LEU A 1 683 ? -4.992 24.138 23.560 1.00 62.38 683 LEU A N 1
ATOM 5440 C CA . LEU A 1 683 ? -6.076 25.022 23.113 1.00 62.38 683 LEU A CA 1
ATOM 5441 C C . LEU A 1 683 ? -5.595 26.092 22.124 1.00 62.38 683 LEU A C 1
ATOM 5443 O O . LEU A 1 683 ? -6.351 26.484 21.243 1.00 62.38 683 LEU A O 1
ATOM 5447 N N . SER A 1 684 ? -4.349 26.561 22.258 1.00 63.38 684 SER A N 1
ATOM 5448 C CA . SER A 1 684 ? -3.805 27.612 21.389 1.00 63.38 684 SER A CA 1
ATOM 5449 C C . SER A 1 684 ? -3.481 27.139 19.971 1.00 63.38 684 SER A C 1
ATOM 5451 O O . SER A 1 684 ? -3.220 27.982 19.120 1.00 63.38 684 SER A O 1
ATOM 5453 N N . SER A 1 685 ? -3.435 25.825 19.724 1.00 65.75 685 SER A N 1
ATOM 5454 C CA . SER A 1 685 ? -3.170 25.258 18.396 1.00 65.75 685 SER A CA 1
ATOM 5455 C C . SER A 1 685 ? -4.438 24.872 17.637 1.00 65.75 685 SER A C 1
ATOM 5457 O O . SER A 1 685 ? -4.326 24.509 16.475 1.00 65.75 685 SER A O 1
ATOM 5459 N N . LEU A 1 686 ? -5.616 24.954 18.263 1.00 67.69 686 LEU A N 1
ATOM 5460 C CA . LEU A 1 686 ? -6.902 24.567 17.676 1.00 67.69 686 LEU A CA 1
ATOM 5461 C C . LEU A 1 686 ? -7.740 25.790 17.295 1.00 67.69 686 LEU A C 1
ATOM 5463 O O . LEU A 1 686 ? -7.688 26.823 17.973 1.00 67.69 686 LEU A O 1
ATOM 5467 N N . GLY A 1 687 ? -8.551 25.644 16.244 1.00 70.25 687 GLY A N 1
ATOM 5468 C CA . GLY A 1 687 ? -9.551 26.638 15.873 1.00 70.25 687 GLY A CA 1
ATOM 5469 C C . GLY A 1 687 ? -10.709 26.699 16.872 1.00 70.25 687 GLY A C 1
ATOM 5470 O O . GLY A 1 687 ? -10.794 25.915 17.820 1.00 70.25 687 GLY A O 1
ATOM 5471 N N . ASP A 1 688 ? -11.638 27.627 16.642 1.00 71.56 688 ASP A N 1
ATOM 5472 C CA . ASP A 1 688 ? -12.841 27.805 17.467 1.00 71.56 688 ASP A CA 1
ATOM 5473 C C . ASP A 1 688 ? -13.655 26.503 17.613 1.00 71.56 688 ASP A C 1
ATOM 5475 O O . ASP A 1 688 ? -14.189 26.200 18.682 1.00 71.56 688 ASP A O 1
ATOM 5479 N N . GLU A 1 689 ? -13.709 25.696 16.550 1.00 70.50 689 GLU A N 1
ATOM 5480 C CA . GLU A 1 689 ? -14.425 24.421 16.523 1.00 70.50 689 GLU A CA 1
ATOM 5481 C C . GLU A 1 689 ? -13.701 23.338 17.339 1.00 70.50 689 GLU A C 1
ATOM 5483 O O . GLU A 1 689 ? -14.329 22.694 18.181 1.00 70.50 689 GLU A O 1
ATOM 5488 N N . GLY A 1 690 ? -12.378 23.196 17.205 1.00 73.25 690 GLY A N 1
ATOM 5489 C CA . GLY A 1 690 ? -11.583 22.306 18.055 1.00 73.25 690 GLY A CA 1
ATOM 5490 C C . GLY A 1 690 ? -11.640 22.675 19.541 1.00 73.25 690 GLY A C 1
ATOM 5491 O O . GLY A 1 690 ? -11.815 21.806 20.400 1.00 73.25 690 GLY A O 1
ATOM 5492 N N . GLN A 1 691 ? -11.581 23.971 19.867 1.00 75.94 691 GLN A N 1
ATOM 5493 C CA . GLN A 1 691 ? -11.798 24.453 21.236 1.00 75.94 691 GLN A CA 1
ATOM 5494 C C . GLN A 1 691 ? -13.203 24.101 21.739 1.00 75.94 691 GLN A C 1
ATOM 5496 O O . GLN A 1 691 ? -13.370 23.741 22.911 1.00 75.94 691 GLN A O 1
ATOM 5501 N N . SER A 1 692 ? -14.200 24.158 20.850 1.00 74.94 692 SER A N 1
ATOM 5502 C CA . SER A 1 692 ? -15.571 23.783 21.167 1.00 74.94 692 SER A CA 1
ATOM 5503 C C . SER A 1 692 ? -15.701 22.300 21.524 1.00 74.94 692 SER A C 1
ATOM 5505 O O . SER A 1 692 ? -16.266 21.962 22.569 1.00 74.94 692 SER A O 1
ATOM 5507 N N . VAL A 1 693 ? -15.083 21.421 20.728 1.00 77.50 693 VAL A N 1
ATOM 5508 C CA . VAL A 1 693 ? -15.068 19.969 20.966 1.00 77.50 693 VAL A CA 1
ATOM 5509 C C . VAL A 1 693 ? -14.340 19.624 22.270 1.00 77.50 693 VAL A C 1
ATOM 5511 O O . VAL A 1 693 ? -14.829 18.790 23.034 1.00 77.50 693 VAL A O 1
ATOM 5514 N N . ILE A 1 694 ? -13.214 20.279 22.596 1.00 77.50 694 ILE A N 1
ATOM 5515 C CA . ILE A 1 694 ? -12.530 20.083 23.893 1.00 77.50 694 ILE A CA 1
ATOM 5516 C C . ILE A 1 694 ? -13.482 20.374 25.050 1.00 77.50 694 ILE A C 1
ATOM 5518 O O . ILE A 1 694 ? -13.510 19.635 26.038 1.00 77.50 694 ILE A O 1
ATOM 5522 N N . PHE A 1 695 ? -14.230 21.467 24.949 1.00 75.44 695 PHE A N 1
ATOM 5523 C CA . PHE A 1 695 ? -15.153 21.875 25.992 1.00 75.44 695 PHE A CA 1
ATOM 5524 C C . PHE A 1 695 ? -16.293 20.858 26.174 1.00 75.44 695 PHE A C 1
ATOM 5526 O O . PHE A 1 695 ? -16.492 20.376 27.289 1.00 75.44 695 PHE A O 1
ATOM 5533 N N . GLU A 1 696 ? -16.983 20.503 25.084 1.00 78.25 696 GLU A N 1
ATOM 5534 C CA . GLU A 1 696 ? -18.033 19.465 25.009 1.00 78.25 696 GLU A CA 1
ATOM 5535 C C . GLU A 1 696 ? -17.545 18.171 25.681 1.00 78.25 696 GLU A C 1
ATOM 5537 O O . GLU A 1 696 ? -18.164 17.609 26.581 1.00 78.25 696 GLU A O 1
ATOM 5542 N N . THR A 1 697 ? -16.338 17.747 25.321 1.00 78.81 697 THR A N 1
ATOM 5543 C CA . THR A 1 697 ? -15.731 16.523 25.842 1.00 78.81 697 THR A CA 1
ATOM 5544 C C . THR A 1 697 ? -15.478 16.596 27.345 1.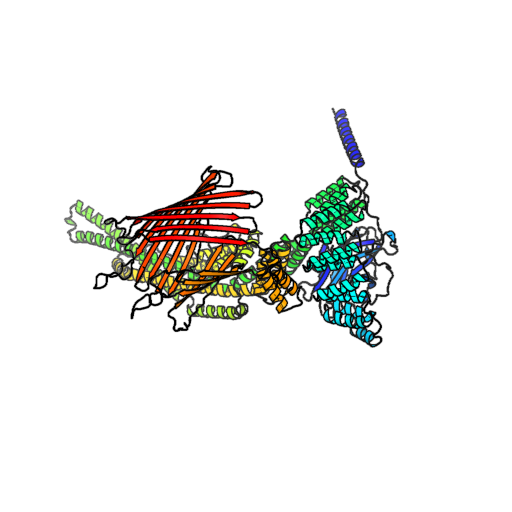00 78.81 697 THR A C 1
ATOM 5546 O O . THR A 1 697 ? -15.782 15.651 28.074 1.00 78.81 697 THR A O 1
ATOM 5549 N N . LYS A 1 698 ? -14.941 17.718 27.839 1.00 77.06 698 LYS A N 1
ATOM 5550 C CA . LYS A 1 698 ? -14.731 17.927 29.279 1.00 77.06 698 LYS A CA 1
ATOM 5551 C C . LYS A 1 698 ? -16.051 17.930 30.037 1.00 77.06 698 LYS A C 1
ATOM 5553 O O . LYS A 1 698 ? -16.111 17.340 31.111 1.00 77.06 698 LYS A O 1
ATOM 5558 N N . LEU A 1 699 ? -17.091 18.541 29.469 1.00 76.94 699 LEU A N 1
ATOM 5559 C CA . LEU A 1 699 ? -18.439 18.532 30.028 1.00 76.94 699 LEU A CA 1
ATOM 5560 C C . LEU A 1 699 ? -18.955 17.099 30.213 1.00 76.94 699 LEU A C 1
ATOM 5562 O O . LEU A 1 699 ? -19.468 16.769 31.279 1.00 76.94 699 LEU A O 1
ATOM 5566 N N . TRP A 1 700 ? -18.780 16.239 29.208 1.00 79.81 700 TRP A N 1
ATOM 5567 C CA . TRP A 1 700 ? -19.227 14.844 29.262 1.00 79.81 700 TRP A CA 1
ATOM 5568 C C . TRP A 1 700 ? -18.411 13.971 30.221 1.00 79.81 700 TRP A C 1
ATOM 5570 O O . TRP A 1 700 ? -18.949 13.016 30.778 1.00 79.81 700 TRP A O 1
ATOM 5580 N N . GLN A 1 701 ? -17.123 14.272 30.412 1.00 75.38 701 GLN A N 1
ATOM 5581 C CA . GLN A 1 701 ? -16.226 13.491 31.274 1.00 75.38 701 GLN A CA 1
ATOM 5582 C C . GLN A 1 701 ? -16.267 13.901 32.740 1.00 75.38 701 GLN A C 1
ATOM 5584 O O . GLN A 1 701 ? -16.240 13.052 33.628 1.00 75.38 701 GLN A O 1
ATOM 5589 N N . ASN A 1 702 ? -16.264 15.206 32.992 1.00 70.75 702 ASN A N 1
ATOM 5590 C CA . ASN A 1 702 ? -16.300 15.772 34.324 1.00 70.75 702 ASN A CA 1
ATOM 5591 C C . ASN A 1 702 ? -17.173 17.034 34.303 1.00 70.75 702 ASN A C 1
ATOM 5593 O O . ASN A 1 702 ? -16.666 18.135 34.066 1.00 70.75 702 ASN A O 1
ATOM 5597 N N . PRO A 1 703 ? -18.478 16.895 34.570 1.00 65.06 703 PRO A N 1
ATOM 5598 C CA . PRO A 1 703 ? -19.458 17.977 34.491 1.00 65.06 703 PRO A CA 1
ATOM 5599 C C . PRO A 1 703 ? -19.345 19.009 35.636 1.00 65.06 703 PRO A C 1
ATOM 5601 O O . PRO A 1 703 ? -20.332 19.554 36.130 1.00 65.06 703 PRO A O 1
ATOM 5604 N N . THR A 1 704 ? -18.124 19.327 36.069 1.00 56.75 704 THR A N 1
ATOM 5605 C CA . THR A 1 704 ? -17.820 20.531 36.841 1.00 56.75 704 THR A CA 1
ATOM 5606 C C . THR A 1 704 ? -17.626 21.703 35.888 1.00 56.75 704 THR A C 1
ATOM 5608 O O . THR A 1 704 ? -16.688 21.719 35.094 1.00 56.75 704 THR A O 1
ATOM 5611 N N . LEU A 1 705 ? -18.514 22.694 35.981 1.00 53.00 705 LEU A N 1
ATOM 5612 C CA . LEU A 1 705 ? -18.488 23.894 35.143 1.00 53.00 705 LEU A CA 1
ATOM 5613 C C . LEU A 1 705 ? -17.131 24.622 35.230 1.00 53.00 705 LEU A C 1
ATOM 5615 O O . LEU A 1 705 ? -16.739 25.042 36.325 1.00 53.00 705 LEU A O 1
ATOM 5619 N N . PRO A 1 706 ? -16.443 24.862 34.102 1.00 54.72 706 PRO A N 1
ATOM 5620 C CA . PRO A 1 706 ? -15.321 25.791 34.058 1.00 54.72 706 PRO A CA 1
ATOM 5621 C C . PRO A 1 706 ? -15.788 27.219 34.375 1.00 54.72 706 PRO A C 1
ATOM 5623 O O . PRO A 1 706 ? -16.888 27.631 33.997 1.00 54.72 706 PRO A O 1
ATOM 5626 N N . SER A 1 707 ? -14.947 27.996 35.060 1.00 52.41 707 SER A N 1
ATOM 5627 C CA . SER A 1 707 ? -15.253 29.383 35.447 1.00 52.41 707 SER A CA 1
ATOM 5628 C C . SER A 1 707 ? -15.232 30.372 34.274 1.00 52.41 707 SER A C 1
ATOM 5630 O O . SER A 1 707 ? -15.769 31.471 34.400 1.00 52.41 707 SER A O 1
ATOM 5632 N N . GLN A 1 708 ? -14.633 29.996 33.140 1.00 53.94 708 GLN A N 1
ATOM 5633 C CA . GLN A 1 708 ? -14.545 30.793 31.915 1.00 53.94 708 GLN A CA 1
ATOM 5634 C C . GLN A 1 708 ? -14.763 29.903 30.687 1.00 53.94 708 GLN A C 1
ATOM 5636 O O . GLN A 1 708 ? -14.329 28.752 30.667 1.00 53.94 708 GLN A O 1
ATOM 5641 N N . TRP A 1 709 ? -15.447 30.449 29.681 1.00 55.84 709 TRP A N 1
ATOM 5642 C CA . TRP A 1 709 ? -15.866 29.753 28.463 1.00 55.84 709 TRP A CA 1
ATOM 5643 C C . TRP A 1 709 ? -15.298 30.479 27.231 1.00 55.84 709 TRP A C 1
ATOM 5645 O O . TRP A 1 709 ? -15.261 31.713 27.250 1.00 55.84 709 TRP A O 1
ATOM 5655 N N . PRO A 1 710 ? -14.865 29.770 26.170 1.00 55.00 710 PRO A N 1
ATOM 5656 C CA . PRO A 1 710 ? -14.450 30.403 24.919 1.00 55.00 710 PRO A CA 1
ATOM 5657 C C . PRO A 1 710 ? -15.618 31.160 24.248 1.00 55.00 710 PRO A C 1
ATOM 5659 O O . PRO A 1 710 ? -16.758 30.701 24.342 1.00 55.00 710 PRO A O 1
ATOM 5662 N N . PRO A 1 711 ? -15.373 32.282 23.540 1.00 48.28 711 PRO A N 1
ATOM 5663 C CA . PRO A 1 711 ? -16.429 33.088 22.910 1.00 48.28 711 PRO A CA 1
ATOM 5664 C C . PRO A 1 711 ? -17.235 32.380 21.806 1.00 48.28 711 PRO A C 1
ATOM 5666 O O . PRO A 1 711 ? -18.350 32.802 21.513 1.00 48.28 711 PRO A O 1
ATOM 5669 N N . ALA A 1 712 ? -16.696 31.323 21.193 1.00 51.28 712 ALA A N 1
ATOM 5670 C CA . ALA A 1 712 ? -17.243 30.699 19.986 1.00 51.28 712 ALA A CA 1
ATOM 5671 C C . ALA A 1 712 ? -18.273 29.570 20.234 1.00 51.28 712 ALA A C 1
ATOM 5673 O O . ALA A 1 712 ? -18.408 28.659 19.421 1.00 51.28 712 ALA A O 1
ATOM 5674 N N . TYR A 1 713 ? -19.021 29.615 21.343 1.00 53.81 713 TYR A N 1
ATOM 5675 C CA . TYR A 1 713 ? -20.066 28.624 21.641 1.00 53.81 713 TYR A CA 1
ATOM 5676 C C . TYR A 1 713 ? -21.470 29.084 21.222 1.00 53.81 713 TYR A C 1
ATOM 5678 O O . TYR A 1 713 ? -21.891 30.202 21.515 1.00 53.81 713 TYR A O 1
ATOM 5686 N N . LEU A 1 714 ? -22.203 28.186 20.556 1.00 50.94 714 LEU A N 1
ATOM 5687 C CA . LEU A 1 714 ? -23.526 28.395 19.956 1.00 50.94 714 LEU A CA 1
ATOM 5688 C C . LEU A 1 714 ? -24.610 28.925 20.924 1.00 50.94 714 LEU A C 1
ATOM 5690 O O . LEU A 1 714 ? -24.608 28.686 22.132 1.00 50.94 714 LEU A O 1
ATOM 5694 N N . ALA A 1 715 ? -25.601 29.592 20.322 1.00 52.12 715 ALA A N 1
ATOM 5695 C CA . ALA A 1 715 ? -26.664 30.438 20.883 1.00 52.12 715 ALA A CA 1
ATOM 5696 C C . ALA A 1 715 ? -27.521 29.901 22.057 1.00 52.12 715 ALA A C 1
ATOM 5698 O O . ALA A 1 715 ? -28.301 30.665 22.624 1.00 52.12 715 ALA A O 1
ATOM 5699 N N . TYR A 1 716 ? -27.412 28.625 22.437 1.00 60.59 716 TYR A N 1
ATOM 5700 C CA . TYR A 1 716 ? -28.234 28.009 23.490 1.00 60.59 716 TYR A CA 1
ATOM 5701 C C . TYR A 1 716 ? -27.518 27.896 24.847 1.00 60.59 716 TYR A C 1
ATOM 5703 O O . TYR A 1 716 ? -28.138 27.557 25.856 1.00 60.59 716 TYR A O 1
ATOM 5711 N N . LEU A 1 717 ? -26.227 28.230 24.908 1.00 55.91 717 LEU A N 1
ATOM 5712 C CA . LEU A 1 717 ? -25.431 28.131 26.128 1.00 55.91 717 LEU A CA 1
ATOM 5713 C C . LEU A 1 717 ? -25.887 29.044 27.290 1.00 55.91 717 LEU A C 1
ATOM 5715 O O . LEU A 1 717 ? -25.851 28.593 28.436 1.00 55.91 717 LEU A O 1
ATOM 5719 N N . PRO A 1 718 ? -26.360 30.288 27.057 1.00 60.28 718 PRO A N 1
ATOM 5720 C CA . PRO A 1 718 ? -26.907 31.118 28.130 1.00 60.28 718 PRO A CA 1
ATOM 5721 C C . PRO A 1 718 ? -28.081 30.441 28.848 1.00 60.28 718 PRO A C 1
ATOM 5723 O O . PRO A 1 718 ? -28.160 30.504 30.071 1.00 60.28 718 PRO A O 1
ATOM 5726 N N . LEU A 1 719 ? -28.922 29.708 28.105 1.00 62.00 719 LEU A N 1
ATOM 5727 C CA . LEU A 1 719 ? -30.034 28.930 28.662 1.00 62.00 719 LEU A CA 1
ATOM 5728 C C . LEU A 1 719 ? -29.531 27.746 29.496 1.00 62.00 719 LEU A C 1
ATOM 5730 O O . LEU A 1 719 ? -30.103 27.448 30.540 1.00 62.00 719 LEU A O 1
ATOM 5734 N N . LEU A 1 720 ? -28.450 27.081 29.071 1.00 63.84 720 LEU A N 1
ATOM 5735 C CA . LEU A 1 720 ? -27.817 26.013 29.853 1.00 63.84 720 LEU A CA 1
ATOM 5736 C C . LEU A 1 720 ? -27.176 26.541 31.141 1.00 63.84 720 LEU A C 1
ATOM 5738 O O . LEU A 1 720 ? -27.356 25.947 32.200 1.00 63.84 720 LEU A O 1
ATOM 5742 N N . GLN A 1 721 ? -26.464 27.668 31.086 1.00 61.34 721 GLN A N 1
ATOM 5743 C CA . GLN A 1 721 ? -25.876 28.294 32.273 1.00 61.34 721 GLN A CA 1
ATOM 5744 C C . GLN A 1 721 ? -26.942 28.782 33.256 1.00 61.34 721 GLN A C 1
ATOM 5746 O O . GLN A 1 721 ? -26.776 28.624 34.467 1.00 61.34 721 GLN A O 1
ATOM 5751 N N . GLU A 1 722 ? -28.026 29.367 32.750 1.00 65.06 722 GLU A N 1
ATOM 5752 C CA . GLU A 1 722 ? -29.166 29.798 33.554 1.00 65.06 722 GLU A CA 1
ATOM 5753 C C . GLU A 1 722 ? -29.849 28.598 34.215 1.00 65.06 722 GLU A C 1
ATOM 5755 O O . GLU A 1 722 ? -30.035 28.614 35.430 1.00 65.06 722 GLU A O 1
ATOM 5760 N N . LYS A 1 723 ? -30.077 27.507 33.469 1.00 67.44 723 LYS A N 1
ATOM 5761 C CA . LYS A 1 723 ? -30.591 26.239 34.010 1.00 67.44 723 LYS A CA 1
ATOM 5762 C C . LYS A 1 723 ? -29.692 25.656 35.099 1.00 67.44 723 LYS A C 1
ATOM 5764 O O . LYS A 1 723 ? -30.182 25.292 36.161 1.00 67.44 723 LYS A O 1
ATOM 5769 N N . VAL A 1 724 ? -28.373 25.598 34.894 1.00 65.38 724 VAL A N 1
ATOM 5770 C CA . VAL A 1 724 ? -27.466 25.042 35.914 1.00 65.38 724 VAL A CA 1
ATOM 5771 C C . VAL A 1 724 ? -27.401 25.940 37.150 1.00 65.38 724 VAL A C 1
ATOM 5773 O O . VAL A 1 724 ? -27.391 25.431 38.271 1.00 65.38 724 VAL A O 1
ATOM 5776 N N . LYS A 1 725 ? -27.396 27.270 36.985 1.00 67.94 725 LYS A N 1
ATOM 5777 C CA . LYS A 1 725 ? -27.506 28.209 38.114 1.00 67.94 725 LYS A CA 1
ATOM 5778 C C . LYS A 1 725 ? -28.824 28.034 38.860 1.00 67.94 725 LYS A C 1
ATOM 5780 O O . LYS A 1 725 ? -28.813 28.015 40.087 1.00 67.94 725 LYS A O 1
ATOM 5785 N N . GLU A 1 726 ? -29.929 27.861 38.144 1.00 66.94 726 GLU A N 1
ATOM 5786 C CA . GLU A 1 726 ? -31.239 27.585 38.729 1.00 66.94 726 GLU A CA 1
ATOM 5787 C C . GLU A 1 726 ? -31.203 26.295 39.563 1.00 66.94 726 GLU A C 1
ATOM 5789 O O . GLU A 1 726 ? -31.576 26.315 40.736 1.00 66.94 726 GLU A O 1
ATOM 5794 N N . TRP A 1 727 ? -30.667 25.204 39.006 1.00 67.00 727 TRP A N 1
ATOM 5795 C CA . TRP A 1 727 ? -30.585 23.894 39.665 1.00 67.00 727 TRP A CA 1
ATOM 5796 C C . TRP A 1 727 ? -29.662 23.862 40.885 1.00 67.00 727 TRP A C 1
ATOM 5798 O O . TRP A 1 727 ? -29.882 23.072 41.804 1.00 67.00 727 TRP A O 1
ATOM 5808 N N . THR A 1 728 ? -28.617 24.694 40.900 1.00 60.72 728 THR A N 1
ATOM 5809 C CA . THR A 1 728 ? -27.549 24.634 41.915 1.00 60.72 728 THR A CA 1
ATOM 5810 C C . THR A 1 728 ? -27.578 25.775 42.932 1.00 60.72 728 THR A C 1
ATOM 5812 O O . THR A 1 728 ? -26.767 25.776 43.860 1.00 60.72 728 THR A O 1
ATOM 5815 N N . SER A 1 729 ? -28.495 26.735 42.788 1.00 64.44 729 SER A N 1
ATOM 5816 C CA . SER A 1 729 ? -28.633 27.854 43.723 1.00 64.44 729 SER A CA 1
ATOM 5817 C C . SER A 1 729 ? -29.189 27.414 45.086 1.00 64.44 729 SER A C 1
ATOM 5819 O O . SER A 1 729 ? -30.145 26.643 45.164 1.00 64.44 729 SER A O 1
ATOM 5821 N N . VAL A 1 730 ? -28.572 27.927 46.157 1.00 58.00 730 VAL A N 1
ATOM 5822 C CA . VAL A 1 730 ? -29.038 27.837 47.552 1.00 58.00 730 VAL A CA 1
ATOM 5823 C C . VAL A 1 730 ? -29.174 29.277 48.056 1.00 58.00 730 VAL A C 1
ATOM 5825 O O . VAL A 1 730 ? -28.232 30.065 47.936 1.00 58.00 730 VAL A O 1
ATOM 5828 N N . GLY A 1 731 ? -30.358 29.656 48.523 1.00 52.25 731 GLY A N 1
ATOM 5829 C CA . GLY A 1 731 ? -30.727 31.005 48.933 1.00 52.25 731 GLY A CA 1
ATOM 5830 C C . GLY A 1 731 ? -30.214 31.398 50.322 1.00 52.25 731 GLY A C 1
ATOM 5831 O O . GLY A 1 731 ? -29.794 30.575 51.134 1.00 52.25 731 GLY A O 1
ATOM 5832 N N . HIS A 1 732 ? -30.256 32.703 50.604 1.00 47.47 732 HIS A N 1
ATOM 5833 C CA . HIS A 1 732 ? -30.000 33.268 51.933 1.00 47.47 732 HIS A CA 1
ATOM 5834 C C . HIS A 1 732 ? -31.299 33.347 52.760 1.00 47.47 732 HIS A C 1
ATOM 5836 O O . HIS A 1 732 ? -32.381 33.464 52.179 1.00 47.47 732 HIS A O 1
ATOM 5842 N N . PRO A 1 733 ? -31.229 33.294 54.103 1.00 45.91 733 PRO A N 1
ATOM 5843 C CA . PRO A 1 733 ? -32.414 33.288 54.957 1.00 45.91 733 PRO A CA 1
ATOM 5844 C C . PRO A 1 733 ? -33.248 34.561 54.862 1.00 45.91 733 PRO A C 1
ATOM 5846 O O . PRO A 1 733 ? -32.735 35.670 54.980 1.00 45.91 733 PRO A O 1
ATOM 5849 N N . ALA A 1 734 ? -34.560 34.381 54.689 1.00 48.81 734 ALA A N 1
ATOM 5850 C CA . ALA A 1 734 ? -35.540 35.452 54.805 1.00 48.81 734 ALA A CA 1
ATOM 5851 C C . ALA A 1 734 ? -35.750 35.814 56.287 1.00 48.81 734 ALA A C 1
ATOM 5853 O O . ALA A 1 734 ? -36.050 34.951 57.118 1.00 48.81 734 ALA A O 1
ATOM 5854 N N . GLU A 1 735 ? -35.611 37.095 56.629 1.00 43.84 735 GLU A N 1
ATOM 5855 C CA . GLU A 1 735 ? -35.849 37.597 57.986 1.00 43.84 735 GLU A CA 1
ATOM 5856 C C . GLU A 1 735 ? -37.339 37.458 58.366 1.00 43.84 735 GLU A C 1
ATOM 5858 O O . GLU A 1 735 ? -38.211 38.015 57.702 1.00 43.84 735 GLU A O 1
ATOM 5863 N N . GLY A 1 736 ? -37.648 36.725 59.449 1.00 51.94 736 GLY A N 1
ATOM 5864 C CA . GLY A 1 736 ? -38.963 36.794 60.118 1.00 51.94 736 GLY A CA 1
ATOM 5865 C C . GLY A 1 736 ? -39.747 35.491 60.354 1.00 51.94 736 GLY A C 1
ATOM 5866 O O . GLY A 1 736 ? -40.864 35.553 60.860 1.00 51.94 736 GLY A O 1
ATOM 5867 N N . TRP A 1 737 ? -39.212 34.307 60.046 1.00 49.66 737 TRP A N 1
ATOM 5868 C CA . TRP A 1 737 ? -39.958 33.036 60.134 1.00 49.66 737 TRP A CA 1
ATOM 5869 C C . TRP A 1 737 ? -39.691 32.244 61.431 1.00 49.66 737 TRP A C 1
ATOM 5871 O O . TRP A 1 737 ? -39.047 31.210 61.384 1.00 49.66 737 TRP A O 1
ATOM 5881 N N . ALA A 1 738 ? -40.148 32.680 62.612 1.00 52.69 738 ALA A N 1
ATOM 5882 C CA . ALA A 1 738 ? -39.728 32.039 63.879 1.00 52.69 738 ALA A CA 1
ATOM 5883 C C . ALA A 1 738 ? -40.668 30.956 64.470 1.00 52.69 738 ALA A C 1
ATOM 5885 O O . ALA A 1 738 ? -40.238 30.216 65.351 1.00 52.69 738 ALA A O 1
ATOM 5886 N N . SER A 1 739 ? -41.929 30.819 64.033 1.00 51.50 739 SER A N 1
ATOM 5887 C CA . SER A 1 739 ? -42.920 29.977 64.746 1.00 51.50 739 SER A CA 1
ATOM 5888 C C . SER A 1 739 ? -43.186 28.578 64.162 1.00 51.50 739 SER A C 1
ATOM 5890 O O . SER A 1 739 ? -43.795 27.762 64.849 1.00 51.50 739 SER A O 1
ATOM 5892 N N . SER A 1 740 ? -42.725 28.260 62.944 1.00 61.91 740 SER A N 1
ATOM 5893 C CA . SER A 1 740 ? -42.995 26.970 62.265 1.00 61.91 740 SER A CA 1
ATOM 5894 C C . SER A 1 740 ? -41.758 26.097 61.992 1.00 61.91 740 SER A C 1
ATOM 5896 O O . SER A 1 740 ? -41.905 24.945 61.582 1.00 61.91 740 SER A O 1
ATOM 5898 N N . ILE A 1 741 ? -40.544 26.598 62.260 1.00 74.50 741 ILE A N 1
ATOM 5899 C CA . ILE A 1 741 ? -39.269 25.934 61.918 1.00 74.50 741 ILE A CA 1
ATOM 5900 C C . ILE A 1 741 ? -39.135 24.512 62.505 1.00 74.50 741 ILE A C 1
ATOM 5902 O O . ILE A 1 741 ? -38.747 23.612 61.757 1.00 74.50 741 ILE A O 1
ATOM 5906 N N . PRO A 1 742 ? -39.459 24.243 63.788 1.00 78.62 742 PRO A N 1
ATOM 5907 C CA . PRO A 1 742 ? -39.246 22.913 64.369 1.00 78.62 742 PRO A CA 1
ATOM 5908 C C . PRO A 1 742 ? -40.128 21.824 63.745 1.00 78.62 742 PRO A C 1
ATOM 5910 O O . PRO A 1 742 ? -39.682 20.694 63.547 1.00 78.62 742 PRO A O 1
ATOM 5913 N N . ALA A 1 743 ? -41.370 22.166 63.385 1.00 79.12 743 ALA A N 1
ATOM 5914 C CA . ALA A 1 743 ? -42.284 21.242 62.717 1.00 79.12 743 ALA A CA 1
ATOM 5915 C C . ALA A 1 743 ? -41.808 20.919 61.290 1.00 79.12 743 ALA A C 1
ATOM 5917 O O . ALA A 1 743 ? -41.811 19.754 60.888 1.00 79.12 743 ALA A O 1
ATOM 5918 N N . SER A 1 744 ? -41.330 21.930 60.556 1.00 81.88 744 SER A N 1
ATOM 5919 C CA . SER A 1 744 ? -40.726 21.754 59.230 1.00 81.88 744 SER A CA 1
ATOM 5920 C C . SER A 1 744 ? -39.442 20.921 59.284 1.00 81.88 744 SER A C 1
ATOM 5922 O O . SER A 1 744 ? -39.247 20.057 58.433 1.00 81.88 744 SER A O 1
ATOM 5924 N N . ALA A 1 745 ? -38.599 21.109 60.307 1.00 84.00 745 ALA A N 1
ATOM 5925 C CA . ALA A 1 745 ? -37.382 20.319 60.509 1.00 84.00 745 ALA A CA 1
ATOM 5926 C C . ALA A 1 745 ? -37.683 18.823 60.687 1.00 84.00 745 ALA A C 1
ATOM 5928 O O . ALA A 1 745 ? -37.052 17.988 60.043 1.00 84.00 745 ALA A O 1
ATOM 5929 N N . LEU A 1 746 ? -38.680 18.475 61.508 1.00 85.12 746 LEU A N 1
ATOM 5930 C CA . LEU A 1 746 ? -39.108 17.085 61.706 1.00 85.12 746 LEU A CA 1
ATOM 5931 C C . LEU A 1 746 ? -39.684 16.449 60.437 1.00 85.12 746 LEU A C 1
ATOM 5933 O O . LEU A 1 746 ? -39.468 15.260 60.200 1.00 85.12 746 LEU A O 1
ATOM 5937 N N . LEU A 1 747 ? -40.433 17.216 59.638 1.00 86.56 747 LEU A N 1
ATOM 5938 C CA . LEU A 1 747 ? -40.962 16.739 58.361 1.00 86.56 747 LEU A CA 1
ATOM 5939 C C . LEU A 1 747 ? -39.821 16.462 57.374 1.00 86.56 747 LEU A C 1
ATOM 5941 O O . LEU A 1 747 ? -39.750 15.366 56.824 1.00 86.56 747 LEU A O 1
ATOM 5945 N N . LEU A 1 748 ? -38.894 17.412 57.221 1.00 85.81 748 LEU A N 1
ATOM 5946 C CA . LEU A 1 748 ? -37.738 17.284 56.332 1.00 85.81 748 LEU A CA 1
ATOM 5947 C C . LEU A 1 748 ? -36.813 16.138 56.752 1.00 85.81 748 LEU A C 1
ATOM 5949 O O . LEU A 1 748 ? -36.388 15.368 55.900 1.00 85.81 748 LEU A O 1
ATOM 5953 N N . LEU A 1 749 ? -36.557 15.941 58.050 1.00 86.25 749 LEU A N 1
ATOM 5954 C CA . LEU A 1 749 ? -35.761 14.804 58.538 1.00 86.25 749 LEU A CA 1
ATOM 5955 C C . LEU A 1 749 ? -36.348 13.441 58.133 1.00 86.25 749 LEU A C 1
ATOM 5957 O O . LEU A 1 749 ? -35.595 12.485 57.965 1.00 86.25 749 LEU A O 1
ATOM 5961 N N . LYS A 1 750 ? -37.672 13.343 57.944 1.00 87.81 750 LYS A N 1
ATOM 5962 C CA . LYS A 1 750 ? -38.323 12.121 57.446 1.00 87.81 750 LYS A CA 1
ATOM 5963 C C . LYS A 1 750 ? -38.228 11.967 55.929 1.00 87.81 750 LYS A C 1
ATOM 5965 O O . LYS A 1 750 ? -38.135 10.840 55.458 1.00 87.81 750 LYS A O 1
ATOM 5970 N N . THR A 1 751 ? -38.285 13.062 55.171 1.00 88.31 751 THR A N 1
ATOM 5971 C CA . THR A 1 751 ? -38.363 13.027 53.699 1.00 88.31 751 THR A CA 1
ATOM 5972 C C . THR A 1 751 ? -37.005 13.132 53.007 1.00 88.31 751 THR A C 1
ATOM 5974 O O . THR A 1 751 ? -36.869 12.667 51.879 1.00 88.31 751 THR A O 1
ATOM 5977 N N . LEU A 1 752 ? -35.991 13.708 53.661 1.00 86.62 752 LEU A N 1
ATOM 5978 C CA . LEU A 1 752 ? -34.646 13.916 53.110 1.00 86.62 752 LEU A CA 1
ATOM 5979 C C . LEU A 1 752 ? -33.989 12.635 52.569 1.00 86.62 752 LEU A C 1
ATOM 5981 O O . LEU A 1 752 ? -33.462 12.697 51.460 1.00 86.62 752 LEU A O 1
ATOM 5985 N N . PRO A 1 753 ? -34.034 11.476 53.264 1.00 89.44 753 PRO A N 1
ATOM 5986 C CA . PRO A 1 753 ? -33.489 10.236 52.712 1.00 89.44 753 PRO A CA 1
ATOM 5987 C C . PRO A 1 753 ? -34.177 9.833 51.405 1.00 89.44 753 PRO A C 1
ATOM 5989 O O . PRO A 1 753 ? -33.506 9.493 50.439 1.00 89.44 753 PRO A O 1
ATOM 5992 N N . THR A 1 754 ? -35.508 9.942 51.342 1.00 89.75 754 THR A N 1
ATOM 5993 C CA . THR A 1 754 ? -36.293 9.622 50.141 1.00 89.75 754 THR A CA 1
ATOM 5994 C C . THR A 1 754 ? -35.974 10.569 48.984 1.00 89.75 754 THR A C 1
ATOM 5996 O O . THR A 1 754 ? -35.884 10.130 47.843 1.00 89.75 754 THR A O 1
ATOM 5999 N N . GLN A 1 755 ? -35.757 11.854 49.271 1.00 89.31 755 GLN A N 1
ATOM 6000 C CA . GLN A 1 755 ? -35.364 12.852 48.272 1.00 89.31 755 GLN A CA 1
ATOM 6001 C C . GLN A 1 755 ? -33.934 12.623 47.768 1.00 89.31 755 GLN A C 1
ATOM 6003 O O . GLN A 1 755 ? -33.685 12.730 46.572 1.00 89.31 755 GLN A O 1
ATOM 6008 N N . ALA A 1 756 ? -33.003 12.230 48.644 1.00 88.38 756 ALA A N 1
ATOM 6009 C CA . ALA A 1 756 ? -31.658 11.830 48.234 1.00 88.38 756 ALA A CA 1
ATOM 6010 C C . ALA A 1 756 ? -31.701 10.596 47.315 1.00 88.38 756 ALA A C 1
ATOM 6012 O O . ALA A 1 756 ? -31.056 10.586 46.269 1.00 88.38 756 ALA A O 1
ATOM 6013 N N . THR A 1 757 ? -32.519 9.590 47.648 1.00 91.06 757 THR A N 1
ATOM 6014 C CA . THR A 1 757 ? -32.740 8.422 46.781 1.00 91.06 757 THR A CA 1
ATOM 6015 C C . THR A 1 757 ? -33.347 8.819 45.434 1.00 91.06 757 THR A C 1
ATOM 6017 O O . THR A 1 757 ? -32.830 8.402 44.403 1.00 91.06 757 THR A O 1
ATOM 6020 N N . LEU A 1 758 ? -34.374 9.676 45.414 1.00 90.06 758 LEU A N 1
ATOM 6021 C CA . LEU A 1 758 ? -34.991 10.168 44.177 1.00 90.06 758 LEU A CA 1
ATOM 6022 C C . LEU A 1 758 ? -33.986 10.914 43.285 1.00 90.06 758 LEU A C 1
ATOM 6024 O O . LEU A 1 758 ? -33.965 10.696 42.071 1.00 90.06 758 LEU A O 1
ATOM 6028 N N . ALA A 1 759 ? -33.145 11.771 43.874 1.00 88.50 759 ALA A N 1
ATOM 6029 C CA . ALA A 1 759 ? -32.083 12.472 43.158 1.00 88.50 759 ALA A CA 1
ATOM 6030 C C . ALA A 1 759 ? -31.085 11.482 42.541 1.00 88.50 759 ALA A C 1
ATOM 6032 O O . ALA A 1 759 ? -30.749 11.595 41.363 1.00 88.50 759 ALA A O 1
ATOM 6033 N N . HIS A 1 760 ? -30.657 10.482 43.316 1.00 91.44 760 HIS A N 1
ATOM 6034 C CA . HIS A 1 760 ? -29.735 9.449 42.855 1.00 91.44 760 HIS A CA 1
ATOM 6035 C C . HIS A 1 760 ? -30.321 8.594 41.721 1.00 91.44 760 HIS A C 1
ATOM 6037 O O . HIS A 1 760 ? -29.676 8.406 40.692 1.00 91.44 760 HIS A O 1
ATOM 6043 N N . GLU A 1 761 ? -31.555 8.109 41.862 1.00 91.25 761 GLU A N 1
ATOM 6044 C CA . GLU A 1 761 ? -32.235 7.317 40.828 1.00 91.25 761 GLU A CA 1
ATOM 6045 C C . GLU A 1 761 ? -32.463 8.129 39.546 1.00 91.25 761 GLU A C 1
ATOM 6047 O O . GLU A 1 761 ? -32.262 7.629 38.435 1.00 91.25 761 GLU A O 1
ATOM 6052 N N . SER A 1 762 ? -32.831 9.405 39.686 1.00 89.75 762 SER A N 1
ATOM 6053 C CA . SER A 1 762 ? -32.998 10.318 38.553 1.00 89.75 762 SER A CA 1
ATOM 6054 C C . SER A 1 762 ? -31.671 10.580 37.839 1.00 89.75 762 SER A C 1
ATOM 6056 O O . SER A 1 762 ? -31.643 10.587 36.607 1.00 89.75 762 SER A O 1
ATOM 6058 N N . ALA A 1 763 ? -30.567 10.715 38.585 1.00 88.94 763 ALA A N 1
ATOM 6059 C CA . ALA A 1 763 ? -29.226 10.812 38.014 1.00 88.94 763 ALA A CA 1
ATOM 6060 C C . ALA A 1 763 ? -28.855 9.549 37.227 1.00 88.94 763 ALA A C 1
ATOM 6062 O O . ALA A 1 763 ? -28.459 9.648 36.068 1.00 88.94 763 ALA A O 1
ATOM 6063 N N . GLN A 1 764 ? -29.055 8.357 37.802 1.00 89.50 764 GLN A N 1
ATOM 6064 C CA . GLN A 1 764 ? -28.775 7.093 37.109 1.00 89.50 764 GLN A CA 1
ATOM 6065 C C . GLN A 1 764 ? -29.578 6.960 35.809 1.00 89.50 764 GLN A C 1
ATOM 6067 O O . GLN A 1 764 ? -29.044 6.554 34.771 1.00 89.50 764 GLN A O 1
ATOM 6072 N N . LYS A 1 765 ? -30.866 7.324 35.843 1.00 87.75 765 LYS A N 1
ATOM 6073 C CA . LYS A 1 765 ? -31.736 7.294 34.663 1.00 87.75 765 LYS A CA 1
ATOM 6074 C C . LYS A 1 765 ? -31.237 8.247 33.574 1.00 87.75 765 LYS A C 1
ATOM 6076 O O . LYS A 1 765 ? -31.169 7.844 32.411 1.00 87.75 765 LYS A O 1
ATOM 6081 N N . MET A 1 766 ? -30.853 9.468 33.945 1.00 86.19 766 MET A N 1
ATOM 6082 C CA . MET A 1 766 ? -30.346 10.464 33.001 1.00 86.19 766 MET A CA 1
ATOM 6083 C C . MET A 1 766 ? -28.972 10.077 32.434 1.00 86.19 766 MET A C 1
ATOM 6085 O O . MET A 1 766 ? -28.761 10.177 31.227 1.00 86.19 766 MET A O 1
ATOM 6089 N N . GLY A 1 767 ? -28.076 9.529 33.258 1.00 86.56 767 GLY A N 1
ATOM 6090 C CA . GLY A 1 767 ? -26.774 9.022 32.818 1.00 86.56 767 GLY A CA 1
ATOM 6091 C C . GLY A 1 767 ? -26.895 7.860 31.825 1.00 86.56 767 GLY A C 1
ATOM 6092 O O . GLY A 1 767 ? -26.164 7.794 30.829 1.00 86.56 767 GLY A O 1
ATOM 6093 N N . LYS A 1 768 ? -27.883 6.974 32.021 1.00 86.31 768 LYS A N 1
ATOM 6094 C CA . LYS A 1 768 ? -28.221 5.931 31.039 1.00 86.31 768 LYS A CA 1
ATOM 6095 C C . LYS A 1 768 ? -28.689 6.538 29.715 1.00 86.31 768 LYS A C 1
ATOM 6097 O O . LYS A 1 768 ? -28.247 6.095 28.658 1.00 86.31 768 LYS A O 1
ATOM 6102 N N . GLN A 1 769 ? -29.544 7.555 29.762 1.00 85.75 769 GLN A N 1
ATOM 6103 C CA . GLN A 1 769 ? -30.040 8.242 28.569 1.00 85.75 769 GLN A CA 1
ATOM 6104 C C . GLN A 1 769 ? -28.923 8.981 27.814 1.00 85.75 769 GLN A C 1
ATOM 6106 O O . GLN A 1 769 ? -28.831 8.854 26.595 1.00 85.75 769 GLN A O 1
ATOM 6111 N N . ALA A 1 770 ? -28.021 9.663 28.526 1.00 86.19 770 ALA A N 1
ATOM 6112 C CA . ALA A 1 770 ? -26.816 10.269 27.955 1.00 86.19 770 ALA A CA 1
ATOM 6113 C C . ALA A 1 770 ? -25.954 9.224 27.223 1.00 86.19 770 ALA A C 1
ATOM 6115 O O . ALA A 1 770 ? -25.517 9.439 26.093 1.00 86.19 770 ALA A O 1
ATOM 6116 N N . SER A 1 771 ? -25.775 8.047 27.830 1.00 87.06 771 SER A N 1
ATOM 6117 C CA . SER A 1 771 ? -25.031 6.938 27.219 1.00 87.06 771 SER A CA 1
ATOM 6118 C C . SER A 1 771 ? -25.701 6.410 25.943 1.00 87.06 771 SER A C 1
ATOM 6120 O O . SER A 1 771 ? -25.006 6.089 24.980 1.00 87.06 771 SER A O 1
ATOM 6122 N N . GLN A 1 772 ? -27.037 6.349 25.905 1.00 87.50 772 GLN A N 1
ATOM 6123 C CA . GLN A 1 772 ? -27.800 5.944 24.716 1.00 87.50 772 GLN A CA 1
ATOM 6124 C C . GLN A 1 772 ? -27.703 6.977 23.584 1.00 87.50 772 GLN A C 1
ATOM 6126 O O . GLN A 1 772 ? -27.495 6.600 22.433 1.00 87.50 772 GLN A O 1
ATOM 6131 N N . LEU A 1 773 ? -27.787 8.275 23.902 1.00 89.44 773 LEU A N 1
ATOM 6132 C CA . LEU A 1 773 ? -27.601 9.358 22.926 1.00 89.44 773 LEU A CA 1
ATOM 6133 C C . LEU A 1 773 ? -26.194 9.323 22.317 1.00 89.44 773 LEU A C 1
ATOM 6135 O O . LEU A 1 773 ? -26.057 9.389 21.097 1.00 89.44 773 LEU A O 1
ATOM 6139 N N . ARG A 1 774 ? -25.156 9.111 23.139 1.00 90.69 774 ARG A N 1
ATOM 6140 C CA . ARG A 1 774 ? -23.782 8.913 22.653 1.00 90.69 774 ARG A CA 1
ATOM 6141 C C . ARG A 1 774 ? -23.674 7.723 21.700 1.00 90.69 774 ARG A C 1
ATOM 6143 O O . ARG A 1 774 ? -23.056 7.837 20.648 1.00 90.69 774 ARG A O 1
ATOM 6150 N N . GLN A 1 775 ? -24.267 6.579 22.050 1.00 89.69 775 GLN A N 1
ATOM 6151 C CA . GLN A 1 775 ? -24.257 5.392 21.184 1.00 89.69 775 GLN A CA 1
ATOM 6152 C C . GLN A 1 775 ? -24.975 5.637 19.850 1.00 89.69 775 GLN A C 1
ATOM 6154 O O . GLN A 1 775 ? -24.494 5.189 18.809 1.00 89.69 775 GLN A O 1
ATOM 6159 N N . LEU A 1 776 ? -26.096 6.365 19.861 1.00 91.62 776 LEU A N 1
ATOM 6160 C CA . LEU A 1 776 ? -26.800 6.777 18.647 1.00 91.62 776 LEU A CA 1
ATOM 6161 C C . LEU A 1 776 ? -25.920 7.676 17.765 1.00 91.62 776 LEU A C 1
ATOM 6163 O O . LEU A 1 776 ? -25.783 7.400 16.574 1.00 91.62 776 LEU A O 1
ATOM 6167 N N . LEU A 1 777 ? -25.284 8.701 18.344 1.00 92.56 777 LEU A N 1
ATOM 6168 C CA . LEU A 1 777 ? -24.353 9.586 17.634 1.00 92.56 777 LEU A CA 1
ATOM 6169 C C . LEU A 1 777 ? -23.167 8.815 17.050 1.00 92.56 777 LEU A C 1
ATOM 6171 O O . LEU A 1 777 ? -22.823 9.009 15.889 1.00 92.56 777 LEU A O 1
ATOM 6175 N N . TRP A 1 778 ? -22.585 7.885 17.811 1.00 93.56 778 TRP A N 1
ATOM 6176 C CA . TRP A 1 778 ? -21.522 7.016 17.309 1.00 93.56 778 TRP A CA 1
ATOM 6177 C C . TRP A 1 778 ? -21.992 6.150 16.135 1.00 93.56 778 TRP A C 1
ATOM 6179 O O . TRP A 1 778 ? -21.280 6.000 15.147 1.00 93.56 778 TRP A O 1
ATOM 6189 N N . THR A 1 779 ? -23.212 5.614 16.202 1.00 90.88 779 THR A N 1
ATOM 6190 C CA . THR A 1 779 ? -23.780 4.796 15.120 1.00 90.88 779 THR A CA 1
ATOM 6191 C C . THR A 1 779 ? -23.982 5.606 13.845 1.00 90.88 779 THR A C 1
ATOM 6193 O O . THR A 1 779 ? -23.607 5.150 12.768 1.00 90.88 779 THR A O 1
ATOM 6196 N N . LYS A 1 780 ? -24.505 6.830 13.965 1.00 93.69 780 LYS A N 1
ATOM 6197 C CA . LYS A 1 780 ? -24.624 7.760 12.837 1.00 93.69 780 LYS A CA 1
ATOM 6198 C C . LYS A 1 780 ? -23.254 8.156 12.280 1.00 93.69 780 LYS A C 1
ATOM 6200 O O . LYS A 1 780 ? -23.058 8.111 11.071 1.00 93.69 780 LYS A O 1
ATOM 6205 N N . MET A 1 781 ? -22.274 8.414 13.148 1.00 95.00 781 MET A N 1
ATOM 6206 C CA . MET A 1 781 ? -20.898 8.700 12.739 1.00 95.00 781 MET A CA 1
ATOM 6207 C C . MET A 1 781 ? -20.265 7.528 11.972 1.00 95.00 781 MET A C 1
ATOM 6209 O O . MET A 1 781 ? -19.654 7.752 10.933 1.00 95.00 781 MET A O 1
ATOM 6213 N N . LYS A 1 782 ? -20.469 6.269 12.394 1.00 93.38 782 LYS A N 1
ATOM 6214 C CA . LYS A 1 782 ? -19.999 5.082 11.646 1.00 93.38 782 LYS A CA 1
ATOM 6215 C C . LYS A 1 782 ? -20.507 5.057 10.198 1.00 93.38 782 LYS A C 1
ATOM 6217 O O . LYS A 1 782 ? -19.755 4.667 9.313 1.00 93.38 782 LYS A O 1
ATOM 6222 N N . ILE A 1 783 ? -21.755 5.468 9.948 1.00 92.38 783 ILE A N 1
ATOM 6223 C CA . ILE A 1 783 ? -22.323 5.528 8.588 1.00 92.38 783 ILE A CA 1
ATOM 6224 C C . ILE A 1 783 ? -21.546 6.533 7.727 1.00 92.38 783 ILE A C 1
ATOM 6226 O O . ILE A 1 783 ? -21.249 6.256 6.568 1.00 92.38 783 ILE A O 1
ATOM 6230 N N . GLN A 1 784 ? -21.165 7.670 8.304 1.00 94.31 784 GLN A N 1
ATOM 6231 C CA . GLN A 1 784 ? -20.408 8.713 7.609 1.00 94.31 784 GLN A CA 1
ATOM 6232 C C . GLN A 1 784 ? -18.952 8.313 7.381 1.00 94.31 784 GLN A C 1
ATOM 6234 O O . GLN A 1 784 ? -18.404 8.584 6.319 1.00 94.31 784 GLN A O 1
ATOM 6239 N N . LEU A 1 785 ? -18.348 7.603 8.337 1.00 94.12 785 LEU A N 1
ATOM 6240 C CA . LEU A 1 785 ? -17.019 7.008 8.184 1.00 94.12 785 LEU A CA 1
ATOM 6241 C C . LEU A 1 785 ? -17.001 5.942 7.079 1.00 94.12 785 LEU A C 1
ATOM 6243 O O . LEU A 1 785 ? -16.062 5.896 6.292 1.00 94.12 785 LEU A O 1
ATOM 6247 N N . PHE A 1 786 ? -18.061 5.139 6.964 1.00 93.00 786 PHE A N 1
ATOM 6248 C CA . PHE A 1 786 ? -18.219 4.204 5.851 1.00 93.00 786 PHE A CA 1
ATOM 6249 C C . PHE A 1 786 ? -18.373 4.930 4.504 1.00 93.00 786 PHE A C 1
ATOM 6251 O O . PHE A 1 786 ? -17.725 4.558 3.528 1.00 93.00 786 PHE A O 1
ATOM 6258 N N . ALA A 1 787 ? -19.187 5.991 4.443 1.00 91.88 787 ALA A N 1
ATOM 6259 C CA . ALA A 1 787 ? -19.343 6.801 3.232 1.00 91.88 787 ALA A CA 1
ATOM 6260 C C . ALA A 1 787 ? -18.026 7.481 2.814 1.00 91.88 787 ALA A C 1
ATOM 6262 O O . ALA A 1 787 ? -17.680 7.485 1.637 1.00 91.88 787 ALA A O 1
ATOM 6263 N N . TYR A 1 788 ? -17.267 8.005 3.777 1.00 93.50 788 TYR A N 1
ATOM 6264 C CA . TYR A 1 788 ? -15.923 8.543 3.566 1.00 93.50 788 TYR A CA 1
ATOM 6265 C C . TYR A 1 788 ? -14.977 7.510 2.942 1.00 93.50 788 TYR A C 1
ATOM 6267 O O . TYR A 1 788 ? -14.282 7.802 1.969 1.00 93.50 788 TYR A O 1
ATOM 6275 N N . ASP A 1 789 ? -14.960 6.296 3.484 1.00 91.31 789 ASP A N 1
ATOM 6276 C CA . ASP A 1 789 ? -14.121 5.217 2.977 1.00 91.31 789 ASP A CA 1
ATOM 6277 C C . ASP A 1 789 ? -14.506 4.849 1.531 1.00 91.31 789 ASP A C 1
ATOM 6279 O O . ASP A 1 789 ? -13.629 4.776 0.671 1.00 91.31 789 ASP A O 1
ATOM 6283 N N . GLN A 1 790 ? -15.804 4.741 1.221 1.00 89.38 790 GLN A N 1
ATOM 6284 C CA . GLN A 1 790 ? -16.306 4.521 -0.146 1.00 89.38 790 GLN A CA 1
ATOM 6285 C C . GLN A 1 790 ? -15.894 5.633 -1.127 1.00 89.38 790 GLN A C 1
ATOM 6287 O O . GLN A 1 790 ? -15.534 5.356 -2.269 1.00 89.38 790 GLN A O 1
ATOM 6292 N N . GLU A 1 791 ? -15.917 6.893 -0.692 1.00 88.56 791 GLU A N 1
ATOM 6293 C CA . GLU A 1 791 ? -15.562 8.049 -1.526 1.00 88.56 791 GLU A CA 1
ATOM 6294 C C . GLU A 1 791 ? -14.053 8.225 -1.737 1.00 88.56 791 GLU A C 1
ATOM 6296 O O . GLU A 1 791 ? -13.665 9.013 -2.594 1.00 88.56 791 GLU A O 1
ATOM 6301 N N . THR A 1 792 ? -13.209 7.526 -0.969 1.00 90.00 792 THR A N 1
ATOM 6302 C CA . THR A 1 792 ? -11.744 7.699 -0.986 1.00 90.00 792 THR A CA 1
ATOM 6303 C C . THR A 1 792 ? -10.980 6.493 -1.528 1.00 90.00 792 THR A C 1
ATOM 6305 O O . THR A 1 792 ? -9.751 6.468 -1.471 1.00 90.00 792 THR A O 1
ATOM 6308 N N . VAL A 1 793 ? -11.671 5.488 -2.077 1.00 89.25 793 VAL A N 1
ATOM 6309 C CA . VAL A 1 793 ? -11.055 4.259 -2.615 1.00 89.25 793 VAL A CA 1
ATOM 6310 C C . VAL A 1 793 ? -9.939 4.577 -3.615 1.00 89.25 793 VAL A C 1
ATOM 6312 O O . VAL A 1 793 ? -8.839 4.031 -3.516 1.00 89.25 793 VAL A O 1
ATOM 6315 N N . GLN A 1 794 ? -10.192 5.488 -4.557 1.00 83.69 794 GLN A N 1
ATOM 6316 C CA . GLN A 1 794 ? -9.209 5.828 -5.580 1.00 83.69 794 GLN A CA 1
ATOM 6317 C C . GLN A 1 794 ? -8.024 6.585 -4.976 1.00 83.69 794 GLN A C 1
ATOM 6319 O O . GLN A 1 794 ? -6.884 6.201 -5.214 1.00 83.69 794 GLN A O 1
ATOM 6324 N N . GLU A 1 795 ? -8.266 7.614 -4.165 1.00 86.56 795 GLU A N 1
ATOM 6325 C CA . GLU A 1 795 ? -7.226 8.398 -3.496 1.00 86.56 795 GLU A CA 1
ATOM 6326 C C . GLU A 1 795 ? -6.341 7.530 -2.597 1.00 86.56 795 GLU A C 1
ATOM 6328 O O . GLU A 1 795 ? -5.126 7.703 -2.590 1.00 86.56 795 GLU A O 1
ATOM 6333 N N . ARG A 1 796 ? -6.916 6.553 -1.890 1.00 90.94 796 ARG A N 1
ATOM 6334 C CA . ARG A 1 796 ? -6.160 5.593 -1.072 1.00 90.94 796 ARG A CA 1
ATOM 6335 C C . ARG A 1 796 ? -5.332 4.636 -1.915 1.00 90.94 796 ARG A C 1
ATOM 6337 O O . ARG A 1 796 ? -4.203 4.333 -1.536 1.00 90.94 796 ARG A O 1
ATOM 6344 N N . TYR A 1 797 ? -5.852 4.183 -3.057 1.00 89.50 797 TYR A N 1
ATOM 6345 C CA . TYR A 1 797 ? -5.064 3.393 -4.004 1.00 89.50 797 TYR A CA 1
ATOM 6346 C C . TYR A 1 797 ? -3.870 4.200 -4.522 1.00 89.50 797 TYR A C 1
ATOM 6348 O O . TYR A 1 797 ? -2.743 3.708 -4.513 1.00 89.50 797 TYR A O 1
ATOM 6356 N N . GLN A 1 798 ? -4.106 5.456 -4.918 1.00 86.19 798 GLN A N 1
ATOM 6357 C CA . GLN A 1 798 ? -3.047 6.367 -5.348 1.00 86.19 798 GLN A CA 1
ATOM 6358 C C . GLN A 1 798 ? -2.022 6.573 -4.233 1.00 86.19 798 GLN A C 1
ATOM 6360 O O . GLN A 1 798 ? -0.856 6.269 -4.432 1.00 86.19 798 GLN A O 1
ATOM 6365 N N . LEU A 1 799 ? -2.443 6.995 -3.041 1.00 90.38 799 LEU A N 1
ATOM 6366 C CA . LEU A 1 799 ? -1.551 7.183 -1.899 1.00 90.38 799 LEU A CA 1
ATOM 6367 C C . LEU A 1 799 ? -0.746 5.910 -1.590 1.00 90.38 799 LEU A C 1
ATOM 6369 O O . LEU A 1 799 ? 0.458 5.992 -1.370 1.00 90.38 799 LEU A O 1
ATOM 6373 N N . GLY A 1 800 ? -1.379 4.736 -1.646 1.00 90.94 800 GLY A N 1
ATOM 6374 C CA . GLY A 1 800 ? -0.712 3.446 -1.499 1.00 90.94 800 GLY A CA 1
ATOM 6375 C C . GLY A 1 800 ? 0.449 3.254 -2.476 1.00 90.94 800 GLY A C 1
ATOM 6376 O O . GLY A 1 800 ? 1.544 2.907 -2.050 1.00 90.94 800 GLY A O 1
ATOM 6377 N N . GLU A 1 801 ? 0.245 3.551 -3.760 1.00 86.00 801 GLU A N 1
ATOM 6378 C CA . GLU A 1 801 ? 1.302 3.501 -4.782 1.00 86.00 801 GLU A CA 1
ATOM 6379 C C . GLU A 1 801 ? 2.442 4.491 -4.486 1.00 86.00 801 GLU A C 1
ATOM 6381 O O . GLU A 1 801 ? 3.613 4.140 -4.597 1.00 86.00 801 GLU A O 1
ATOM 6386 N N . TYR A 1 802 ? 2.123 5.716 -4.053 1.00 86.31 802 TYR A N 1
ATOM 6387 C CA . TYR A 1 802 ? 3.138 6.741 -3.766 1.00 86.31 802 TYR A CA 1
ATOM 6388 C C . TYR A 1 802 ? 3.968 6.375 -2.530 1.00 86.31 802 TYR A C 1
ATOM 6390 O O . TYR A 1 802 ? 5.156 6.688 -2.464 1.00 86.31 802 TYR A O 1
ATOM 6398 N N . LEU A 1 803 ? 3.355 5.697 -1.556 1.00 89.44 803 LEU A N 1
ATOM 6399 C CA . LEU A 1 803 ? 4.038 5.185 -0.370 1.00 89.44 803 LEU A CA 1
ATOM 6400 C C . LEU A 1 803 ? 4.989 4.029 -0.719 1.00 89.44 803 LEU A C 1
ATOM 6402 O O . LEU A 1 803 ? 6.075 3.970 -0.147 1.00 89.44 803 LEU A O 1
ATOM 6406 N N . ILE A 1 804 ? 4.652 3.178 -1.700 1.00 85.50 804 ILE A N 1
ATOM 6407 C CA . ILE A 1 804 ? 5.582 2.165 -2.243 1.00 85.50 804 ILE A CA 1
ATOM 6408 C C . ILE A 1 804 ? 6.827 2.841 -2.832 1.00 85.50 804 ILE A C 1
ATOM 6410 O O . ILE A 1 804 ? 7.944 2.387 -2.587 1.00 85.50 804 ILE A O 1
ATOM 6414 N N . ASP A 1 805 ? 6.641 3.947 -3.557 1.00 80.62 805 ASP A N 1
ATOM 6415 C CA . ASP A 1 805 ? 7.733 4.711 -4.172 1.00 80.62 805 ASP A CA 1
ATOM 6416 C C . ASP A 1 805 ? 8.568 5.536 -3.170 1.00 80.62 805 ASP A C 1
ATOM 6418 O O . ASP A 1 805 ? 9.681 5.953 -3.508 1.00 80.62 805 ASP A O 1
ATOM 6422 N N . LEU A 1 806 ? 8.050 5.785 -1.958 1.00 81.56 806 LEU A N 1
ATOM 6423 C CA . LEU A 1 806 ? 8.746 6.392 -0.806 1.00 81.56 806 LEU A CA 1
ATOM 6424 C C . LEU A 1 806 ? 9.281 5.356 0.206 1.00 81.56 806 LEU A C 1
ATOM 6426 O O . LEU A 1 806 ? 9.616 5.700 1.340 1.00 81.56 806 LEU A O 1
ATOM 6430 N N . PRO A 1 807 ? 9.496 4.117 -0.243 1.00 81.75 807 PRO A N 1
ATOM 6431 C CA . PRO A 1 807 ? 9.598 2.899 0.572 1.00 81.75 807 PRO A CA 1
ATOM 6432 C C . PRO A 1 807 ? 8.846 2.817 1.920 1.00 81.75 807 PRO A C 1
ATOM 6434 O O . PRO A 1 807 ? 9.276 2.071 2.802 1.00 81.75 807 PRO A O 1
ATOM 6437 N N . ASP A 1 808 ? 7.713 3.503 2.107 1.00 87.06 808 ASP A N 1
ATOM 6438 C CA . ASP A 1 808 ? 6.852 3.350 3.293 1.00 87.06 808 ASP A CA 1
ATOM 6439 C C . ASP A 1 808 ? 5.863 2.194 3.085 1.00 87.06 808 ASP A C 1
ATOM 6441 O O . ASP A 1 808 ? 4.655 2.358 2.882 1.00 87.06 808 ASP A O 1
ATOM 6445 N N . LEU A 1 809 ? 6.412 0.981 3.117 1.00 87.62 809 LEU A N 1
ATOM 6446 C CA . LEU A 1 809 ? 5.662 -0.260 2.927 1.00 87.62 809 LEU A CA 1
ATOM 6447 C C . LEU A 1 809 ? 4.543 -0.462 3.971 1.00 87.62 809 LEU A C 1
ATOM 6449 O O . LEU A 1 809 ? 3.450 -0.884 3.580 1.00 87.62 809 LEU A O 1
ATOM 6453 N N . PRO A 1 810 ? 4.732 -0.148 5.273 1.00 86.69 810 PRO A N 1
ATOM 6454 C CA . PRO A 1 810 ? 3.642 -0.201 6.247 1.00 86.69 810 PRO A CA 1
ATOM 6455 C C . PRO A 1 810 ? 2.497 0.763 5.920 1.00 86.69 810 PRO A C 1
ATOM 6457 O O . PRO A 1 810 ? 1.332 0.383 6.051 1.00 86.69 810 PRO A O 1
ATOM 6460 N N . GLY A 1 811 ? 2.804 1.996 5.500 1.00 88.19 811 GLY A N 1
ATOM 6461 C CA . GLY A 1 811 ? 1.809 2.961 5.036 1.00 88.19 811 GLY A CA 1
ATOM 6462 C C . GLY A 1 811 ? 1.035 2.447 3.821 1.00 88.19 811 GLY A C 1
ATOM 6463 O O . GLY A 1 811 ? -0.199 2.427 3.837 1.00 88.19 811 GLY A O 1
ATOM 6464 N N . ALA A 1 812 ? 1.750 1.947 2.810 1.00 92.00 812 ALA A N 1
ATOM 6465 C CA . ALA A 1 812 ? 1.154 1.381 1.602 1.00 92.00 812 ALA A CA 1
ATOM 6466 C C . ALA A 1 812 ? 0.210 0.208 1.912 1.00 92.00 812 ALA A C 1
ATOM 6468 O O . ALA A 1 812 ? -0.906 0.151 1.392 1.00 92.00 812 ALA A O 1
ATOM 6469 N N . LEU A 1 813 ? 0.617 -0.698 2.810 1.00 90.06 813 LEU A N 1
ATOM 6470 C CA . LEU A 1 813 ? -0.194 -1.840 3.232 1.00 90.06 813 LEU A CA 1
ATOM 6471 C C . LEU A 1 813 ? -1.510 -1.398 3.882 1.00 90.06 813 LEU A C 1
ATOM 6473 O O . LEU A 1 813 ? -2.552 -1.990 3.596 1.00 90.06 813 LEU A O 1
ATOM 6477 N N . ARG A 1 814 ? -1.488 -0.354 4.726 1.00 88.75 814 ARG A N 1
ATOM 6478 C CA . ARG A 1 814 ? -2.709 0.190 5.344 1.00 88.75 814 ARG A CA 1
ATOM 6479 C C . ARG A 1 814 ? -3.652 0.780 4.297 1.00 88.75 814 ARG A C 1
ATOM 6481 O O . ARG A 1 814 ? -4.824 0.406 4.261 1.00 88.75 814 ARG A O 1
ATOM 6488 N N . GLN A 1 815 ? -3.147 1.663 3.433 1.00 93.00 815 GLN A N 1
ATOM 6489 C CA . GLN A 1 815 ? -3.987 2.371 2.461 1.00 93.00 815 GLN A CA 1
ATOM 6490 C C . GLN A 1 815 ? -4.573 1.424 1.409 1.00 93.00 815 GLN A C 1
ATOM 6492 O O . GLN A 1 815 ? -5.786 1.418 1.197 1.00 93.00 815 GLN A O 1
ATOM 6497 N N . LEU A 1 816 ? -3.754 0.547 0.820 1.00 93.31 816 LEU A N 1
ATOM 6498 C CA . LEU A 1 816 ? -4.236 -0.458 -0.131 1.00 93.31 816 LEU A CA 1
ATOM 6499 C C . LEU A 1 816 ? -5.123 -1.515 0.552 1.00 93.31 816 LEU A C 1
ATOM 6501 O O . LEU A 1 816 ? -6.072 -2.013 -0.051 1.00 93.31 816 LEU A O 1
ATOM 6505 N N . GLY A 1 817 ? -4.864 -1.832 1.825 1.00 90.81 817 GLY A N 1
ATOM 6506 C CA . GLY A 1 817 ? -5.703 -2.727 2.623 1.00 90.81 817 GLY A CA 1
ATOM 6507 C C . GLY A 1 817 ? -7.142 -2.223 2.725 1.00 90.81 817 GLY A C 1
ATOM 6508 O O . GLY A 1 817 ? -8.072 -2.986 2.455 1.00 90.81 817 GLY A O 1
ATOM 6509 N N . ARG A 1 818 ? -7.326 -0.925 3.010 1.00 89.69 818 ARG A N 1
ATOM 6510 C CA . ARG A 1 818 ? -8.649 -0.272 3.028 1.00 89.69 818 ARG A CA 1
ATOM 6511 C C . ARG A 1 818 ? -9.357 -0.338 1.682 1.00 89.69 818 ARG A C 1
ATOM 6513 O O . ARG A 1 818 ? -10.550 -0.623 1.646 1.00 89.69 818 ARG A O 1
ATOM 6520 N N . VAL A 1 819 ? -8.623 -0.147 0.583 1.00 92.75 819 VAL A N 1
ATOM 6521 C CA . VAL A 1 819 ? -9.171 -0.303 -0.775 1.00 92.75 819 VAL A CA 1
ATOM 6522 C C . VAL A 1 819 ? -9.771 -1.696 -0.946 1.00 92.75 819 VAL A C 1
ATOM 6524 O O . VAL A 1 819 ? -10.933 -1.817 -1.315 1.00 92.75 819 VAL A O 1
ATOM 6527 N N . THR A 1 820 ? -9.030 -2.748 -0.587 1.00 90.50 820 THR A N 1
ATOM 6528 C CA . THR A 1 820 ? -9.514 -4.133 -0.730 1.00 90.50 820 THR A CA 1
ATOM 6529 C C . THR A 1 820 ? -10.587 -4.551 0.277 1.00 90.50 820 THR A C 1
ATOM 6531 O O . THR A 1 820 ? -11.257 -5.557 0.065 1.00 90.50 820 THR A O 1
ATOM 6534 N N . GLN A 1 821 ? -10.780 -3.806 1.368 1.00 87.50 821 GLN A N 1
ATOM 6535 C CA . GLN A 1 821 ? -11.910 -4.027 2.276 1.00 87.50 821 GLN A CA 1
ATOM 6536 C C . GLN A 1 821 ? -13.229 -3.546 1.651 1.00 87.50 821 GLN A C 1
ATOM 6538 O O . GLN A 1 821 ? -14.274 -4.154 1.867 1.00 87.50 821 GLN A O 1
ATOM 6543 N N . LEU A 1 822 ? -13.178 -2.458 0.879 1.00 87.81 822 LEU A N 1
ATOM 6544 C CA . LEU A 1 822 ? -14.344 -1.850 0.231 1.00 87.81 822 LEU A CA 1
ATOM 6545 C C . LEU A 1 822 ? -14.614 -2.456 -1.147 1.00 87.81 822 LEU A C 1
ATOM 6547 O O . LEU A 1 822 ? -15.771 -2.644 -1.515 1.00 87.81 822 LEU A O 1
ATOM 6551 N N . ASP A 1 823 ? -13.548 -2.784 -1.876 1.00 87.38 823 ASP A N 1
ATOM 6552 C CA . ASP A 1 823 ? -13.569 -3.448 -3.176 1.00 87.38 823 ASP A CA 1
ATOM 6553 C C . ASP A 1 823 ? -12.665 -4.700 -3.148 1.00 87.38 823 ASP A C 1
ATOM 6555 O O . ASP A 1 823 ? -11.503 -4.660 -3.573 1.00 87.38 823 ASP A O 1
ATOM 6559 N N . PRO A 1 824 ? -13.173 -5.840 -2.631 1.00 87.25 824 PRO A N 1
ATOM 6560 C CA . PRO A 1 824 ? -12.407 -7.083 -2.500 1.00 87.25 824 PRO A CA 1
ATOM 6561 C C . PRO A 1 824 ? -11.930 -7.697 -3.816 1.00 87.25 824 PRO A C 1
ATOM 6563 O O . PRO A 1 824 ? -11.129 -8.631 -3.780 1.00 87.25 824 PRO A O 1
ATOM 6566 N N . TRP A 1 825 ? -12.423 -7.209 -4.957 1.00 83.94 825 TRP A N 1
ATOM 6567 C CA . TRP A 1 825 ? -12.077 -7.693 -6.294 1.00 83.94 825 TRP A CA 1
ATOM 6568 C C . TRP A 1 825 ? -11.261 -6.676 -7.093 1.00 83.94 825 TRP A C 1
ATOM 6570 O O . TRP A 1 825 ? -11.053 -6.852 -8.294 1.00 83.94 825 TRP A O 1
ATOM 6580 N N . ASN A 1 826 ? -10.756 -5.629 -6.438 1.00 85.75 826 ASN A N 1
ATOM 6581 C CA . ASN A 1 826 ? -9.850 -4.683 -7.064 1.00 85.75 826 ASN A CA 1
ATOM 6582 C C . ASN A 1 826 ? -8.507 -5.360 -7.389 1.00 85.75 826 ASN A C 1
ATOM 6584 O O . ASN A 1 826 ? -7.592 -5.385 -6.561 1.00 85.75 826 ASN A O 1
ATOM 6588 N N . HIS A 1 827 ? -8.384 -5.924 -8.595 1.00 84.25 827 HIS A N 1
ATOM 6589 C CA . HIS A 1 827 ? -7.192 -6.662 -9.030 1.00 84.25 827 HIS A CA 1
ATOM 6590 C C . HIS A 1 827 ? -5.911 -5.833 -8.877 1.00 84.25 827 HIS A C 1
ATOM 6592 O O . HIS A 1 827 ? -4.899 -6.349 -8.404 1.00 84.25 827 HIS A O 1
ATOM 6598 N N . SER A 1 828 ? -5.981 -4.533 -9.183 1.00 82.62 828 SER A N 1
ATOM 6599 C CA . SER A 1 828 ? -4.863 -3.601 -9.032 1.00 82.62 828 SER A CA 1
ATOM 6600 C C . SER A 1 828 ? -4.417 -3.467 -7.582 1.00 82.62 828 SER A C 1
ATOM 6602 O O . SER A 1 828 ? -3.241 -3.668 -7.285 1.00 82.62 828 SER A O 1
ATOM 6604 N N . ALA A 1 829 ? -5.334 -3.195 -6.654 1.00 88.12 829 ALA A N 1
ATOM 6605 C CA . ALA A 1 829 ? -4.988 -3.064 -5.242 1.00 88.12 829 ALA A CA 1
ATOM 6606 C C . ALA A 1 829 ? -4.506 -4.389 -4.630 1.00 88.12 829 ALA A C 1
ATOM 6608 O O . ALA A 1 829 ? -3.531 -4.392 -3.880 1.00 88.12 829 ALA A O 1
ATOM 6609 N N . LEU A 1 830 ? -5.133 -5.519 -4.981 1.00 90.44 830 LEU A N 1
ATOM 6610 C CA . LEU A 1 830 ? -4.717 -6.850 -4.527 1.00 90.44 830 LEU A CA 1
ATOM 6611 C C . LEU A 1 830 ? -3.306 -7.205 -5.008 1.00 90.44 830 LEU A C 1
ATOM 6613 O O . LEU A 1 830 ? -2.496 -7.697 -4.223 1.00 90.44 830 LEU A O 1
ATOM 6617 N N . PHE A 1 831 ? -3.002 -6.935 -6.278 1.00 84.69 831 PHE A N 1
ATOM 6618 C CA . PHE A 1 831 ? -1.684 -7.186 -6.848 1.00 84.69 831 PHE A CA 1
ATOM 6619 C C . PHE A 1 831 ? -0.613 -6.321 -6.180 1.00 84.69 831 PHE A C 1
ATOM 6621 O O . PHE A 1 831 ? 0.420 -6.831 -5.753 1.00 84.69 831 PHE A O 1
ATOM 6628 N N . ARG A 1 832 ? -0.888 -5.022 -6.001 1.00 88.06 832 ARG A N 1
ATOM 6629 C CA . ARG A 1 832 ? 0.024 -4.096 -5.316 1.00 88.06 832 ARG A CA 1
ATOM 6630 C C . ARG A 1 832 ? 0.227 -4.448 -3.846 1.00 88.06 832 ARG A C 1
ATOM 6632 O O . ARG A 1 832 ? 1.360 -4.418 -3.379 1.00 88.06 832 ARG A O 1
ATOM 6639 N N . LEU A 1 833 ? -0.817 -4.874 -3.134 1.00 91.31 833 LEU A N 1
ATOM 6640 C CA . LEU A 1 833 ? -0.670 -5.447 -1.793 1.00 91.31 833 LEU A CA 1
ATOM 6641 C C . LEU A 1 833 ? 0.196 -6.707 -1.798 1.00 91.31 833 LEU A C 1
ATOM 6643 O O . LEU A 1 833 ? 0.943 -6.919 -0.847 1.00 91.31 833 LEU A O 1
ATOM 6647 N N . GLY A 1 834 ? 0.089 -7.537 -2.840 1.00 84.31 834 GLY A N 1
ATOM 6648 C CA . GLY A 1 834 ? 0.943 -8.706 -3.037 1.00 84.31 834 GLY A CA 1
ATOM 6649 C C . GLY A 1 834 ? 2.413 -8.305 -3.129 1.00 84.31 834 GLY A C 1
ATOM 6650 O O . GLY A 1 834 ? 3.228 -8.833 -2.376 1.00 84.31 834 GLY A O 1
ATOM 6651 N N . ASN A 1 835 ? 2.717 -7.292 -3.948 1.00 85.12 835 ASN A N 1
ATOM 6652 C CA . ASN A 1 835 ? 4.061 -6.727 -4.077 1.00 85.12 835 ASN A CA 1
ATOM 6653 C C . ASN A 1 835 ? 4.576 -6.174 -2.741 1.00 85.12 835 ASN A C 1
ATOM 6655 O O . ASN A 1 835 ? 5.701 -6.464 -2.349 1.00 85.12 835 ASN A O 1
ATOM 6659 N N . VAL A 1 836 ? 3.756 -5.405 -2.017 1.00 87.00 836 VAL A N 1
ATOM 6660 C CA . VAL A 1 836 ? 4.132 -4.839 -0.710 1.00 87.00 836 VAL A CA 1
ATOM 6661 C C . VAL A 1 836 ? 4.393 -5.938 0.317 1.00 87.00 836 VAL A C 1
ATOM 6663 O O . VAL A 1 836 ? 5.388 -5.879 1.036 1.00 87.00 836 VAL A O 1
ATOM 6666 N N . ALA A 1 837 ? 3.532 -6.956 0.378 1.00 79.31 837 ALA A N 1
ATOM 6667 C CA . ALA A 1 837 ? 3.718 -8.103 1.261 1.00 79.31 837 ALA A CA 1
ATOM 6668 C C . ALA A 1 837 ? 5.009 -8.863 0.926 1.00 79.31 837 ALA A C 1
ATOM 6670 O O . ALA A 1 837 ? 5.749 -9.235 1.829 1.00 79.31 837 ALA A O 1
ATOM 6671 N N . GLU A 1 838 ? 5.317 -9.027 -0.361 1.00 80.81 838 GLU A N 1
ATOM 6672 C CA . GLU A 1 838 ? 6.565 -9.630 -0.819 1.00 80.81 838 GLU A CA 1
ATOM 6673 C C . GLU A 1 838 ? 7.787 -8.795 -0.403 1.00 80.81 838 GLU A C 1
ATOM 6675 O O . GLU A 1 838 ? 8.723 -9.333 0.180 1.00 80.81 838 GLU A O 1
ATOM 6680 N N . MET A 1 839 ? 7.767 -7.474 -0.615 1.00 78.81 839 MET A N 1
ATOM 6681 C CA . MET A 1 839 ? 8.853 -6.569 -0.205 1.00 78.81 839 MET A CA 1
ATOM 6682 C C . MET A 1 839 ? 9.076 -6.554 1.315 1.00 78.81 839 MET A C 1
ATOM 6684 O O . MET A 1 839 ? 10.201 -6.368 1.772 1.00 78.81 839 MET A O 1
ATOM 6688 N N . LEU A 1 840 ? 8.014 -6.766 2.098 1.00 75.75 840 LEU A N 1
ATOM 6689 C CA . LEU A 1 840 ? 8.064 -6.906 3.557 1.00 75.75 840 LEU A CA 1
ATOM 6690 C C . LEU A 1 840 ? 8.509 -8.302 4.025 1.00 75.75 840 LEU A C 1
ATOM 6692 O O . LEU A 1 840 ? 8.678 -8.512 5.226 1.00 75.75 840 LEU A O 1
ATOM 6696 N N . GLY A 1 841 ? 8.683 -9.258 3.111 1.00 70.12 841 GLY A N 1
ATOM 6697 C CA . GLY A 1 841 ? 9.020 -10.645 3.425 1.00 70.12 841 GLY A CA 1
ATOM 6698 C C . GLY A 1 841 ? 7.849 -11.496 3.934 1.00 70.12 841 GLY A C 1
ATOM 6699 O O . GLY A 1 841 ? 8.065 -12.613 4.399 1.00 70.12 841 GLY A O 1
ATOM 6700 N N . ASP A 1 842 ? 6.605 -11.015 3.835 1.00 74.00 842 ASP A N 1
ATOM 6701 C CA . ASP A 1 842 ? 5.388 -11.787 4.122 1.00 74.00 842 ASP A CA 1
ATOM 6702 C C . ASP A 1 842 ? 4.967 -12.587 2.877 1.00 74.00 842 ASP A C 1
ATOM 6704 O O . ASP A 1 842 ? 3.961 -12.323 2.208 1.00 74.00 842 ASP A O 1
ATOM 6708 N N . TRP A 1 843 ? 5.785 -13.590 2.545 1.00 74.50 843 TRP A N 1
ATOM 6709 C CA . TRP A 1 843 ? 5.629 -14.415 1.343 1.00 74.50 843 TRP A CA 1
ATOM 6710 C C . TRP A 1 843 ? 4.280 -15.143 1.305 1.00 74.50 843 TRP A C 1
ATOM 6712 O O . TRP A 1 843 ? 3.709 -15.346 0.236 1.00 74.50 843 TRP A O 1
ATOM 6722 N N . SER A 1 844 ? 3.745 -15.519 2.471 1.00 66.19 844 SER A N 1
ATOM 6723 C CA . SER A 1 844 ? 2.443 -16.182 2.608 1.00 66.19 844 SER A CA 1
ATOM 6724 C C . SER A 1 844 ? 1.305 -15.258 2.187 1.00 66.19 844 SER A C 1
ATOM 6726 O O . SER A 1 844 ? 0.470 -15.629 1.353 1.00 66.19 844 SER A O 1
ATOM 6728 N N . ARG A 1 845 ? 1.290 -14.027 2.713 1.00 79.81 845 ARG A N 1
ATOM 6729 C CA . ARG A 1 845 ? 0.293 -13.029 2.330 1.00 79.81 845 ARG A CA 1
ATOM 6730 C C . ARG A 1 845 ? 0.438 -12.649 0.861 1.00 79.81 845 ARG A C 1
ATOM 6732 O O . ARG A 1 845 ? -0.578 -12.643 0.167 1.00 79.81 845 ARG A O 1
ATOM 6739 N N . ALA A 1 846 ? 1.662 -12.440 0.373 1.00 79.69 846 ALA A N 1
ATOM 6740 C CA . ALA A 1 846 ? 1.938 -12.175 -1.039 1.00 79.69 846 ALA A CA 1
ATOM 6741 C C . ALA A 1 846 ? 1.378 -13.283 -1.945 1.00 79.69 846 ALA A C 1
ATOM 6743 O O . ALA A 1 846 ? 0.585 -13.011 -2.843 1.00 79.69 846 ALA A O 1
ATOM 6744 N N . MET A 1 847 ? 1.673 -14.551 -1.636 1.00 79.44 847 MET A N 1
ATOM 6745 C CA . MET A 1 847 ? 1.114 -15.703 -2.346 1.00 79.44 847 MET A CA 1
ATOM 6746 C C . MET A 1 847 ? -0.415 -15.738 -2.297 1.00 79.44 847 MET A C 1
ATOM 6748 O O . MET A 1 847 ? -1.047 -16.023 -3.308 1.00 79.44 847 MET A O 1
ATOM 6752 N N . SER A 1 848 ? -1.030 -15.459 -1.146 1.00 83.88 848 SER A N 1
ATOM 6753 C CA . SER A 1 848 ? -2.494 -15.449 -1.027 1.00 83.88 848 SER A CA 1
ATOM 6754 C C . SER A 1 848 ? -3.144 -14.363 -1.891 1.00 83.88 848 SER A C 1
ATOM 6756 O O . SER A 1 848 ? -4.192 -14.596 -2.491 1.00 83.88 848 SER A O 1
ATOM 6758 N N . LEU A 1 849 ? -2.506 -13.196 -1.992 1.00 86.75 849 LEU A N 1
ATOM 6759 C CA . LEU A 1 849 ? -2.985 -12.057 -2.767 1.00 86.75 849 LEU A CA 1
ATOM 6760 C C . LEU A 1 849 ? -2.793 -12.295 -4.264 1.00 86.75 849 LEU A C 1
ATOM 6762 O O . LEU A 1 849 ? -3.748 -12.157 -5.021 1.00 86.75 849 LEU A O 1
ATOM 6766 N N . TYR A 1 850 ? -1.615 -12.766 -4.681 1.00 83.00 850 TYR A N 1
ATOM 6767 C CA . TYR A 1 850 ? -1.378 -13.190 -6.060 1.00 83.00 850 TYR A CA 1
ATOM 6768 C C . TYR A 1 850 ? -2.295 -14.344 -6.473 1.00 83.00 850 TYR A C 1
ATOM 6770 O O . TYR A 1 850 ? -2.772 -14.367 -7.604 1.00 83.00 850 TYR A O 1
ATOM 6778 N N . ARG A 1 851 ? -2.596 -15.272 -5.552 1.00 86.12 851 ARG A N 1
ATOM 6779 C CA . ARG A 1 851 ? -3.580 -16.337 -5.772 1.00 86.12 851 ARG A CA 1
ATOM 6780 C C . ARG A 1 851 ? -4.960 -15.774 -6.070 1.00 86.12 851 ARG A C 1
ATOM 6782 O O . ARG A 1 851 ? -5.533 -16.134 -7.087 1.00 86.12 851 ARG A O 1
ATOM 6789 N N . LYS A 1 852 ? -5.458 -14.875 -5.218 1.00 89.19 852 LYS A N 1
ATOM 6790 C CA . LYS A 1 852 ? -6.759 -14.227 -5.425 1.00 89.19 852 LYS A CA 1
ATOM 6791 C C . LYS A 1 852 ? -6.824 -13.518 -6.773 1.00 89.19 852 LYS A C 1
ATOM 6793 O O . LYS A 1 852 ? -7.807 -13.687 -7.475 1.00 89.19 852 LYS A O 1
ATOM 6798 N N . VAL A 1 853 ? -5.772 -12.778 -7.132 1.00 84.19 853 VAL A N 1
ATOM 6799 C CA . VAL A 1 853 ? -5.689 -12.088 -8.426 1.00 84.19 853 VAL A CA 1
ATOM 6800 C C . VAL A 1 853 ? -5.718 -13.083 -9.583 1.00 84.19 853 VAL A C 1
ATOM 6802 O O . VAL A 1 853 ? -6.520 -12.901 -10.487 1.00 84.19 853 VAL A O 1
ATOM 6805 N N . TYR A 1 854 ? -4.905 -14.149 -9.558 1.00 79.56 854 TYR A N 1
ATOM 6806 C CA . TYR A 1 854 ? -4.886 -15.108 -10.670 1.00 79.56 854 TYR A CA 1
ATOM 6807 C C . TYR A 1 854 ? -6.181 -15.937 -10.757 1.00 79.56 854 TYR A C 1
ATOM 6809 O O . TYR A 1 854 ? -6.588 -16.307 -11.852 1.00 79.56 854 TYR A O 1
ATOM 6817 N N . GLU A 1 855 ? -6.832 -16.256 -9.635 1.00 79.00 855 GLU A N 1
ATOM 6818 C CA . GLU A 1 855 ? -8.083 -17.029 -9.635 1.00 79.00 855 GLU A CA 1
ATOM 6819 C C . GLU A 1 855 ? -9.246 -16.247 -10.263 1.00 79.00 855 GLU A C 1
ATOM 6821 O O . GLU A 1 855 ? -10.139 -16.858 -10.854 1.00 79.00 855 GLU A O 1
ATOM 6826 N N . THR A 1 856 ? -9.239 -14.915 -10.155 1.00 82.62 856 THR A N 1
ATOM 6827 C CA . THR A 1 856 ? -10.278 -14.046 -10.724 1.00 82.62 856 THR A CA 1
ATOM 6828 C C . THR A 1 856 ? -9.916 -13.513 -12.108 1.00 82.62 856 THR A C 1
ATOM 6830 O O . THR A 1 856 ? -10.777 -13.476 -12.986 1.00 82.62 856 THR A O 1
ATOM 6833 N N . ASP A 1 857 ? -8.653 -13.151 -12.327 1.00 75.56 857 ASP A N 1
ATOM 6834 C CA . ASP A 1 857 ? -8.098 -12.751 -13.618 1.00 75.56 857 ASP A CA 1
ATOM 6835 C C . ASP A 1 857 ? -6.705 -13.384 -13.819 1.00 75.56 857 ASP A C 1
ATOM 6837 O O . ASP A 1 857 ? -5.679 -12.807 -13.437 1.00 75.56 857 ASP A O 1
ATOM 6841 N N . PRO A 1 858 ? -6.639 -14.570 -14.456 1.00 69.56 858 PRO A N 1
ATOM 6842 C CA . PRO A 1 858 ? -5.385 -15.290 -14.676 1.00 69.56 858 PRO A CA 1
ATOM 6843 C C . PRO A 1 858 ? -4.331 -14.505 -15.465 1.00 69.56 858 PRO A C 1
ATOM 6845 O O . PRO A 1 858 ? -3.152 -14.851 -15.403 1.00 69.56 858 PRO A O 1
ATOM 6848 N N . LYS A 1 859 ? -4.739 -13.469 -16.211 1.00 62.81 859 LYS A N 1
ATOM 6849 C CA . LYS A 1 859 ? -3.856 -12.673 -17.073 1.00 62.81 859 LYS A CA 1
ATOM 6850 C C . LYS A 1 859 ? -3.365 -11.391 -16.405 1.00 62.81 859 LYS A C 1
ATOM 6852 O O . LYS A 1 859 ? -2.484 -10.719 -16.940 1.00 62.81 859 LYS A O 1
ATOM 6857 N N . TYR A 1 860 ? -3.889 -11.051 -15.229 1.00 63.16 860 TYR A N 1
ATOM 6858 C CA . TYR A 1 860 ? -3.550 -9.805 -14.558 1.00 63.16 860 TYR A CA 1
ATOM 6859 C C . TYR A 1 860 ? -2.116 -9.816 -13.998 1.00 63.16 860 TYR A C 1
ATOM 6861 O O . TYR A 1 860 ? -1.774 -10.600 -13.107 1.00 63.16 860 TYR A O 1
ATOM 6869 N N . ALA A 1 861 ? -1.278 -8.908 -14.513 1.00 58.41 861 ALA A N 1
ATOM 6870 C CA . ALA A 1 861 ? 0.039 -8.524 -13.988 1.00 58.41 861 ALA A CA 1
ATOM 6871 C C . ALA A 1 861 ? 0.984 -9.685 -13.596 1.00 58.41 861 ALA A C 1
ATOM 6873 O O . ALA A 1 861 ? 1.779 -9.569 -12.669 1.00 58.41 861 ALA A O 1
ATOM 6874 N N . ASN A 1 862 ? 0.941 -10.814 -14.311 1.00 63.41 862 ASN A N 1
ATOM 6875 C CA . ASN A 1 862 ? 1.801 -11.979 -14.061 1.00 63.41 862 ASN A CA 1
ATOM 6876 C C . ASN A 1 862 ? 1.656 -12.608 -12.650 1.00 63.41 862 ASN A C 1
ATOM 6878 O O . ASN A 1 862 ? 2.559 -13.304 -12.171 1.00 63.41 862 ASN A O 1
ATOM 6882 N N . ALA A 1 863 ? 0.520 -12.393 -11.973 1.00 66.75 863 ALA A N 1
ATOM 6883 C CA . ALA A 1 863 ? 0.287 -12.846 -10.599 1.00 66.75 863 ALA A CA 1
ATOM 6884 C C . ALA A 1 863 ? 0.493 -14.363 -10.418 1.00 66.75 863 ALA A C 1
ATOM 6886 O O . ALA A 1 863 ? 1.064 -14.802 -9.418 1.00 66.75 863 ALA A O 1
ATOM 6887 N N . GLN A 1 864 ? 0.112 -15.174 -11.411 1.00 69.50 864 GLN A N 1
ATOM 6888 C CA . GLN A 1 864 ? 0.297 -16.628 -11.386 1.00 69.50 864 GLN A CA 1
ATOM 6889 C C . GLN A 1 864 ? 1.776 -17.031 -11.274 1.00 69.50 864 GLN A C 1
ATOM 6891 O O . GLN A 1 864 ? 2.127 -17.915 -10.490 1.00 69.50 864 GLN A O 1
ATOM 6896 N N . ASN A 1 865 ? 2.663 -16.382 -12.030 1.00 56.56 865 ASN A N 1
ATOM 6897 C CA . ASN A 1 865 ? 4.090 -16.693 -11.994 1.00 56.56 865 ASN A CA 1
ATOM 6898 C C . ASN A 1 865 ? 4.745 -16.193 -10.709 1.00 56.56 865 ASN A C 1
ATOM 6900 O O . ASN A 1 865 ? 5.577 -16.907 -10.153 1.00 56.56 865 ASN A O 1
ATOM 6904 N N . LEU A 1 866 ? 4.339 -15.028 -10.195 1.00 60.34 866 LEU A N 1
ATOM 6905 C CA . LEU A 1 866 ? 4.809 -14.544 -8.894 1.00 60.34 866 LEU A CA 1
ATOM 6906 C C . LEU A 1 866 ? 4.385 -15.493 -7.766 1.00 60.34 866 LEU A C 1
ATOM 6908 O O . LEU A 1 866 ? 5.226 -15.876 -6.952 1.00 60.34 866 LEU A O 1
ATOM 6912 N N . PHE A 1 867 ? 3.134 -15.967 -7.777 1.00 73.00 867 PHE A N 1
ATOM 6913 C CA . PHE A 1 867 ? 2.655 -17.013 -6.871 1.00 73.00 867 PHE A CA 1
ATOM 6914 C C . PHE A 1 867 ? 3.494 -18.294 -6.990 1.00 73.00 867 PHE A C 1
ATOM 6916 O O . PHE A 1 867 ? 4.016 -18.780 -5.989 1.00 73.00 867 PHE A O 1
ATOM 6923 N N . ASN A 1 868 ? 3.674 -18.823 -8.204 1.00 56.44 868 ASN A N 1
ATOM 6924 C CA . ASN A 1 868 ? 4.427 -20.057 -8.440 1.00 56.44 868 ASN A CA 1
ATOM 6925 C C . ASN A 1 868 ? 5.902 -19.931 -8.030 1.00 56.44 868 ASN A C 1
ATOM 6927 O O . ASN A 1 868 ? 6.473 -20.875 -7.487 1.00 56.44 868 ASN A O 1
ATOM 6931 N N . ARG A 1 869 ? 6.526 -18.775 -8.276 1.00 74.81 869 ARG A N 1
ATOM 6932 C CA . ARG A 1 869 ? 7.901 -18.472 -7.864 1.00 74.81 869 ARG A CA 1
ATOM 6933 C C . ARG A 1 869 ? 8.016 -18.457 -6.344 1.00 74.81 869 ARG A C 1
ATOM 6935 O O . ARG A 1 869 ? 8.882 -19.148 -5.818 1.00 74.81 869 ARG A O 1
ATOM 6942 N N . LEU A 1 870 ? 7.138 -17.730 -5.649 1.00 52.59 870 LEU A N 1
ATOM 6943 C CA . LEU A 1 870 ? 7.141 -17.681 -4.185 1.00 52.59 870 LEU A CA 1
ATOM 6944 C C . LEU A 1 870 ? 6.842 -19.050 -3.568 1.00 52.59 870 LEU A C 1
ATOM 6946 O O . LEU A 1 870 ? 7.518 -19.447 -2.626 1.00 52.59 870 LEU A O 1
ATOM 6950 N N . ALA A 1 871 ? 5.918 -19.817 -4.148 1.00 51.69 871 ALA A N 1
ATOM 6951 C CA . ALA A 1 871 ? 5.607 -21.172 -3.700 1.00 51.69 871 ALA A CA 1
ATOM 6952 C C . ALA A 1 871 ? 6.800 -22.138 -3.845 1.00 51.69 871 ALA A C 1
ATOM 6954 O O . ALA A 1 871 ? 6.947 -23.054 -3.041 1.00 51.69 871 ALA A O 1
ATOM 6955 N N . ARG A 1 872 ? 7.665 -21.932 -4.851 1.00 49.44 872 ARG A N 1
ATOM 6956 C CA . ARG A 1 872 ? 8.908 -22.702 -5.050 1.00 49.44 872 ARG A CA 1
ATOM 6957 C C . ARG A 1 872 ? 10.062 -22.212 -4.173 1.00 49.44 872 ARG A C 1
ATOM 6959 O O . ARG A 1 872 ? 10.858 -23.031 -3.731 1.00 49.44 872 ARG A O 1
ATOM 6966 N N . ALA A 1 873 ? 10.173 -20.901 -3.963 1.00 44.62 873 ALA A N 1
ATOM 6967 C CA . ALA A 1 873 ? 11.253 -20.273 -3.199 1.00 44.62 873 ALA A CA 1
ATOM 6968 C C . ALA A 1 873 ? 11.047 -20.369 -1.676 1.00 44.62 873 ALA A C 1
ATOM 6970 O O . ALA A 1 873 ? 12.021 -20.417 -0.929 1.00 44.62 873 ALA A O 1
ATOM 6971 N N . HIS A 1 874 ? 9.791 -20.442 -1.225 1.00 52.16 874 HIS A N 1
ATOM 6972 C CA . HIS A 1 874 ? 9.405 -20.502 0.187 1.00 52.16 874 HIS A CA 1
ATOM 6973 C C . HIS A 1 874 ? 8.433 -21.674 0.459 1.00 52.16 874 HIS A C 1
ATOM 6975 O O . HIS A 1 874 ? 7.276 -21.446 0.832 1.00 52.16 874 HIS A O 1
ATOM 6981 N N . PRO A 1 875 ? 8.857 -22.937 0.243 1.00 45.84 875 PRO A N 1
ATOM 6982 C CA . PRO A 1 875 ? 8.010 -24.107 0.458 1.00 45.84 875 PRO A CA 1
ATOM 6983 C C . PRO A 1 875 ? 7.785 -24.385 1.956 1.00 45.84 875 PRO A C 1
ATOM 6985 O O . PRO A 1 875 ? 8.628 -24.087 2.800 1.00 45.84 875 PRO A O 1
ATOM 6988 N N . TRP A 1 876 ? 6.639 -24.982 2.294 1.00 40.69 876 TRP A N 1
ATOM 6989 C CA . TRP A 1 876 ? 6.278 -25.366 3.665 1.00 40.69 876 TRP A CA 1
ATOM 6990 C C . TRP A 1 876 ? 7.276 -26.374 4.262 1.00 40.69 876 TRP A C 1
ATOM 6992 O O . TRP A 1 876 ? 7.626 -27.351 3.600 1.00 40.69 876 TRP A O 1
ATOM 7002 N N . LYS A 1 877 ? 7.688 -26.194 5.528 1.00 37.31 877 LYS A N 1
ATOM 7003 C CA . LYS A 1 877 ? 8.459 -27.206 6.271 1.00 37.31 877 LYS A CA 1
ATOM 7004 C C . LYS A 1 877 ? 7.525 -28.108 7.075 1.00 37.31 877 LYS A C 1
ATOM 7006 O O . LYS A 1 877 ? 6.954 -27.705 8.086 1.00 37.31 877 LYS A O 1
ATOM 7011 N N . LEU A 1 878 ? 7.407 -29.345 6.605 1.00 37.75 878 LEU A N 1
ATOM 7012 C CA . LEU A 1 878 ? 6.808 -30.468 7.313 1.00 37.75 878 LEU A CA 1
ATOM 7013 C C . LEU A 1 878 ? 7.950 -31.369 7.781 1.00 37.75 878 LEU A C 1
ATOM 7015 O O . LEU A 1 878 ? 8.714 -31.860 6.950 1.00 37.75 878 LEU A O 1
ATOM 7019 N N . SER A 1 879 ? 8.082 -31.593 9.086 1.00 35.22 879 SER A N 1
ATOM 7020 C CA . SER A 1 879 ? 9.000 -32.614 9.598 1.00 35.22 879 SER A CA 1
ATOM 7021 C C . SER A 1 879 ? 8.218 -33.688 10.339 1.00 35.22 879 SER A C 1
ATOM 7023 O O . SER A 1 879 ? 7.358 -33.388 11.164 1.00 35.22 879 SER A O 1
ATOM 7025 N N . ALA A 1 880 ? 8.499 -34.942 9.997 1.00 34.44 880 ALA A N 1
ATOM 7026 C CA . ALA A 1 880 ? 7.937 -36.114 10.644 1.00 34.44 880 ALA A CA 1
ATOM 7027 C C . ALA A 1 880 ? 9.067 -36.840 11.380 1.00 34.44 880 ALA A C 1
ATOM 7029 O O . ALA A 1 880 ? 10.129 -37.075 10.801 1.00 34.44 880 ALA A O 1
ATOM 7030 N N . HIS A 1 881 ? 8.855 -37.150 12.652 1.00 34.25 881 HIS A N 1
ATOM 7031 C CA . HIS A 1 881 ? 9.750 -37.968 13.464 1.00 34.25 881 HIS A CA 1
ATOM 7032 C C . HIS A 1 881 ? 8.991 -39.213 13.906 1.00 34.25 881 HIS A C 1
ATOM 7034 O O . HIS A 1 881 ? 7.861 -39.116 14.367 1.00 34.25 881 HIS A O 1
ATOM 7040 N N . ASP A 1 882 ? 9.601 -40.381 13.751 1.00 34.62 882 ASP A N 1
ATOM 7041 C CA . ASP A 1 882 ? 9.028 -41.650 14.192 1.00 34.62 882 ASP A CA 1
ATOM 7042 C C . ASP A 1 882 ? 10.023 -42.293 15.150 1.00 34.62 882 ASP A C 1
ATOM 7044 O O . ASP A 1 882 ? 11.212 -42.414 14.835 1.00 34.62 882 ASP A O 1
ATOM 7048 N N . GLN A 1 883 ? 9.556 -42.631 16.346 1.00 34.22 883 GLN A N 1
ATOM 7049 C CA . GLN A 1 883 ? 10.395 -43.154 17.410 1.00 34.22 883 GLN A CA 1
ATOM 7050 C C . GLN A 1 883 ? 9.747 -44.395 18.019 1.00 34.22 883 GLN A C 1
ATOM 7052 O O . GLN A 1 883 ? 8.644 -44.343 18.571 1.00 34.22 883 GLN A O 1
ATOM 7057 N N . ASP A 1 884 ? 10.473 -45.505 17.931 1.00 36.12 884 ASP A N 1
ATOM 7058 C CA . ASP A 1 884 ? 10.105 -46.788 18.515 1.00 36.12 884 ASP A CA 1
ATOM 7059 C C . ASP A 1 884 ? 10.890 -47.018 19.813 1.00 36.12 884 ASP A C 1
ATOM 7061 O O . ASP A 1 884 ? 12.116 -46.893 19.853 1.00 36.12 884 ASP A O 1
ATOM 7065 N N . PHE A 1 885 ? 10.178 -47.381 20.877 1.00 32.66 885 PHE A N 1
ATOM 7066 C CA . PHE A 1 885 ? 10.731 -47.776 22.167 1.00 32.66 885 PHE A CA 1
ATOM 7067 C C . PHE A 1 885 ? 10.267 -49.194 22.515 1.00 32.66 885 PHE A C 1
ATOM 7069 O O . PHE A 1 885 ? 9.078 -49.512 22.424 1.00 32.66 885 PHE A O 1
ATOM 7076 N N . LEU A 1 886 ? 11.210 -50.047 22.916 1.00 34.34 886 LEU A N 1
ATOM 7077 C CA . LEU A 1 886 ? 10.961 -51.442 23.265 1.00 34.34 886 LEU A CA 1
ATOM 7078 C C . LEU A 1 886 ? 11.682 -51.779 24.573 1.00 34.34 886 LEU A C 1
ATOM 7080 O O . LEU A 1 886 ? 12.900 -51.620 24.662 1.00 34.34 886 LEU A O 1
ATOM 7084 N N . ASP A 1 887 ? 10.947 -52.303 25.550 1.00 37.50 887 ASP A N 1
ATOM 7085 C CA . ASP A 1 887 ? 11.526 -52.995 26.703 1.00 37.50 887 ASP A CA 1
ATOM 7086 C C . ASP A 1 887 ? 10.950 -54.419 26.851 1.00 37.50 887 ASP A C 1
ATOM 7088 O O . ASP A 1 887 ? 10.322 -54.953 25.934 1.00 37.50 887 ASP A O 1
ATOM 7092 N N . SER A 1 888 ? 11.205 -55.076 27.988 1.00 33.78 888 SER A N 1
ATOM 7093 C CA . SER A 1 888 ? 10.756 -56.448 28.253 1.00 33.78 888 SER A CA 1
ATOM 7094 C C . SER A 1 888 ? 9.238 -56.618 28.424 1.00 33.78 888 SER A C 1
ATOM 7096 O O . SER A 1 888 ? 8.774 -57.758 28.433 1.00 33.78 888 SER A O 1
ATOM 7098 N N . LEU A 1 889 ? 8.465 -55.538 28.573 1.00 34.03 889 LEU A N 1
ATOM 7099 C CA . LEU A 1 889 ? 7.032 -55.553 28.895 1.00 34.03 889 LEU A CA 1
ATOM 7100 C C . LEU A 1 889 ? 6.176 -54.584 28.052 1.00 34.03 889 LEU A C 1
ATOM 7102 O O . LEU A 1 889 ? 4.948 -54.739 28.035 1.00 34.03 889 LEU A O 1
ATOM 7106 N N . ARG A 1 890 ? 6.782 -53.627 27.334 1.00 36.78 890 ARG A N 1
ATOM 7107 C CA . ARG A 1 890 ? 6.098 -52.570 26.575 1.00 36.78 890 ARG A CA 1
ATOM 7108 C C . ARG A 1 890 ? 6.745 -52.326 25.210 1.00 36.78 890 ARG A C 1
ATOM 7110 O O . ARG A 1 890 ? 7.958 -52.161 25.092 1.00 36.78 890 ARG A O 1
ATOM 7117 N N . TYR A 1 891 ? 5.898 -52.213 24.188 1.00 39.84 891 TYR A N 1
ATOM 7118 C CA . TYR A 1 891 ? 6.248 -51.605 22.903 1.00 39.84 891 TYR A CA 1
ATOM 7119 C C . TYR A 1 891 ? 5.497 -50.279 22.773 1.00 39.84 891 TYR A C 1
ATOM 7121 O O . TYR A 1 891 ? 4.276 -50.234 22.945 1.00 39.84 891 TYR A O 1
ATOM 7129 N N . GLN A 1 892 ? 6.223 -49.196 22.510 1.00 36.91 892 GLN A N 1
ATOM 7130 C CA . GLN A 1 892 ? 5.658 -47.866 22.328 1.00 36.91 892 GLN A CA 1
ATOM 7131 C C . GLN A 1 892 ? 6.166 -47.270 21.022 1.00 36.91 892 GLN A C 1
ATOM 7133 O O . GLN A 1 892 ? 7.370 -47.121 20.831 1.00 36.91 892 GLN A O 1
ATOM 7138 N N . ARG A 1 893 ? 5.228 -46.883 20.159 1.00 38.31 893 ARG A N 1
ATOM 7139 C CA . ARG A 1 893 ? 5.520 -46.152 18.930 1.00 38.31 893 ARG A CA 1
ATOM 7140 C C . ARG A 1 893 ? 4.943 -44.756 19.024 1.00 38.31 893 ARG A C 1
ATOM 7142 O O . ARG A 1 893 ? 3.777 -44.582 19.389 1.00 38.31 893 ARG A O 1
ATOM 7149 N N . THR A 1 894 ? 5.773 -43.774 18.710 1.00 37.28 894 THR A N 1
ATOM 7150 C CA . THR A 1 894 ? 5.413 -42.362 18.786 1.00 37.28 894 THR A CA 1
ATOM 7151 C C . THR A 1 894 ? 5.740 -41.707 17.460 1.00 37.28 894 THR A C 1
ATOM 7153 O O . THR A 1 894 ? 6.896 -41.720 17.042 1.00 37.28 894 THR A O 1
ATOM 7156 N N . THR A 1 895 ? 4.727 -41.140 16.811 1.00 39.44 895 THR A N 1
ATOM 7157 C CA . THR A 1 895 ? 4.902 -40.406 15.561 1.00 39.44 895 THR A CA 1
ATOM 7158 C C . THR A 1 895 ? 4.591 -38.936 15.814 1.00 39.44 895 THR A C 1
ATOM 7160 O O . THR A 1 895 ? 3.479 -38.572 16.204 1.00 39.44 895 THR A O 1
ATOM 7163 N N . ASP A 1 896 ? 5.595 -38.097 15.598 1.00 36.69 896 ASP A N 1
ATOM 7164 C CA . ASP A 1 896 ? 5.535 -36.652 15.751 1.00 36.69 896 ASP A CA 1
ATOM 7165 C C . ASP A 1 896 ? 5.430 -36.006 14.367 1.00 36.69 896 ASP A C 1
ATOM 7167 O O . ASP A 1 896 ? 6.240 -36.279 13.476 1.00 36.69 896 ASP A O 1
ATOM 7171 N N . LEU A 1 897 ? 4.444 -35.126 14.185 1.00 38.00 897 LEU A N 1
ATOM 7172 C CA . LEU A 1 897 ? 4.301 -34.315 12.979 1.00 38.00 897 LEU A CA 1
ATOM 7173 C C . LEU A 1 897 ? 4.396 -32.835 13.360 1.00 38.00 897 LEU A C 1
ATOM 7175 O O . LEU A 1 897 ? 3.528 -32.303 14.052 1.00 38.00 897 LEU A O 1
ATOM 7179 N N . ASN A 1 898 ? 5.454 -32.174 12.896 1.00 35.81 898 ASN A N 1
ATOM 7180 C CA . ASN A 1 898 ? 5.732 -30.770 13.175 1.00 35.81 898 ASN A CA 1
ATOM 7181 C C . ASN A 1 898 ? 5.512 -29.934 11.915 1.00 35.81 898 ASN A C 1
ATOM 7183 O O . ASN A 1 898 ? 6.141 -30.170 10.875 1.00 35.81 898 ASN A O 1
ATOM 7187 N N . VAL A 1 899 ? 4.635 -28.936 12.035 1.00 40.19 899 VAL A N 1
ATOM 7188 C CA . VAL A 1 899 ? 4.362 -27.944 10.992 1.00 40.19 899 VAL A CA 1
ATOM 7189 C C . VAL A 1 899 ? 4.791 -26.579 11.512 1.00 40.19 899 VAL A C 1
ATOM 7191 O O . VAL A 1 899 ? 4.225 -26.065 12.475 1.00 40.19 899 VAL A O 1
ATOM 7194 N N . GLU A 1 900 ? 5.791 -25.990 10.865 1.00 37.72 900 GLU A N 1
ATOM 7195 C CA . GLU A 1 900 ? 6.285 -24.650 11.188 1.00 37.72 900 GLU A CA 1
ATOM 7196 C C . GLU A 1 900 ? 5.697 -23.648 10.184 1.00 37.72 900 GLU A C 1
ATOM 7198 O O . GLU A 1 900 ? 5.861 -23.812 8.970 1.00 37.72 900 GLU A O 1
ATOM 7203 N N . LYS A 1 901 ? 4.962 -22.634 10.667 1.00 39.50 901 LYS A N 1
ATOM 7204 C CA . LYS A 1 901 ? 4.349 -21.609 9.810 1.00 39.50 901 LYS A CA 1
ATOM 7205 C C . LYS A 1 901 ? 4.347 -20.233 10.478 1.00 39.50 901 LYS A C 1
ATOM 7207 O O . LYS A 1 901 ? 3.828 -20.082 11.581 1.00 39.50 901 LYS A O 1
ATOM 7212 N N . ASP A 1 902 ? 4.846 -19.230 9.761 1.00 36.03 902 ASP A N 1
ATOM 7213 C CA . ASP A 1 902 ? 4.763 -17.826 10.168 1.00 36.03 902 ASP A CA 1
ATOM 7214 C C . ASP A 1 902 ? 3.331 -17.297 9.959 1.00 36.03 902 ASP A C 1
ATOM 7216 O O . ASP A 1 902 ? 2.736 -17.458 8.887 1.00 36.03 902 ASP A O 1
ATOM 7220 N N . PHE A 1 903 ? 2.763 -16.659 10.985 1.00 42.12 903 PHE A N 1
ATOM 7221 C CA . PHE A 1 903 ? 1.460 -15.990 10.920 1.00 42.12 903 PHE A CA 1
ATOM 7222 C C . PHE A 1 903 ? 1.536 -14.584 11.539 1.00 42.12 903 PHE A C 1
ATOM 7224 O O . PHE A 1 903 ? 2.145 -14.389 12.587 1.00 42.12 903 PHE A O 1
ATOM 7231 N N . SER A 1 904 ? 0.868 -13.611 10.906 1.00 30.36 904 SER A N 1
ATOM 7232 C CA . SER A 1 904 ? 0.652 -12.238 11.404 1.00 30.36 904 SER A CA 1
ATOM 7233 C C . SER A 1 904 ? -0.853 -11.996 11.706 1.00 30.36 904 SER A C 1
ATOM 7235 O O . SER A 1 904 ? -1.669 -12.877 11.415 1.00 30.36 904 SER A O 1
ATOM 7237 N N . PRO A 1 905 ? -1.267 -10.908 12.395 1.00 36.41 905 PRO A N 1
ATOM 7238 C CA . PRO A 1 905 ? -1.840 -11.071 13.727 1.00 36.41 905 PRO A CA 1
ATOM 7239 C C . PRO A 1 905 ? -3.223 -10.419 13.886 1.00 36.41 905 PRO A C 1
ATOM 7241 O O . PRO A 1 905 ? -3.297 -9.314 14.397 1.00 36.41 905 PRO A O 1
ATOM 7244 N N . TRP A 1 906 ? -4.327 -11.094 13.554 1.00 24.45 906 TRP A N 1
ATOM 7245 C CA . TRP A 1 906 ? -5.680 -10.686 13.987 1.00 24.45 906 TRP A CA 1
ATOM 7246 C C . TRP A 1 906 ? -6.434 -11.936 14.498 1.00 24.45 906 TRP A C 1
ATOM 7248 O O . TRP A 1 906 ? -6.794 -12.811 13.722 1.00 24.45 906 TRP A O 1
ATOM 7258 N N . PHE A 1 907 ? -6.570 -12.080 15.822 1.00 28.14 907 PHE A N 1
ATOM 7259 C CA . PHE A 1 907 ? -6.974 -13.307 16.547 1.00 28.14 907 PHE A CA 1
ATOM 7260 C C . PHE A 1 907 ? -8.315 -13.953 16.108 1.00 28.14 907 PHE A C 1
ATOM 7262 O O . PHE A 1 907 ? -9.316 -13.255 15.981 1.00 28.14 907 PHE A O 1
ATOM 7269 N N . SER A 1 908 ? -8.407 -15.296 16.077 1.00 26.81 908 SER A N 1
ATOM 7270 C CA . SER A 1 908 ? -9.013 -16.125 17.157 1.00 26.81 908 SER A CA 1
ATOM 7271 C C . SER A 1 908 ? -9.413 -17.559 16.732 1.00 26.81 908 SER A C 1
ATOM 7273 O O . SER A 1 908 ? -9.968 -17.768 15.661 1.00 26.81 908 SER A O 1
ATOM 7275 N N . GLY A 1 909 ? -9.197 -18.519 17.647 1.00 27.67 909 GLY A N 1
ATOM 7276 C CA . GLY A 1 909 ? -10.010 -19.734 17.817 1.00 27.67 909 GLY A CA 1
ATOM 7277 C C . GLY A 1 909 ? -9.610 -20.995 17.041 1.00 27.67 909 GLY A C 1
ATOM 7278 O O . GLY A 1 909 ? -9.810 -21.083 15.837 1.00 27.67 909 GLY A O 1
ATOM 7279 N N . LEU A 1 910 ? -9.194 -22.034 17.770 1.00 25.22 910 LEU A N 1
ATOM 7280 C CA . LEU A 1 910 ? -9.463 -23.422 17.390 1.00 25.22 910 LEU A CA 1
ATOM 7281 C C . LEU A 1 910 ? -10.108 -24.121 18.589 1.00 25.22 910 LEU A C 1
ATOM 7283 O O . LEU A 1 910 ? -9.507 -24.236 19.653 1.00 25.22 910 LEU A O 1
ATOM 7287 N N . ALA A 1 911 ? -11.347 -24.556 18.403 1.00 25.19 911 ALA A N 1
ATOM 7288 C CA . ALA A 1 911 ? -11.882 -25.722 19.081 1.00 25.19 911 ALA A CA 1
ATOM 7289 C C . ALA A 1 911 ? -11.768 -26.879 18.082 1.00 25.19 911 ALA A C 1
ATOM 7291 O O . ALA A 1 911 ? -12.007 -26.643 16.900 1.00 25.19 911 ALA A O 1
ATOM 7292 N N . ASP A 1 912 ? -11.478 -28.100 18.532 1.00 27.00 912 ASP A N 1
ATOM 7293 C CA . ASP A 1 912 ? -12.509 -29.120 18.357 1.00 27.00 912 ASP A CA 1
ATOM 7294 C C . ASP A 1 912 ? -12.350 -30.354 19.249 1.00 27.00 912 ASP A C 1
ATOM 7296 O O . ASP A 1 912 ? -11.275 -30.707 19.731 1.00 27.00 912 ASP A O 1
ATOM 7300 N N . TYR A 1 913 ? -13.507 -30.980 19.424 1.00 26.73 913 TYR A N 1
ATOM 7301 C CA . TYR A 1 913 ? -13.795 -32.285 19.984 1.00 26.73 913 TYR A CA 1
ATOM 7302 C C . TYR A 1 913 ? -13.193 -33.421 19.143 1.00 26.73 913 TYR A C 1
ATOM 7304 O O . TYR A 1 913 ? -13.261 -33.417 17.916 1.00 26.73 913 TYR A O 1
ATOM 7312 N N . GLY A 1 914 ? -12.751 -34.482 19.815 1.00 27.02 914 GLY A N 1
ATOM 7313 C CA . GLY A 1 914 ? -12.559 -35.801 19.218 1.00 27.02 914 GLY A CA 1
ATOM 7314 C C . GLY A 1 914 ? -13.000 -36.864 20.214 1.00 27.02 914 GLY A C 1
ATOM 7315 O O . GLY A 1 914 ? -12.338 -37.081 21.221 1.00 27.02 914 GLY A O 1
ATOM 7316 N N . THR A 1 915 ? -14.144 -37.502 19.961 1.00 27.00 915 THR A N 1
ATOM 7317 C CA . THR A 1 915 ? -14.586 -38.693 20.699 1.00 27.00 915 THR A CA 1
ATOM 7318 C C . THR A 1 915 ? -14.386 -39.946 19.850 1.00 27.00 915 THR A C 1
ATOM 7320 O O . THR A 1 915 ? -14.515 -39.902 18.630 1.00 27.00 915 THR A O 1
ATOM 7323 N N . MET A 1 916 ? -14.154 -41.054 20.565 1.00 26.23 916 MET A N 1
ATOM 7324 C CA . MET A 1 916 ? -14.090 -42.466 20.158 1.00 26.23 916 MET A CA 1
ATOM 7325 C C . MET A 1 916 ? -12.742 -42.980 19.630 1.00 26.23 916 MET A C 1
ATOM 7327 O O . MET A 1 916 ? -12.491 -43.005 18.429 1.00 26.23 916 MET A O 1
ATOM 7331 N N . SER A 1 917 ? -11.952 -43.579 20.529 1.00 29.14 917 SER A N 1
ATOM 7332 C CA . SER A 1 917 ? -11.304 -44.845 20.184 1.00 29.14 917 SER A CA 1
ATOM 7333 C C . SER A 1 917 ? -12.325 -45.973 20.384 1.00 29.14 917 SER A C 1
ATOM 7335 O O . SER A 1 917 ? -12.899 -46.156 21.457 1.00 29.14 917 SER A O 1
ATOM 7337 N N . ALA A 1 918 ? -12.607 -46.703 19.307 1.00 27.23 918 ALA A N 1
ATOM 7338 C CA . ALA A 1 918 ? -13.248 -48.005 19.372 1.00 27.23 918 ALA A CA 1
ATOM 7339 C C . ALA A 1 918 ? -12.138 -49.038 19.592 1.00 27.23 918 ALA A C 1
ATOM 7341 O O . ALA A 1 918 ? -11.342 -49.286 18.690 1.00 27.23 918 ALA A O 1
ATOM 7342 N N . GLY A 1 919 ? -12.063 -49.619 20.788 1.00 30.86 919 GLY A N 1
ATOM 7343 C CA . GLY A 1 919 ? -11.182 -50.756 21.033 1.00 30.86 919 GLY A CA 1
ATOM 7344 C C . GLY A 1 919 ? -11.741 -52.008 20.357 1.00 30.86 919 GLY A C 1
ATOM 7345 O O . GLY A 1 919 ? -12.832 -52.461 20.703 1.00 30.86 919 GLY A O 1
ATOM 7346 N N . LEU A 1 920 ? -10.998 -52.592 19.414 1.00 25.70 920 LEU A N 1
ATOM 7347 C CA . LEU A 1 920 ? -11.199 -53.987 19.026 1.00 25.70 920 LEU A CA 1
ATOM 7348 C C . LEU A 1 920 ? -10.586 -54.861 20.123 1.00 25.70 920 LEU A C 1
ATOM 7350 O O . LEU A 1 920 ? -9.373 -54.889 20.302 1.00 25.70 920 LEU A O 1
ATOM 7354 N N . HIS A 1 921 ? -11.434 -55.563 20.874 1.00 31.12 921 HIS A N 1
ATOM 7355 C CA . HIS A 1 921 ? -10.991 -56.669 21.717 1.00 31.12 921 HIS A CA 1
ATOM 7356 C C . HIS A 1 921 ? -10.465 -57.785 20.809 1.00 31.12 921 HIS A C 1
ATOM 7358 O O . HIS A 1 921 ? -11.260 -58.471 20.166 1.00 31.12 921 HIS A O 1
ATOM 7364 N N . ASP A 1 922 ? -9.150 -57.989 20.781 1.00 30.34 922 ASP A N 1
ATOM 7365 C CA . ASP A 1 922 ? -8.590 -59.279 20.384 1.00 30.34 922 ASP A CA 1
ATOM 7366 C C . ASP A 1 922 ? -8.334 -60.118 21.643 1.00 30.34 922 ASP A C 1
ATOM 7368 O O . ASP A 1 922 ? -7.934 -59.613 22.694 1.00 30.34 922 ASP A O 1
ATOM 7372 N N . HIS A 1 923 ? -8.617 -61.414 21.563 1.00 33.50 923 HIS A N 1
ATOM 7373 C CA . HIS A 1 923 ? -8.724 -62.359 22.680 1.00 33.50 923 HIS A CA 1
ATOM 7374 C C . HIS A 1 923 ? -7.381 -62.734 23.344 1.00 33.50 923 HIS A C 1
ATOM 7376 O O . HIS A 1 923 ? -7.254 -63.783 23.981 1.00 33.50 923 HIS A O 1
ATOM 7382 N N . HIS A 1 924 ? -6.381 -61.855 23.271 1.00 37.44 924 HIS A N 1
ATOM 7383 C CA . HIS A 1 924 ? -5.055 -62.039 23.853 1.00 37.44 924 HIS A CA 1
ATOM 7384 C C . HIS A 1 924 ? -4.609 -60.853 24.728 1.00 37.44 924 HIS A C 1
ATOM 7386 O O . HIS A 1 924 ? -3.510 -60.338 24.586 1.00 37.44 924 HIS A O 1
ATOM 7392 N N . GLY A 1 925 ? -5.451 -60.469 25.694 1.00 40.25 925 GLY A N 1
ATOM 7393 C CA . GLY A 1 925 ? -5.030 -59.991 27.025 1.00 40.25 925 GLY A CA 1
ATOM 7394 C C . GLY A 1 925 ? -4.121 -58.755 27.146 1.00 40.25 925 GLY A C 1
ATOM 7395 O O . GLY A 1 925 ? -3.532 -58.584 28.216 1.00 40.25 925 GLY A O 1
ATOM 7396 N N . GLY A 1 926 ? -3.991 -57.920 26.113 1.00 41.72 926 GLY A N 1
ATOM 7397 C CA . GLY A 1 926 ? -3.280 -56.634 26.145 1.00 41.72 926 GLY A CA 1
ATOM 7398 C C . GLY A 1 926 ? -4.228 -55.452 25.919 1.00 41.72 926 GLY A C 1
ATOM 7399 O O . GLY A 1 926 ? -5.262 -55.608 25.272 1.00 41.72 926 GLY A O 1
ATOM 7400 N N . TYR A 1 927 ? -3.881 -54.279 26.456 1.00 44.22 927 TYR A N 1
ATOM 7401 C CA . TYR A 1 927 ? -4.637 -53.033 26.276 1.00 44.22 927 TYR A CA 1
ATOM 7402 C C . TYR A 1 927 ? -3.794 -51.996 25.528 1.00 44.22 927 TYR A C 1
ATOM 7404 O O . TYR A 1 927 ? -2.585 -51.897 25.749 1.00 44.22 927 TYR A O 1
ATOM 7412 N N . GLU A 1 928 ? -4.450 -51.221 24.667 1.00 38.41 928 GLU A N 1
ATOM 7413 C CA . GLU A 1 928 ? -3.850 -50.165 23.853 1.00 38.41 928 GLU A CA 1
ATOM 7414 C C . GLU A 1 928 ? -4.207 -48.798 24.455 1.00 38.41 928 GLU A C 1
ATOM 7416 O O . GLU A 1 928 ? -5.383 -48.475 24.630 1.00 38.41 928 GLU A O 1
ATOM 7421 N N . GLN A 1 929 ? -3.197 -48.003 24.813 1.00 40.81 929 GLN A N 1
ATOM 7422 C CA . GLN A 1 929 ? -3.389 -46.618 25.255 1.00 40.81 929 GLN A CA 1
ATOM 7423 C C . GLN A 1 929 ? -3.019 -45.655 24.129 1.00 40.81 929 GLN A C 1
ATOM 7425 O O . GLN A 1 929 ? -1.865 -45.627 23.702 1.00 40.81 929 GLN A O 1
ATOM 7430 N N . THR A 1 930 ? -3.979 -44.832 23.710 1.00 37.94 930 THR A N 1
ATOM 7431 C CA . THR A 1 930 ? -3.778 -43.689 22.810 1.00 37.94 930 THR A CA 1
ATOM 7432 C C . THR A 1 930 ? -3.704 -42.396 23.604 1.00 37.94 930 THR A C 1
ATOM 7434 O O . THR A 1 930 ? -4.628 -42.087 24.354 1.00 37.94 930 THR A O 1
ATOM 7437 N N . HIS A 1 931 ? -2.645 -41.620 23.389 1.00 41.22 931 HIS A N 1
ATOM 7438 C CA . HIS A 1 931 ? -2.545 -40.248 23.890 1.00 41.22 931 HIS A CA 1
ATOM 7439 C C . HIS A 1 931 ? -2.513 -39.280 22.706 1.00 41.22 931 HIS A C 1
ATOM 7441 O O . HIS A 1 931 ? -1.910 -39.584 21.672 1.00 41.22 931 HIS A O 1
ATOM 7447 N N . ALA A 1 932 ? -3.160 -38.126 22.873 1.00 36.00 932 ALA A N 1
ATOM 7448 C CA . ALA A 1 932 ? -3.152 -37.027 21.920 1.00 36.00 932 ALA A CA 1
ATOM 7449 C C . ALA A 1 932 ? -2.917 -35.724 22.685 1.00 36.00 932 ALA A C 1
ATOM 7451 O O . ALA A 1 932 ? -3.683 -35.393 23.585 1.00 36.00 932 ALA A O 1
ATOM 7452 N N . GLY A 1 933 ? -1.855 -35.006 22.329 1.00 37.44 933 GLY A N 1
ATOM 7453 C CA . GLY A 1 933 ? -1.491 -33.742 22.960 1.00 37.44 933 GLY A CA 1
ATOM 7454 C C . GLY A 1 933 ? -1.067 -32.717 21.918 1.00 37.44 933 GLY A C 1
ATOM 7455 O O . GLY A 1 933 ? -0.463 -33.067 20.899 1.00 37.44 933 GLY A O 1
ATOM 7456 N N . LEU A 1 934 ? -1.399 -31.455 22.183 1.00 39.06 934 LEU A N 1
ATOM 7457 C CA . LEU A 1 934 ? -0.936 -30.293 21.429 1.00 39.06 934 LEU A CA 1
ATOM 7458 C C . LEU A 1 934 ? 0.107 -29.547 22.269 1.00 39.06 934 LEU A C 1
ATOM 7460 O O . LEU A 1 934 ? 0.026 -29.546 23.494 1.00 39.06 934 LEU A O 1
ATOM 7464 N N . THR A 1 935 ? 1.062 -28.859 21.647 1.00 37.16 935 THR A N 1
ATOM 7465 C CA . THR A 1 935 ? 1.904 -27.861 22.331 1.00 37.16 935 THR A CA 1
ATOM 7466 C C . THR A 1 935 ? 1.975 -26.586 21.494 1.00 37.16 935 THR A C 1
ATOM 7468 O O . THR A 1 935 ? 2.060 -26.649 20.270 1.00 37.16 935 THR A O 1
ATOM 7471 N N . LEU A 1 936 ? 1.914 -25.426 22.159 1.00 37.28 936 LEU A N 1
ATOM 7472 C CA . LEU A 1 936 ? 1.971 -24.096 21.554 1.00 37.28 936 LEU A CA 1
ATOM 7473 C C . LEU A 1 936 ? 3.081 -23.316 22.255 1.00 37.28 936 LEU A C 1
ATOM 7475 O O . LEU A 1 936 ? 3.002 -23.043 23.454 1.00 37.28 936 LEU A O 1
ATOM 7479 N N . ALA A 1 937 ? 4.112 -22.959 21.497 1.00 35.81 937 ALA A N 1
ATOM 7480 C CA . ALA A 1 937 ? 5.199 -22.102 21.950 1.00 35.81 937 ALA A CA 1
ATOM 7481 C C . ALA A 1 937 ? 5.131 -20.760 21.218 1.00 35.81 937 ALA A C 1
ATOM 7483 O O . ALA A 1 937 ? 4.952 -20.721 20.001 1.00 35.81 937 ALA A O 1
ATOM 7484 N N . PHE A 1 938 ? 5.262 -19.667 21.970 1.00 38.06 938 PHE A N 1
ATOM 7485 C CA . PHE A 1 938 ? 5.247 -18.305 21.441 1.00 38.06 938 PHE A CA 1
ATOM 7486 C C . PHE A 1 938 ? 6.605 -17.644 21.672 1.00 38.06 938 PHE A C 1
ATOM 7488 O O . PHE A 1 938 ? 7.085 -17.596 22.809 1.00 38.06 938 PHE A O 1
ATOM 7495 N N . HIS A 1 939 ? 7.199 -17.103 20.607 1.00 36.62 939 HIS A N 1
ATOM 7496 C CA . HIS A 1 939 ? 8.446 -16.345 20.664 1.00 36.62 939 HIS A CA 1
ATOM 7497 C C . HIS A 1 939 ? 8.165 -14.848 20.437 1.00 36.62 939 HIS A C 1
ATOM 7499 O O . HIS A 1 939 ? 7.773 -14.447 19.349 1.00 36.62 939 HIS A O 1
ATOM 7505 N N . PRO A 1 940 ? 8.360 -13.971 21.437 1.00 35.06 940 PRO A N 1
ATOM 7506 C CA . PRO A 1 940 ? 7.940 -12.573 21.308 1.00 35.06 940 PRO A CA 1
ATOM 7507 C C . PRO A 1 940 ? 8.816 -11.701 20.391 1.00 35.06 940 PRO A C 1
ATOM 7509 O O . PRO A 1 940 ? 8.454 -10.557 20.137 1.00 35.06 940 PRO A O 1
ATOM 7512 N N . PHE A 1 941 ? 9.950 -12.206 19.890 1.00 35.88 941 PHE A N 1
ATOM 7513 C CA . PHE A 1 941 ? 10.856 -11.453 19.005 1.00 35.88 941 PHE A CA 1
ATOM 7514 C C . PHE A 1 941 ? 11.270 -12.221 17.733 1.00 35.88 941 PHE A C 1
ATOM 7516 O O . PHE A 1 941 ? 12.124 -11.753 16.985 1.00 35.88 941 PHE A O 1
ATOM 7523 N N . SER A 1 942 ? 10.635 -13.366 17.459 1.00 33.09 942 SER A N 1
ATOM 7524 C CA . SER A 1 942 ? 10.614 -14.036 16.151 1.00 33.09 942 SER A CA 1
ATOM 7525 C C . SER A 1 942 ? 9.184 -14.544 15.916 1.00 33.09 942 SER A C 1
ATOM 7527 O O . SER A 1 942 ? 8.633 -15.170 16.817 1.00 33.09 942 SER A O 1
ATOM 7529 N N . PRO A 1 943 ? 8.527 -14.268 14.774 1.00 38.72 943 PRO A N 1
ATOM 7530 C CA . PRO A 1 943 ? 7.086 -14.484 14.607 1.00 38.72 943 PRO A CA 1
ATOM 7531 C C . PRO A 1 943 ? 6.756 -15.954 14.297 1.00 38.72 943 PRO A C 1
ATOM 7533 O O . PRO A 1 943 ? 6.074 -16.257 13.324 1.00 38.72 943 PRO A O 1
ATOM 7536 N N . GLN A 1 944 ? 7.249 -16.872 15.124 1.00 33.97 944 GLN A N 1
ATOM 7537 C CA . GLN A 1 944 ? 7.082 -18.306 14.946 1.00 33.97 944 GLN A CA 1
ATOM 7538 C C . GLN A 1 944 ? 6.111 -18.859 15.988 1.00 33.97 944 GLN A C 1
ATOM 7540 O O . GLN A 1 944 ? 6.307 -18.701 17.196 1.00 33.97 944 GLN A O 1
ATOM 7545 N N . LEU A 1 945 ? 5.070 -19.534 15.500 1.00 40.09 945 LEU A N 1
ATOM 7546 C CA . LEU A 1 945 ? 4.201 -20.405 16.282 1.00 40.09 945 LEU A CA 1
ATOM 7547 C C . LEU A 1 945 ? 4.520 -21.844 15.876 1.00 40.09 945 LEU A C 1
ATOM 7549 O O . LEU A 1 945 ? 4.331 -22.220 14.720 1.00 40.09 945 LEU A O 1
ATOM 7553 N N . THR A 1 946 ? 5.002 -22.655 16.813 1.00 37.47 946 THR A N 1
ATOM 7554 C CA . THR A 1 946 ? 5.182 -24.093 16.570 1.00 37.47 946 THR A CA 1
ATOM 7555 C C . THR A 1 946 ? 3.923 -24.832 17.003 1.00 37.47 946 THR A C 1
ATOM 7557 O O . THR A 1 946 ? 3.523 -24.724 18.163 1.00 37.47 946 THR A O 1
ATOM 7560 N N . LEU A 1 947 ? 3.309 -25.567 16.072 1.00 38.44 947 LEU A N 1
ATOM 7561 C CA . LEU A 1 947 ? 2.205 -26.486 16.336 1.00 38.44 947 LEU A CA 1
ATOM 7562 C C . LEU A 1 947 ? 2.742 -27.916 16.232 1.00 38.44 947 LEU A C 1
ATOM 7564 O O . LEU A 1 947 ? 3.125 -28.353 15.144 1.00 38.44 947 LEU A O 1
ATOM 7568 N N . SER A 1 948 ? 2.766 -28.640 17.347 1.00 36.34 948 SER A N 1
ATOM 7569 C CA . SER A 1 948 ? 3.087 -30.068 17.354 1.00 36.34 948 SER A CA 1
ATOM 7570 C C . SER A 1 948 ? 1.826 -30.883 17.622 1.00 36.34 948 SER A C 1
ATOM 7572 O O . SER A 1 948 ? 1.068 -30.598 18.552 1.00 36.34 948 SER A O 1
ATOM 7574 N N . ALA A 1 949 ? 1.595 -31.889 16.780 1.00 38.25 949 ALA A N 1
ATOM 7575 C CA . ALA A 1 949 ? 0.574 -32.903 16.995 1.00 38.25 949 ALA A CA 1
ATOM 7576 C C . ALA A 1 949 ? 1.279 -34.226 17.290 1.00 38.25 949 ALA A C 1
ATOM 7578 O O . ALA A 1 949 ? 2.080 -34.702 16.480 1.00 38.25 949 ALA A O 1
ATOM 7579 N N . LYS A 1 950 ? 0.987 -34.799 18.458 1.00 38.53 950 LYS A N 1
ATOM 7580 C CA . LYS A 1 950 ? 1.596 -36.045 18.917 1.00 38.53 950 LYS A CA 1
ATOM 7581 C C . LYS A 1 950 ? 0.537 -37.126 19.019 1.00 38.53 950 LYS A C 1
ATOM 7583 O O . LYS A 1 950 ? -0.434 -36.963 19.754 1.00 38.53 950 LYS A O 1
ATOM 7588 N N . ALA A 1 951 ? 0.734 -38.215 18.283 1.00 38.09 951 ALA A N 1
ATOM 7589 C CA . ALA A 1 951 ? -0.100 -39.404 18.368 1.00 38.09 951 ALA A CA 1
ATOM 7590 C C . ALA A 1 951 ? 0.798 -40.618 18.608 1.00 38.09 951 ALA A C 1
ATOM 7592 O O . ALA A 1 951 ? 1.810 -40.818 17.933 1.00 38.09 951 ALA A O 1
ATOM 7593 N N . GLY A 1 952 ? 0.442 -41.426 19.600 1.00 40.75 952 GLY A N 1
ATOM 7594 C CA . GLY A 1 952 ? 1.211 -42.608 19.958 1.00 40.75 952 GLY A CA 1
ATOM 7595 C C . GLY A 1 952 ? 0.349 -43.659 20.633 1.00 40.75 952 GLY A C 1
ATOM 7596 O O . GLY A 1 952 ? -0.636 -43.336 21.301 1.00 40.75 952 GLY A O 1
ATOM 7597 N N . GLY A 1 953 ? 0.745 -44.913 20.432 1.00 40.53 953 GLY A N 1
ATOM 7598 C CA . GLY A 1 953 ? 0.117 -46.095 21.006 1.00 40.53 953 GLY A CA 1
ATOM 7599 C C . GLY A 1 953 ? 1.121 -46.867 21.855 1.00 40.53 953 GLY A C 1
ATOM 7600 O O . GLY A 1 953 ? 2.285 -47.016 21.471 1.00 40.53 953 GLY A O 1
ATOM 7601 N N . ALA A 1 954 ? 0.687 -47.351 23.016 1.00 38.88 954 ALA A N 1
ATOM 7602 C CA . ALA A 1 954 ? 1.468 -48.273 23.835 1.00 38.88 954 ALA A CA 1
ATOM 7603 C C . ALA A 1 954 ? 0.750 -49.620 23.948 1.00 38.88 954 ALA A C 1
ATOM 7605 O O . ALA A 1 954 ? -0.418 -49.659 24.340 1.00 38.88 954 ALA A O 1
ATOM 7606 N N . TYR A 1 955 ? 1.466 -50.702 23.635 1.00 38.03 955 TYR A N 1
ATOM 7607 C CA . TYR A 1 955 ? 1.000 -52.077 23.792 1.00 38.03 955 TYR A CA 1
ATOM 7608 C C . TYR A 1 955 ? 1.675 -52.717 25.007 1.00 38.03 955 TYR A C 1
ATOM 7610 O O . TYR A 1 955 ? 2.904 -52.701 25.124 1.00 38.03 955 TYR A O 1
ATOM 7618 N N . TRP A 1 956 ? 0.869 -53.291 25.900 1.00 39.50 956 TRP A N 1
ATOM 7619 C CA . TRP A 1 956 ? 1.324 -53.865 27.168 1.00 39.50 956 TRP A CA 1
ATOM 7620 C C . TRP A 1 956 ? 1.036 -55.370 27.219 1.00 39.50 956 TRP A C 1
ATOM 7622 O O . TRP A 1 956 ? -0.086 -55.792 26.933 1.00 39.50 956 TRP A O 1
ATOM 7632 N N . SER A 1 957 ? 2.019 -56.184 27.626 1.00 40.34 957 SER A N 1
ATOM 7633 C CA . SER A 1 957 ? 1.805 -57.613 27.916 1.00 40.34 957 SER A CA 1
ATOM 7634 C C . SER A 1 957 ? 1.754 -57.863 29.429 1.00 40.34 957 SER A C 1
ATOM 7636 O O . SER A 1 957 ? 2.599 -57.380 30.182 1.00 40.34 957 SER A O 1
ATOM 7638 N N . ASN A 1 958 ? 0.742 -58.597 29.898 1.00 43.38 958 ASN A N 1
ATOM 7639 C CA . ASN A 1 958 ? 0.490 -58.796 31.327 1.00 43.38 958 ASN A CA 1
ATOM 7640 C C . ASN A 1 958 ? 1.394 -59.885 31.932 1.00 43.38 958 ASN A C 1
ATOM 7642 O O . ASN A 1 958 ? 1.011 -61.052 32.001 1.00 43.38 958 ASN A O 1
ATOM 7646 N N . VAL A 1 959 ? 2.574 -59.495 32.428 1.00 35.94 959 VAL A N 1
ATOM 7647 C CA . VAL A 1 959 ? 3.440 -60.339 33.275 1.00 35.94 959 VAL A CA 1
ATOM 7648 C C . VAL A 1 959 ? 3.900 -59.541 34.510 1.00 35.94 959 VAL A C 1
ATOM 7650 O O . VAL A 1 959 ? 5.084 -59.357 34.718 1.00 35.94 959 VAL A O 1
ATOM 7653 N N . TRP A 1 960 ? 2.951 -59.131 35.365 1.00 30.16 960 TRP A N 1
ATOM 7654 C CA . TRP A 1 960 ? 3.121 -58.452 36.677 1.00 30.16 960 TRP A CA 1
ATOM 7655 C C . TRP A 1 960 ? 3.018 -56.898 36.697 1.00 30.16 960 TRP A C 1
ATOM 7657 O O . TRP A 1 960 ? 3.648 -56.193 35.920 1.00 30.16 960 TRP A O 1
ATOM 7667 N N . ARG A 1 961 ? 2.161 -56.416 37.625 1.00 25.97 961 ARG A N 1
ATOM 7668 C CA . ARG A 1 961 ? 1.822 -55.036 38.096 1.00 25.97 961 ARG A CA 1
ATOM 7669 C C . ARG A 1 961 ? 3.047 -54.101 38.270 1.00 25.97 961 ARG A C 1
ATOM 7671 O O . ARG A 1 961 ? 4.089 -54.610 38.648 1.00 25.97 961 ARG A O 1
ATOM 7678 N N . GLN A 1 962 ? 3.016 -52.758 38.186 1.00 29.28 962 GLN A N 1
ATOM 7679 C CA . GLN A 1 962 ? 1.977 -51.714 38.050 1.00 29.28 962 GLN A CA 1
ATOM 7680 C C . GLN A 1 962 ? 2.643 -50.357 37.662 1.00 29.28 962 GLN A C 1
ATOM 7682 O O . GLN A 1 962 ? 3.776 -50.109 38.058 1.00 29.28 962 GLN A O 1
ATOM 7687 N N . SER A 1 963 ? 1.873 -49.496 36.975 1.00 26.28 963 SER A N 1
ATOM 7688 C CA . SER A 1 963 ? 1.875 -48.008 36.898 1.00 26.28 963 SER A CA 1
ATOM 7689 C C . SER A 1 963 ? 3.097 -47.208 36.408 1.00 26.28 963 SER A C 1
ATOM 7691 O O . SER A 1 963 ? 4.100 -47.156 37.107 1.00 26.28 963 SER A O 1
ATOM 7693 N N . VAL A 1 964 ? 2.895 -46.406 35.344 1.00 23.48 964 VAL A N 1
ATOM 7694 C CA . VAL A 1 964 ? 3.361 -45.002 35.208 1.00 23.48 964 VAL A CA 1
ATOM 7695 C C . VAL A 1 964 ? 2.349 -44.211 34.355 1.00 23.48 964 VAL A C 1
ATOM 7697 O O . VAL A 1 964 ? 1.948 -44.663 33.284 1.00 23.48 964 VAL A O 1
ATOM 7700 N N . THR A 1 965 ? 1.935 -43.058 34.878 1.00 27.78 965 THR A N 1
ATOM 7701 C CA . THR A 1 965 ? 1.083 -41.999 34.309 1.00 27.78 965 THR A CA 1
ATOM 7702 C C . THR A 1 965 ? 1.879 -41.030 33.422 1.00 27.78 965 THR A C 1
ATOM 7704 O O . THR A 1 965 ? 3.074 -40.841 33.637 1.00 27.78 965 THR A O 1
ATOM 7707 N N . SER A 1 966 ? 1.221 -40.365 32.463 1.00 24.53 966 SER A N 1
ATOM 7708 C CA . SER A 1 966 ? 1.755 -39.165 31.799 1.00 24.53 966 SER A CA 1
ATOM 7709 C C . SER A 1 966 ? 0.642 -38.269 31.252 1.00 24.53 966 SER A C 1
ATOM 7711 O O . SER A 1 966 ? -0.184 -38.733 30.467 1.00 24.53 966 SER A O 1
ATOM 7713 N N . ASP A 1 967 ? 0.711 -37.002 31.651 1.00 28.52 967 ASP A N 1
ATOM 7714 C CA . ASP A 1 967 ? -0.026 -35.824 31.183 1.00 28.52 967 ASP A CA 1
ATOM 7715 C C . ASP A 1 967 ? 0.913 -34.945 30.298 1.00 28.52 967 ASP A C 1
ATOM 7717 O O . ASP A 1 967 ? 2.101 -34.857 30.600 1.00 28.52 967 ASP A O 1
ATOM 7721 N N . ALA A 1 968 ? 0.438 -34.271 29.243 1.00 27.58 968 ALA A N 1
ATOM 7722 C CA . ALA A 1 968 ? 0.806 -32.927 28.751 1.00 27.58 968 ALA A CA 1
ATOM 7723 C C . ALA A 1 968 ? -0.149 -32.389 27.650 1.00 27.58 968 ALA A C 1
ATOM 7725 O O . ALA A 1 968 ? -0.412 -33.108 26.691 1.00 27.58 968 ALA A O 1
ATOM 7726 N N . LYS A 1 969 ? -0.543 -31.114 27.521 1.00 29.56 969 LYS A N 1
ATOM 7727 C CA . LYS A 1 969 ? -0.990 -30.039 28.412 1.00 29.56 969 LYS A CA 1
ATOM 7728 C C . LYS A 1 969 ? -1.248 -28.781 27.502 1.00 29.56 969 LYS A C 1
ATOM 7730 O O . LYS A 1 969 ? -0.349 -28.493 26.727 1.00 29.56 969 LYS A O 1
ATOM 7735 N N . LEU A 1 970 ? -2.279 -27.906 27.616 1.00 27.30 970 LEU A N 1
ATOM 7736 C CA . LEU A 1 970 ? -2.179 -26.470 27.224 1.00 27.30 970 LEU A CA 1
ATOM 7737 C C . LEU A 1 970 ? -3.093 -25.407 27.899 1.00 27.30 970 LEU A C 1
ATOM 7739 O O . LEU A 1 970 ? -4.315 -25.498 27.876 1.00 27.30 970 LEU A O 1
ATOM 7743 N N . ALA A 1 971 ? -2.473 -24.316 28.374 1.00 29.98 971 ALA A N 1
ATOM 7744 C CA . ALA A 1 971 ? -3.095 -23.035 28.734 1.00 29.98 971 ALA A CA 1
ATOM 7745 C C . ALA A 1 971 ? -2.508 -21.881 27.887 1.00 29.98 971 ALA A C 1
ATOM 7747 O O . ALA A 1 971 ? -1.390 -21.978 27.388 1.00 29.98 971 ALA A O 1
ATOM 7748 N N . SER A 1 972 ? -3.231 -20.762 27.754 1.00 26.41 972 SER A N 1
ATOM 7749 C CA . SER A 1 972 ? -2.769 -19.529 27.086 1.00 26.41 972 SER A CA 1
ATOM 7750 C C . SER A 1 972 ? -2.236 -18.456 28.058 1.00 26.41 972 SER A C 1
ATOM 7752 O O . SER A 1 972 ? -2.582 -18.440 29.236 1.00 26.41 972 SER A O 1
ATOM 7754 N N . GLN A 1 973 ? -1.403 -17.556 27.517 1.00 32.19 973 GLN A N 1
ATOM 7755 C CA . GLN A 1 973 ? -0.321 -16.775 28.146 1.00 32.19 973 GLN A CA 1
ATOM 7756 C C . GLN A 1 973 ? -0.606 -15.273 28.403 1.00 32.19 973 GLN A C 1
ATOM 7758 O O . GLN A 1 973 ? -1.561 -14.729 27.856 1.00 32.19 973 GLN A O 1
ATOM 7763 N N . LEU A 1 974 ? 0.308 -14.605 29.143 1.00 27.83 974 LEU A N 1
ATOM 7764 C CA . LEU A 1 974 ? 1.085 -13.369 28.804 1.00 27.83 974 LEU A CA 1
ATOM 7765 C C . LEU A 1 974 ? 1.925 -12.931 30.044 1.00 27.83 974 LEU A C 1
ATOM 7767 O O . LEU A 1 974 ? 1.433 -13.108 31.154 1.00 27.83 974 LEU A O 1
ATOM 7771 N N . THR A 1 975 ? 3.057 -12.201 30.046 1.00 33.47 975 THR A N 1
ATOM 7772 C CA . THR A 1 975 ? 4.448 -12.211 29.473 1.00 33.47 975 THR A CA 1
ATOM 7773 C C . THR A 1 975 ? 5.316 -11.359 30.468 1.00 33.47 975 THR A C 1
ATOM 7775 O O . THR A 1 975 ? 4.732 -10.758 31.368 1.00 33.47 975 THR A O 1
ATOM 7778 N N . TRP A 1 976 ? 6.668 -11.324 30.524 1.00 28.52 976 TRP A N 1
ATOM 7779 C CA . TRP A 1 976 ? 7.675 -10.537 29.749 1.00 28.52 976 TRP A CA 1
ATOM 7780 C C . TRP A 1 976 ? 9.137 -10.878 30.232 1.00 28.52 976 TRP A C 1
ATOM 7782 O O . TRP A 1 976 ? 9.319 -11.433 31.310 1.00 28.52 976 TRP A O 1
ATOM 7792 N N . SER A 1 977 ? 10.157 -10.515 29.428 1.00 37.31 977 SER A N 1
ATOM 7793 C CA . SER A 1 977 ? 11.608 -10.881 29.345 1.00 37.31 977 SER A CA 1
ATOM 7794 C C . SER A 1 977 ? 12.541 -10.934 30.593 1.00 37.31 977 SER A C 1
ATOM 7796 O O . SER A 1 977 ? 12.248 -10.375 31.640 1.00 37.31 977 SER A O 1
ATOM 7798 N N . VAL A 1 978 ? 13.730 -11.566 30.432 1.00 42.00 978 VAL A N 1
ATOM 7799 C CA . VAL A 1 978 ? 14.677 -12.132 31.453 1.00 42.00 978 VAL A CA 1
ATOM 7800 C C . VAL A 1 978 ? 14.144 -13.404 32.112 1.00 42.00 978 VAL A C 1
ATOM 7802 O O . VAL A 1 978 ? 14.909 -14.205 32.650 1.00 42.00 978 VAL A O 1
ATOM 7805 N N . TRP A 1 979 ? 12.841 -13.614 31.961 1.00 37.41 979 TRP A N 1
ATOM 7806 C CA . TRP A 1 979 ? 12.085 -14.715 32.500 1.00 37.41 979 TRP A CA 1
ATOM 7807 C C . TRP A 1 979 ? 11.309 -15.450 31.397 1.00 37.41 979 TRP A C 1
ATOM 7809 O O . TRP A 1 979 ? 10.864 -14.819 30.438 1.00 37.41 979 TRP A O 1
ATOM 7819 N N . ASN A 1 980 ? 11.145 -16.769 31.523 1.00 38.28 980 ASN A N 1
ATOM 7820 C CA . ASN A 1 980 ? 10.275 -17.587 30.667 1.00 38.28 980 ASN A CA 1
ATOM 7821 C C . ASN A 1 980 ? 9.118 -18.148 31.510 1.00 38.28 980 ASN A C 1
ATOM 7823 O O . ASN A 1 980 ? 9.367 -18.723 32.574 1.00 38.28 980 ASN A O 1
ATOM 7827 N N . LEU A 1 981 ? 7.882 -17.943 31.037 1.00 38.06 981 LEU A N 1
ATOM 7828 C CA . LEU A 1 981 ? 6.630 -18.364 31.667 1.00 38.06 981 LEU A CA 1
ATOM 7829 C C . LEU A 1 981 ? 5.870 -19.302 30.724 1.00 38.06 981 LEU A C 1
ATOM 7831 O O . LEU A 1 981 ? 5.290 -18.857 29.735 1.00 38.06 981 LEU A O 1
ATOM 7835 N N . GLY A 1 982 ? 5.884 -20.596 31.035 1.00 39.66 982 GLY A N 1
ATOM 7836 C CA . GLY A 1 982 ? 5.145 -21.625 30.305 1.00 39.66 982 GLY A CA 1
ATOM 7837 C C . GLY A 1 982 ? 3.970 -22.130 31.133 1.00 39.66 982 GLY A C 1
ATOM 7838 O O . GLY A 1 982 ? 4.141 -22.404 32.325 1.00 39.66 982 GLY A O 1
ATOM 7839 N N . ALA A 1 983 ? 2.801 -22.252 30.507 1.00 39.50 983 ALA A N 1
ATOM 7840 C CA . ALA A 1 983 ? 1.609 -22.807 31.127 1.00 39.50 983 ALA A CA 1
ATOM 7841 C C . ALA A 1 983 ? 1.032 -23.888 30.231 1.00 39.50 983 ALA A C 1
ATOM 7843 O O . ALA A 1 983 ? 0.934 -23.732 29.012 1.00 39.50 983 ALA A O 1
ATOM 7844 N N . SER A 1 984 ? 0.667 -24.999 30.843 1.00 38.91 984 SER A N 1
ATOM 7845 C CA . SER A 1 984 ? 0.205 -26.143 30.098 1.00 38.91 984 SER A CA 1
ATOM 7846 C C . SER A 1 984 ? -0.868 -26.874 30.968 1.00 38.91 984 SER A C 1
ATOM 7848 O O . SER A 1 984 ? -0.807 -26.858 32.200 1.00 38.91 984 SER A O 1
ATOM 7850 N N . TYR A 1 985 ? -1.933 -27.405 30.353 1.00 39.22 985 TYR A N 1
ATOM 7851 C CA . TYR A 1 985 ? -3.100 -28.070 30.968 1.00 39.22 985 TYR A CA 1
ATOM 7852 C C . TYR A 1 985 ? -3.507 -29.398 30.309 1.00 39.22 985 TYR A C 1
ATOM 7854 O O . TYR A 1 985 ? -3.856 -29.390 29.130 1.00 39.22 985 TYR A O 1
ATOM 7862 N N . ASP A 1 986 ? -3.530 -30.503 31.050 1.00 39.78 986 ASP A N 1
ATOM 7863 C CA . ASP A 1 986 ? -3.795 -31.801 30.452 1.00 39.78 986 ASP A CA 1
ATOM 7864 C C . ASP A 1 986 ? -4.911 -32.601 31.058 1.00 39.78 986 ASP A C 1
ATOM 7866 O O . ASP A 1 986 ? -5.282 -32.412 32.219 1.00 39.78 986 ASP A O 1
ATOM 7870 N N . TRP A 1 987 ? -5.413 -33.499 30.216 1.00 37.97 987 TRP A N 1
ATOM 7871 C CA . TRP A 1 987 ? -6.519 -34.365 30.524 1.00 37.97 987 TRP A CA 1
ATOM 7872 C C . TRP A 1 987 ? -6.218 -35.790 30.080 1.00 37.97 987 TRP A C 1
ATOM 7874 O O . TRP A 1 987 ? -6.154 -36.100 28.889 1.00 37.97 987 TRP A O 1
ATOM 7884 N N . SER A 1 988 ? -6.089 -36.666 31.068 1.00 43.22 988 SER A N 1
ATOM 7885 C CA . SER A 1 988 ? -5.938 -38.097 30.873 1.00 43.22 988 SER A CA 1
ATOM 7886 C C . SER A 1 988 ? -7.128 -38.828 31.502 1.00 43.22 988 SER A C 1
ATOM 7888 O O . SER A 1 988 ? -7.628 -38.486 32.577 1.00 43.22 988 SER A O 1
ATOM 7890 N N . VAL A 1 989 ? -7.631 -39.840 30.791 1.00 42.78 989 VAL A N 1
ATOM 7891 C CA . VAL A 1 989 ? -8.617 -40.785 31.326 1.00 42.78 989 VAL A CA 1
ATOM 7892 C C . VAL A 1 989 ? -7.863 -42.040 31.694 1.00 42.78 989 VAL A C 1
ATOM 7894 O O . VAL A 1 989 ? -7.321 -42.716 30.821 1.00 42.78 989 VAL A O 1
ATOM 7897 N N . LEU A 1 990 ? -7.842 -42.362 32.980 1.00 46.22 990 LEU A N 1
ATOM 7898 C CA . LEU A 1 990 ? -7.322 -43.633 33.454 1.00 46.22 990 LEU A CA 1
ATOM 7899 C C . LEU A 1 990 ? -8.463 -44.658 33.360 1.00 46.22 990 LEU A C 1
ATOM 7901 O O . LEU A 1 990 ? -9.441 -44.525 34.098 1.00 46.22 990 LEU A O 1
ATOM 7905 N N . PRO A 1 991 ? -8.403 -45.663 32.463 1.00 43.81 991 PRO A N 1
ATOM 7906 C CA . PRO A 1 991 ? -9.353 -46.768 32.514 1.00 43.81 991 PRO A CA 1
ATOM 7907 C C . PRO A 1 991 ? -9.130 -47.522 33.824 1.00 43.81 991 PRO A C 1
ATOM 7909 O O . PRO A 1 991 ? -7.971 -47.701 34.203 1.00 43.81 991 PRO A O 1
ATOM 7912 N N . ASP A 1 992 ? -10.225 -47.928 34.480 1.00 45.94 992 ASP A N 1
ATOM 7913 C CA . ASP A 1 992 ? -10.287 -48.595 35.790 1.00 45.94 992 ASP A CA 1
ATOM 7914 C C . ASP A 1 992 ? -8.941 -49.133 36.267 1.00 45.94 992 ASP A C 1
ATOM 7916 O O . ASP A 1 992 ? -8.514 -50.247 35.942 1.00 45.94 992 ASP A O 1
ATOM 7920 N N . SER A 1 993 ? -8.255 -48.328 37.074 1.00 40.28 993 SER A N 1
ATOM 7921 C CA . SER A 1 993 ? -7.097 -48.795 37.809 1.00 40.28 993 SER A CA 1
ATOM 7922 C C . SER A 1 993 ? -7.585 -49.736 38.916 1.00 40.28 993 SER A C 1
ATOM 7924 O O . SER A 1 993 ? -7.684 -49.380 40.081 1.00 40.28 993 SER A O 1
ATOM 7926 N N . GLN A 1 994 ? -7.843 -50.990 38.535 1.00 46.97 994 GLN A N 1
ATOM 7927 C CA . GLN A 1 994 ? -7.971 -52.153 39.420 1.00 46.97 994 GLN A CA 1
ATOM 7928 C C . GLN A 1 994 ? -9.160 -52.199 40.399 1.00 46.97 994 GLN A C 1
ATOM 7930 O O . GLN A 1 994 ? -8.988 -52.671 41.525 1.00 46.97 994 GLN A O 1
ATOM 7935 N N . LEU A 1 995 ? -10.359 -51.761 40.023 1.00 38.50 995 LEU A N 1
ATOM 7936 C CA . LEU A 1 995 ? -11.495 -51.745 40.950 1.00 38.50 995 LEU A CA 1
ATOM 7937 C C . LEU A 1 995 ? -12.741 -52.338 40.287 1.00 38.50 995 LEU A C 1
ATOM 7939 O O . LEU A 1 995 ? -13.254 -51.779 39.326 1.00 38.50 995 LEU A O 1
ATOM 7943 N N . ASP A 1 996 ? -13.235 -53.459 40.814 1.00 43.66 996 ASP A N 1
ATOM 7944 C CA . ASP A 1 996 ? -14.612 -53.881 40.558 1.00 43.66 996 ASP A CA 1
ATOM 7945 C C . ASP A 1 996 ? -15.559 -52.756 41.029 1.00 43.66 996 ASP A C 1
ATOM 7947 O O . ASP A 1 996 ? -15.522 -52.344 42.190 1.00 43.66 996 ASP A O 1
ATOM 7951 N N . GLU A 1 997 ? -16.387 -52.267 40.103 1.00 41.91 997 GLU A N 1
ATOM 7952 C CA . GLU A 1 997 ? -17.551 -51.388 40.314 1.00 41.91 997 GLU A CA 1
ATOM 7953 C C . GLU A 1 997 ? -17.294 -50.002 40.965 1.00 41.91 997 GLU A C 1
ATOM 7955 O O . GLU A 1 997 ? -18.054 -49.564 41.832 1.00 41.91 997 GLU A O 1
ATOM 7960 N N . GLY A 1 998 ? -16.268 -49.261 40.519 1.00 44.78 998 GLY A N 1
ATOM 7961 C CA . GLY A 1 998 ? -16.029 -47.855 40.905 1.00 44.78 998 GLY A CA 1
ATOM 7962 C C . GLY A 1 998 ? -16.101 -46.854 39.734 1.00 44.78 998 GLY A C 1
ATOM 7963 O O . GLY A 1 998 ? -15.918 -47.251 38.588 1.00 44.78 998 GLY A O 1
ATOM 7964 N N . PRO A 1 999 ? -16.382 -45.552 39.969 1.00 43.56 999 PRO A N 1
ATOM 7965 C CA . PRO A 1 999 ? -16.366 -44.540 38.911 1.00 43.56 999 PRO A CA 1
ATOM 7966 C C . PRO A 1 999 ? -14.939 -44.269 38.404 1.00 43.56 999 PRO A C 1
ATOM 7968 O O . PRO A 1 999 ? -14.005 -44.136 39.193 1.00 43.56 999 PRO A O 1
ATOM 7971 N N . THR A 1 1000 ? -14.797 -44.134 37.083 1.00 49.25 1000 THR A N 1
ATOM 7972 C CA . THR A 1 1000 ? -13.547 -43.824 36.371 1.00 49.25 1000 THR A CA 1
ATOM 7973 C C . THR A 1 1000 ? -12.883 -42.562 36.927 1.00 49.25 1000 THR A C 1
ATOM 7975 O O . THR A 1 1000 ? -13.527 -41.511 37.003 1.00 49.25 1000 THR A O 1
ATOM 7978 N N . LEU A 1 1001 ? -11.600 -42.651 37.298 1.00 46.81 1001 LEU A N 1
ATOM 7979 C CA . LEU A 1 1001 ? -10.874 -41.522 37.876 1.00 46.81 1001 LEU A CA 1
ATOM 7980 C C . LEU A 1 1001 ? -10.370 -40.593 36.763 1.00 46.81 1001 LEU A C 1
ATOM 7982 O O . LEU A 1 1001 ? -9.608 -41.011 35.891 1.00 46.81 1001 LEU A O 1
ATOM 7986 N N . GLN A 1 1002 ? -10.808 -39.338 36.783 1.00 51.06 1002 GLN A N 1
ATOM 7987 C CA . GLN A 1 1002 ? -10.373 -38.304 35.845 1.00 51.06 1002 GLN A CA 1
ATOM 7988 C C . GLN A 1 1002 ? -9.397 -37.372 36.548 1.00 51.06 1002 GLN A C 1
ATOM 7990 O O . GLN A 1 1002 ? -9.653 -36.940 37.675 1.00 51.06 1002 GLN A O 1
ATOM 7995 N N . THR A 1 1003 ? -8.298 -37.044 35.880 1.00 44.94 1003 THR A N 1
ATOM 7996 C CA . THR A 1 1003 ? -7.289 -36.130 36.413 1.00 44.94 1003 THR A CA 1
ATOM 7997 C C . THR A 1 1003 ? -7.181 -34.904 35.521 1.00 44.94 1003 THR A C 1
ATOM 7999 O O . THR A 1 1003 ? -7.080 -35.007 34.300 1.00 44.94 1003 THR A O 1
ATOM 8002 N N . GLY A 1 1004 ? -7.271 -33.728 36.141 1.00 48.91 1004 GLY A N 1
ATOM 8003 C CA . GLY A 1 1004 ? -7.034 -32.445 35.490 1.00 48.91 1004 GLY A CA 1
ATOM 8004 C C . GLY A 1 1004 ? -5.776 -31.816 36.061 1.00 48.91 1004 GLY A C 1
ATOM 8005 O O . GLY A 1 1004 ? -5.754 -31.463 37.242 1.00 48.91 1004 GLY A O 1
ATOM 8006 N N . THR A 1 1005 ? -4.756 -31.652 35.226 1.00 46.69 1005 THR A N 1
ATOM 8007 C CA . THR A 1 1005 ? -3.426 -31.258 35.696 1.00 46.69 1005 THR A CA 1
ATOM 8008 C C . THR A 1 1005 ? -2.996 -29.945 35.059 1.00 46.69 1005 THR A C 1
ATOM 8010 O O . THR A 1 1005 ? -2.982 -29.808 33.838 1.00 46.69 1005 THR A O 1
ATOM 8013 N N . ALA A 1 1006 ? -2.613 -28.963 35.877 1.00 43.25 1006 ALA A N 1
ATOM 8014 C CA . ALA A 1 1006 ? -2.155 -27.641 35.445 1.00 43.25 1006 ALA A CA 1
ATOM 8015 C C . ALA A 1 1006 ? -0.711 -27.396 35.911 1.00 43.25 1006 ALA A C 1
ATOM 8017 O O . ALA A 1 1006 ? -0.391 -27.615 37.075 1.00 43.25 1006 ALA A O 1
ATOM 8018 N N . GLU A 1 1007 ? 0.182 -26.973 35.009 1.00 49.47 1007 GLU A N 1
ATOM 8019 C CA . GLU A 1 1007 ? 1.568 -26.600 35.345 1.00 49.47 1007 GLU A CA 1
ATOM 8020 C C . GLU A 1 1007 ? 1.787 -25.125 35.071 1.00 49.47 1007 GLU A C 1
ATOM 8022 O O . GLU A 1 1007 ? 1.370 -24.597 34.038 1.00 49.47 1007 GLU A O 1
ATOM 8027 N N . GLY A 1 1008 ? 2.515 -24.495 35.987 1.00 50.19 1008 GLY A N 1
ATOM 8028 C CA . GLY A 1 1008 ? 3.131 -23.197 35.787 1.00 50.19 1008 GLY A CA 1
ATOM 8029 C C . GLY A 1 1008 ? 4.640 -23.325 35.930 1.00 50.19 1008 GLY A C 1
ATOM 8030 O O . GLY A 1 1008 ? 5.138 -23.867 36.916 1.00 50.19 1008 GLY A O 1
ATOM 8031 N N . THR A 1 1009 ? 5.382 -22.801 34.963 1.00 44.44 1009 THR A N 1
ATOM 8032 C CA . THR A 1 1009 ? 6.845 -22.718 35.024 1.00 44.44 1009 THR A CA 1
ATOM 8033 C C . THR A 1 1009 ? 7.264 -21.260 34.936 1.00 44.44 1009 THR A C 1
ATOM 8035 O O . THR A 1 1009 ? 6.748 -20.529 34.103 1.00 44.44 1009 THR A O 1
ATOM 8038 N N . ALA A 1 1010 ? 8.188 -20.832 35.790 1.00 48.00 1010 ALA A N 1
ATOM 8039 C CA . ALA A 1 1010 ? 8.801 -19.512 35.773 1.00 48.00 1010 ALA A CA 1
ATOM 8040 C C . ALA A 1 1010 ? 10.315 -19.689 35.891 1.00 48.00 1010 ALA A C 1
ATOM 8042 O O . ALA A 1 1010 ? 10.812 -20.187 36.896 1.00 48.00 1010 ALA A O 1
ATOM 8043 N N . SER A 1 1011 ? 11.070 -19.301 34.874 1.00 47.88 1011 SER A N 1
ATOM 8044 C CA . SER A 1 1011 ? 12.537 -19.384 34.900 1.00 47.88 1011 SER A CA 1
ATOM 8045 C C . SER A 1 1011 ? 13.165 -18.042 34.608 1.00 47.88 1011 SER A C 1
ATOM 8047 O O . SER A 1 1011 ? 12.501 -17.210 34.012 1.00 47.88 1011 SER A O 1
ATOM 8049 N N . PHE A 1 1012 ? 14.415 -17.838 35.015 1.00 56.19 1012 PHE A N 1
ATOM 8050 C CA . PHE A 1 1012 ? 15.215 -16.657 34.724 1.00 56.19 1012 PHE A CA 1
ATOM 8051 C C . PHE A 1 1012 ? 16.655 -17.007 34.397 1.00 56.19 1012 PHE A C 1
ATOM 8053 O O . PHE A 1 1012 ? 17.200 -17.982 34.915 1.00 56.19 1012 PHE A O 1
ATOM 8060 N N . TYR A 1 1013 ? 17.279 -16.166 33.575 1.00 57.91 1013 TYR A N 1
ATOM 8061 C CA . TYR A 1 1013 ? 18.667 -16.319 33.156 1.00 57.91 1013 TYR A CA 1
ATOM 8062 C C . TYR A 1 1013 ? 19.400 -14.975 33.200 1.00 57.91 1013 TYR A C 1
ATOM 8064 O O . TYR A 1 1013 ? 18.990 -14.006 32.562 1.00 57.91 1013 TYR A O 1
ATOM 8072 N N . LEU A 1 1014 ? 20.498 -14.923 33.951 1.00 64.44 1014 LEU A N 1
ATOM 8073 C CA . LEU A 1 1014 ? 21.333 -13.741 34.140 1.00 64.44 1014 LEU A CA 1
ATOM 8074 C C . LEU A 1 1014 ? 22.767 -14.044 33.673 1.00 64.44 1014 LEU A C 1
ATOM 8076 O O . LEU A 1 1014 ? 23.533 -14.676 34.410 1.00 64.44 1014 LEU A O 1
ATOM 8080 N N . PRO A 1 1015 ? 23.162 -13.608 32.464 1.00 58.12 1015 PRO A N 1
ATOM 8081 C CA . PRO A 1 1015 ? 24.551 -13.673 32.029 1.00 58.12 1015 PRO A CA 1
ATOM 8082 C C . PRO A 1 1015 ? 25.383 -12.618 32.772 1.00 58.12 1015 PRO A C 1
ATOM 8084 O O . PRO A 1 1015 ? 24.938 -11.486 32.960 1.00 58.12 1015 PRO A O 1
ATOM 8087 N N . LEU A 1 1016 ? 26.604 -12.972 33.179 1.00 67.94 1016 LEU A N 1
ATOM 8088 C CA . LEU A 1 1016 ? 27.540 -12.090 33.885 1.00 67.94 1016 LEU A CA 1
ATOM 8089 C C . LEU A 1 1016 ? 28.815 -11.900 33.040 1.00 67.94 1016 LEU A C 1
ATOM 8091 O O . LEU A 1 1016 ? 29.779 -12.663 33.167 1.00 67.94 1016 LEU A O 1
ATOM 8095 N N . PRO A 1 1017 ? 28.848 -10.902 32.136 1.00 53.69 1017 PRO A N 1
ATOM 8096 C CA . PRO A 1 1017 ? 30.046 -10.575 31.375 1.00 53.69 1017 PRO A CA 1
ATOM 8097 C C . PRO A 1 1017 ? 31.118 -10.002 32.316 1.00 53.69 1017 PRO A C 1
ATOM 8099 O O . PRO A 1 1017 ? 30.834 -9.109 33.108 1.00 53.69 1017 PRO A O 1
ATOM 8102 N N . ASN A 1 1018 ? 32.362 -10.480 32.198 1.00 57.06 1018 ASN A N 1
ATOM 8103 C CA . ASN A 1 1018 ? 33.562 -10.004 32.916 1.00 57.06 1018 ASN A CA 1
ATOM 8104 C C . ASN A 1 1018 ? 33.767 -10.434 34.390 1.00 57.06 1018 ASN A C 1
ATOM 8106 O O . ASN A 1 1018 ? 34.671 -9.909 35.036 1.00 57.06 1018 ASN A O 1
ATOM 8110 N N . SER A 1 1019 ? 33.050 -11.428 34.928 1.00 55.09 1019 SER A N 1
ATOM 8111 C CA . SER A 1 1019 ? 33.240 -11.913 36.320 1.00 55.09 1019 SER A CA 1
ATOM 8112 C C . SER A 1 1019 ? 34.331 -12.986 36.531 1.00 55.09 1019 SER A C 1
ATOM 8114 O O . SER A 1 1019 ? 34.353 -13.655 37.564 1.00 55.09 1019 SER A O 1
ATOM 8116 N N . GLY A 1 1020 ? 35.264 -13.157 35.587 1.00 60.94 1020 GLY A N 1
ATOM 8117 C CA . GLY A 1 1020 ? 36.409 -14.076 35.706 1.00 60.94 1020 GLY A CA 1
ATOM 8118 C C . GLY A 1 1020 ? 36.035 -15.562 35.602 1.00 60.94 1020 GLY A C 1
ATOM 8119 O O . GLY A 1 1020 ? 36.253 -16.168 34.557 1.00 60.94 1020 GLY A O 1
ATOM 8120 N N . THR A 1 1021 ? 35.462 -16.141 36.664 1.00 66.19 1021 THR A N 1
ATOM 8121 C CA . THR A 1 1021 ? 35.186 -17.590 36.794 1.00 66.19 1021 THR A CA 1
ATOM 8122 C C . THR A 1 1021 ? 33.695 -17.933 36.741 1.00 66.19 1021 THR A C 1
ATOM 8124 O O . THR A 1 1021 ? 33.347 -18.996 36.252 1.00 66.19 1021 THR A O 1
ATOM 8127 N N . VAL A 1 1022 ? 32.781 -17.065 37.185 1.00 71.31 1022 VAL A N 1
ATOM 8128 C CA . VAL A 1 1022 ? 31.321 -17.287 37.044 1.00 71.31 1022 VAL A CA 1
ATOM 8129 C C . VAL A 1 1022 ? 30.855 -16.648 35.741 1.00 71.31 1022 VAL A C 1
ATOM 8131 O O . VAL A 1 1022 ? 31.260 -15.524 35.455 1.00 71.31 1022 VAL A O 1
ATOM 8134 N N . ARG A 1 1023 ? 30.031 -17.333 34.943 1.00 68.38 1023 ARG A N 1
ATOM 8135 C CA . ARG A 1 1023 ? 29.555 -16.830 33.638 1.00 68.38 1023 ARG A CA 1
ATOM 8136 C C . ARG A 1 1023 ? 28.067 -16.528 33.605 1.00 68.38 1023 ARG A C 1
ATOM 8138 O O . ARG A 1 1023 ? 27.662 -15.602 32.910 1.00 68.38 1023 ARG A O 1
ATOM 8145 N N . SER A 1 1024 ? 27.255 -17.293 34.326 1.00 69.88 1024 SER A N 1
ATOM 8146 C CA . SER A 1 1024 ? 25.822 -17.022 34.424 1.00 69.88 1024 SER A CA 1
ATOM 8147 C C . SER A 1 1024 ? 25.215 -17.607 35.689 1.00 69.88 1024 SER A C 1
ATOM 8149 O O . SER A 1 1024 ? 25.750 -18.548 36.284 1.00 69.88 1024 SER A O 1
ATOM 8151 N N . PHE A 1 1025 ? 24.091 -17.024 36.082 1.00 70.44 1025 PHE A N 1
ATOM 8152 C CA . PHE A 1 1025 ? 23.221 -17.513 37.135 1.00 70.44 1025 PHE A CA 1
ATOM 8153 C C . PHE A 1 1025 ? 21.820 -17.683 36.557 1.00 70.44 1025 PHE A C 1
ATOM 8155 O O . PHE A 1 1025 ? 21.318 -16.787 35.879 1.00 70.44 1025 PHE A O 1
ATOM 8162 N N . ALA A 1 1026 ? 21.191 -18.824 36.803 1.00 63.00 1026 ALA A N 1
ATOM 8163 C CA . ALA A 1 1026 ? 19.855 -19.100 36.304 1.00 63.00 1026 ALA A CA 1
ATOM 8164 C C . ALA A 1 1026 ? 19.036 -19.832 37.357 1.00 63.00 1026 ALA A C 1
ATOM 8166 O O . ALA A 1 1026 ? 19.566 -20.650 38.105 1.00 63.00 1026 ALA A O 1
ATOM 8167 N N . GLY A 1 1027 ? 17.740 -19.560 37.408 1.00 65.81 1027 GLY A N 1
ATOM 8168 C CA . GLY A 1 1027 ? 16.834 -20.250 38.312 1.00 65.81 1027 GLY A CA 1
ATOM 8169 C C . GLY A 1 1027 ? 15.534 -20.593 37.619 1.00 65.81 1027 GLY A C 1
ATOM 8170 O O . GLY A 1 1027 ? 15.083 -19.877 36.732 1.00 65.81 1027 GLY A O 1
ATOM 8171 N N . ARG A 1 1028 ? 14.932 -21.706 38.009 1.00 67.31 1028 ARG A N 1
ATOM 8172 C CA . ARG A 1 1028 ? 13.672 -22.198 37.471 1.00 67.31 1028 ARG A CA 1
ATOM 8173 C C . ARG A 1 1028 ? 12.802 -22.650 38.626 1.00 67.31 1028 ARG A C 1
ATOM 8175 O O . ARG A 1 1028 ? 13.149 -23.577 39.338 1.00 67.31 1028 ARG A O 1
ATOM 8182 N N . SER A 1 1029 ? 11.658 -22.015 38.789 1.00 64.50 1029 SER A N 1
ATOM 8183 C CA . SER A 1 1029 ? 10.593 -22.490 39.658 1.00 64.50 1029 SER A CA 1
ATOM 8184 C C . SER A 1 1029 ? 9.512 -23.119 38.792 1.00 64.50 1029 SER A C 1
ATOM 8186 O O . SER A 1 1029 ? 9.123 -22.556 37.770 1.00 64.50 1029 SER A O 1
ATOM 8188 N N . TYR A 1 1030 ? 9.016 -24.281 39.177 1.00 61.84 1030 TYR A N 1
ATOM 8189 C CA . TYR A 1 1030 ? 7.859 -24.883 38.536 1.00 61.84 1030 TYR A CA 1
ATOM 8190 C C . TYR A 1 1030 ? 6.930 -25.467 39.582 1.00 61.84 1030 TYR A C 1
ATOM 8192 O O . TYR A 1 1030 ? 7.368 -25.944 40.624 1.00 61.84 1030 TYR A O 1
ATOM 8200 N N . GLY A 1 1031 ? 5.636 -25.365 39.325 1.00 59.69 1031 GLY A N 1
ATOM 8201 C CA . GLY A 1 1031 ? 4.603 -25.883 40.197 1.00 59.69 1031 GLY A CA 1
ATOM 8202 C C . GLY A 1 1031 ? 3.560 -26.611 39.377 1.00 59.69 1031 GLY A C 1
ATOM 8203 O O . GLY A 1 1031 ? 3.217 -26.189 38.272 1.00 59.69 1031 GLY A O 1
ATOM 8204 N N . GLU A 1 1032 ? 3.064 -27.701 39.930 1.00 64.25 1032 GLU A N 1
ATOM 8205 C CA . GLU A 1 1032 ? 2.054 -28.546 39.322 1.00 64.25 1032 GLU A CA 1
ATOM 8206 C C . GLU A 1 1032 ? 0.898 -28.695 40.305 1.00 64.25 1032 GLU A C 1
ATOM 8208 O O . GLU A 1 1032 ? 1.101 -29.015 41.475 1.00 64.25 1032 GLU A O 1
ATOM 8213 N N . PHE A 1 1033 ? -0.313 -28.429 39.830 1.00 58.44 1033 PHE A N 1
ATOM 8214 C CA . PHE A 1 1033 ? -1.543 -28.645 40.574 1.00 58.44 1033 PHE A CA 1
ATOM 8215 C C . PHE A 1 1033 ? -2.368 -29.704 39.849 1.00 58.44 1033 PHE A C 1
ATOM 8217 O O . PHE A 1 1033 ? -2.772 -29.503 38.701 1.00 58.44 1033 PHE A O 1
ATOM 8224 N N . GLN A 1 1034 ? -2.608 -30.822 40.522 1.00 59.50 1034 GLN A N 1
ATOM 8225 C CA . GLN A 1 1034 ? -3.427 -31.925 40.033 1.00 59.50 1034 GLN A CA 1
ATOM 8226 C C . GLN A 1 1034 ? -4.746 -31.934 40.797 1.00 59.50 1034 GLN A C 1
ATOM 8228 O O . GLN A 1 1034 ? -4.749 -31.906 42.029 1.00 59.50 1034 GLN A O 1
ATOM 8233 N N . ASN A 1 1035 ? -5.861 -31.996 40.074 1.00 57.88 1035 ASN A N 1
ATOM 8234 C CA . ASN A 1 1035 ? -7.182 -32.200 40.651 1.00 57.88 1035 ASN A CA 1
ATOM 8235 C C . ASN A 1 1035 ? -7.716 -33.567 40.221 1.00 57.88 1035 ASN A C 1
ATOM 8237 O O . ASN A 1 1035 ? -7.839 -33.844 39.025 1.00 57.88 1035 ASN A O 1
ATOM 8241 N N . LEU A 1 1036 ? -8.002 -34.416 41.201 1.00 58.47 1036 LEU A N 1
ATOM 8242 C CA . LEU A 1 1036 ? -8.469 -35.782 41.014 1.00 58.47 1036 LEU A CA 1
ATOM 8243 C C . LEU A 1 1036 ? -10.002 -35.812 41.124 1.00 58.47 1036 LEU A C 1
ATOM 8245 O O . LEU A 1 1036 ? -10.601 -35.085 41.918 1.00 58.47 1036 LEU A O 1
ATOM 8249 N N . SER A 1 1037 ? -10.673 -36.666 40.352 1.00 55.00 1037 SER A N 1
ATOM 8250 C CA . SER A 1 1037 ? -12.142 -36.751 40.368 1.00 55.00 1037 SER A CA 1
ATOM 8251 C C . SER A 1 1037 ? -12.738 -37.328 41.661 1.00 55.00 1037 SER A C 1
ATOM 8253 O O . SER A 1 1037 ? -13.958 -37.330 41.810 1.00 55.00 1037 SER A O 1
ATOM 8255 N N . ASP A 1 1038 ? -11.908 -37.818 42.589 1.00 54.47 1038 ASP A N 1
ATOM 8256 C CA . ASP A 1 1038 ? -12.297 -38.227 43.947 1.00 54.47 1038 ASP A CA 1
ATOM 8257 C C . ASP A 1 1038 ? -12.343 -37.047 44.945 1.00 54.47 1038 ASP A C 1
ATOM 8259 O O . ASP A 1 1038 ? -12.709 -37.231 46.106 1.00 54.47 1038 ASP A O 1
ATOM 8263 N N . GLY A 1 1039 ? -12.014 -35.832 44.489 1.00 56.12 1039 GLY A N 1
ATOM 8264 C CA . GLY A 1 1039 ? -12.028 -34.600 45.278 1.00 56.12 1039 GLY A CA 1
ATOM 8265 C C . GLY A 1 1039 ? -10.685 -34.239 45.917 1.00 56.12 1039 GLY A C 1
ATOM 8266 O O . GLY A 1 1039 ? -10.594 -33.196 46.565 1.00 56.12 1039 GLY A O 1
ATOM 8267 N N . ASN A 1 1040 ? -9.644 -35.058 45.735 1.00 56.16 1040 ASN A N 1
ATOM 8268 C CA . ASN A 1 1040 ? -8.298 -34.742 46.198 1.00 56.16 1040 ASN A CA 1
ATOM 8269 C C . ASN A 1 1040 ? -7.576 -33.784 45.252 1.00 56.16 1040 ASN A C 1
ATOM 8271 O O . ASN A 1 1040 ? -7.674 -33.878 44.030 1.00 56.16 1040 ASN A O 1
ATOM 8275 N N . SER A 1 1041 ? -6.777 -32.888 45.826 1.00 60.41 1041 SER A N 1
ATOM 8276 C CA . SER A 1 1041 ? -5.881 -32.023 45.063 1.00 60.41 1041 SER A CA 1
ATOM 8277 C C . SER A 1 1041 ? -4.450 -32.198 45.544 1.00 60.41 1041 SER A C 1
ATOM 8279 O O . SER A 1 1041 ? -4.205 -32.160 46.752 1.00 60.41 1041 SER A O 1
ATOM 8281 N N . ILE A 1 1042 ? -3.524 -32.386 44.605 1.00 62.56 1042 ILE A N 1
ATOM 8282 C CA . ILE A 1 1042 ? -2.093 -32.545 44.871 1.00 62.56 1042 ILE A CA 1
ATOM 8283 C C . ILE A 1 1042 ? -1.370 -31.309 44.349 1.00 62.56 1042 ILE A C 1
ATOM 8285 O O . ILE A 1 1042 ? -1.569 -30.900 43.205 1.00 62.56 1042 ILE A O 1
ATOM 8289 N N . LEU A 1 1043 ? -0.530 -30.715 45.193 1.00 62.22 1043 LEU A N 1
ATOM 8290 C CA . LEU A 1 1043 ? 0.320 -29.590 44.823 1.00 62.22 1043 LEU A CA 1
ATOM 8291 C C . LEU A 1 1043 ? 1.784 -30.017 44.886 1.00 62.22 1043 LEU A C 1
ATOM 8293 O O . LEU A 1 1043 ? 2.275 -30.370 45.958 1.00 62.22 1043 LEU A O 1
ATOM 8297 N N . THR A 1 1044 ? 2.471 -29.929 43.750 1.00 65.31 1044 THR A N 1
ATOM 8298 C CA . THR A 1 1044 ? 3.925 -30.041 43.655 1.00 65.31 1044 THR A CA 1
ATOM 8299 C C . THR A 1 1044 ? 4.518 -28.652 43.459 1.00 65.31 1044 THR A C 1
ATOM 8301 O O . THR A 1 1044 ? 4.076 -27.906 42.588 1.00 65.31 1044 THR A O 1
ATOM 8304 N N . ALA A 1 1045 ? 5.536 -28.294 44.234 1.00 64.31 1045 ALA A N 1
ATOM 8305 C CA . ALA A 1 1045 ? 6.312 -27.077 44.026 1.00 64.31 1045 ALA A CA 1
ATOM 8306 C C . ALA A 1 1045 ? 7.799 -27.411 44.007 1.00 64.31 1045 ALA A C 1
ATOM 8308 O O . ALA A 1 1045 ? 8.323 -27.995 44.957 1.00 64.31 1045 ALA A O 1
ATOM 8309 N N . SER A 1 1046 ? 8.466 -27.003 42.935 1.00 66.75 1046 SER A N 1
ATOM 8310 C CA . SER A 1 1046 ? 9.867 -27.280 42.684 1.00 66.75 1046 SER A CA 1
ATOM 8311 C C . SER A 1 1046 ? 10.636 -26.003 42.387 1.00 66.75 1046 SER A C 1
ATOM 8313 O O . SER A 1 1046 ? 10.179 -25.142 41.632 1.00 66.75 1046 SER A O 1
ATOM 8315 N N . GLN A 1 1047 ? 11.830 -25.879 42.956 1.00 66.50 1047 GLN A N 1
ATOM 8316 C CA . GLN A 1 1047 ? 12.735 -24.774 42.661 1.00 66.50 1047 GLN A CA 1
ATOM 8317 C C . GLN A 1 1047 ? 14.130 -25.291 42.357 1.00 66.50 1047 GLN A C 1
ATOM 8319 O O . GLN A 1 1047 ? 14.726 -25.965 43.188 1.00 66.50 1047 GLN A O 1
ATOM 8324 N N . GLU A 1 1048 ? 14.640 -24.925 41.189 1.00 71.06 1048 GLU A N 1
ATOM 8325 C CA . GLU A 1 1048 ? 15.977 -25.199 40.692 1.00 71.06 1048 GLU A CA 1
ATOM 8326 C C . GLU A 1 1048 ? 16.786 -23.903 40.634 1.00 71.06 1048 GLU A C 1
ATOM 8328 O O . GLU A 1 1048 ? 16.335 -22.888 40.102 1.00 71.06 1048 GLU A O 1
ATOM 8333 N N . LEU A 1 1049 ? 18.003 -23.929 41.162 1.00 69.12 1049 LEU A N 1
ATOM 8334 C CA . LEU A 1 1049 ? 18.967 -22.837 41.043 1.00 69.12 1049 LEU A CA 1
ATOM 8335 C C . LEU A 1 1049 ? 20.253 -23.398 40.461 1.00 69.12 1049 LEU A C 1
ATOM 8337 O O . LEU A 1 1049 ? 20.804 -24.345 41.014 1.00 69.12 1049 LEU A O 1
ATOM 8341 N N . SER A 1 1050 ? 20.726 -22.807 39.368 1.00 68.50 1050 SER A N 1
ATOM 8342 C CA . SER A 1 1050 ? 21.924 -23.222 38.646 1.00 68.50 1050 SER A CA 1
ATOM 8343 C C . SER A 1 1050 ? 22.928 -22.076 38.524 1.00 68.50 1050 SER A C 1
ATOM 8345 O O . SER A 1 1050 ? 22.573 -20.928 38.255 1.00 68.50 1050 SER A O 1
ATOM 8347 N N . THR A 1 1051 ? 24.206 -22.373 38.744 1.00 72.25 1051 THR A N 1
ATOM 8348 C CA . THR A 1 1051 ? 25.303 -21.413 38.531 1.00 72.25 1051 THR A CA 1
ATOM 8349 C C . THR A 1 1051 ? 26.347 -22.032 37.619 1.00 72.25 1051 THR A C 1
ATOM 8351 O O . THR A 1 1051 ? 26.824 -23.125 37.912 1.00 72.25 1051 THR A O 1
ATOM 8354 N N . LEU A 1 1052 ? 26.702 -21.331 36.540 1.00 72.06 1052 LEU A N 1
ATOM 8355 C CA . LEU A 1 1052 ? 27.685 -21.767 35.549 1.00 72.06 1052 LEU A CA 1
ATOM 8356 C C . LEU A 1 1052 ? 29.049 -21.134 35.839 1.00 72.06 1052 LEU A C 1
ATOM 8358 O O . LEU A 1 1052 ? 29.200 -19.908 35.797 1.00 72.06 1052 LEU A O 1
ATOM 8362 N N . PHE A 1 1053 ? 30.053 -21.975 36.049 1.00 74.44 1053 PHE A N 1
ATOM 8363 C CA . PHE A 1 1053 ? 31.445 -21.593 36.237 1.00 74.44 1053 PHE A CA 1
ATOM 8364 C C . PHE A 1 1053 ? 32.273 -22.011 35.022 1.00 74.44 1053 PHE A C 1
ATOM 8366 O O . PHE A 1 1053 ? 32.147 -23.126 34.529 1.00 74.44 1053 PHE A O 1
ATOM 8373 N N . HIS A 1 1054 ? 33.148 -21.128 34.558 1.00 67.00 1054 HIS A N 1
ATOM 8374 C CA . HIS A 1 1054 ? 34.143 -21.390 33.531 1.00 67.00 1054 HIS A CA 1
ATOM 8375 C C . HIS A 1 1054 ? 35.477 -21.735 34.192 1.00 67.00 1054 HIS A C 1
ATOM 8377 O O . HIS A 1 1054 ? 36.047 -20.902 34.898 1.00 67.00 1054 HIS A O 1
ATOM 8383 N N . VAL A 1 1055 ? 35.967 -22.955 33.974 1.00 67.25 1055 VAL A N 1
ATOM 8384 C CA . VAL A 1 1055 ? 37.110 -23.496 34.726 1.00 67.25 1055 VAL A CA 1
ATOM 8385 C C . VAL A 1 1055 ? 38.430 -23.360 33.955 1.00 67.25 1055 VAL A C 1
ATOM 8387 O O . VAL A 1 1055 ? 39.444 -23.034 34.569 1.00 67.25 1055 VAL A O 1
ATOM 8390 N N . ALA A 1 1056 ? 38.439 -23.548 32.628 1.00 66.12 1056 ALA A N 1
ATOM 8391 C CA . ALA A 1 1056 ? 39.639 -23.401 31.790 1.00 66.12 1056 ALA A CA 1
ATOM 8392 C C . ALA A 1 1056 ? 39.313 -23.178 30.298 1.00 66.12 1056 ALA A C 1
ATOM 8394 O O . ALA A 1 1056 ? 38.327 -23.713 29.788 1.00 66.12 1056 ALA A O 1
ATOM 8395 N N . ASP A 1 1057 ? 40.178 -22.429 29.602 1.00 61.56 1057 ASP A N 1
ATOM 8396 C CA . ASP A 1 1057 ? 40.115 -22.142 28.158 1.00 61.56 1057 ASP A CA 1
ATOM 8397 C C . ASP A 1 1057 ? 40.983 -23.131 27.352 1.00 61.56 1057 ASP A C 1
ATOM 8399 O O . ASP A 1 1057 ? 42.042 -22.759 26.855 1.00 61.56 1057 ASP A O 1
ATOM 8403 N N . ALA A 1 1058 ? 40.586 -24.406 27.270 1.00 49.84 1058 ALA A N 1
ATOM 8404 C CA . ALA A 1 1058 ? 40.908 -25.316 26.158 1.00 49.84 1058 ALA A CA 1
ATOM 8405 C C . ALA A 1 1058 ? 40.427 -26.743 26.463 1.00 49.84 1058 ALA A C 1
ATOM 8407 O O . ALA A 1 1058 ? 40.998 -27.409 27.325 1.00 49.84 1058 ALA A O 1
ATOM 8408 N N . PRO A 1 1059 ? 39.519 -27.290 25.656 1.00 55.16 1059 PRO A N 1
ATOM 8409 C CA . PRO A 1 1059 ? 38.389 -26.651 24.985 1.00 55.16 1059 PRO A CA 1
ATOM 8410 C C . PRO A 1 1059 ? 37.286 -26.539 26.059 1.00 55.16 1059 PRO A C 1
ATOM 8412 O O . PRO A 1 1059 ? 37.325 -27.219 27.085 1.00 55.16 1059 PRO A O 1
ATOM 8415 N N . TRP A 1 1060 ? 36.504 -25.467 25.990 1.00 66.69 1060 TRP A N 1
ATOM 8416 C CA . TRP A 1 1060 ? 35.880 -24.850 27.170 1.00 66.69 1060 TRP A CA 1
ATOM 8417 C C . TRP A 1 1060 ? 35.207 -25.869 28.113 1.00 66.69 1060 TRP A C 1
ATOM 8419 O O . TRP A 1 1060 ? 34.375 -26.682 27.709 1.00 66.69 1060 TRP A O 1
ATOM 8429 N N . THR A 1 1061 ? 35.627 -25.848 29.381 1.00 69.56 1061 THR A N 1
ATOM 8430 C CA . THR A 1 1061 ? 35.076 -26.712 30.431 1.00 69.56 1061 THR A CA 1
ATOM 8431 C C . THR A 1 1061 ? 34.270 -25.868 31.397 1.00 69.56 1061 THR A C 1
ATOM 8433 O O . THR A 1 1061 ? 34.778 -24.901 31.980 1.00 69.56 1061 THR A O 1
ATOM 8436 N N . SER A 1 1062 ? 33.013 -26.255 31.574 1.00 67.25 1062 SER A N 1
ATOM 8437 C CA . SER A 1 1062 ? 32.088 -25.605 32.479 1.00 67.25 1062 SER A CA 1
ATOM 8438 C C . SER A 1 1062 ? 31.645 -26.525 33.604 1.00 67.25 1062 SER A C 1
ATOM 8440 O O . SER A 1 1062 ? 31.368 -27.702 33.395 1.00 67.25 1062 SER A O 1
ATOM 8442 N N . PHE A 1 1063 ? 31.542 -25.956 34.798 1.00 73.81 1063 PHE A N 1
ATOM 8443 C CA . PHE A 1 1063 ? 30.945 -26.600 35.958 1.00 73.81 1063 PHE A CA 1
ATOM 8444 C C . PHE A 1 1063 ? 29.605 -25.930 36.249 1.00 73.81 1063 PHE A C 1
ATOM 8446 O O . PHE A 1 1063 ? 29.545 -24.704 36.339 1.00 73.81 1063 PHE A O 1
ATOM 8453 N N . VAL A 1 1064 ? 28.542 -26.713 36.388 1.00 70.75 1064 VAL A N 1
ATOM 8454 C CA . VAL A 1 1064 ? 27.212 -26.237 36.764 1.00 70.75 1064 VAL A CA 1
ATOM 8455 C C . VAL A 1 1064 ? 26.839 -26.841 38.103 1.00 70.75 1064 VAL A C 1
ATOM 8457 O O . VAL A 1 1064 ? 26.996 -28.036 38.332 1.00 70.75 1064 VAL A O 1
ATOM 8460 N N . LEU A 1 1065 ? 26.338 -26.006 39.006 1.00 72.38 1065 LEU A N 1
ATOM 8461 C CA . LEU A 1 1065 ? 25.842 -26.461 40.296 1.00 72.38 1065 LEU A CA 1
ATOM 8462 C C . LEU A 1 1065 ? 24.343 -26.251 40.389 1.00 72.38 1065 LEU A C 1
ATOM 8464 O O . LEU A 1 1065 ? 23.922 -25.098 40.401 1.00 72.38 1065 LEU A O 1
ATOM 8468 N N . ILE A 1 1066 ? 23.569 -27.336 40.467 1.00 73.19 1066 ILE A N 1
ATOM 8469 C CA . ILE A 1 1066 ? 22.103 -27.295 40.485 1.00 73.19 1066 ILE A CA 1
ATOM 8470 C C . ILE A 1 1066 ? 21.584 -27.692 41.871 1.00 73.19 1066 ILE A C 1
ATOM 8472 O O . ILE A 1 1066 ? 21.810 -28.811 42.325 1.00 73.19 1066 ILE A O 1
ATOM 8476 N N . GLY A 1 1067 ? 20.864 -26.805 42.553 1.00 72.31 1067 GLY A N 1
ATOM 8477 C CA . GLY A 1 1067 ? 20.102 -27.140 43.761 1.00 72.31 1067 GLY A CA 1
ATOM 8478 C C . GLY A 1 1067 ? 18.622 -27.255 43.430 1.00 72.31 1067 GLY A C 1
ATOM 8479 O O . GLY A 1 1067 ? 18.083 -26.307 42.872 1.00 72.31 1067 GLY A O 1
ATOM 8480 N N . SER A 1 1068 ? 17.982 -28.377 43.769 1.00 71.44 1068 SER A N 1
ATOM 8481 C CA . SER A 1 1068 ? 16.540 -28.586 43.582 1.00 71.44 1068 SER A CA 1
ATOM 8482 C C . SER A 1 1068 ? 15.845 -28.889 44.909 1.00 71.44 1068 SER A C 1
ATOM 8484 O O . SER A 1 1068 ? 16.354 -29.685 45.698 1.00 71.44 1068 SER A O 1
ATOM 8486 N N . ALA A 1 1069 ? 14.700 -28.262 45.166 1.00 71.56 1069 ALA A N 1
ATOM 8487 C CA . ALA A 1 1069 ? 13.825 -28.578 46.294 1.00 71.56 1069 ALA A CA 1
ATOM 8488 C C . ALA A 1 1069 ? 12.420 -28.857 45.765 1.00 71.56 1069 ALA A C 1
ATOM 8490 O O . ALA A 1 1069 ? 11.903 -28.022 45.033 1.00 71.56 1069 ALA A O 1
ATOM 8491 N N . VAL A 1 1070 ? 11.836 -30.001 46.121 1.00 71.38 1070 VAL A N 1
ATOM 8492 C CA . VAL A 1 1070 ? 10.533 -30.483 45.646 1.00 71.38 1070 VAL A CA 1
ATOM 8493 C C . VAL A 1 1070 ? 9.645 -30.755 46.852 1.00 71.38 1070 VAL A C 1
ATOM 8495 O O . VAL A 1 1070 ? 10.015 -31.553 47.712 1.00 71.38 1070 VAL A O 1
ATOM 8498 N N . TRP A 1 1071 ? 8.483 -30.110 46.917 1.00 72.38 1071 TRP A N 1
ATOM 8499 C CA . TRP A 1 1071 ? 7.455 -30.360 47.928 1.00 72.38 1071 TRP A CA 1
ATOM 8500 C C . TRP A 1 1071 ? 6.190 -30.893 47.269 1.00 72.38 1071 TRP A C 1
ATOM 8502 O O . TRP A 1 1071 ? 5.751 -30.310 46.283 1.00 72.38 1071 TRP A O 1
ATOM 8512 N N . GLN A 1 1072 ? 5.617 -31.966 47.811 1.00 70.12 1072 GLN A N 1
ATOM 8513 C CA . GLN A 1 1072 ? 4.383 -32.594 47.335 1.00 70.12 1072 GLN A CA 1
ATOM 8514 C C . GLN A 1 1072 ? 3.416 -32.785 48.503 1.00 70.12 1072 GLN A C 1
ATOM 8516 O O . GLN A 1 1072 ? 3.811 -33.316 49.535 1.00 70.12 1072 GLN A O 1
ATOM 8521 N N . SER A 1 1073 ? 2.154 -32.375 48.380 1.00 65.75 1073 SER A N 1
ATOM 8522 C CA . SER A 1 1073 ? 1.151 -32.574 49.441 1.00 65.75 1073 SER A CA 1
ATOM 8523 C C . SER A 1 1073 ? -0.256 -32.731 48.870 1.00 65.75 1073 SER A C 1
ATOM 8525 O O . SER A 1 1073 ? -0.569 -32.134 47.838 1.00 65.75 1073 SER A O 1
ATOM 8527 N N . SER A 1 1074 ? -1.087 -33.537 49.541 1.00 61.97 1074 SER A N 1
ATOM 8528 C CA . SER A 1 1074 ? -2.477 -33.824 49.165 1.00 61.97 1074 SER A CA 1
ATOM 8529 C C . SER A 1 1074 ? -3.486 -33.381 50.233 1.00 61.97 1074 SER A C 1
ATOM 8531 O O . SER A 1 1074 ? -3.209 -33.455 51.431 1.00 61.97 1074 SER A O 1
ATOM 8533 N N . ALA A 1 1075 ? -4.671 -32.935 49.801 1.00 61.34 1075 ALA A N 1
ATOM 8534 C CA . ALA A 1 1075 ? -5.725 -32.394 50.668 1.00 61.34 1075 ALA A CA 1
ATOM 8535 C C . ALA A 1 1075 ? -6.406 -33.437 51.585 1.00 61.34 1075 ALA A C 1
ATOM 8537 O O . ALA A 1 1075 ? -6.737 -33.106 52.729 1.00 61.34 1075 ALA A O 1
ATOM 8538 N N . HIS A 1 1076 ? -6.583 -34.687 51.132 1.00 58.88 1076 HIS A N 1
ATOM 8539 C CA . HIS A 1 1076 ? -7.011 -35.801 51.984 1.00 58.88 1076 HIS A CA 1
ATOM 8540 C C . HIS A 1 1076 ? -6.092 -37.020 51.780 1.00 58.88 1076 HIS A C 1
ATOM 8542 O O . HIS A 1 1076 ? -6.112 -37.628 50.708 1.00 58.88 1076 HIS A O 1
ATOM 8548 N N . PRO A 1 1077 ? -5.290 -37.430 52.786 1.00 56.25 1077 PRO A N 1
ATOM 8549 C CA . PRO A 1 1077 ? -4.593 -38.710 52.713 1.00 56.25 1077 PRO A CA 1
ATOM 8550 C C . PRO A 1 1077 ? -5.640 -39.822 52.591 1.00 56.25 1077 PRO A C 1
ATOM 8552 O O . PRO A 1 1077 ? -6.680 -39.765 53.254 1.00 56.25 1077 PRO A O 1
ATOM 8555 N N . ALA A 1 1078 ? -5.399 -40.789 51.704 1.00 51.94 1078 ALA A N 1
ATOM 8556 C CA . ALA A 1 1078 ? -6.415 -41.757 51.302 1.00 51.94 1078 ALA A CA 1
ATOM 8557 C C . ALA A 1 1078 ? -7.080 -42.422 52.529 1.00 51.94 1078 ALA A C 1
ATOM 8559 O O . ALA A 1 1078 ? -6.370 -42.877 53.433 1.00 51.94 1078 ALA A O 1
ATOM 8560 N N . PRO A 1 1079 ? -8.426 -42.474 52.605 1.00 48.41 1079 PRO A N 1
ATOM 8561 C CA . PRO A 1 1079 ? -9.100 -43.114 53.722 1.00 48.41 1079 PRO A CA 1
ATOM 8562 C C . PRO A 1 1079 ? -8.705 -44.589 53.775 1.00 48.41 1079 PRO A C 1
ATOM 8564 O O . PRO A 1 1079 ? -8.843 -45.333 52.803 1.00 48.41 1079 PRO A O 1
ATOM 8567 N N . ILE A 1 1080 ? -8.199 -44.998 54.934 1.00 51.00 1080 ILE A N 1
ATOM 8568 C CA . ILE A 1 1080 ? -7.855 -46.385 55.220 1.00 51.00 1080 ILE A CA 1
ATOM 8569 C C . ILE A 1 1080 ? -9.156 -47.193 55.175 1.00 51.00 1080 ILE A C 1
ATOM 8571 O O . ILE A 1 1080 ? -10.148 -46.809 55.804 1.00 51.00 1080 ILE A O 1
ATOM 8575 N N . ASN A 1 1081 ? -9.189 -48.290 54.414 1.00 50.00 1081 ASN A N 1
ATOM 8576 C CA . ASN A 1 1081 ? -10.364 -49.161 54.418 1.00 50.00 1081 ASN A CA 1
ATOM 8577 C C . ASN A 1 1081 ? -10.581 -49.771 55.822 1.00 50.00 1081 ASN A C 1
ATOM 8579 O O . ASN A 1 1081 ? -9.717 -49.711 56.695 1.00 50.00 1081 ASN A O 1
ATOM 8583 N N . ALA A 1 1082 ? -11.731 -50.413 56.045 1.00 45.25 1082 ALA A N 1
ATOM 8584 C CA . ALA A 1 1082 ? -12.052 -51.069 57.321 1.00 45.25 1082 ALA A CA 1
ATOM 8585 C C . ALA A 1 1082 ? -11.042 -52.162 57.763 1.00 45.25 1082 ALA A C 1
ATOM 8587 O O . ALA A 1 1082 ? -11.134 -52.651 58.887 1.00 45.25 1082 ALA A O 1
ATOM 8588 N N . GLU A 1 1083 ? -10.093 -52.536 56.899 1.00 48.09 1083 GLU A N 1
ATOM 8589 C CA . GLU A 1 1083 ? -9.068 -53.567 57.106 1.00 48.09 1083 GLU A CA 1
ATOM 8590 C C . GLU A 1 1083 ? -7.685 -52.989 57.452 1.00 48.09 1083 GLU A C 1
ATOM 8592 O O . GLU A 1 1083 ? -6.776 -53.755 57.758 1.00 48.09 1083 GLU A O 1
ATOM 8597 N N . GLY A 1 1084 ? -7.515 -51.662 57.466 1.00 44.00 1084 GLY A N 1
ATOM 8598 C CA . GLY A 1 1084 ? -6.246 -51.030 57.841 1.00 44.00 1084 GLY A CA 1
ATOM 8599 C C . GLY A 1 1084 ? -5.304 -50.697 56.677 1.00 44.00 1084 GLY A C 1
ATOM 8600 O O . GLY A 1 1084 ? -4.238 -50.142 56.934 1.00 44.00 1084 GLY A O 1
ATOM 8601 N N . ASP A 1 1085 ? -5.703 -50.943 55.422 1.00 48.16 1085 ASP A N 1
ATOM 8602 C CA . ASP A 1 1085 ? -4.880 -50.692 54.233 1.00 48.16 1085 ASP A CA 1
ATOM 8603 C C . ASP A 1 1085 ? -5.319 -49.432 53.466 1.00 48.16 1085 ASP A C 1
ATOM 8605 O O . ASP A 1 1085 ? -6.487 -49.257 53.093 1.00 48.16 1085 ASP A O 1
ATOM 8609 N N . SER A 1 1086 ? -4.348 -48.557 53.190 1.00 43.44 1086 SER A N 1
ATOM 8610 C CA . SER A 1 1086 ? -4.497 -47.428 52.267 1.00 43.44 1086 SER A CA 1
ATOM 8611 C C . SER A 1 1086 ? -4.294 -47.911 50.826 1.00 43.44 1086 SER A C 1
ATOM 8613 O O . SER A 1 1086 ? -3.233 -48.434 50.488 1.00 43.44 1086 SER A O 1
ATOM 8615 N N . ARG A 1 1087 ? -5.311 -47.752 49.966 1.00 48.34 1087 ARG A N 1
ATOM 8616 C CA . ARG A 1 1087 ? -5.307 -48.254 48.573 1.00 48.34 1087 ARG A CA 1
ATOM 8617 C C . ARG A 1 1087 ? -4.764 -47.254 47.538 1.00 48.34 1087 ARG A C 1
ATOM 8619 O O . ARG A 1 1087 ? -4.718 -47.577 46.356 1.00 48.34 1087 ARG A O 1
ATOM 8626 N N . TYR A 1 1088 ? -4.334 -46.069 47.974 1.00 46.00 1088 TYR A N 1
ATOM 8627 C CA . TYR A 1 1088 ? -3.646 -45.061 47.162 1.00 46.00 1088 TYR A CA 1
ATOM 8628 C C . TYR A 1 1088 ? -2.650 -44.301 48.046 1.00 46.00 1088 TYR A C 1
ATOM 8630 O O . TYR A 1 1088 ? -3.021 -43.787 49.102 1.00 46.00 1088 TYR A O 1
ATOM 8638 N N . TYR A 1 1089 ? -1.380 -44.229 47.640 1.00 51.00 1089 TYR A N 1
ATOM 8639 C CA . TYR A 1 1089 ? -0.368 -43.492 48.398 1.00 51.00 1089 TYR A CA 1
ATOM 8640 C C . TYR A 1 1089 ? -0.392 -42.013 47.995 1.00 51.00 1089 TYR A C 1
ATOM 8642 O O . TYR A 1 1089 ? 0.389 -41.574 47.157 1.00 51.00 1089 TYR A O 1
ATOM 8650 N N . ALA A 1 1090 ? -1.308 -41.242 48.581 1.00 52.22 1090 ALA A N 1
ATOM 8651 C CA . ALA A 1 1090 ? -1.194 -39.788 48.606 1.00 52.22 1090 ALA A CA 1
ATOM 8652 C C . ALA A 1 1090 ? -0.312 -39.412 49.809 1.00 52.22 1090 ALA A C 1
ATOM 8654 O O . ALA A 1 1090 ? -0.765 -39.596 50.946 1.00 52.22 1090 ALA A O 1
ATOM 8655 N N . PRO A 1 1091 ? 0.931 -38.936 49.615 1.00 56.03 1091 PRO A N 1
ATOM 8656 C CA . PRO A 1 1091 ? 1.750 -38.517 50.741 1.00 56.03 1091 PRO A CA 1
ATOM 8657 C C . PRO A 1 1091 ? 1.060 -37.360 51.468 1.00 56.03 1091 PRO A C 1
ATOM 8659 O O . PRO A 1 1091 ? 0.575 -36.416 50.838 1.00 56.03 1091 PRO A O 1
ATOM 8662 N N . ALA A 1 1092 ? 1.008 -37.420 52.802 1.00 59.41 1092 ALA A N 1
ATOM 8663 C CA . ALA A 1 1092 ? 0.416 -36.340 53.593 1.00 59.41 1092 ALA A CA 1
ATOM 8664 C C . ALA A 1 1092 ? 1.185 -35.020 53.366 1.00 59.41 1092 ALA A C 1
ATOM 8666 O O . ALA A 1 1092 ? 0.585 -33.948 53.265 1.00 59.41 1092 ALA A O 1
ATOM 8667 N N . ALA A 1 1093 ? 2.511 -35.125 53.218 1.00 67.00 1093 ALA A N 1
ATOM 8668 C CA . ALA A 1 1093 ? 3.413 -34.109 52.683 1.00 67.00 1093 ALA A CA 1
ATOM 8669 C C . ALA A 1 1093 ? 4.805 -34.737 52.499 1.00 67.00 1093 ALA A C 1
ATOM 8671 O O . ALA A 1 1093 ? 5.393 -35.157 53.485 1.00 67.00 1093 ALA A O 1
ATOM 8672 N N . ASP A 1 1094 ? 5.367 -34.776 51.299 1.00 71.38 1094 ASP A N 1
ATOM 8673 C CA . ASP A 1 1094 ? 6.731 -35.253 51.054 1.00 71.38 1094 ASP A CA 1
ATOM 8674 C C . ASP A 1 1094 ? 7.624 -34.094 50.607 1.00 71.38 1094 ASP A C 1
ATOM 8676 O O . ASP A 1 1094 ? 7.185 -33.175 49.910 1.00 71.38 1094 ASP A O 1
ATOM 8680 N N . PHE A 1 1095 ? 8.888 -34.113 51.025 1.00 75.06 1095 PHE A N 1
ATOM 8681 C CA . PHE A 1 1095 ? 9.848 -33.061 50.701 1.00 75.06 1095 PHE A CA 1
ATOM 8682 C C . PHE A 1 1095 ? 11.196 -33.663 50.317 1.00 75.06 1095 PHE A C 1
ATOM 8684 O O . PHE A 1 1095 ? 11.754 -34.471 51.052 1.00 75.06 1095 PHE A O 1
ATOM 8691 N N . THR A 1 1096 ? 11.746 -33.259 49.175 1.00 74.31 1096 THR A N 1
ATOM 8692 C CA . THR A 1 1096 ? 13.067 -33.702 48.711 1.00 74.31 1096 THR A CA 1
ATOM 8693 C C . THR A 1 1096 ? 13.938 -32.501 48.420 1.00 74.31 1096 THR A C 1
ATOM 8695 O O . THR A 1 1096 ? 13.503 -31.581 47.735 1.00 74.31 1096 THR A O 1
ATOM 8698 N N . VAL A 1 1097 ? 15.193 -32.531 48.859 1.00 77.81 1097 VAL A N 1
ATOM 8699 C CA . VAL A 1 1097 ? 16.200 -31.556 48.432 1.00 77.81 1097 VAL A CA 1
ATOM 8700 C C . VAL A 1 1097 ? 17.355 -32.312 47.802 1.00 77.81 1097 VAL A C 1
ATOM 8702 O O . VAL A 1 1097 ? 17.959 -33.151 48.461 1.00 77.81 1097 VAL A O 1
ATOM 8705 N N . LYS A 1 1098 ? 17.681 -32.024 46.538 1.00 76.62 1098 LYS A N 1
ATOM 8706 C CA . LYS A 1 1098 ? 18.811 -32.637 45.826 1.00 76.62 1098 LYS A CA 1
ATOM 8707 C C . LYS A 1 1098 ? 19.814 -31.582 45.399 1.00 76.62 1098 LYS A C 1
ATOM 8709 O O . LYS A 1 1098 ? 19.452 -30.522 44.888 1.00 76.62 1098 LYS A O 1
ATOM 8714 N N . PHE A 1 1099 ? 21.084 -31.914 45.549 1.00 79.62 1099 PHE A N 1
ATOM 8715 C CA . PHE A 1 1099 ? 22.202 -31.125 45.071 1.00 79.62 1099 PHE A CA 1
ATOM 8716 C C . PHE A 1 1099 ? 22.891 -31.871 43.937 1.00 79.62 1099 PHE A C 1
ATOM 8718 O O . PHE A 1 1099 ? 23.291 -33.018 44.129 1.00 79.62 1099 PHE A O 1
ATOM 8725 N N . SER A 1 1100 ? 23.019 -31.224 42.778 1.00 80.44 1100 SER A N 1
ATOM 8726 C CA . SER A 1 1100 ? 23.489 -31.863 41.554 1.00 80.44 1100 SER A CA 1
ATOM 8727 C C . SER A 1 1100 ? 24.645 -31.109 40.894 1.00 80.44 1100 SER A C 1
ATOM 8729 O O . SER A 1 1100 ? 24.398 -30.163 40.140 1.00 80.44 1100 SER A O 1
ATOM 8731 N N . PRO A 1 1101 ? 25.910 -31.459 41.181 1.00 80.00 1101 PRO A N 1
ATOM 8732 C CA . PRO A 1 1101 ? 27.032 -30.968 40.394 1.00 80.00 1101 PRO A CA 1
ATOM 8733 C C . PRO A 1 1101 ? 27.055 -31.612 39.003 1.00 80.00 1101 PRO A C 1
ATOM 8735 O O . PRO A 1 1101 ? 26.900 -32.825 38.858 1.00 80.00 1101 PRO A O 1
ATOM 8738 N N . GLU A 1 1102 ? 27.321 -30.794 37.994 1.00 82.69 1102 GLU A N 1
ATOM 8739 C CA . GLU A 1 1102 ? 27.508 -31.198 36.607 1.00 82.69 1102 GLU A CA 1
ATOM 8740 C C . GLU A 1 1102 ? 28.804 -30.598 36.059 1.00 82.69 1102 GLU A C 1
ATOM 8742 O O . GLU A 1 1102 ? 29.119 -29.428 36.272 1.00 82.69 1102 GLU A O 1
ATOM 8747 N N . VAL A 1 1103 ? 29.579 -31.410 35.352 1.00 80.25 1103 VAL A N 1
ATOM 8748 C CA . VAL A 1 1103 ? 30.775 -30.991 34.625 1.00 80.25 1103 VAL A CA 1
ATOM 8749 C C . VAL A 1 1103 ? 30.540 -31.284 33.156 1.00 80.25 1103 VAL A C 1
ATOM 8751 O O . VAL A 1 1103 ? 30.244 -32.423 32.808 1.00 80.25 1103 VAL A O 1
ATOM 8754 N N . VAL A 1 1104 ? 30.739 -30.280 32.307 1.00 79.81 1104 VAL A N 1
ATOM 8755 C CA . VAL A 1 1104 ? 30.731 -30.415 30.849 1.00 79.81 1104 VAL A CA 1
ATOM 8756 C C . VAL A 1 1104 ? 32.080 -29.957 30.324 1.00 79.81 1104 VAL A C 1
ATOM 8758 O O . VAL A 1 1104 ? 32.528 -28.854 30.633 1.00 79.81 1104 VAL A O 1
ATOM 8761 N N . SER A 1 1105 ? 32.736 -30.790 29.529 1.00 79.38 1105 SER A N 1
ATOM 8762 C CA . SER A 1 1105 ? 34.010 -30.479 28.892 1.00 79.38 1105 SER A CA 1
ATOM 8763 C C . SER A 1 1105 ? 33.919 -30.807 27.415 1.00 79.38 1105 SER A C 1
ATOM 8765 O O . SER A 1 1105 ? 33.623 -31.940 27.050 1.00 79.38 1105 SER A O 1
ATOM 8767 N N . TRP A 1 1106 ? 34.176 -29.822 26.565 1.00 79.62 1106 TRP A N 1
ATOM 8768 C CA . TRP A 1 1106 ? 34.329 -30.054 25.135 1.00 79.62 1106 TRP A CA 1
ATOM 8769 C C . TRP A 1 1106 ? 35.806 -30.114 24.814 1.00 79.62 1106 TRP A C 1
ATOM 8771 O O . TRP A 1 1106 ? 36.564 -29.309 25.328 1.00 79.62 1106 TRP A O 1
ATOM 8781 N N . ILE A 1 1107 ? 36.231 -31.047 23.970 1.00 80.12 1107 ILE A N 1
ATOM 8782 C CA . ILE A 1 1107 ? 37.623 -31.247 23.592 1.00 80.12 1107 ILE A CA 1
ATOM 8783 C C . ILE A 1 1107 ? 37.732 -31.269 22.064 1.00 80.12 1107 ILE A C 1
ATOM 8785 O O . ILE A 1 1107 ? 37.402 -32.259 21.427 1.00 80.12 1107 ILE A O 1
ATOM 8789 N N . GLY A 1 1108 ? 38.183 -30.177 21.447 1.00 76.69 1108 GLY A N 1
ATOM 8790 C CA . GLY A 1 1108 ? 38.593 -30.122 20.048 1.00 76.69 1108 GLY A CA 1
ATOM 8791 C C . GLY A 1 1108 ? 39.721 -31.109 19.752 1.00 76.69 1108 GLY A C 1
ATOM 8792 O O . GLY A 1 1108 ? 40.810 -31.021 20.319 1.00 76.69 1108 GLY A O 1
ATOM 8793 N N . LEU A 1 1109 ? 39.454 -32.034 18.833 1.00 78.25 1109 LEU A N 1
ATOM 8794 C CA . LEU A 1 1109 ? 40.387 -33.088 18.428 1.00 78.25 1109 LEU A CA 1
ATOM 8795 C C . LEU A 1 1109 ? 41.108 -32.761 17.102 1.00 78.25 1109 LEU A C 1
ATOM 8797 O O . LEU A 1 1109 ? 41.908 -33.561 16.622 1.00 78.25 1109 LEU A O 1
ATOM 8801 N N . GLY A 1 1110 ? 40.852 -31.575 16.531 1.00 66.94 1110 GLY A N 1
ATOM 8802 C CA . GLY A 1 1110 ? 41.388 -31.094 15.250 1.00 66.94 1110 GLY A CA 1
ATOM 8803 C C . GLY A 1 1110 ? 40.345 -31.110 14.120 1.00 66.94 1110 GLY A C 1
ATOM 8804 O O . GLY A 1 1110 ? 39.464 -31.964 14.082 1.00 66.94 1110 GLY A O 1
ATOM 8805 N N . GLY A 1 1111 ? 40.424 -30.153 13.186 1.00 74.88 1111 GLY A N 1
ATOM 8806 C CA . GLY A 1 1111 ? 39.388 -29.948 12.158 1.00 74.88 1111 GLY A CA 1
ATOM 8807 C C . GLY A 1 1111 ? 38.099 -29.342 12.736 1.00 74.88 1111 GLY A C 1
ATOM 8808 O O . GLY A 1 1111 ? 38.173 -28.494 13.621 1.00 74.88 1111 GLY A O 1
ATOM 8809 N N . LYS A 1 1112 ? 36.925 -29.775 12.249 1.00 67.88 1112 LYS A N 1
ATOM 8810 C CA . LYS A 1 1112 ? 35.608 -29.466 12.853 1.00 67.88 1112 LYS A CA 1
ATOM 8811 C C . LYS A 1 1112 ? 35.221 -30.443 13.980 1.00 67.88 1112 LYS A C 1
ATOM 8813 O O . LYS A 1 1112 ? 34.107 -30.369 14.478 1.00 67.88 1112 LYS A O 1
ATOM 8818 N N . THR A 1 1113 ? 36.117 -31.356 14.362 1.00 76.38 1113 THR A N 1
ATOM 8819 C CA . THR A 1 1113 ? 35.795 -32.455 15.276 1.00 76.38 1113 THR A CA 1
ATOM 8820 C C . THR A 1 1113 ? 35.951 -32.055 16.739 1.00 76.38 1113 THR A C 1
ATOM 8822 O O . THR A 1 1113 ? 37.024 -31.593 17.150 1.00 76.38 1113 THR A O 1
ATOM 8825 N N . VAL A 1 1114 ? 34.920 -32.300 17.546 1.00 81.19 1114 VAL A N 1
ATOM 8826 C CA . VAL A 1 1114 ? 34.897 -31.988 18.980 1.00 81.19 1114 VAL A CA 1
ATOM 8827 C C . VAL A 1 1114 ? 34.311 -33.165 19.767 1.00 81.19 1114 VAL A C 1
ATOM 8829 O O . VAL A 1 1114 ? 33.319 -33.754 19.359 1.00 81.19 1114 VAL A O 1
ATOM 8832 N N . LEU A 1 1115 ? 34.926 -33.514 20.897 1.00 81.44 1115 LEU A N 1
ATOM 8833 C CA . LEU A 1 1115 ? 34.429 -34.503 21.856 1.00 81.44 1115 LEU A CA 1
ATOM 8834 C C . LEU A 1 1115 ? 33.833 -33.792 23.076 1.00 81.44 1115 LEU A C 1
ATOM 8836 O O . LEU A 1 1115 ? 34.571 -33.175 23.834 1.00 81.44 1115 LEU A O 1
ATOM 8840 N N . GLY A 1 1116 ? 32.529 -33.885 23.283 1.00 83.75 1116 GLY A N 1
ATOM 8841 C CA . GLY A 1 1116 ? 31.844 -33.482 24.505 1.00 83.75 1116 GLY A CA 1
ATOM 8842 C C . GLY A 1 1116 ? 31.832 -34.604 25.535 1.00 83.75 1116 GLY A C 1
ATOM 8843 O O . GLY A 1 1116 ? 31.516 -35.747 25.221 1.00 83.75 1116 GLY A O 1
ATOM 8844 N N . LEU A 1 1117 ? 32.163 -34.287 26.779 1.00 84.62 1117 LEU A N 1
ATOM 8845 C CA . LEU A 1 1117 ? 32.018 -35.171 27.929 1.00 84.62 1117 LEU A CA 1
ATOM 8846 C C . LEU A 1 1117 ? 31.208 -34.444 28.996 1.00 84.62 1117 LEU A C 1
ATOM 8848 O O . LEU A 1 1117 ? 31.612 -33.374 29.453 1.00 84.62 1117 LEU A O 1
ATOM 8852 N N . THR A 1 1118 ? 30.108 -35.051 29.422 1.00 83.75 1118 THR A N 1
ATOM 8853 C CA . THR A 1 1118 ? 29.260 -34.543 30.499 1.00 83.75 1118 THR A CA 1
ATOM 8854 C C . THR A 1 1118 ? 29.170 -35.576 31.611 1.00 83.75 1118 THR A C 1
ATOM 8856 O O . THR A 1 1118 ? 28.964 -36.760 31.361 1.00 83.75 1118 THR A O 1
ATOM 8859 N N . ALA A 1 1119 ? 29.325 -35.133 32.851 1.00 85.25 1119 ALA A N 1
ATOM 8860 C CA . ALA A 1 1119 ? 29.139 -35.948 34.040 1.00 85.25 1119 ALA A CA 1
ATOM 8861 C C . ALA A 1 1119 ? 28.287 -35.177 35.039 1.00 85.25 1119 ALA A C 1
ATOM 8863 O O . ALA A 1 1119 ? 28.656 -34.074 35.442 1.00 85.25 1119 ALA A O 1
ATOM 8864 N N . ARG A 1 1120 ? 27.177 -35.767 35.468 1.00 81.88 1120 ARG A N 1
ATOM 8865 C CA . ARG A 1 1120 ? 26.264 -35.193 36.450 1.00 81.88 1120 ARG A CA 1
ATOM 8866 C C . ARG A 1 1120 ? 26.059 -36.181 37.585 1.00 81.88 1120 ARG A C 1
ATOM 8868 O O . ARG A 1 1120 ? 25.833 -37.360 37.359 1.00 81.88 1120 ARG A O 1
ATOM 8875 N N . GLY A 1 1121 ? 26.128 -35.705 38.816 1.00 82.00 1121 GLY A N 1
ATOM 8876 C CA . GLY A 1 1121 ? 25.682 -36.458 39.985 1.00 82.00 1121 GLY A CA 1
ATOM 8877 C C . GLY A 1 1121 ? 24.606 -35.665 40.698 1.00 82.00 1121 GLY A C 1
ATOM 8878 O O . GLY A 1 1121 ? 24.668 -34.446 40.655 1.00 82.00 1121 GLY A O 1
ATOM 8879 N N . ALA A 1 1122 ? 23.635 -36.314 41.329 1.00 78.12 1122 ALA A N 1
ATOM 8880 C CA . ALA A 1 1122 ? 22.645 -35.684 42.191 1.00 78.12 1122 ALA A CA 1
ATOM 8881 C C . ALA A 1 1122 ? 22.485 -36.488 43.479 1.00 78.12 1122 ALA A C 1
ATOM 8883 O O . ALA A 1 1122 ? 22.347 -37.708 43.449 1.00 78.12 1122 ALA A O 1
ATOM 8884 N N . TRP A 1 1123 ? 22.479 -35.812 44.622 1.00 85.50 1123 TRP A N 1
ATOM 8885 C CA . TRP A 1 1123 ? 22.292 -36.462 45.917 1.00 85.50 1123 TRP A CA 1
ATOM 8886 C C . TRP A 1 1123 ? 21.606 -35.545 46.909 1.00 85.50 1123 TRP A C 1
ATOM 8888 O O . TRP A 1 1123 ? 21.836 -34.332 46.923 1.00 85.50 1123 TRP A O 1
ATOM 8898 N N . GLY A 1 1124 ? 20.791 -36.126 47.782 1.00 78.50 1124 GLY A N 1
ATOM 8899 C CA . GLY A 1 1124 ? 20.262 -35.376 48.905 1.00 78.50 1124 GLY A CA 1
ATOM 8900 C C . GLY A 1 1124 ? 19.147 -36.062 49.686 1.00 78.50 1124 GLY A C 1
ATOM 8901 O O . GLY A 1 1124 ? 18.729 -37.177 49.348 1.00 78.50 1124 GLY A O 1
ATOM 8902 N N . PRO A 1 1125 ? 18.722 -35.416 50.782 1.00 75.44 1125 PRO A N 1
ATOM 8903 C CA . PRO A 1 1125 ? 17.728 -35.955 51.688 1.00 75.44 1125 PRO A CA 1
ATOM 8904 C C . PRO A 1 1125 ? 16.313 -35.919 51.098 1.00 75.44 1125 PRO A C 1
ATOM 8906 O O . PRO A 1 1125 ? 15.876 -34.930 50.506 1.00 75.44 1125 PRO A O 1
ATOM 8909 N N . TYR A 1 1126 ? 15.595 -37.011 51.328 1.00 74.31 1126 TYR A N 1
ATOM 8910 C CA . TYR A 1 1126 ? 14.168 -37.176 51.090 1.00 74.31 1126 TYR A CA 1
ATOM 8911 C C . TYR A 1 1126 ? 13.477 -37.386 52.438 1.00 74.31 1126 TYR A C 1
ATOM 8913 O O . TYR A 1 1126 ? 13.904 -38.231 53.227 1.00 74.31 1126 TYR A O 1
ATOM 8921 N N . TRP A 1 1127 ? 12.429 -36.617 52.706 1.00 74.94 1127 TRP A N 1
ATOM 8922 C CA . TRP A 1 1127 ? 11.595 -36.740 53.893 1.00 74.94 1127 TRP A CA 1
ATOM 8923 C C . TRP A 1 1127 ? 10.186 -37.137 53.489 1.00 74.94 1127 TRP A C 1
ATOM 8925 O O . TRP A 1 1127 ? 9.552 -36.464 52.673 1.00 74.94 1127 TRP A O 1
ATOM 8935 N N . GLN A 1 1128 ? 9.701 -38.200 54.115 1.00 67.25 1128 GLN A N 1
ATOM 8936 C CA . GLN A 1 1128 ? 8.360 -38.722 53.908 1.00 67.25 1128 GLN A CA 1
ATOM 8937 C C . GLN A 1 1128 ? 7.449 -38.277 55.058 1.00 67.25 1128 GLN A C 1
ATOM 8939 O O . GLN A 1 1128 ? 7.874 -38.300 56.216 1.00 67.25 1128 GLN A O 1
ATOM 8944 N N . ASN A 1 1129 ? 6.209 -37.869 54.766 1.00 63.69 1129 ASN A N 1
ATOM 8945 C CA . ASN A 1 1129 ? 5.258 -37.339 55.763 1.00 63.69 1129 ASN A CA 1
ATOM 8946 C C . ASN A 1 1129 ? 5.830 -36.181 56.605 1.00 63.69 1129 ASN A C 1
ATOM 8948 O O . ASN A 1 1129 ? 5.703 -36.142 57.832 1.00 63.69 1129 ASN A O 1
ATOM 8952 N N . PHE A 1 1130 ? 6.476 -35.239 55.927 1.00 63.81 1130 PHE A N 1
ATOM 8953 C CA . PHE A 1 1130 ? 7.119 -34.050 56.457 1.00 63.81 1130 PHE A CA 1
ATOM 8954 C C . PHE A 1 1130 ? 6.154 -33.205 57.312 1.00 63.81 1130 PHE A C 1
ATOM 8956 O O . PHE A 1 1130 ? 5.465 -32.305 56.833 1.00 63.81 1130 PHE A O 1
ATOM 8963 N N . SER A 1 1131 ? 6.133 -33.491 58.616 1.00 59.38 1131 SER A N 1
ATOM 8964 C CA . SER A 1 1131 ? 5.525 -32.671 59.664 1.00 59.38 1131 SER A CA 1
ATOM 8965 C C . SER A 1 1131 ? 6.616 -32.221 60.639 1.00 59.38 1131 SER A C 1
ATOM 8967 O O . SER A 1 1131 ? 7.587 -32.940 60.880 1.00 59.38 1131 SER A O 1
ATOM 8969 N N . LEU A 1 1132 ? 6.462 -31.047 61.257 1.00 53.81 1132 LEU A N 1
ATOM 8970 C CA . LEU A 1 1132 ? 7.430 -30.527 62.239 1.00 53.81 1132 LEU A CA 1
ATOM 8971 C C . LEU A 1 1132 ? 7.572 -31.408 63.506 1.00 53.81 1132 LEU A C 1
ATOM 8973 O O . LEU A 1 1132 ? 8.390 -31.084 64.364 1.00 53.81 1132 LEU A O 1
ATOM 8977 N N . ALA A 1 1133 ? 6.804 -32.500 63.640 1.00 52.12 1133 ALA A N 1
ATOM 8978 C CA . ALA A 1 1133 ? 6.730 -33.331 64.844 1.00 52.12 1133 ALA A CA 1
ATOM 8979 C C . ALA A 1 1133 ? 7.166 -34.807 64.673 1.00 52.12 1133 ALA A C 1
ATOM 8981 O O . ALA A 1 1133 ? 7.463 -35.448 65.680 1.00 52.12 1133 ALA A O 1
ATOM 8982 N N . THR A 1 1134 ? 7.248 -35.362 63.456 1.00 52.78 1134 THR A N 1
ATOM 8983 C CA . THR A 1 1134 ? 7.649 -36.768 63.204 1.00 52.78 1134 THR A CA 1
ATOM 8984 C C . THR A 1 1134 ? 8.475 -36.852 61.919 1.00 52.78 1134 THR A C 1
ATOM 8986 O O . THR A 1 1134 ? 7.971 -36.485 60.863 1.00 52.78 1134 THR A O 1
ATOM 8989 N N . GLN A 1 1135 ? 9.734 -37.300 61.996 1.00 55.59 1135 GLN A N 1
ATOM 8990 C CA . GLN A 1 1135 ? 10.672 -37.282 60.864 1.00 55.59 1135 GLN A CA 1
ATOM 8991 C C . GLN A 1 1135 ? 11.220 -38.680 60.554 1.00 55.59 1135 GLN A C 1
ATOM 8993 O O . GLN A 1 1135 ? 11.936 -39.253 61.373 1.00 55.59 1135 GLN A O 1
ATOM 8998 N N . GLU A 1 1136 ? 10.959 -39.178 59.344 1.00 60.22 1136 GLU A N 1
ATOM 8999 C CA . GLU A 1 1136 ? 11.711 -40.276 58.725 1.00 60.22 1136 GLU A CA 1
ATOM 9000 C C . GLU A 1 1136 ? 12.461 -39.721 57.501 1.00 60.22 1136 GLU A C 1
ATOM 9002 O O . GLU A 1 1136 ? 11.877 -39.030 56.664 1.00 60.22 1136 GLU A O 1
ATOM 9007 N N . GLN A 1 1137 ? 13.779 -39.945 57.439 1.00 67.19 1137 GLN A N 1
ATOM 9008 C CA . GLN A 1 1137 ? 14.679 -39.352 56.441 1.00 67.19 1137 GLN A CA 1
ATOM 9009 C C . GLN A 1 1137 ? 15.431 -40.439 55.663 1.00 67.19 1137 GLN A C 1
ATOM 9011 O O . GLN A 1 1137 ? 16.060 -41.316 56.257 1.00 67.19 1137 GLN A O 1
ATOM 9016 N N . TYR A 1 1138 ? 15.447 -40.309 54.338 1.00 74.44 1138 TYR A N 1
ATOM 9017 C CA . TYR A 1 1138 ? 16.147 -41.182 53.393 1.00 74.44 1138 TYR A CA 1
ATOM 9018 C C . TYR A 1 1138 ? 17.089 -40.377 52.488 1.00 74.44 1138 TYR A C 1
ATOM 9020 O O . TYR A 1 1138 ? 17.080 -39.147 52.499 1.00 74.44 1138 TYR A O 1
ATOM 9028 N N . TRP A 1 1139 ? 17.922 -41.068 51.708 1.00 75.00 1139 TRP A N 1
ATOM 9029 C CA . TRP A 1 1139 ? 18.904 -40.460 50.803 1.00 75.00 1139 TRP A CA 1
ATOM 9030 C C . TRP A 1 1139 ? 18.724 -40.960 49.377 1.00 75.00 1139 TRP A C 1
ATOM 9032 O O . TRP A 1 1139 ? 18.789 -42.163 49.152 1.00 75.00 1139 TRP A O 1
ATOM 9042 N N . VAL A 1 1140 ? 18.567 -40.044 48.422 1.00 74.31 1140 VAL A N 1
ATOM 9043 C CA . VAL A 1 1140 ? 18.501 -40.362 46.987 1.00 74.31 1140 VAL A CA 1
ATOM 9044 C C . VAL A 1 1140 ? 19.851 -40.068 46.348 1.00 74.31 1140 VAL A C 1
ATOM 9046 O O . VAL A 1 1140 ? 20.445 -39.035 46.657 1.00 74.31 1140 VAL A O 1
ATOM 9049 N N . ASN A 1 1141 ? 20.324 -40.954 45.467 1.00 77.94 1141 ASN A N 1
ATOM 9050 C CA . ASN A 1 1141 ? 21.551 -40.754 44.689 1.00 77.94 1141 ASN A CA 1
ATOM 9051 C C . ASN A 1 1141 ? 21.291 -41.053 43.212 1.00 77.94 1141 ASN A C 1
ATOM 9053 O O . ASN A 1 1141 ? 20.706 -42.086 42.898 1.00 77.94 1141 ASN A O 1
ATOM 9057 N N . GLU A 1 1142 ? 21.759 -40.187 42.322 1.00 80.56 1142 GLU A N 1
ATOM 9058 C CA . GLU A 1 1142 ? 21.658 -40.325 40.868 1.00 80.56 1142 GLU A CA 1
ATOM 9059 C C . GLU A 1 1142 ? 22.986 -39.922 40.225 1.00 80.56 1142 GLU A C 1
ATOM 9061 O O . GLU A 1 1142 ? 23.654 -39.002 40.697 1.00 80.56 1142 GLU A O 1
ATOM 9066 N N . VAL A 1 1143 ? 23.394 -40.614 39.167 1.00 81.06 1143 VAL A N 1
ATOM 9067 C CA . VAL A 1 1143 ? 24.620 -40.328 38.421 1.00 81.06 1143 VAL A CA 1
ATOM 9068 C C . VAL A 1 1143 ? 24.372 -40.547 36.935 1.00 81.06 1143 VAL A C 1
ATOM 9070 O O . VAL A 1 1143 ? 23.837 -41.578 36.543 1.00 81.06 1143 VAL A O 1
ATOM 9073 N N . GLU A 1 1144 ? 24.801 -39.597 36.115 1.00 82.75 1144 GLU A N 1
ATOM 9074 C CA . GLU A 1 1144 ? 24.691 -39.608 34.663 1.00 82.75 1144 GLU A CA 1
ATOM 9075 C C . GLU A 1 1144 ? 26.037 -39.264 34.017 1.00 82.75 1144 GLU A C 1
ATOM 9077 O O . GLU A 1 1144 ? 26.741 -38.351 34.453 1.00 82.75 1144 GLU A O 1
ATOM 9082 N N . PHE A 1 1145 ? 26.384 -39.974 32.951 1.00 84.25 1145 PHE A N 1
ATOM 9083 C CA . PHE A 1 1145 ? 27.545 -39.705 32.115 1.00 84.25 1145 PHE A CA 1
ATOM 9084 C C . PHE A 1 1145 ? 27.136 -39.700 30.648 1.00 84.25 1145 PHE A C 1
ATOM 9086 O O . PHE A 1 1145 ? 26.532 -40.661 30.187 1.00 84.25 1145 PHE A O 1
ATOM 9093 N N . ARG A 1 1146 ? 27.531 -38.667 29.906 1.00 82.25 1146 ARG A N 1
ATOM 9094 C CA . ARG A 1 1146 ? 27.386 -38.573 28.451 1.00 82.25 1146 ARG A CA 1
ATOM 9095 C C . ARG A 1 1146 ? 28.745 -38.365 27.801 1.00 82.25 1146 ARG A C 1
ATOM 9097 O O . ARG A 1 1146 ? 29.545 -37.552 28.260 1.00 82.25 1146 ARG A O 1
ATOM 9104 N N . ALA A 1 1147 ? 28.984 -39.066 26.703 1.00 85.25 1147 ALA A N 1
ATOM 9105 C CA . ALA A 1 1147 ? 30.084 -38.801 25.789 1.00 85.25 1147 ALA A CA 1
ATOM 9106 C C . ALA A 1 1147 ? 29.524 -38.563 24.387 1.00 85.25 1147 ALA A C 1
ATOM 9108 O O . ALA A 1 1147 ? 28.754 -39.376 23.891 1.00 85.25 1147 ALA A O 1
ATOM 9109 N N . GLU A 1 1148 ? 29.917 -37.472 23.744 1.00 85.62 1148 GLU A N 1
ATOM 9110 C CA . GLU A 1 1148 ? 29.439 -37.057 22.428 1.00 85.62 1148 GLU A CA 1
ATOM 9111 C C . GLU A 1 1148 ? 30.615 -36.707 21.525 1.00 85.62 1148 GLU A C 1
ATOM 9113 O O . GLU A 1 1148 ? 31.486 -35.939 21.903 1.00 85.62 1148 GLU A O 1
ATOM 9118 N N . LEU A 1 1149 ? 30.644 -37.251 20.318 1.00 81.38 1149 LEU A N 1
ATOM 9119 C CA . LEU A 1 1149 ? 31.648 -36.968 19.310 1.00 81.38 1149 LEU A CA 1
ATOM 9120 C C . LEU A 1 1149 ? 30.964 -36.321 18.106 1.00 81.38 1149 LEU A C 1
ATOM 9122 O O . LEU A 1 1149 ? 30.152 -36.952 17.434 1.00 81.38 1149 LEU A O 1
ATOM 9126 N N . ASP A 1 1150 ? 31.296 -35.063 17.850 1.00 75.69 1150 ASP A N 1
ATOM 9127 C CA . ASP A 1 1150 ? 30.759 -34.255 16.759 1.00 75.69 1150 ASP A CA 1
ATOM 9128 C C . ASP A 1 1150 ? 31.834 -34.057 15.684 1.00 75.69 1150 ASP A C 1
ATOM 9130 O O . ASP A 1 1150 ? 32.970 -33.701 15.994 1.00 75.69 1150 ASP A O 1
ATOM 9134 N N . TRP A 1 1151 ? 31.480 -34.304 14.423 1.00 77.00 1151 TRP A N 1
ATOM 9135 C CA . TRP A 1 1151 ? 32.316 -34.166 13.228 1.00 77.00 1151 TRP A CA 1
ATOM 9136 C C . TRP A 1 1151 ? 31.800 -33.077 12.262 1.00 77.00 1151 TRP A C 1
ATOM 9138 O O . TRP A 1 1151 ? 32.258 -32.992 11.119 1.00 77.00 1151 TRP A O 1
ATOM 9148 N N . GLY A 1 1152 ? 30.852 -32.238 12.686 1.00 70.94 1152 GLY A N 1
ATOM 9149 C CA . GLY A 1 1152 ? 30.277 -31.131 11.919 1.00 70.94 1152 GLY A CA 1
ATOM 9150 C C . GLY A 1 1152 ? 28.934 -31.474 11.273 1.00 70.94 1152 GLY A C 1
ATOM 9151 O O . GLY A 1 1152 ? 27.901 -30.967 11.692 1.00 70.94 1152 GLY A O 1
ATOM 9152 N N . GLU A 1 1153 ? 28.931 -32.306 10.227 1.00 62.22 1153 GLU A N 1
ATOM 9153 C CA . GLU A 1 1153 ? 27.684 -32.793 9.602 1.00 62.22 1153 GLU A CA 1
ATOM 9154 C C . GLU A 1 1153 ? 27.146 -34.055 10.284 1.00 62.22 1153 GLU A C 1
ATOM 9156 O O . GLU A 1 1153 ? 26.042 -34.488 9.995 1.00 62.22 1153 GLU A O 1
ATOM 9161 N N . TRP A 1 1154 ? 27.907 -34.668 11.184 1.00 65.62 1154 TRP A N 1
ATOM 9162 C CA . TRP A 1 1154 ? 27.503 -35.881 11.885 1.00 65.62 1154 TRP A CA 1
ATOM 9163 C C . TRP A 1 1154 ? 27.898 -35.764 13.346 1.00 65.62 1154 TRP A C 1
ATOM 9165 O O . TRP A 1 1154 ? 29.007 -35.319 13.628 1.00 65.62 1154 TRP A O 1
ATOM 9175 N N . SER A 1 1155 ? 27.047 -36.220 14.258 1.00 68.81 1155 SER A N 1
ATOM 9176 C CA . SER A 1 1155 ? 27.420 -36.397 15.660 1.00 68.81 1155 SER A CA 1
ATOM 9177 C C . SER A 1 1155 ? 26.936 -37.743 16.176 1.00 68.81 1155 SER A C 1
ATOM 9179 O O . SER A 1 1155 ? 25.939 -38.283 15.703 1.00 68.81 1155 SER A O 1
ATOM 9181 N N . ALA A 1 1156 ? 27.661 -38.328 17.118 1.00 69.12 1156 ALA A N 1
ATOM 9182 C CA . ALA A 1 1156 ? 27.267 -39.558 17.787 1.00 69.12 1156 ALA A CA 1
ATOM 9183 C C . ALA A 1 1156 ? 27.486 -39.410 19.287 1.00 69.12 1156 ALA A C 1
ATOM 9185 O O . ALA A 1 1156 ? 28.511 -38.881 19.704 1.00 69.12 1156 ALA A O 1
ATOM 9186 N N . TRP A 1 1157 ? 26.556 -39.891 20.105 1.00 73.19 1157 TRP A N 1
ATOM 9187 C CA . TRP A 1 1157 ? 26.661 -39.789 21.558 1.00 73.19 1157 TRP A CA 1
ATOM 9188 C C . TRP A 1 1157 ? 26.242 -41.074 22.257 1.00 73.19 1157 TRP A C 1
ATOM 9190 O O . TRP A 1 1157 ? 25.533 -41.907 21.693 1.00 73.19 1157 TRP A O 1
ATOM 9200 N N . ALA A 1 1158 ? 26.703 -41.225 23.493 1.00 67.00 1158 ALA A N 1
ATOM 9201 C CA . ALA A 1 1158 ? 26.368 -42.319 24.379 1.00 67.00 1158 ALA A CA 1
ATOM 9202 C C . ALA A 1 1158 ? 26.151 -41.810 25.808 1.00 67.00 1158 ALA A C 1
ATOM 9204 O O . ALA A 1 1158 ? 26.973 -41.048 26.315 1.00 67.00 1158 ALA A O 1
ATOM 9205 N N . ASP A 1 1159 ? 25.091 -42.294 26.450 1.00 68.19 1159 ASP A N 1
ATOM 9206 C CA . ASP A 1 1159 ? 24.665 -41.936 27.802 1.00 68.19 1159 ASP A CA 1
ATOM 9207 C C . ASP A 1 1159 ? 24.683 -43.152 28.719 1.00 68.19 1159 ASP A C 1
ATOM 9209 O O . ASP A 1 1159 ? 24.368 -44.263 28.290 1.00 68.19 1159 ASP A O 1
ATOM 9213 N N . LEU A 1 1160 ? 24.995 -42.933 29.991 1.00 76.31 1160 LEU A N 1
ATOM 9214 C CA . LEU A 1 1160 ? 24.932 -43.910 31.067 1.00 76.31 1160 LEU A CA 1
ATOM 9215 C C . LEU A 1 1160 ? 24.318 -43.244 32.302 1.00 76.31 1160 LEU A C 1
ATOM 9217 O O . LEU A 1 1160 ? 24.909 -42.322 32.852 1.00 76.31 1160 LEU A O 1
ATOM 9221 N N . TYR A 1 1161 ? 23.171 -43.730 32.765 1.00 68.81 1161 TYR A N 1
ATOM 9222 C CA . TYR A 1 1161 ? 22.452 -43.221 33.934 1.00 68.81 1161 TYR A CA 1
ATOM 9223 C C . TYR A 1 1161 ? 22.306 -44.308 35.005 1.00 68.81 1161 TYR A C 1
ATOM 9225 O O . TYR A 1 1161 ? 22.131 -45.485 34.683 1.00 68.81 1161 TYR A O 1
ATOM 9233 N N . TYR A 1 1162 ? 22.370 -43.924 36.279 1.00 76.31 1162 TYR A N 1
ATOM 9234 C CA . TYR A 1 1162 ? 22.211 -44.796 37.442 1.00 76.31 1162 TYR A CA 1
ATOM 9235 C C . TYR A 1 1162 ? 21.509 -44.059 38.591 1.00 76.31 1162 TYR A C 1
ATOM 9237 O O . TYR A 1 1162 ? 21.899 -42.940 38.912 1.00 76.31 1162 TYR A O 1
ATOM 9245 N N . SER A 1 1163 ? 20.536 -44.680 39.268 1.00 70.25 1163 SER A N 1
ATOM 9246 C CA . SER A 1 1163 ? 19.866 -44.092 40.443 1.00 70.25 1163 SER A CA 1
ATOM 9247 C C . SER A 1 1163 ? 19.578 -45.089 41.565 1.00 70.25 1163 SER A C 1
ATOM 9249 O O . SER A 1 1163 ? 19.440 -46.287 41.322 1.00 70.25 1163 SER A O 1
ATOM 9251 N N . THR A 1 1164 ? 19.464 -44.589 42.802 1.00 70.12 1164 THR A N 1
ATOM 9252 C CA . THR A 1 1164 ? 19.052 -45.351 43.992 1.00 70.12 1164 THR A CA 1
ATOM 9253 C C . THR A 1 1164 ? 18.120 -44.540 44.894 1.00 70.12 1164 THR A C 1
ATOM 9255 O O . THR A 1 1164 ? 18.491 -43.432 45.297 1.00 70.12 1164 THR A O 1
ATOM 9258 N N . THR A 1 1165 ? 16.990 -45.129 45.300 1.00 58.91 1165 THR A N 1
ATOM 9259 C CA . THR A 1 1165 ? 16.005 -44.518 46.215 1.00 58.91 1165 THR A CA 1
ATOM 9260 C C . THR A 1 1165 ? 15.593 -45.521 47.310 1.00 58.91 1165 THR A C 1
ATOM 9262 O O . THR A 1 1165 ? 15.079 -46.595 46.984 1.00 58.91 1165 THR A O 1
ATOM 9265 N N . PRO A 1 1166 ? 15.813 -45.231 48.606 1.00 56.44 1166 PRO A N 1
ATOM 9266 C CA . PRO A 1 1166 ? 15.349 -46.062 49.716 1.00 56.44 1166 PRO A CA 1
ATOM 9267 C C . PRO A 1 1166 ? 13.886 -45.755 50.068 1.00 56.44 1166 PRO A C 1
ATOM 9269 O O . PRO A 1 1166 ? 13.507 -44.588 50.118 1.00 56.44 1166 PRO A O 1
ATOM 9272 N N . ILE A 1 1167 ? 13.096 -46.786 50.383 1.00 54.31 1167 ILE A N 1
ATOM 9273 C CA . ILE A 1 1167 ? 11.726 -46.662 50.915 1.00 54.31 1167 ILE A CA 1
ATOM 9274 C C . ILE A 1 1167 ? 11.671 -47.311 52.307 1.00 54.31 1167 ILE A C 1
ATOM 9276 O O . ILE A 1 1167 ? 12.368 -48.297 52.569 1.00 54.31 1167 ILE A O 1
ATOM 9280 N N . ALA A 1 1168 ? 10.855 -46.762 53.213 1.00 47.72 1168 ALA A N 1
ATOM 9281 C CA . ALA A 1 1168 ? 10.625 -47.311 54.546 1.00 47.72 1168 ALA A CA 1
ATOM 9282 C C . ALA A 1 1168 ? 10.230 -48.803 54.502 1.00 47.72 1168 ALA A C 1
ATOM 9284 O O . ALA A 1 1168 ? 9.279 -49.195 53.831 1.00 47.72 1168 ALA A O 1
ATOM 9285 N N . ASN A 1 1169 ? 10.942 -49.632 55.268 1.00 50.03 1169 ASN A N 1
ATOM 9286 C CA . ASN A 1 1169 ? 10.647 -51.040 55.569 1.00 50.03 1169 ASN A CA 1
ATOM 9287 C C . ASN A 1 1169 ? 10.621 -52.091 54.442 1.00 50.03 1169 ASN A C 1
ATOM 9289 O O . ASN A 1 1169 ? 10.538 -53.267 54.794 1.00 50.03 1169 ASN A O 1
ATOM 9293 N N . GLN A 1 1170 ? 10.790 -51.776 53.153 1.00 48.22 1170 GLN A N 1
ATOM 9294 C CA . GLN A 1 1170 ? 10.998 -52.798 52.108 1.00 48.22 1170 GLN A CA 1
ATOM 9295 C C . GLN A 1 1170 ? 11.862 -52.268 50.943 1.00 48.22 1170 GLN A C 1
ATOM 9297 O O . GLN A 1 1170 ? 11.375 -51.506 50.124 1.00 48.22 1170 GLN A O 1
ATOM 9302 N N . SER A 1 1171 ? 13.113 -52.747 50.853 1.00 46.06 1171 SER A N 1
ATOM 9303 C CA . SER A 1 1171 ? 14.035 -52.716 49.687 1.00 46.06 1171 SER A CA 1
ATOM 9304 C C . SER A 1 1171 ? 14.432 -51.351 49.078 1.00 46.06 1171 SER A C 1
ATOM 9306 O O . SER A 1 1171 ? 13.598 -50.534 48.710 1.00 46.06 1171 SER A O 1
ATOM 9308 N N . SER A 1 1172 ? 15.735 -51.134 48.854 1.00 50.47 1172 SER A N 1
ATOM 9309 C CA . SER A 1 1172 ? 16.243 -50.027 48.025 1.00 50.47 1172 SER A CA 1
ATOM 9310 C C . SER A 1 1172 ? 15.998 -50.324 46.541 1.00 50.47 1172 SER A C 1
ATOM 9312 O O . SER A 1 1172 ? 16.483 -51.343 46.044 1.00 50.47 1172 SER A O 1
ATOM 9314 N N . TYR A 1 1173 ? 15.302 -49.443 45.821 1.00 52.09 1173 TYR A N 1
ATOM 9315 C CA . TYR A 1 1173 ? 15.183 -49.544 44.363 1.00 52.09 1173 TYR A CA 1
ATOM 9316 C C . TYR A 1 1173 ? 16.423 -48.938 43.706 1.00 52.09 1173 TYR A C 1
ATOM 9318 O O . TYR A 1 1173 ? 16.876 -47.864 44.110 1.00 52.09 1173 TYR A O 1
ATOM 9326 N N . TRP A 1 1174 ? 16.970 -49.625 42.702 1.00 54.84 1174 TRP A N 1
ATOM 9327 C CA . TRP A 1 1174 ? 18.041 -49.111 41.853 1.00 54.84 1174 TRP A CA 1
ATOM 9328 C C . TRP A 1 1174 ? 17.654 -49.236 40.380 1.00 54.84 1174 TRP A C 1
ATOM 9330 O O . TRP A 1 1174 ? 16.951 -50.172 40.002 1.00 54.84 1174 TRP A O 1
ATOM 9340 N N . SER A 1 1175 ? 18.105 -48.291 39.557 1.00 48.00 1175 SER A N 1
ATOM 9341 C CA . SER A 1 1175 ? 17.907 -48.324 38.104 1.00 48.00 1175 SER A CA 1
ATOM 9342 C C . SER A 1 1175 ? 19.201 -47.974 37.375 1.00 48.00 1175 SER A C 1
ATOM 9344 O O . SER A 1 1175 ? 20.004 -47.193 37.888 1.00 48.00 1175 SER A O 1
ATOM 9346 N N . SER A 1 1176 ? 19.423 -48.570 36.201 1.00 54.41 1176 SER A N 1
ATOM 9347 C CA . SER A 1 1176 ? 20.515 -48.208 35.295 1.00 54.41 1176 SER A CA 1
ATOM 9348 C C . SER A 1 1176 ? 20.042 -48.196 33.841 1.00 54.41 1176 SER A C 1
ATOM 9350 O O . SER A 1 1176 ? 19.265 -49.055 33.429 1.00 54.41 1176 SER A O 1
ATOM 9352 N N . GLN A 1 1177 ? 20.514 -47.227 33.058 1.00 47.69 1177 GLN A N 1
ATOM 9353 C CA . GLN A 1 1177 ? 20.121 -47.030 31.662 1.00 47.69 1177 GLN A CA 1
ATOM 9354 C C . GLN A 1 1177 ? 21.340 -46.654 30.815 1.00 47.69 1177 GLN A C 1
ATOM 9356 O O . GLN A 1 1177 ? 22.208 -45.918 31.278 1.00 47.69 1177 GLN A O 1
ATOM 9361 N N . ALA A 1 1178 ? 21.401 -47.148 29.575 1.00 53.28 1178 ALA A N 1
ATOM 9362 C CA . ALA A 1 1178 ? 22.405 -46.743 28.597 1.00 53.28 1178 ALA A CA 1
ATOM 9363 C C . ALA A 1 1178 ? 21.752 -46.442 27.243 1.00 53.28 1178 ALA A C 1
ATOM 9365 O O . ALA A 1 1178 ? 20.934 -47.232 26.770 1.00 53.28 1178 ALA A O 1
ATOM 9366 N N . THR A 1 1179 ? 22.130 -45.330 26.614 1.00 50.47 1179 THR A N 1
ATOM 9367 C CA . THR A 1 1179 ? 21.547 -44.863 25.343 1.00 50.47 1179 THR A CA 1
ATOM 9368 C C . THR A 1 1179 ? 22.662 -44.535 24.362 1.00 50.47 1179 THR A C 1
ATOM 9370 O O . THR A 1 1179 ? 23.679 -43.998 24.775 1.00 50.47 1179 THR A O 1
ATOM 9373 N N . ILE A 1 1180 ? 22.502 -44.841 23.072 1.00 54.53 1180 ILE A N 1
ATOM 9374 C CA . ILE A 1 1180 ? 23.458 -44.460 22.019 1.00 54.53 1180 ILE A CA 1
ATOM 9375 C C . ILE A 1 1180 ? 22.677 -43.843 20.857 1.00 54.53 1180 ILE A C 1
ATOM 9377 O O . ILE A 1 1180 ? 21.661 -44.399 20.444 1.00 54.53 1180 ILE A O 1
ATOM 9381 N N . GLY A 1 1181 ? 23.148 -42.716 20.326 1.00 55.34 1181 GLY A N 1
ATOM 9382 C CA . GLY A 1 1181 ? 22.526 -42.008 19.208 1.00 55.34 1181 GLY A CA 1
ATOM 9383 C C . GLY A 1 1181 ? 23.532 -41.581 18.143 1.00 55.34 1181 GLY A C 1
ATOM 9384 O O . GLY A 1 1181 ? 24.711 -41.389 18.433 1.00 55.34 1181 GLY A O 1
ATOM 9385 N N . ILE A 1 1182 ? 23.057 -41.448 16.900 1.00 53.06 1182 ILE A N 1
ATOM 9386 C CA . ILE A 1 1182 ? 23.802 -40.884 15.767 1.00 53.06 1182 ILE A CA 1
ATOM 9387 C C . ILE A 1 1182 ? 22.888 -39.885 15.051 1.00 53.06 1182 ILE A C 1
ATOM 9389 O O . ILE A 1 1182 ? 21.728 -40.186 14.778 1.00 53.06 1182 ILE A O 1
ATOM 9393 N N . LYS A 1 1183 ? 23.417 -38.710 14.721 1.00 46.28 1183 LYS A N 1
ATOM 9394 C CA . LYS A 1 1183 ? 22.763 -37.636 13.976 1.00 46.28 1183 LYS A CA 1
ATOM 9395 C C . LYS A 1 1183 ? 23.564 -37.327 12.714 1.00 46.28 1183 LYS A C 1
ATOM 9397 O O . LYS A 1 1183 ? 24.791 -37.322 12.754 1.00 46.28 1183 LYS A O 1
ATOM 9402 N N . ALA A 1 1184 ? 22.859 -37.053 11.618 1.00 45.38 1184 ALA A N 1
ATOM 9403 C CA . ALA A 1 1184 ? 23.417 -36.715 10.312 1.00 45.38 1184 ALA A CA 1
ATOM 9404 C C . ALA A 1 1184 ? 22.718 -35.479 9.734 1.00 45.38 1184 ALA A C 1
ATOM 9406 O O . ALA A 1 1184 ? 21.490 -35.419 9.710 1.00 45.38 1184 ALA A O 1
ATOM 9407 N N . ALA A 1 1185 ? 23.481 -34.520 9.231 1.00 43.16 1185 ALA A N 1
ATOM 9408 C CA . ALA A 1 1185 ? 23.031 -33.450 8.362 1.00 43.16 1185 ALA A CA 1
ATOM 9409 C C . ALA A 1 1185 ? 23.207 -33.938 6.919 1.00 43.16 1185 ALA A C 1
ATOM 9411 O O . ALA A 1 1185 ? 24.320 -34.235 6.488 1.00 43.16 1185 ALA A O 1
ATOM 9412 N N . LEU A 1 1186 ? 22.103 -34.079 6.186 1.00 39.25 1186 LEU A N 1
ATOM 9413 C CA . LEU A 1 1186 ? 22.139 -34.471 4.779 1.00 39.25 1186 LEU A CA 1
ATOM 9414 C C . LEU A 1 1186 ? 22.122 -33.226 3.880 1.00 39.25 1186 LEU A C 1
ATOM 9416 O O . LEU A 1 1186 ? 21.411 -32.273 4.199 1.00 39.25 1186 LEU A O 1
ATOM 9420 N N . PRO A 1 1187 ? 22.847 -33.227 2.746 1.00 41.47 1187 PRO A N 1
ATOM 9421 C CA . PRO A 1 1187 ? 22.759 -32.152 1.763 1.00 41.47 1187 PRO A CA 1
ATOM 9422 C C . PRO A 1 1187 ? 21.378 -32.115 1.090 1.00 41.47 1187 PRO A C 1
ATOM 9424 O O . PRO A 1 1187 ? 20.854 -33.155 0.681 1.00 41.47 1187 PRO A O 1
ATOM 9427 N N . ASP A 1 1188 ? 20.841 -30.910 0.881 1.00 37.47 1188 ASP A N 1
ATOM 9428 C CA . ASP A 1 1188 ? 19.487 -30.654 0.348 1.00 37.47 1188 ASP A CA 1
ATOM 9429 C C . ASP A 1 1188 ? 19.219 -31.211 -1.068 1.00 37.47 1188 ASP A C 1
ATOM 9431 O O . ASP A 1 1188 ? 18.087 -31.212 -1.547 1.00 37.47 1188 ASP A O 1
ATOM 9435 N N . SER A 1 1189 ? 20.234 -31.733 -1.760 1.00 38.09 1189 SER A N 1
ATOM 9436 C CA . SER A 1 1189 ? 20.102 -32.310 -3.103 1.00 38.09 1189 SER A CA 1
ATOM 9437 C C . SER A 1 1189 ? 19.423 -33.687 -3.145 1.00 38.09 1189 SER A C 1
ATOM 9439 O O . SER A 1 1189 ? 19.075 -34.151 -4.232 1.00 38.09 1189 SER A O 1
ATOM 9441 N N . LEU A 1 1190 ? 19.218 -34.353 -2.002 1.00 31.97 1190 LEU A N 1
ATOM 9442 C CA . LEU A 1 1190 ? 18.751 -35.748 -1.946 1.00 31.97 1190 LEU A CA 1
ATOM 9443 C C . LEU A 1 1190 ? 17.258 -35.943 -1.625 1.00 31.97 1190 LEU A C 1
ATOM 9445 O O . LEU A 1 1190 ? 16.788 -37.077 -1.678 1.00 31.97 1190 LEU A O 1
ATOM 9449 N N . VAL A 1 1191 ? 16.488 -34.877 -1.378 1.00 34.41 1191 VAL A N 1
ATOM 9450 C CA . VAL A 1 1191 ? 15.033 -34.956 -1.104 1.00 34.41 1191 VAL A CA 1
ATOM 9451 C C . VAL A 1 1191 ? 14.230 -34.301 -2.234 1.00 34.41 1191 VAL A C 1
ATOM 9453 O O . VAL A 1 1191 ? 13.371 -33.453 -2.025 1.00 34.41 1191 VAL A O 1
ATOM 9456 N N . SER A 1 1192 ? 14.536 -34.690 -3.473 1.00 37.38 1192 SER A N 1
ATOM 9457 C CA . SER A 1 1192 ? 13.657 -34.460 -4.622 1.00 37.38 1192 SER A CA 1
ATOM 9458 C C . SER A 1 1192 ? 13.178 -35.804 -5.165 1.00 37.38 1192 SER A C 1
ATOM 9460 O O . SER A 1 1192 ? 13.892 -36.482 -5.905 1.00 37.38 1192 SER A O 1
ATOM 9462 N N . ARG A 1 1193 ? 11.970 -36.210 -4.763 1.00 27.91 1193 ARG A N 1
ATOM 9463 C CA . ARG A 1 1193 ? 11.093 -37.100 -5.531 1.00 27.91 1193 ARG A CA 1
ATOM 9464 C C . ARG A 1 1193 ? 9.668 -37.064 -5.017 1.00 27.91 1193 ARG A C 1
ATOM 9466 O O . ARG A 1 1193 ? 9.499 -37.200 -3.788 1.00 27.91 1193 ARG A O 1
#

Radius of gyration: 45.61 Å; chains: 1; bounding box: 94×124×144 Å

pLDDT: mean 74.21, std 18.64, range [23.48, 95.62]